Protein 1C01 (pdb70)

Organism: Macadamia integrifolia (NCBI:txid60698)

Foldseek 3Di:
DWKKAALDQFPPHHIDIGQDAAKAWDDSQHYMKAADDPKWKWFAQDGRPPGDTDDTGPHIGRTTHGHDHTIMHMHD

Solvent-accessible surface area: 4160 Å² total; per-residue (Å²): 16,27,2,5,0,42,53,26,112,7,38,107,62,147,71,58,142,36,58,182,71,25,40,32,46,0,127,18,127,0,0,10,26,1,50,76,85,51,56,24,0,0,0,35,84,50,45,36,36,93,41,122,38,101,46,133,46,44,79,74,27,205,40,49,91,111,45,46,58,60,0,2,60,4,72,132

Structure (mmCIF, N/CA/C/O backbone):
data_1C01
#
_entry.id   1C01
#
_cell.length_a   1.000
_cell.length_b   1.000
_cell.length_c   1.000
_cell.angle_alpha   90.00
_cell.angle_beta   90.00
_cell.angle_gamma   90.00
#
_symmetry.space_group_name_H-M   'P 1'
#
loop_
_atom_site.group_PDB
_atom_site.id
_atom_site.type_symbol
_atom_site.label_atom_id
_atom_site.label_alt_id
_atom_site.label_comp_id
_atom_site.label_asym_id
_atom_site.label_entity_id
_atom_site.label_seq_id
_atom_site.pdbx_PDB_ins_code
_atom_site.Cartn_x
_atom_site.Cartn_y
_atom_site.Cartn_z
_atom_site.occupancy
_atom_site.B_iso_or_equiv
_atom_site.auth_seq_id
_atom_site.auth_comp_id
_atom_site.auth_asym_id
_atom_site.auth_atom_id
_atom_site.pdbx_PDB_model_num
ATOM 1 N N . SER A 1 1 ? -10.294 -4.911 2.715 1.00 0.00 1 SER A N 1
ATOM 2 C CA . SER A 1 1 ? -9.407 -4.689 1.538 1.00 0.00 1 SER A CA 1
ATOM 3 C C . SER A 1 1 ? -7.954 -5.001 1.880 1.00 0.00 1 SER A C 1
ATOM 4 O O . SER A 1 1 ? -7.566 -4.981 3.033 1.00 0.00 1 SER A O 1
ATOM 11 N N . ALA A 1 2 ? -7.199 -5.277 0.844 1.00 0.00 2 ALA A N 1
ATOM 12 C CA . ALA A 1 2 ? -5.754 -5.608 1.016 1.00 0.00 2 ALA A CA 1
ATOM 13 C C . ALA A 1 2 ? -4.841 -4.853 0.050 1.00 0.00 2 ALA A C 1
ATOM 14 O O . ALA A 1 2 ? -5.220 -4.514 -1.055 1.00 0.00 2 ALA A O 1
ATOM 21 N N . PHE A 1 3 ? -3.649 -4.629 0.540 1.00 0.00 3 PHE A N 1
ATOM 22 C CA . PHE A 1 3 ? -2.581 -3.914 -0.221 1.00 0.00 3 PHE A CA 1
ATOM 23 C C . PHE A 1 3 ? -1.534 -4.993 -0.529 1.00 0.00 3 PHE A C 1
ATOM 24 O O . PHE A 1 3 ? -1.403 -5.952 0.206 1.00 0.00 3 PHE A O 1
ATOM 41 N N . THR A 1 4 ? -0.820 -4.812 -1.606 1.00 0.00 4 THR A N 1
ATOM 42 C CA . THR A 1 4 ? 0.232 -5.796 -2.012 1.00 0.00 4 THR A CA 1
ATOM 43 C C . THR A 1 4 ? 1.427 -5.011 -2.532 1.00 0.00 4 THR A C 1
ATOM 44 O O . THR A 1 4 ? 1.255 -3.946 -3.089 1.00 0.00 4 THR A O 1
ATOM 55 N N . VAL A 1 5 ? 2.597 -5.561 -2.337 1.00 0.00 5 VAL A N 1
ATOM 56 C CA . VAL A 1 5 ? 3.844 -4.883 -2.804 1.00 0.00 5 VAL A CA 1
ATOM 57 C C . VAL A 1 5 ? 4.989 -5.860 -3.063 1.00 0.00 5 VAL A C 1
ATOM 58 O O . VAL A 1 5 ? 5.050 -6.941 -2.509 1.00 0.00 5 VAL A O 1
ATOM 71 N N . TRP A 1 6 ? 5.859 -5.399 -3.925 1.00 0.00 6 TRP A N 1
ATOM 72 C CA . TRP A 1 6 ? 7.065 -6.159 -4.334 1.00 0.00 6 TRP A CA 1
ATOM 73 C C . TRP A 1 6 ? 8.241 -5.202 -4.070 1.00 0.00 6 TRP A C 1
ATOM 74 O O . TRP A 1 6 ? 8.062 -4.000 -4.075 1.00 0.00 6 TRP A O 1
ATOM 95 N N . SER A 1 7 ? 9.403 -5.762 -3.849 1.00 0.00 7 SER A N 1
ATOM 96 C CA . SER A 1 7 ? 10.633 -4.948 -3.567 1.00 0.00 7 SER A CA 1
ATOM 97 C C . SER A 1 7 ? 11.345 -4.285 -4.767 1.00 0.00 7 SER A C 1
ATOM 98 O O . SER A 1 7 ? 12.183 -3.432 -4.544 1.00 0.00 7 SER A O 1
ATOM 106 N N . GLY A 1 8 ? 11.025 -4.661 -5.984 1.00 0.00 8 GLY A N 1
ATOM 107 C CA . GLY A 1 8 ? 11.698 -4.033 -7.174 1.00 0.00 8 GLY A CA 1
ATOM 108 C C . GLY A 1 8 ? 11.911 -5.007 -8.351 1.00 0.00 8 GLY A C 1
ATOM 109 O O . GLY A 1 8 ? 12.162 -6.173 -8.119 1.00 0.00 8 GLY A O 1
ATOM 113 N N . PRO A 1 9 ? 11.821 -4.530 -9.579 1.00 0.00 9 PRO A N 1
ATOM 114 C CA . PRO A 1 9 ? 11.694 -3.086 -9.964 1.00 0.00 9 PRO A CA 1
ATOM 115 C C . PRO A 1 9 ? 10.265 -2.595 -9.703 1.00 0.00 9 PRO A C 1
ATOM 116 O O . PRO A 1 9 ? 10.053 -1.606 -9.028 1.00 0.00 9 PRO A O 1
ATOM 127 N N . GLY A 1 10 ? 9.337 -3.322 -10.266 1.00 0.00 10 GLY A N 1
ATOM 128 C CA . GLY A 1 10 ? 7.894 -3.003 -10.115 1.00 0.00 10 GLY A CA 1
ATOM 129 C C . GLY A 1 10 ? 7.307 -4.166 -9.325 1.00 0.00 10 GLY A C 1
ATOM 130 O O . GLY A 1 10 ? 7.815 -4.516 -8.277 1.00 0.00 10 GLY A O 1
ATOM 134 N N . CYS A 1 11 ? 6.261 -4.727 -9.865 1.00 0.00 11 CYS A N 1
ATOM 135 C CA . CYS A 1 11 ? 5.563 -5.877 -9.225 1.00 0.00 11 CYS A CA 1
ATOM 136 C C . CYS A 1 11 ? 6.096 -7.162 -9.874 1.00 0.00 11 CYS A C 1
ATOM 137 O O . CYS A 1 11 ? 5.337 -7.942 -10.420 1.00 0.00 11 CYS A O 1
ATOM 144 N N . ASN A 1 12 ? 7.391 -7.351 -9.799 1.00 0.00 12 ASN A N 1
ATOM 145 C CA . ASN A 1 12 ? 8.000 -8.576 -10.416 1.00 0.00 12 ASN A CA 1
ATOM 146 C C . ASN A 1 12 ? 9.092 -9.197 -9.531 1.00 0.00 12 ASN A C 1
ATOM 147 O O . ASN A 1 12 ? 10.198 -9.417 -9.989 1.00 0.00 12 ASN A O 1
ATOM 158 N N . ASN A 1 13 ? 8.761 -9.469 -8.289 1.00 0.00 13 ASN A N 1
ATOM 159 C CA . ASN A 1 13 ? 9.750 -10.071 -7.348 1.00 0.00 13 ASN A CA 1
ATOM 160 C C . ASN A 1 13 ? 9.123 -10.462 -5.983 1.00 0.00 13 ASN A C 1
ATOM 161 O O . ASN A 1 13 ? 8.185 -11.235 -5.954 1.00 0.00 13 ASN A O 1
ATOM 172 N N . ARG A 1 14 ? 9.650 -9.928 -4.903 1.00 0.00 14 ARG A N 1
ATOM 173 C CA . ARG A 1 14 ? 9.155 -10.211 -3.515 1.00 0.00 14 ARG A CA 1
ATOM 174 C C . ARG A 1 14 ? 7.631 -10.076 -3.394 1.00 0.00 14 ARG A C 1
ATOM 175 O O . ARG A 1 14 ? 7.032 -9.248 -4.046 1.00 0.00 14 ARG A O 1
ATOM 196 N N . ALA A 1 15 ? 7.052 -10.900 -2.559 1.00 0.00 15 ALA A N 1
ATOM 197 C CA . ALA A 1 15 ? 5.571 -10.875 -2.345 1.00 0.00 15 ALA A CA 1
ATOM 198 C C . ALA A 1 15 ? 5.299 -10.595 -0.864 1.00 0.00 15 ALA A C 1
ATOM 199 O O . ALA A 1 15 ? 5.637 -11.396 -0.013 1.00 0.00 15 ALA A O 1
ATOM 206 N N . GLU A 1 16 ? 4.698 -9.461 -0.603 1.00 0.00 16 GLU A N 1
ATOM 207 C CA . GLU A 1 16 ? 4.378 -9.074 0.806 1.00 0.00 16 GLU A CA 1
ATOM 208 C C . GLU A 1 16 ? 3.108 -8.214 0.752 1.00 0.00 16 GLU A C 1
ATOM 209 O O . GLU A 1 16 ? 3.021 -7.307 -0.052 1.00 0.00 16 GLU A O 1
ATOM 221 N N . ARG A 1 17 ? 2.164 -8.522 1.609 1.00 0.00 17 ARG A N 1
ATOM 222 C CA . ARG A 1 17 ? 0.878 -7.775 1.670 1.00 0.00 17 ARG A CA 1
ATOM 223 C C . ARG A 1 17 ? 0.615 -7.093 3.021 1.00 0.00 17 ARG A C 1
ATOM 224 O O . ARG A 1 17 ? 1.235 -7.397 4.022 1.00 0.00 17 ARG A O 1
ATOM 245 N N . TYR A 1 18 ? -0.321 -6.177 2.966 1.00 0.00 18 TYR A N 1
ATOM 246 C CA . TYR A 1 18 ? -0.754 -5.384 4.161 1.00 0.00 18 TYR A CA 1
ATOM 247 C C . TYR A 1 18 ? -2.282 -5.218 4.047 1.00 0.00 18 TYR A C 1
ATOM 248 O O . TYR A 1 18 ? -2.759 -4.323 3.375 1.00 0.00 18 TYR A O 1
ATOM 266 N N . SER A 1 19 ? -3.001 -6.091 4.711 1.00 0.00 19 SER A N 1
ATOM 267 C CA . SER A 1 19 ? -4.502 -6.047 4.683 1.00 0.00 19 SER A CA 1
ATOM 268 C C . SER A 1 19 ? -5.117 -5.680 6.042 1.00 0.00 19 SER A C 1
ATOM 269 O O . SER A 1 19 ? -6.240 -5.214 6.090 1.00 0.00 19 SER A O 1
ATOM 277 N N . LYS A 1 20 ? -4.371 -5.897 7.097 1.00 0.00 20 LYS A N 1
ATOM 278 C CA . LYS A 1 20 ? -4.854 -5.585 8.476 1.00 0.00 20 LYS A CA 1
ATOM 279 C C . LYS A 1 20 ? -5.397 -4.154 8.605 1.00 0.00 20 LYS A C 1
ATOM 280 O O . LYS A 1 20 ? -4.920 -3.247 7.949 1.00 0.00 20 LYS A O 1
ATOM 299 N N . CYS A 1 21 ? -6.385 -4.006 9.456 1.00 0.00 21 CYS A N 1
ATOM 300 C CA . CYS A 1 21 ? -7.013 -2.666 9.685 1.00 0.00 21 CYS A CA 1
ATOM 301 C C . CYS A 1 21 ? -5.949 -1.690 10.211 1.00 0.00 21 CYS A C 1
ATOM 302 O O . CYS A 1 21 ? -4.924 -2.111 10.713 1.00 0.00 21 CYS A O 1
ATOM 309 N N . GLY A 1 22 ? -6.220 -0.416 10.084 1.00 0.00 22 GLY A N 1
ATOM 310 C CA . GLY A 1 22 ? -5.236 0.605 10.564 1.00 0.00 22 GLY A CA 1
ATOM 311 C C . GLY A 1 22 ? -4.142 0.682 9.496 1.00 0.00 22 GLY A C 1
ATOM 312 O O . GLY A 1 22 ? -4.445 0.483 8.336 1.00 0.00 22 GLY A O 1
ATOM 316 N N . CYS A 1 23 ? -2.917 0.957 9.881 1.00 0.00 23 CYS A N 1
ATOM 317 C CA . CYS A 1 23 ? -1.829 1.038 8.852 1.00 0.00 23 CYS A CA 1
ATOM 318 C C . CYS A 1 23 ? -0.589 0.196 9.172 1.00 0.00 23 CYS A C 1
ATOM 319 O O . CYS A 1 23 ? -0.458 -0.364 10.243 1.00 0.00 23 CYS A O 1
ATOM 326 N N . SER A 1 24 ? 0.284 0.149 8.192 1.00 0.00 24 SER A N 1
ATOM 327 C CA . SER A 1 24 ? 1.564 -0.621 8.295 1.00 0.00 24 SER A CA 1
ATOM 328 C C . SER A 1 24 ? 2.648 0.018 7.410 1.00 0.00 24 SER A C 1
ATOM 329 O O . SER A 1 24 ? 2.383 0.396 6.284 1.00 0.00 24 SER A O 1
ATOM 337 N N . ALA A 1 25 ? 3.836 0.110 7.952 1.00 0.00 25 ALA A N 1
ATOM 338 C CA . ALA A 1 25 ? 4.988 0.712 7.210 1.00 0.00 25 ALA A CA 1
ATOM 339 C C . ALA A 1 25 ? 5.611 -0.284 6.218 1.00 0.00 25 ALA A C 1
ATOM 340 O O . ALA A 1 25 ? 6.200 -1.276 6.602 1.00 0.00 25 ALA A O 1
ATOM 347 N N . ILE A 1 26 ? 5.446 0.034 4.960 1.00 0.00 26 ILE A N 1
ATOM 348 C CA . ILE A 1 26 ? 5.983 -0.810 3.845 1.00 0.00 26 ILE A CA 1
ATOM 349 C C . ILE A 1 26 ? 7.482 -0.529 3.648 1.00 0.00 26 ILE A C 1
ATOM 350 O O . ILE A 1 26 ? 7.934 0.584 3.841 1.00 0.00 26 ILE A O 1
ATOM 366 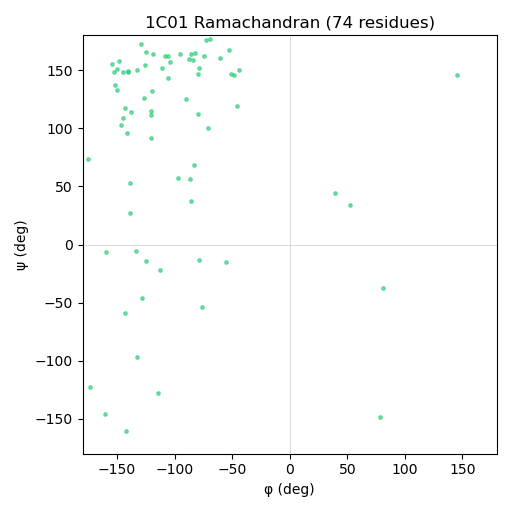N N . HIS A 1 27 ? 8.194 -1.561 3.268 1.00 0.00 27 HIS A N 1
ATOM 367 C CA . HIS A 1 27 ? 9.668 -1.458 3.025 1.00 0.00 27 HIS A CA 1
ATOM 368 C C . HIS A 1 27 ? 9.964 -1.964 1.600 1.00 0.00 27 HIS A C 1
ATOM 369 O O . HIS A 1 27 ? 11.036 -1.739 1.075 1.00 0.00 27 HIS A O 1
ATOM 383 N N . GLN A 1 28 ? 8.997 -2.633 1.022 1.00 0.00 28 GLN A N 1
ATOM 384 C CA . GLN A 1 28 ? 9.147 -3.181 -0.359 1.00 0.00 28 GLN A CA 1
ATOM 385 C C . GLN A 1 28 ? 9.143 -2.013 -1.359 1.00 0.00 28 GLN A C 1
ATOM 386 O O . GLN A 1 28 ? 8.104 -1.483 -1.705 1.00 0.00 28 GLN A O 1
ATOM 400 N N . LYS A 1 29 ? 10.330 -1.659 -1.784 1.00 0.00 29 LYS A N 1
ATOM 401 C CA . LYS A 1 29 ? 10.528 -0.544 -2.751 1.00 0.00 29 LYS A CA 1
ATOM 402 C C . LYS A 1 29 ? 10.419 -1.008 -4.221 1.00 0.00 29 LYS A C 1
ATOM 403 O O . LYS A 1 29 ? 11.336 -0.816 -4.998 1.00 0.00 29 LYS A O 1
ATOM 422 N N . GLY A 1 30 ? 9.305 -1.604 -4.566 1.00 0.00 30 GLY A N 1
ATOM 423 C CA . GLY A 1 30 ? 9.115 -2.089 -5.974 1.00 0.00 30 GLY A CA 1
ATOM 424 C C . GLY A 1 30 ? 7.771 -1.716 -6.588 1.00 0.00 30 GLY A C 1
ATOM 425 O O . GLY A 1 30 ? 7.614 -0.620 -7.086 1.00 0.00 30 GLY A O 1
ATOM 429 N N . GLY A 1 31 ? 6.848 -2.645 -6.534 1.00 0.00 31 GLY A N 1
ATOM 430 C CA . GLY A 1 31 ? 5.480 -2.418 -7.101 1.00 0.00 31 GLY A CA 1
ATOM 431 C C . GLY A 1 31 ? 4.467 -2.214 -5.982 1.00 0.00 31 GLY A C 1
ATOM 432 O O . GLY A 1 31 ? 4.739 -2.556 -4.847 1.00 0.00 31 GLY A O 1
ATOM 436 N N . TYR A 1 32 ? 3.330 -1.659 -6.331 1.00 0.00 32 TYR A N 1
ATOM 437 C CA . TYR A 1 32 ? 2.268 -1.416 -5.303 1.00 0.00 32 TYR A CA 1
ATOM 438 C C . TYR A 1 32 ? 0.865 -1.612 -5.879 1.00 0.00 32 TYR A C 1
ATOM 439 O O . TYR A 1 32 ? 0.370 -0.830 -6.667 1.00 0.00 32 TYR A O 1
ATOM 457 N N . ASP A 1 33 ? 0.279 -2.685 -5.436 1.00 0.00 33 ASP A N 1
ATOM 458 C CA . ASP A 1 33 ? -1.094 -3.087 -5.852 1.00 0.00 33 ASP A CA 1
ATOM 459 C C . ASP A 1 33 ? -2.076 -2.889 -4.694 1.00 0.00 33 ASP A C 1
ATOM 460 O O . ASP A 1 33 ? -1.679 -2.768 -3.552 1.00 0.00 33 ASP A O 1
ATOM 469 N N . PHE A 1 34 ? -3.334 -2.861 -5.048 1.00 0.00 34 PHE A N 1
ATOM 470 C CA . PHE A 1 34 ? -4.413 -2.686 -4.034 1.00 0.00 34 PHE A CA 1
ATOM 471 C C . PHE A 1 34 ? -5.659 -3.435 -4.517 1.00 0.00 34 PHE A C 1
ATOM 472 O O . PHE A 1 34 ? -5.805 -3.689 -5.698 1.00 0.00 34 PHE A O 1
ATOM 489 N N . SER A 1 35 ? -6.509 -3.760 -3.574 1.00 0.00 35 SER A N 1
ATOM 490 C CA . SER A 1 35 ? -7.775 -4.492 -3.873 1.00 0.00 35 SER A CA 1
ATOM 491 C C . SER A 1 35 ? -8.861 -4.027 -2.897 1.00 0.00 35 SER A C 1
ATOM 492 O O . SER A 1 35 ? -8.891 -4.417 -1.745 1.00 0.00 35 SER A O 1
ATOM 500 N N . TYR A 1 36 ? -9.721 -3.196 -3.423 1.00 0.00 36 TYR A N 1
ATOM 501 C CA . TYR A 1 36 ? -10.854 -2.628 -2.633 1.00 0.00 36 TYR A CA 1
ATOM 502 C C . TYR A 1 36 ? -11.993 -3.657 -2.518 1.00 0.00 36 TYR A C 1
ATOM 503 O O . TYR A 1 36 ? -12.161 -4.496 -3.381 1.00 0.00 36 TYR A O 1
ATOM 521 N N . THR A 1 37 ? -12.734 -3.545 -1.445 1.00 0.00 37 THR A N 1
ATOM 522 C CA . THR A 1 37 ? -13.891 -4.453 -1.165 1.00 0.00 37 THR A CA 1
ATOM 523 C C . THR A 1 37 ? -14.551 -3.899 0.102 1.00 0.00 37 THR A C 1
ATOM 524 O O . THR A 1 37 ? -14.455 -4.441 1.187 1.00 0.00 37 THR A O 1
ATOM 535 N N . GLY A 1 38 ? -15.218 -2.794 -0.110 1.00 0.00 38 GLY A N 1
ATOM 536 C CA . GLY A 1 38 ? -15.931 -2.080 0.969 1.00 0.00 38 GLY A CA 1
ATOM 537 C C . GLY A 1 38 ? -14.971 -1.213 1.797 1.00 0.00 38 GLY A C 1
ATOM 538 O O . GLY A 1 38 ? -15.332 -0.127 2.210 1.00 0.00 38 GLY A O 1
ATOM 542 N N . GLN A 1 39 ? -13.777 -1.713 2.011 1.00 0.00 39 GLN A N 1
ATOM 543 C CA . GLN A 1 39 ? -12.761 -0.959 2.805 1.00 0.00 39 GLN A CA 1
ATOM 544 C C . GLN A 1 39 ? -11.902 -0.053 1.929 1.00 0.00 39 GLN A C 1
ATOM 545 O O . GLN A 1 39 ? -11.294 -0.487 0.971 1.00 0.00 39 GLN A O 1
ATOM 559 N N . THR A 1 40 ? -11.892 1.196 2.314 1.00 0.00 40 THR A N 1
ATOM 560 C CA . THR A 1 40 ? -11.105 2.232 1.578 1.00 0.00 40 THR A CA 1
ATOM 561 C C . THR A 1 40 ? -9.670 2.217 2.115 1.00 0.00 40 THR A C 1
ATOM 562 O O . THR A 1 40 ? -9.414 1.664 3.168 1.00 0.00 40 THR A O 1
ATOM 573 N N . ALA A 1 41 ? -8.774 2.822 1.378 1.00 0.00 41 ALA A N 1
ATOM 574 C CA . ALA A 1 41 ? -7.344 2.862 1.815 1.00 0.00 41 ALA A CA 1
ATOM 575 C C . ALA A 1 41 ? -6.629 4.093 1.266 1.00 0.00 41 ALA A C 1
ATOM 576 O O . ALA A 1 41 ? -6.945 4.562 0.191 1.00 0.00 41 ALA A O 1
ATOM 583 N N . ALA A 1 42 ? -5.681 4.570 2.033 1.00 0.00 42 ALA A N 1
ATOM 584 C CA . ALA A 1 42 ? -4.891 5.770 1.628 1.00 0.00 42 ALA A CA 1
ATOM 585 C C . ALA A 1 42 ? -3.446 5.619 2.102 1.00 0.00 42 ALA A C 1
ATOM 586 O O . ALA A 1 42 ? -3.188 5.011 3.122 1.00 0.00 42 ALA A O 1
ATOM 593 N N . LEU A 1 43 ? -2.549 6.187 1.336 1.00 0.00 43 LEU A N 1
ATOM 594 C CA . LEU A 1 43 ? -1.100 6.126 1.661 1.00 0.00 43 LEU A CA 1
ATOM 595 C C . LEU A 1 43 ? -0.724 7.261 2.581 1.00 0.00 43 LEU A C 1
ATOM 596 O O . LEU A 1 43 ? -1.400 8.265 2.680 1.00 0.00 43 LEU A O 1
ATOM 612 N N . TYR A 1 44 ? 0.383 7.016 3.214 1.00 0.00 44 TYR A N 1
ATOM 613 C CA . TYR A 1 44 ? 0.975 7.968 4.186 1.00 0.00 44 TYR A CA 1
ATOM 614 C C . TYR A 1 44 ? 2.485 8.014 3.955 1.00 0.00 44 TYR A C 1
ATOM 615 O O . TYR A 1 44 ? 3.176 7.039 4.174 1.00 0.00 44 TYR A O 1
ATOM 633 N N . ASN A 1 45 ? 2.942 9.160 3.515 1.00 0.00 45 ASN A N 1
ATOM 634 C CA . ASN A 1 45 ? 4.396 9.376 3.231 1.00 0.00 45 ASN A CA 1
ATOM 635 C C . ASN A 1 45 ? 5.298 9.066 4.435 1.00 0.00 45 ASN A C 1
ATOM 636 O O . ASN A 1 45 ? 6.498 8.935 4.288 1.00 0.00 45 ASN A O 1
ATOM 647 N N . GLN A 1 46 ? 4.684 8.958 5.583 1.00 0.00 46 GLN A N 1
ATOM 648 C CA . GLN A 1 46 ? 5.421 8.659 6.841 1.00 0.00 46 GLN A CA 1
ATOM 649 C C . GLN A 1 46 ? 4.914 7.348 7.445 1.00 0.00 46 GLN A C 1
ATOM 650 O O . GLN A 1 46 ? 3.723 7.130 7.562 1.00 0.00 46 GLN A O 1
ATOM 664 N N . ALA A 1 47 ? 5.866 6.520 7.799 1.00 0.00 47 ALA A N 1
ATOM 665 C CA . ALA A 1 47 ? 5.588 5.182 8.412 1.00 0.00 47 ALA A CA 1
ATOM 666 C C . ALA A 1 47 ? 4.496 5.216 9.496 1.00 0.00 47 ALA A C 1
ATOM 667 O O . ALA A 1 47 ? 4.308 6.214 10.168 1.00 0.00 47 ALA A O 1
ATOM 674 N N . GLY A 1 48 ? 3.813 4.105 9.617 1.00 0.00 48 GLY A N 1
ATOM 675 C CA . GLY A 1 48 ? 2.715 3.966 10.624 1.00 0.00 48 GLY A CA 1
ATOM 676 C C . GLY A 1 48 ? 1.690 5.104 10.533 1.00 0.00 48 GLY A C 1
ATOM 677 O O . GLY A 1 48 ? 1.145 5.510 11.542 1.00 0.00 48 GLY A O 1
ATOM 681 N N . CYS A 1 49 ? 1.469 5.567 9.324 1.00 0.00 49 CYS A N 1
ATOM 682 C CA . CYS A 1 49 ? 0.501 6.679 9.043 1.00 0.00 49 CYS A CA 1
ATOM 683 C C . CYS A 1 49 ? 0.540 7.776 10.117 1.00 0.00 49 CYS A C 1
ATOM 684 O O . CYS A 1 49 ? -0.476 8.258 10.580 1.00 0.00 49 CYS A O 1
ATOM 691 N N . SER A 1 50 ? 1.753 8.130 10.470 1.00 0.00 50 SER A N 1
ATOM 692 C CA . SER A 1 50 ? 1.981 9.183 11.509 1.00 0.00 50 SER A CA 1
ATOM 693 C C . SER A 1 50 ? 1.977 10.600 10.915 1.00 0.00 50 SER A C 1
ATOM 694 O O . SER A 1 50 ? 2.735 11.462 11.319 1.00 0.00 50 SER A O 1
ATOM 702 N N . GLY A 1 51 ? 1.102 10.784 9.962 1.00 0.00 51 GLY A N 1
ATOM 703 C CA . GLY A 1 51 ? 0.962 12.104 9.275 1.00 0.00 51 GLY A CA 1
ATOM 704 C C . GLY A 1 51 ? -0.394 12.196 8.572 1.00 0.00 51 GLY A C 1
ATOM 705 O O . GLY A 1 51 ? -1.381 11.671 9.050 1.00 0.00 51 GLY A O 1
ATOM 709 N N . VAL A 1 52 ? -0.382 12.871 7.451 1.00 0.00 52 VAL A N 1
ATOM 710 C CA . VAL A 1 52 ? -1.619 13.064 6.627 1.00 0.00 52 VAL A CA 1
ATOM 711 C C . VAL A 1 52 ? -1.539 12.120 5.417 1.00 0.00 52 VAL A C 1
ATOM 712 O O . VAL A 1 52 ? -0.463 11.706 5.029 1.00 0.00 52 VAL A O 1
ATOM 725 N N . ALA A 1 53 ? -2.684 11.809 4.860 1.00 0.00 53 ALA A N 1
ATOM 726 C CA . ALA A 1 53 ? -2.724 10.899 3.674 1.00 0.00 53 ALA A CA 1
ATOM 727 C C . ALA A 1 53 ? -2.203 11.600 2.411 1.00 0.00 53 ALA A C 1
ATOM 728 O O . ALA A 1 53 ? -1.897 12.777 2.439 1.00 0.00 53 ALA A O 1
ATOM 735 N N . HIS A 1 54 ? -2.121 10.847 1.341 1.00 0.00 54 HIS A N 1
ATOM 736 C CA . HIS A 1 54 ? -1.628 11.407 0.042 1.00 0.00 54 HIS A CA 1
ATOM 737 C C . HIS A 1 54 ? -2.388 10.820 -1.154 1.00 0.00 54 HIS A C 1
ATOM 738 O O . HIS A 1 54 ? -2.997 11.554 -1.910 1.00 0.00 54 HIS A O 1
ATOM 752 N N . THR A 1 55 ? -2.330 9.516 -1.289 1.00 0.00 55 THR A N 1
ATOM 753 C CA . THR A 1 55 ? -3.025 8.819 -2.420 1.00 0.00 55 THR A CA 1
ATOM 754 C C . THR A 1 55 ? -4.058 7.812 -1.903 1.00 0.00 55 THR A C 1
ATOM 755 O O . THR A 1 55 ? -3.706 6.802 -1.327 1.00 0.00 55 THR A O 1
ATOM 766 N N . ARG A 1 56 ? -5.308 8.130 -2.134 1.00 0.00 56 ARG A N 1
ATOM 767 C CA . ARG A 1 56 ? -6.430 7.246 -1.687 1.00 0.00 56 ARG A CA 1
ATOM 768 C C . ARG A 1 56 ? -6.874 6.310 -2.829 1.00 0.00 56 ARG A C 1
ATOM 769 O O . ARG A 1 56 ? -6.552 6.538 -3.979 1.00 0.00 56 ARG A O 1
ATOM 790 N N . PHE A 1 57 ? -7.602 5.284 -2.459 1.00 0.00 57 PHE A N 1
ATOM 791 C CA . PHE A 1 57 ? -8.119 4.273 -3.439 1.00 0.00 57 PHE A CA 1
ATOM 792 C C . PHE A 1 57 ? -9.546 3.854 -3.068 1.00 0.00 57 PHE A C 1
ATOM 793 O O . PHE A 1 57 ? -9.912 3.849 -1.908 1.00 0.00 57 PHE A O 1
ATOM 810 N N . GLY A 1 58 ? -10.295 3.513 -4.086 1.00 0.00 58 GLY A N 1
ATOM 811 C CA . GLY A 1 58 ? -11.716 3.073 -3.921 1.00 0.00 58 GLY A CA 1
ATOM 812 C C . GLY A 1 58 ? -11.976 1.802 -4.745 1.00 0.00 58 GLY A C 1
ATOM 813 O O . GLY A 1 58 ? -13.046 1.230 -4.675 1.00 0.00 58 GLY A O 1
ATOM 817 N N . SER A 1 59 ? -10.981 1.408 -5.501 1.00 0.00 59 SER A N 1
ATOM 818 C CA . SER A 1 59 ? -11.064 0.189 -6.367 1.00 0.00 59 SER A CA 1
ATOM 819 C C . SER A 1 59 ? -9.662 -0.419 -6.502 1.00 0.00 59 SER A C 1
ATOM 820 O O . SER A 1 59 ? -8.686 0.303 -6.430 1.00 0.00 59 SER A O 1
ATOM 828 N N . SER A 1 60 ? -9.600 -1.719 -6.686 1.00 0.00 60 SER A N 1
ATOM 829 C CA . SER A 1 60 ? -8.289 -2.423 -6.836 1.00 0.00 60 SER A CA 1
ATOM 830 C C . SER A 1 60 ? -7.361 -1.669 -7.804 1.00 0.00 60 SER A C 1
ATOM 831 O O . SER A 1 60 ? -7.684 -1.485 -8.962 1.00 0.00 60 SER A O 1
ATOM 839 N N . ALA A 1 61 ? -6.236 -1.258 -7.277 1.00 0.00 61 ALA A N 1
ATOM 840 C CA . ALA A 1 61 ? -5.229 -0.504 -8.090 1.00 0.00 61 ALA A CA 1
ATOM 841 C C . ALA A 1 61 ? -3.898 -1.261 -8.114 1.00 0.00 61 ALA A C 1
ATOM 842 O O . ALA A 1 61 ? -3.064 -1.083 -7.248 1.00 0.00 61 ALA A O 1
ATOM 849 N N . ARG A 1 62 ? -3.759 -2.085 -9.123 1.00 0.00 62 ARG A N 1
ATOM 850 C CA . ARG A 1 62 ? -2.524 -2.909 -9.309 1.00 0.00 62 ARG A CA 1
ATOM 851 C C . ARG A 1 62 ? -1.366 -2.163 -10.003 1.00 0.00 62 ARG A C 1
ATOM 852 O O . ARG A 1 62 ? -0.994 -2.469 -11.120 1.00 0.00 62 ARG A O 1
ATOM 873 N N . ALA A 1 63 ? -0.818 -1.196 -9.309 1.00 0.00 63 ALA A N 1
ATOM 874 C CA . ALA A 1 63 ? 0.316 -0.409 -9.892 1.00 0.00 63 ALA A CA 1
ATOM 875 C C . ALA A 1 63 ? 1.642 -1.152 -9.659 1.00 0.00 63 ALA A C 1
ATOM 876 O O . ALA A 1 63 ? 1.739 -1.991 -8.784 1.00 0.00 63 ALA A O 1
ATOM 883 N N . CYS A 1 64 ? 2.622 -0.814 -10.459 1.00 0.00 64 CYS A N 1
ATOM 884 C CA . CYS A 1 64 ? 3.974 -1.454 -10.352 1.00 0.00 64 CYS A CA 1
ATOM 885 C C . CYS A 1 64 ? 5.062 -0.384 -10.530 1.00 0.00 64 CYS A C 1
ATOM 886 O O . CYS A 1 64 ? 6.166 -0.652 -10.962 1.00 0.00 64 CYS A O 1
ATOM 893 N N . ASN A 1 65 ? 4.683 0.817 -10.177 1.00 0.00 65 ASN A N 1
ATOM 894 C CA . ASN A 1 65 ? 5.578 2.004 -10.267 1.00 0.00 65 ASN A CA 1
ATOM 895 C C . ASN A 1 65 ? 6.476 2.040 -9.015 1.00 0.00 65 ASN A C 1
ATOM 896 O O . ASN A 1 65 ? 6.179 1.350 -8.059 1.00 0.00 65 ASN A O 1
ATOM 907 N N . PRO A 1 66 ? 7.536 2.823 -9.032 1.00 0.00 66 PRO A N 1
ATOM 908 C CA . PRO A 1 66 ? 8.347 3.099 -7.806 1.00 0.00 66 PRO A CA 1
ATOM 909 C C . PRO A 1 66 ? 7.448 3.599 -6.662 1.00 0.00 66 PRO A C 1
ATOM 910 O O . PRO A 1 66 ? 6.301 3.941 -6.882 1.00 0.00 66 PRO A O 1
ATOM 921 N N . PHE A 1 67 ? 7.994 3.631 -5.472 1.00 0.00 67 PHE A N 1
ATOM 922 C CA . PHE A 1 67 ? 7.192 4.100 -4.300 1.00 0.00 67 PHE A CA 1
ATOM 923 C C . PHE A 1 67 ? 6.910 5.609 -4.399 1.00 0.00 67 PHE A C 1
ATOM 924 O O . PHE A 1 67 ? 7.359 6.284 -5.306 1.00 0.00 67 PHE A O 1
ATOM 941 N N . GLY A 1 68 ? 6.162 6.075 -3.437 1.00 0.00 68 GLY A N 1
ATOM 942 C CA . GLY A 1 68 ? 5.774 7.511 -3.349 1.00 0.00 68 GLY A CA 1
ATOM 943 C C . GLY A 1 68 ? 5.348 7.831 -1.910 1.00 0.00 68 GLY A C 1
ATOM 944 O O . GLY A 1 68 ? 5.097 8.978 -1.591 1.00 0.00 68 GLY A O 1
ATOM 948 N N . TRP A 1 69 ? 5.278 6.809 -1.086 1.00 0.00 69 TRP A N 1
ATOM 949 C CA . TRP A 1 69 ? 4.872 6.992 0.343 1.00 0.00 69 TRP A CA 1
ATOM 950 C C . TRP A 1 69 ? 5.703 6.041 1.224 1.00 0.00 69 TRP A C 1
ATOM 951 O O . TRP A 1 69 ? 6.743 5.581 0.791 1.00 0.00 69 TRP A O 1
ATOM 972 N N . LYS A 1 70 ? 5.237 5.768 2.424 1.00 0.00 70 LYS A N 1
ATOM 973 C CA . LYS A 1 70 ? 5.973 4.858 3.347 1.00 0.00 70 LYS A CA 1
ATOM 974 C C . LYS A 1 70 ? 5.054 3.757 3.897 1.00 0.00 70 LYS A C 1
ATOM 975 O O . LYS A 1 70 ? 5.439 2.605 3.916 1.00 0.00 70 LYS A O 1
ATOM 994 N N . SER A 1 71 ? 3.878 4.151 4.323 1.00 0.00 71 SER A N 1
ATOM 995 C CA . SER A 1 71 ? 2.879 3.186 4.889 1.00 0.00 71 SER A CA 1
ATOM 996 C C . SER A 1 71 ? 1.532 3.244 4.174 1.00 0.00 71 SER A C 1
ATOM 997 O O . SER A 1 71 ? 1.251 4.164 3.431 1.00 0.00 71 SER A O 1
ATOM 1005 N N . ILE A 1 72 ? 0.751 2.231 4.447 1.00 0.00 72 ILE A N 1
ATOM 1006 C CA . ILE A 1 72 ? -0.610 2.092 3.855 1.00 0.00 72 ILE A CA 1
ATOM 1007 C C . ILE A 1 72 ? -1.653 1.894 4.954 1.00 0.00 72 ILE A C 1
ATOM 1008 O O . ILE A 1 72 ? -1.525 1.015 5.782 1.00 0.00 72 ILE A O 1
ATOM 1024 N N . PHE A 1 73 ? -2.651 2.734 4.918 1.00 0.00 73 PHE A N 1
ATOM 1025 C CA . PHE A 1 73 ? -3.760 2.674 5.911 1.00 0.00 73 PHE A CA 1
ATOM 1026 C C . PHE A 1 73 ? -4.971 2.093 5.174 1.00 0.00 73 PHE A C 1
ATOM 1027 O O . PHE A 1 73 ? -5.181 2.380 4.012 1.00 0.00 73 PHE A O 1
ATOM 1044 N N . ILE A 1 74 ? -5.722 1.292 5.883 1.00 0.00 74 ILE A N 1
ATOM 1045 C CA . ILE A 1 74 ? -6.939 0.644 5.313 1.00 0.00 74 ILE A CA 1
ATOM 1046 C C . ILE A 1 74 ? -7.972 0.607 6.445 1.00 0.00 74 ILE A C 1
ATOM 1047 O O . ILE A 1 74 ? -7.754 -0.027 7.461 1.00 0.00 74 ILE A O 1
ATOM 1063 N N . GLN A 1 75 ? -9.065 1.294 6.231 1.00 0.00 75 GLN A N 1
ATOM 1064 C CA . GLN A 1 75 ? -10.149 1.330 7.262 1.00 0.00 75 GLN A CA 1
ATOM 1065 C C . GLN A 1 75 ? -10.925 0.009 7.283 1.00 0.00 75 GLN A C 1
ATOM 1066 O O . GLN A 1 75 ? -10.853 -0.759 6.343 1.00 0.00 75 GLN A O 1
ATOM 1080 N N . CYS A 1 76 ? -11.639 -0.216 8.356 1.00 0.00 76 CYS A N 1
ATOM 1081 C CA . CYS A 1 76 ? -12.440 -1.472 8.488 1.00 0.00 76 CYS A CA 1
ATOM 1082 C C . CYS A 1 76 ? -13.728 -1.214 9.289 1.00 0.00 76 CYS A C 1
ATOM 1083 O O . CYS A 1 76 ? -14.711 -1.853 8.948 1.00 0.00 76 CYS A O 1
ATOM 1091 N N . SER A 1 1 ? -10.176 -5.501 2.031 1.00 0.00 1 SER A N 2
ATOM 1092 C CA . SER A 1 1 ? -9.273 -5.036 0.937 1.00 0.00 1 SER A CA 2
ATOM 1093 C C . SER A 1 1 ? -7.800 -5.225 1.347 1.00 0.00 1 SER A C 2
ATOM 1094 O O . SER A 1 1 ? -7.519 -5.485 2.503 1.00 0.00 1 SER A O 2
ATOM 1101 N N . ALA A 1 2 ? -6.897 -5.091 0.400 1.00 0.00 2 ALA A N 2
ATOM 1102 C CA . ALA A 1 2 ? -5.440 -5.264 0.723 1.00 0.00 2 ALA A CA 2
ATOM 1103 C C . ALA A 1 2 ? -4.473 -4.658 -0.305 1.00 0.00 2 ALA A C 2
ATOM 1104 O O . ALA A 1 2 ? -4.749 -4.626 -1.489 1.00 0.00 2 ALA A O 2
ATOM 1111 N N . PHE A 1 3 ? -3.359 -4.198 0.214 1.00 0.00 3 PHE A N 2
ATOM 1112 C CA . PHE A 1 3 ? -2.276 -3.570 -0.606 1.00 0.00 3 PHE A CA 2
ATOM 1113 C C . PHE A 1 3 ? -1.180 -4.614 -0.899 1.00 0.00 3 PHE A C 2
ATOM 1114 O O . PHE A 1 3 ? -0.438 -4.988 -0.012 1.00 0.00 3 PHE A O 2
ATOM 1131 N N . THR A 1 4 ? -1.106 -5.053 -2.133 1.00 0.00 4 THR A N 2
ATOM 1132 C CA . THR A 1 4 ? -0.082 -6.072 -2.537 1.00 0.00 4 THR A CA 2
ATOM 1133 C C . THR A 1 4 ? 1.142 -5.330 -3.070 1.00 0.00 4 THR A C 2
ATOM 1134 O O . THR A 1 4 ? 0.999 -4.447 -3.890 1.00 0.00 4 THR A O 2
ATOM 1145 N N . VAL A 1 5 ? 2.306 -5.701 -2.598 1.00 0.00 5 VAL A N 2
ATOM 1146 C CA . VAL A 1 5 ? 3.562 -5.025 -3.057 1.00 0.00 5 VAL A CA 2
ATOM 1147 C C . VAL A 1 5 ? 4.683 -6.038 -3.340 1.00 0.00 5 VAL A C 2
ATOM 1148 O O . VAL A 1 5 ? 4.755 -7.070 -2.702 1.00 0.00 5 VAL A O 2
ATOM 1161 N N . TRP A 1 6 ? 5.522 -5.706 -4.293 1.00 0.00 6 TRP A N 2
ATOM 1162 C CA . TRP A 1 6 ? 6.662 -6.583 -4.682 1.00 0.00 6 TRP A CA 2
ATOM 1163 C C . TRP A 1 6 ? 7.985 -5.850 -4.368 1.00 0.00 6 TRP A C 2
ATOM 1164 O O . TRP A 1 6 ? 7.990 -4.642 -4.220 1.00 0.00 6 TRP A O 2
ATOM 1185 N N . SER A 1 7 ? 9.071 -6.586 -4.274 1.00 0.00 7 SER A N 2
ATOM 1186 C CA . SER A 1 7 ? 10.404 -5.971 -3.969 1.00 0.00 7 SER A CA 2
ATOM 1187 C C . SER A 1 7 ? 10.979 -5.109 -5.103 1.00 0.00 7 SER A C 2
ATOM 1188 O O . SER A 1 7 ? 11.959 -4.416 -4.903 1.00 0.00 7 SER A O 2
ATOM 1196 N N . GLY A 1 8 ? 10.357 -5.174 -6.252 1.00 0.00 8 GLY A N 2
ATOM 1197 C CA . GLY A 1 8 ? 10.816 -4.382 -7.435 1.00 0.00 8 GLY A CA 2
ATOM 1198 C C . GLY A 1 8 ? 11.471 -5.277 -8.493 1.00 0.00 8 GLY A C 2
ATOM 1199 O O . GLY A 1 8 ? 12.004 -6.316 -8.153 1.00 0.00 8 GLY A O 2
ATOM 1203 N N . PRO A 1 9 ? 11.432 -4.864 -9.742 1.00 0.00 9 PRO A N 2
ATOM 1204 C CA . PRO A 1 9 ? 11.157 -3.464 -10.194 1.00 0.00 9 PRO A CA 2
ATOM 1205 C C . PRO A 1 9 ? 9.653 -3.144 -10.167 1.00 0.00 9 PRO A C 2
ATOM 1206 O O . PRO A 1 9 ? 9.205 -2.290 -9.424 1.00 0.00 9 PRO A O 2
ATOM 1217 N N . GLY A 1 10 ? 8.931 -3.851 -10.995 1.00 0.00 10 GLY A N 2
ATOM 1218 C CA . GLY A 1 10 ? 7.460 -3.671 -11.096 1.00 0.00 10 GLY A CA 2
ATOM 1219 C C . GLY A 1 10 ? 6.761 -4.529 -10.042 1.00 0.00 10 GLY A C 2
ATOM 1220 O O . GLY A 1 10 ? 7.300 -4.805 -8.987 1.00 0.00 10 GLY A O 2
ATOM 1224 N N . CYS A 1 11 ? 5.566 -4.920 -10.392 1.00 0.00 11 CYS A N 2
ATOM 1225 C CA . CYS A 1 11 ? 4.700 -5.767 -9.520 1.00 0.00 11 CYS A CA 2
ATOM 1226 C C . CYS A 1 11 ? 4.905 -7.247 -9.864 1.00 0.00 11 CYS A C 2
ATOM 1227 O O . CYS A 1 11 ? 3.972 -8.026 -9.933 1.00 0.00 11 CYS A O 2
ATOM 1234 N N . ASN A 1 12 ? 6.152 -7.575 -10.066 1.00 0.00 12 ASN A N 2
ATOM 1235 C CA . ASN A 1 12 ? 6.558 -8.968 -10.420 1.00 0.00 12 ASN A CA 2
ATOM 1236 C C . ASN A 1 12 ? 7.583 -9.344 -9.352 1.00 0.00 12 ASN A C 2
ATOM 1237 O O . ASN A 1 12 ? 7.273 -9.191 -8.191 1.00 0.00 12 ASN A O 2
ATOM 1248 N N . ASN A 1 13 ? 8.747 -9.816 -9.730 1.00 0.00 13 ASN A N 2
ATOM 1249 C CA . ASN A 1 13 ? 9.805 -10.199 -8.732 1.00 0.00 13 ASN A CA 2
ATOM 1250 C C . ASN A 1 13 ? 9.238 -10.881 -7.456 1.00 0.00 13 ASN A C 2
ATOM 1251 O O . ASN A 1 13 ? 8.307 -11.659 -7.548 1.00 0.00 13 ASN A O 2
ATOM 1262 N N . ARG A 1 14 ? 9.809 -10.581 -6.311 1.00 0.00 14 ARG A N 2
ATOM 1263 C CA . ARG A 1 14 ? 9.330 -11.179 -5.024 1.00 0.00 14 ARG A CA 2
ATOM 1264 C C . ARG A 1 14 ? 7.963 -10.554 -4.706 1.00 0.00 14 ARG A C 2
ATOM 1265 O O . ARG A 1 14 ? 7.777 -9.374 -4.924 1.00 0.00 14 ARG A O 2
ATOM 1286 N N . ALA A 1 15 ? 7.061 -11.358 -4.204 1.00 0.00 15 ALA A N 2
ATOM 1287 C CA . ALA A 1 15 ? 5.693 -10.861 -3.855 1.00 0.00 15 ALA A CA 2
ATOM 1288 C C . ALA A 1 15 ? 5.513 -10.754 -2.337 1.00 0.00 15 ALA A C 2
ATOM 1289 O O . ALA A 1 15 ? 6.085 -11.518 -1.583 1.00 0.00 15 ALA A O 2
ATOM 1296 N N . GLU A 1 16 ? 4.713 -9.792 -1.950 1.00 0.00 16 GLU A N 2
ATOM 1297 C CA . GLU A 1 16 ? 4.422 -9.547 -0.504 1.00 0.00 16 GLU A CA 2
ATOM 1298 C C . GLU A 1 16 ? 3.045 -8.862 -0.420 1.00 0.00 16 GLU A C 2
ATOM 1299 O O . GLU A 1 16 ? 2.519 -8.415 -1.422 1.00 0.00 16 GLU A O 2
ATOM 1311 N N . ARG A 1 17 ? 2.499 -8.800 0.771 1.00 0.00 17 ARG A N 2
ATOM 1312 C CA . ARG A 1 17 ? 1.157 -8.163 0.968 1.00 0.00 17 ARG A CA 2
ATOM 1313 C C . ARG A 1 17 ? 1.091 -7.327 2.257 1.00 0.00 17 ARG A C 2
ATOM 1314 O O . ARG A 1 17 ? 1.868 -7.512 3.174 1.00 0.00 17 ARG A O 2
ATOM 1335 N N . TYR A 1 18 ? 0.139 -6.427 2.255 1.00 0.00 18 TYR A N 2
ATOM 1336 C CA . TYR A 1 18 ? -0.116 -5.504 3.403 1.00 0.00 18 TYR A CA 2
ATOM 1337 C C . TYR A 1 18 ? -1.630 -5.326 3.535 1.00 0.00 18 TYR A C 2
ATOM 1338 O O . TYR A 1 18 ? -2.211 -4.392 3.019 1.00 0.00 18 TYR A O 2
ATOM 1356 N N . SER A 1 19 ? -2.211 -6.264 4.237 1.00 0.00 19 SER A N 2
ATOM 1357 C CA . SER A 1 19 ? -3.686 -6.272 4.484 1.00 0.00 19 SER A CA 2
ATOM 1358 C C . SER A 1 19 ? -3.964 -6.034 5.979 1.00 0.00 19 SER A C 2
ATOM 1359 O O . SER A 1 19 ? -5.050 -6.304 6.456 1.00 0.00 19 SER A O 2
ATOM 1367 N N . LYS A 1 20 ? -2.969 -5.532 6.671 1.00 0.00 20 LYS A N 2
ATOM 1368 C CA . LYS A 1 20 ? -3.122 -5.261 8.132 1.00 0.00 20 LYS A CA 2
ATOM 1369 C C . LYS A 1 20 ? -4.200 -4.201 8.394 1.00 0.00 20 LYS A C 2
ATOM 1370 O O . LYS A 1 20 ? -4.185 -3.121 7.835 1.00 0.00 20 LYS A O 2
ATOM 1389 N N . CYS A 1 21 ? -5.102 -4.586 9.255 1.00 0.00 21 CYS A N 2
ATOM 1390 C CA . CYS A 1 21 ? -6.237 -3.712 9.656 1.00 0.00 21 CYS A CA 2
ATOM 1391 C C . CYS A 1 21 ? -5.726 -2.597 10.572 1.00 0.00 21 CYS A C 2
ATOM 1392 O O . CYS A 1 21 ? -5.187 -2.868 11.628 1.00 0.00 21 CYS A O 2
ATOM 1399 N N . GLY A 1 22 ? -5.916 -1.380 10.126 1.00 0.00 22 GLY A N 2
ATOM 1400 C CA . GLY A 1 22 ? -5.465 -0.200 10.921 1.00 0.00 22 GLY A CA 2
ATOM 1401 C C . GLY A 1 22 ? -4.353 0.561 10.198 1.00 0.00 22 GLY A C 2
ATOM 1402 O O . GLY A 1 22 ? -4.645 1.348 9.319 1.00 0.00 22 GLY A O 2
ATOM 1406 N N . CYS A 1 23 ? -3.122 0.307 10.582 1.00 0.00 23 CYS A N 2
ATOM 1407 C CA . CYS A 1 23 ? -1.945 0.999 9.951 1.00 0.00 23 CYS A CA 2
ATOM 1408 C C . CYS A 1 23 ? -0.739 0.058 9.787 1.00 0.00 23 CYS A C 2
ATOM 1409 O O . CYS A 1 23 ? -0.535 -0.820 10.603 1.00 0.00 23 CYS A O 2
ATOM 1416 N N . SER A 1 24 ? 0.023 0.273 8.737 1.00 0.00 24 SER A N 2
ATOM 1417 C CA . SER A 1 24 ? 1.230 -0.580 8.473 1.00 0.00 24 SER A CA 2
ATOM 1418 C C . SER A 1 24 ? 2.240 0.086 7.520 1.00 0.00 24 SER A C 2
ATOM 1419 O O . SER A 1 24 ? 1.883 0.507 6.438 1.00 0.00 24 SER A O 2
ATOM 1427 N N . ALA A 1 25 ? 3.475 0.159 7.956 1.00 0.00 25 ALA A N 2
ATOM 1428 C CA . ALA A 1 25 ? 4.554 0.779 7.123 1.00 0.00 25 ALA A CA 2
ATOM 1429 C C . ALA A 1 25 ? 5.016 -0.248 6.077 1.00 0.00 25 ALA A C 2
ATOM 1430 O O . ALA A 1 25 ? 5.363 -1.362 6.420 1.00 0.00 25 ALA A O 2
ATOM 1437 N N . ILE A 1 26 ? 5.004 0.160 4.831 1.00 0.00 26 ILE A N 2
ATOM 1438 C CA . ILE A 1 26 ? 5.430 -0.754 3.726 1.00 0.00 26 ILE A CA 2
ATOM 1439 C C . ILE A 1 26 ? 6.965 -0.804 3.658 1.00 0.00 26 ILE A C 2
ATOM 1440 O O . ILE A 1 26 ? 7.630 0.210 3.754 1.00 0.00 26 ILE A O 2
ATOM 1456 N N . HIS A 1 27 ? 7.460 -2.004 3.490 1.00 0.00 27 HIS A N 2
ATOM 1457 C CA . HIS A 1 27 ? 8.932 -2.262 3.402 1.00 0.00 27 HIS A CA 2
ATOM 1458 C C . HIS A 1 27 ? 9.384 -2.452 1.945 1.00 0.00 27 HIS A C 2
ATOM 1459 O O . HIS A 1 27 ? 10.371 -1.882 1.521 1.00 0.00 27 HIS A O 2
ATOM 1473 N N . GLN A 1 28 ? 8.629 -3.257 1.242 1.00 0.00 28 GLN A N 2
ATOM 1474 C CA . GLN A 1 28 ? 8.900 -3.575 -0.197 1.00 0.00 28 GLN A CA 2
ATOM 1475 C C . GLN A 1 28 ? 9.086 -2.301 -1.043 1.00 0.00 28 GLN A C 2
ATOM 1476 O O . GLN A 1 28 ? 8.129 -1.666 -1.438 1.00 0.00 28 GLN A O 2
ATOM 1490 N N . LYS A 1 29 ? 10.332 -1.977 -1.288 1.00 0.00 29 LYS A N 2
ATOM 1491 C CA . LYS A 1 29 ? 10.694 -0.771 -2.090 1.00 0.00 29 LYS A CA 2
ATOM 1492 C C . LYS A 1 29 ? 10.793 -1.177 -3.567 1.00 0.00 29 LYS A C 2
ATOM 1493 O O . LYS A 1 29 ? 11.854 -1.211 -4.161 1.00 0.00 29 LYS A O 2
ATOM 1512 N N . GLY A 1 30 ? 9.644 -1.486 -4.105 1.00 0.00 30 GLY A N 2
ATOM 1513 C CA . GLY A 1 30 ? 9.569 -1.900 -5.538 1.00 0.00 30 GLY A CA 2
ATOM 1514 C C . GLY A 1 30 ? 8.191 -1.655 -6.144 1.00 0.00 30 GLY A C 2
ATOM 1515 O O . GLY A 1 30 ? 7.823 -0.527 -6.411 1.00 0.00 30 GLY A O 2
ATOM 1519 N N . GLY A 1 31 ? 7.474 -2.733 -6.345 1.00 0.00 31 GLY A N 2
ATOM 1520 C CA . GLY A 1 31 ? 6.105 -2.644 -6.931 1.00 0.00 31 GLY A CA 2
ATOM 1521 C C . GLY A 1 31 ? 5.056 -2.500 -5.836 1.00 0.00 31 GLY A C 2
ATOM 1522 O O . GLY A 1 31 ? 5.306 -2.821 -4.689 1.00 0.00 31 GLY A O 2
ATOM 1526 N N . TYR A 1 32 ? 3.910 -2.013 -6.238 1.00 0.00 32 TYR A N 2
ATOM 1527 C CA . TYR A 1 32 ? 2.784 -1.815 -5.279 1.00 0.00 32 TYR A CA 2
ATOM 1528 C C . TYR A 1 32 ? 1.462 -2.034 -6.016 1.00 0.00 32 TYR A C 2
ATOM 1529 O O . TYR A 1 32 ? 1.402 -1.951 -7.228 1.00 0.00 32 TYR A O 2
ATOM 1547 N N . ASP A 1 33 ? 0.441 -2.315 -5.253 1.00 0.00 33 ASP A N 2
ATOM 1548 C CA . ASP A 1 33 ? -0.914 -2.554 -5.822 1.00 0.00 33 ASP A CA 2
ATOM 1549 C C . ASP A 1 33 ? -1.910 -2.600 -4.674 1.00 0.00 33 ASP A C 2
ATOM 1550 O O . ASP A 1 33 ? -1.528 -2.825 -3.545 1.00 0.00 33 ASP A O 2
ATOM 1559 N N . PHE A 1 34 ? -3.151 -2.383 -5.009 1.00 0.00 34 PHE A N 2
ATOM 1560 C CA . PHE A 1 34 ? -4.233 -2.409 -3.993 1.00 0.00 34 PHE A CA 2
ATOM 1561 C C . PHE A 1 34 ? -5.384 -3.203 -4.596 1.00 0.00 34 PHE A C 2
ATOM 1562 O O . PHE A 1 34 ? -5.466 -3.363 -5.800 1.00 0.00 34 PHE A O 2
ATOM 1579 N N . SER A 1 35 ? -6.236 -3.677 -3.728 1.00 0.00 35 SER A N 2
ATOM 1580 C CA . SER A 1 35 ? -7.409 -4.471 -4.178 1.00 0.00 35 SER A CA 2
ATOM 1581 C C . SER A 1 35 ? -8.563 -4.198 -3.226 1.00 0.00 35 SER A C 2
ATOM 1582 O O . SER A 1 35 ? -8.736 -4.848 -2.213 1.00 0.00 35 SER A O 2
ATOM 1590 N N . TYR A 1 36 ? -9.314 -3.208 -3.622 1.00 0.00 36 TYR A N 2
ATOM 1591 C CA . TYR A 1 36 ? -10.502 -2.770 -2.846 1.00 0.00 36 TYR A CA 2
ATOM 1592 C C . TYR A 1 36 ? -11.581 -3.859 -2.970 1.00 0.00 36 TYR A C 2
ATOM 1593 O O . TYR A 1 36 ? -11.643 -4.551 -3.968 1.00 0.00 36 TYR A O 2
ATOM 1611 N N . THR A 1 37 ? -12.395 -3.974 -1.953 1.00 0.00 37 THR A N 2
ATOM 1612 C CA . THR A 1 37 ? -13.492 -4.999 -1.950 1.00 0.00 37 THR A CA 2
ATOM 1613 C C . THR A 1 37 ? -14.733 -4.358 -1.331 1.00 0.00 37 THR A C 2
ATOM 1614 O O . THR A 1 37 ? -15.859 -4.617 -1.712 1.00 0.00 37 THR A O 2
ATOM 1625 N N . GLY A 1 38 ? -14.435 -3.526 -0.374 1.00 0.00 38 GLY A N 2
ATOM 1626 C CA . GLY A 1 38 ? -15.450 -2.770 0.392 1.00 0.00 38 GLY A CA 2
ATOM 1627 C C . GLY A 1 38 ? -14.721 -1.810 1.336 1.00 0.00 38 GLY A C 2
ATOM 1628 O O . GLY A 1 38 ? -15.333 -0.930 1.909 1.00 0.00 38 GLY A O 2
ATOM 1632 N N . GLN A 1 39 ? -13.428 -2.018 1.462 1.00 0.00 39 GLN A N 2
ATOM 1633 C CA . GLN A 1 39 ? -12.586 -1.169 2.348 1.00 0.00 39 GLN A CA 2
ATOM 1634 C C . GLN A 1 39 ? -11.584 -0.312 1.587 1.00 0.00 39 GLN A C 2
ATOM 1635 O O . GLN A 1 39 ? -10.809 -0.796 0.785 1.00 0.00 39 GLN A O 2
ATOM 1649 N N . THR A 1 40 ? -11.646 0.957 1.883 1.00 0.00 40 THR A N 2
ATOM 1650 C CA . THR A 1 40 ? -10.729 1.944 1.230 1.00 0.00 40 THR A CA 2
ATOM 1651 C C . THR A 1 40 ? -9.391 1.875 1.975 1.00 0.00 40 THR A C 2
ATOM 1652 O O . THR A 1 40 ? -9.303 1.268 3.027 1.00 0.00 40 THR A O 2
ATOM 1663 N N . ALA A 1 41 ? -8.384 2.491 1.411 1.00 0.00 41 ALA A N 2
ATOM 1664 C CA . ALA A 1 41 ? -7.046 2.477 2.070 1.00 0.00 41 ALA A CA 2
ATOM 1665 C C . ALA A 1 41 ? -6.241 3.731 1.729 1.00 0.00 41 ALA A C 2
ATOM 1666 O O . ALA A 1 41 ? -5.855 3.937 0.595 1.00 0.00 41 ALA A O 2
ATOM 1673 N N . ALA A 1 42 ? -6.020 4.523 2.747 1.00 0.00 42 ALA A N 2
ATOM 1674 C CA . ALA A 1 42 ? -5.248 5.795 2.604 1.00 0.00 42 ALA A CA 2
ATOM 1675 C C . ALA A 1 42 ? -3.749 5.473 2.583 1.00 0.00 42 ALA A C 2
ATOM 1676 O O . ALA A 1 42 ? -3.353 4.383 2.941 1.00 0.00 42 ALA A O 2
ATOM 1683 N N . LEU A 1 43 ? -2.959 6.432 2.169 1.00 0.00 43 LEU A N 2
ATOM 1684 C CA . LEU A 1 43 ? -1.477 6.235 2.097 1.00 0.00 43 LEU A CA 2
ATOM 1685 C C . LEU A 1 43 ? -0.770 7.392 2.803 1.00 0.00 43 LEU A C 2
ATOM 1686 O O . LEU A 1 43 ? -0.646 8.479 2.270 1.00 0.00 43 LEU A O 2
ATOM 1702 N N . TYR A 1 44 ? -0.327 7.099 3.996 1.00 0.00 44 TYR A N 2
ATOM 1703 C CA . TYR A 1 44 ? 0.386 8.111 4.826 1.00 0.00 44 TYR A CA 2
ATOM 1704 C C . TYR A 1 44 ? 1.872 8.204 4.494 1.00 0.00 44 TYR A C 2
ATOM 1705 O O . TYR A 1 44 ? 2.558 7.205 4.377 1.00 0.00 44 TYR A O 2
ATOM 1723 N N . ASN A 1 45 ? 2.310 9.430 4.354 1.00 0.00 45 ASN A N 2
ATOM 1724 C CA . ASN A 1 45 ? 3.740 9.713 4.029 1.00 0.00 45 ASN A CA 2
ATOM 1725 C C . ASN A 1 45 ? 4.636 9.480 5.261 1.00 0.00 45 ASN A C 2
ATOM 1726 O O . ASN A 1 45 ? 5.847 9.506 5.151 1.00 0.00 45 ASN A O 2
ATOM 1737 N N . GLN A 1 46 ? 4.008 9.259 6.393 1.00 0.00 46 GLN A N 2
ATOM 1738 C CA . GLN A 1 46 ? 4.754 9.013 7.669 1.00 0.00 46 GLN A CA 2
ATOM 1739 C C . GLN A 1 46 ? 4.351 7.633 8.200 1.00 0.00 46 GLN A C 2
ATOM 1740 O O . GLN A 1 46 ? 3.189 7.276 8.162 1.00 0.00 46 GLN A O 2
ATOM 1754 N N . ALA A 1 47 ? 5.334 6.911 8.679 1.00 0.00 47 ALA A N 2
ATOM 1755 C CA . ALA A 1 47 ? 5.124 5.536 9.236 1.00 0.00 47 ALA A CA 2
ATOM 1756 C C . ALA A 1 47 ? 3.934 5.409 10.200 1.00 0.00 47 ALA A C 2
ATOM 1757 O O . ALA A 1 47 ? 3.627 6.322 10.944 1.00 0.00 47 ALA A O 2
ATOM 1764 N N . GLY A 1 48 ? 3.312 4.258 10.137 1.00 0.00 48 GLY A N 2
ATOM 1765 C CA . GLY A 1 48 ? 2.130 3.934 10.995 1.00 0.00 48 GLY A CA 2
ATOM 1766 C C . GLY A 1 48 ? 1.074 5.045 11.003 1.00 0.00 48 GLY A C 2
ATOM 1767 O O . GLY A 1 48 ? 0.695 5.523 12.054 1.00 0.00 48 GLY A O 2
ATOM 1771 N N . CYS A 1 49 ? 0.648 5.410 9.819 1.00 0.00 49 CYS A N 2
ATOM 1772 C CA . CYS A 1 49 ? -0.385 6.479 9.614 1.00 0.00 49 CYS A CA 2
ATOM 1773 C C . CYS A 1 49 ? -0.206 7.760 10.461 1.00 0.00 49 CYS A C 2
ATOM 1774 O O . CYS A 1 49 ? -1.154 8.491 10.679 1.00 0.00 49 CYS A O 2
ATOM 1781 N N . SER A 1 50 ? 1.000 8.003 10.913 1.00 0.00 50 SER A N 2
ATOM 1782 C CA . SER A 1 50 ? 1.284 9.215 11.747 1.00 0.00 50 SER A CA 2
ATOM 1783 C C . SER A 1 50 ? 1.695 10.395 10.841 1.00 0.00 50 SER A C 2
ATOM 1784 O O . SER A 1 50 ? 2.649 11.101 11.109 1.00 0.00 50 SER A O 2
ATOM 1792 N N . GLY A 1 51 ? 0.941 10.564 9.783 1.00 0.00 51 GLY A N 2
ATOM 1793 C CA . GLY A 1 51 ? 1.205 11.660 8.801 1.00 0.00 51 GLY A CA 2
ATOM 1794 C C . GLY A 1 51 ? -0.105 12.154 8.190 1.00 0.00 51 GLY A C 2
ATOM 1795 O O . GLY A 1 51 ? -1.052 12.436 8.898 1.00 0.00 51 GLY A O 2
ATOM 1799 N N . VAL A 1 52 ? -0.103 12.237 6.882 1.00 0.00 52 VAL A N 2
ATOM 1800 C CA . VAL A 1 52 ? -1.310 12.700 6.128 1.00 0.00 52 VAL A CA 2
ATOM 1801 C C . VAL A 1 52 ? -1.529 11.794 4.908 1.00 0.00 52 VAL A C 2
ATOM 1802 O O . VAL A 1 52 ? -0.583 11.340 4.292 1.00 0.00 52 VAL A O 2
ATOM 1815 N N . ALA A 1 53 ? -2.781 11.563 4.604 1.00 0.00 53 ALA A N 2
ATOM 1816 C CA . ALA A 1 53 ? -3.135 10.698 3.440 1.00 0.00 53 ALA A CA 2
ATOM 1817 C C . ALA A 1 53 ? -2.890 11.470 2.133 1.00 0.00 53 ALA A C 2
ATOM 1818 O O . ALA A 1 53 ? -3.659 12.333 1.754 1.00 0.00 53 ALA A O 2
ATOM 1825 N N . HIS A 1 54 ? -1.807 11.121 1.490 1.00 0.00 54 HIS A N 2
ATOM 1826 C CA . HIS A 1 54 ? -1.414 11.767 0.200 1.00 0.00 54 HIS A CA 2
ATOM 1827 C C . HIS A 1 54 ? -2.235 11.169 -0.952 1.00 0.00 54 HIS A C 2
ATOM 1828 O O . HIS A 1 54 ? -2.665 11.874 -1.844 1.00 0.00 54 HIS A O 2
ATOM 1842 N N . THR A 1 55 ? -2.418 9.877 -0.881 1.00 0.00 55 THR A N 2
ATOM 1843 C CA . THR A 1 55 ? -3.193 9.130 -1.920 1.00 0.00 55 THR A CA 2
ATOM 1844 C C . THR A 1 55 ? -3.975 8.010 -1.220 1.00 0.00 55 THR A C 2
ATOM 1845 O O . THR A 1 55 ? -3.691 7.686 -0.084 1.00 0.00 55 THR A O 2
ATOM 1856 N N . ARG A 1 56 ? -4.939 7.451 -1.909 1.00 0.00 56 ARG A N 2
ATOM 1857 C CA . ARG A 1 56 ? -5.759 6.348 -1.313 1.00 0.00 56 ARG A CA 2
ATOM 1858 C C . ARG A 1 56 ? -6.193 5.348 -2.395 1.00 0.00 56 ARG A C 2
ATOM 1859 O O . ARG A 1 56 ? -5.749 5.438 -3.525 1.00 0.00 56 ARG A O 2
ATOM 1880 N N . PHE A 1 57 ? -7.045 4.426 -2.012 1.00 0.00 57 PHE A N 2
ATOM 1881 C CA . PHE A 1 57 ? -7.543 3.395 -2.974 1.00 0.00 57 PHE A CA 2
ATOM 1882 C C . PHE A 1 57 ? -9.012 3.021 -2.739 1.00 0.00 57 PHE A C 2
ATOM 1883 O O . PHE A 1 57 ? -9.334 2.301 -1.812 1.00 0.00 57 PHE A O 2
ATOM 1900 N N . GLY A 1 58 ? -9.851 3.533 -3.602 1.00 0.00 58 GLY A N 2
ATOM 1901 C CA . GLY A 1 58 ? -11.319 3.260 -3.523 1.00 0.00 58 GLY A CA 2
ATOM 1902 C C . GLY A 1 58 ? -11.643 2.074 -4.450 1.00 0.00 58 GLY A C 2
ATOM 1903 O O . GLY A 1 58 ? -12.723 1.517 -4.398 1.00 0.00 58 GLY A O 2
ATOM 1907 N N . SER A 1 59 ? -10.676 1.736 -5.270 1.00 0.00 59 SER A N 2
ATOM 1908 C CA . SER A 1 59 ? -10.795 0.611 -6.248 1.00 0.00 59 SER A CA 2
ATOM 1909 C C . SER A 1 59 ? -9.382 0.075 -6.543 1.00 0.00 59 SER A C 2
ATOM 1910 O O . SER A 1 59 ? -8.450 0.854 -6.628 1.00 0.00 59 SER A O 2
ATOM 1918 N N . SER A 1 60 ? -9.266 -1.226 -6.686 1.00 0.00 60 SER A N 2
ATOM 1919 C CA . SER A 1 60 ? -7.954 -1.885 -6.981 1.00 0.00 60 SER A CA 2
ATOM 1920 C C . SER A 1 60 ? -7.104 -1.113 -8.011 1.00 0.00 60 SER A C 2
ATOM 1921 O O . SER A 1 60 ? -7.607 -0.707 -9.042 1.00 0.00 60 SER A O 2
ATOM 1929 N N . ALA A 1 61 ? -5.846 -0.937 -7.691 1.00 0.00 61 ALA A N 2
ATOM 1930 C CA . ALA A 1 61 ? -4.914 -0.200 -8.614 1.00 0.00 61 ALA A CA 2
ATOM 1931 C C . ALA A 1 61 ? -3.461 -0.688 -8.475 1.00 0.00 61 ALA A C 2
ATOM 1932 O O . ALA A 1 61 ? -2.899 -0.629 -7.400 1.00 0.00 61 ALA A O 2
ATOM 1939 N N . ARG A 1 62 ? -2.906 -1.148 -9.573 1.00 0.00 62 ARG A N 2
ATOM 1940 C CA . ARG A 1 62 ? -1.502 -1.666 -9.619 1.00 0.00 62 ARG A CA 2
ATOM 1941 C C . ARG A 1 62 ? -0.417 -0.583 -9.783 1.00 0.00 62 ARG A C 2
ATOM 1942 O O . ARG A 1 62 ? -0.071 -0.211 -10.889 1.00 0.00 62 ARG A O 2
ATOM 1963 N N . ALA A 1 63 ? 0.086 -0.109 -8.671 1.00 0.00 63 ALA A N 2
ATOM 1964 C CA . ALA A 1 63 ? 1.153 0.940 -8.687 1.00 0.00 63 ALA A CA 2
ATOM 1965 C C . ALA A 1 63 ? 2.535 0.239 -8.690 1.00 0.00 63 ALA A C 2
ATOM 1966 O O . ALA A 1 63 ? 3.334 0.403 -7.790 1.00 0.00 63 ALA A O 2
ATOM 1973 N N . CYS A 1 64 ? 2.765 -0.536 -9.724 1.00 0.00 64 CYS A N 2
ATOM 1974 C CA . CYS A 1 64 ? 4.051 -1.299 -9.889 1.00 0.00 64 CYS A CA 2
ATOM 1975 C C . CYS A 1 64 ? 5.306 -0.407 -9.877 1.00 0.00 64 CYS A C 2
ATOM 1976 O O . CYS A 1 64 ? 6.405 -0.884 -9.668 1.00 0.00 64 CYS A O 2
ATOM 1983 N N . ASN A 1 65 ? 5.112 0.866 -10.100 1.00 0.00 65 ASN A N 2
ATOM 1984 C CA . ASN A 1 65 ? 6.248 1.835 -10.114 1.00 0.00 65 ASN A CA 2
ATOM 1985 C C . ASN A 1 65 ? 6.672 2.143 -8.658 1.00 0.00 65 ASN A C 2
ATOM 198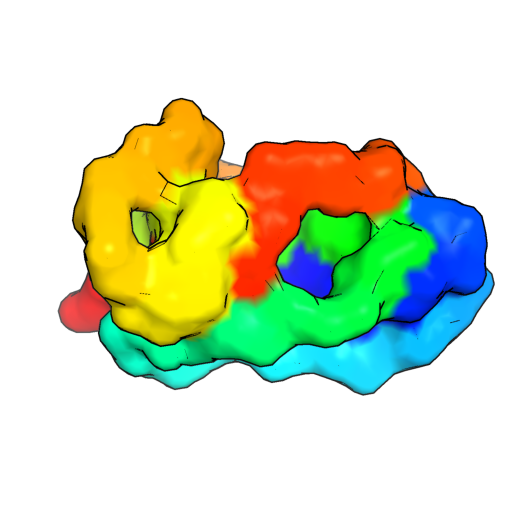6 O O . ASN A 1 65 ? 5.888 1.914 -7.758 1.00 0.00 65 ASN A O 2
ATOM 1997 N N . PRO A 1 66 ? 7.874 2.643 -8.446 1.00 0.00 66 PRO A N 2
ATOM 1998 C CA . PRO A 1 66 ? 8.289 3.178 -7.110 1.00 0.00 66 PRO A CA 2
ATOM 1999 C C . PRO A 1 66 ? 7.265 4.232 -6.647 1.00 0.00 66 PRO A C 2
ATOM 2000 O O . PRO A 1 66 ? 6.804 5.016 -7.455 1.00 0.00 66 PRO A O 2
ATOM 2011 N N . PHE A 1 67 ? 6.943 4.219 -5.375 1.00 0.00 67 PHE A N 2
ATOM 2012 C CA . PHE A 1 67 ? 5.950 5.203 -4.838 1.00 0.00 67 PHE A CA 2
ATOM 2013 C C . PHE A 1 67 ? 6.582 6.250 -3.899 1.00 0.00 67 PHE A C 2
ATOM 2014 O O . PHE A 1 67 ? 7.716 6.632 -4.117 1.00 0.00 67 PHE A O 2
ATOM 2031 N N . GLY A 1 68 ? 5.853 6.687 -2.893 1.00 0.00 68 GLY A N 2
ATOM 2032 C CA . GLY A 1 68 ? 6.413 7.704 -1.948 1.00 0.00 68 GLY A CA 2
ATOM 2033 C C . GLY A 1 68 ? 5.715 7.773 -0.579 1.00 0.00 68 GLY A C 2
ATOM 2034 O O . GLY A 1 68 ? 5.822 8.783 0.088 1.00 0.00 68 GLY A O 2
ATOM 2038 N N . TRP A 1 69 ? 5.029 6.723 -0.191 1.00 0.00 69 TRP A N 2
ATOM 2039 C CA . TRP A 1 69 ? 4.327 6.722 1.140 1.00 0.00 69 TRP A CA 2
ATOM 2040 C C . TRP A 1 69 ? 5.098 5.778 2.069 1.00 0.00 69 TRP A C 2
ATOM 2041 O O . TRP A 1 69 ? 5.638 4.786 1.615 1.00 0.00 69 TRP A O 2
ATOM 2062 N N . LYS A 1 70 ? 5.130 6.103 3.337 1.00 0.00 70 LYS A N 2
ATOM 2063 C CA . LYS A 1 70 ? 5.862 5.247 4.320 1.00 0.00 70 LYS A CA 2
ATOM 2064 C C . LYS A 1 70 ? 4.918 4.117 4.752 1.00 0.00 70 LYS A C 2
ATOM 2065 O O . LYS A 1 70 ? 5.315 2.970 4.781 1.00 0.00 70 LYS A O 2
ATOM 2084 N N . SER A 1 71 ? 3.701 4.490 5.068 1.00 0.00 71 SER A N 2
ATOM 2085 C CA . SER A 1 71 ? 2.673 3.496 5.507 1.00 0.00 71 SER A CA 2
ATOM 2086 C C . SER A 1 71 ? 1.335 3.653 4.782 1.00 0.00 71 SER A C 2
ATOM 2087 O O . SER A 1 71 ? 1.126 4.568 4.008 1.00 0.00 71 SER A O 2
ATOM 2095 N N . ILE A 1 72 ? 0.481 2.714 5.091 1.00 0.00 72 ILE A N 2
ATOM 2096 C CA . ILE A 1 72 ? -0.893 2.636 4.519 1.00 0.00 72 ILE A CA 2
ATOM 2097 C C . ILE A 1 72 ? -1.901 2.302 5.623 1.00 0.00 72 ILE A C 2
ATOM 2098 O O . ILE A 1 72 ? -1.643 1.458 6.462 1.00 0.00 72 ILE A O 2
ATOM 2114 N N . PHE A 1 73 ? -3.015 2.986 5.578 1.00 0.00 73 PHE A N 2
ATOM 2115 C CA . PHE A 1 73 ? -4.094 2.763 6.582 1.00 0.00 73 PHE A CA 2
ATOM 2116 C C . PHE A 1 73 ? -5.208 2.043 5.827 1.00 0.00 73 PHE A C 2
ATOM 2117 O O . PHE A 1 73 ? -5.594 2.496 4.768 1.00 0.00 73 PHE A O 2
ATOM 2134 N N . ILE A 1 74 ? -5.688 0.955 6.376 1.00 0.00 74 ILE A N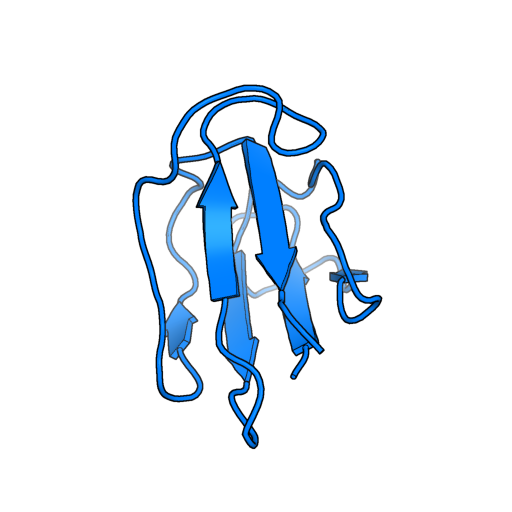 2
ATOM 2135 C CA . ILE A 1 74 ? -6.787 0.193 5.702 1.00 0.00 74 ILE A CA 2
ATOM 2136 C C . ILE A 1 74 ? -7.969 0.198 6.674 1.00 0.00 74 ILE A C 2
ATOM 2137 O O . ILE A 1 74 ? -7.817 -0.127 7.839 1.00 0.00 74 ILE A O 2
ATOM 2153 N N . GLN A 1 75 ? -9.097 0.577 6.125 1.00 0.00 75 GLN A N 2
ATOM 2154 C CA . GLN A 1 75 ? -10.383 0.665 6.882 1.00 0.00 75 GLN A CA 2
ATOM 2155 C C . GLN A 1 75 ? -10.863 -0.674 7.461 1.00 0.00 75 GLN A C 2
ATOM 2156 O O . GLN A 1 75 ? -11.718 -1.350 6.920 1.00 0.00 75 GLN A O 2
ATOM 2170 N N . CYS A 1 76 ? -10.256 -0.990 8.572 1.00 0.00 76 CYS A N 2
ATOM 2171 C CA . CYS A 1 76 ? -10.534 -2.234 9.343 1.00 0.00 76 CYS A CA 2
ATOM 2172 C C . CYS A 1 76 ? -9.781 -2.180 10.687 1.00 0.00 76 CYS A C 2
ATOM 2173 O O . CYS A 1 76 ? -8.724 -1.566 10.707 1.00 0.00 76 CYS A O 2
ATOM 2181 N N . SER A 1 1 ? -9.829 -4.065 1.160 1.00 0.00 1 SER A N 3
ATOM 2182 C CA . SER A 1 1 ? -8.604 -3.227 1.113 1.00 0.00 1 SER A CA 3
ATOM 2183 C C . SER A 1 1 ? -7.390 -4.154 1.252 1.00 0.00 1 SER A C 3
ATOM 2184 O O . SER A 1 1 ? -7.207 -4.784 2.276 1.00 0.00 1 SER A O 3
ATOM 2191 N N . ALA A 1 2 ? -6.600 -4.209 0.208 1.00 0.00 2 ALA A N 3
ATOM 2192 C CA . ALA A 1 2 ? -5.380 -5.076 0.211 1.00 0.00 2 ALA A CA 3
ATOM 2193 C C . ALA A 1 2 ? -4.326 -4.516 -0.750 1.00 0.00 2 ALA A C 3
ATOM 2194 O O . ALA A 1 2 ? -4.439 -4.633 -1.955 1.00 0.00 2 ALA A O 3
ATOM 2201 N N . PHE A 1 3 ? -3.329 -3.919 -0.150 1.00 0.00 3 PHE A N 3
ATOM 2202 C CA . PHE A 1 3 ? -2.196 -3.305 -0.900 1.00 0.00 3 PHE A CA 3
ATOM 2203 C C . PHE A 1 3 ? -0.997 -4.264 -0.975 1.00 0.00 3 PHE A C 3
ATOM 2204 O O . PHE A 1 3 ? -0.131 -4.251 -0.121 1.00 0.00 3 PHE A O 3
ATOM 2221 N N . THR A 1 4 ? -0.988 -5.076 -2.003 1.00 0.00 4 THR A N 3
ATOM 2222 C CA . THR A 1 4 ? 0.127 -6.058 -2.197 1.00 0.00 4 THR A CA 3
ATOM 2223 C C . THR A 1 4 ? 1.333 -5.261 -2.700 1.00 0.00 4 THR A C 3
ATOM 2224 O O . THR A 1 4 ? 1.147 -4.233 -3.319 1.00 0.00 4 THR A O 3
ATOM 2235 N N . VAL A 1 5 ? 2.525 -5.732 -2.431 1.00 0.00 5 VAL A N 3
ATOM 2236 C CA . VAL A 1 5 ? 3.747 -4.993 -2.893 1.00 0.00 5 VAL A CA 3
ATOM 2237 C C . VAL A 1 5 ? 4.912 -5.952 -3.193 1.00 0.00 5 VAL A C 3
ATOM 2238 O O . VAL A 1 5 ? 4.935 -7.060 -2.698 1.00 0.00 5 VAL A O 3
ATOM 2251 N N . TRP A 1 6 ? 5.834 -5.483 -4.000 1.00 0.00 6 TRP A N 3
ATOM 2252 C CA . TRP A 1 6 ? 7.041 -6.265 -4.397 1.00 0.00 6 TRP A CA 3
ATOM 2253 C C . TRP A 1 6 ? 8.208 -5.262 -4.251 1.00 0.00 6 TRP A C 3
ATOM 2254 O O . TRP A 1 6 ? 8.027 -4.087 -4.505 1.00 0.00 6 TRP A O 3
ATOM 2275 N N . SER A 1 7 ? 9.364 -5.741 -3.852 1.00 0.00 7 SER A N 3
ATOM 2276 C CA . SER A 1 7 ? 10.565 -4.850 -3.665 1.00 0.00 7 SER A CA 3
ATOM 2277 C C . SER A 1 7 ? 11.094 -4.103 -4.900 1.00 0.00 7 SER A C 3
ATOM 2278 O O . SER A 1 7 ? 11.495 -2.961 -4.778 1.00 0.00 7 SER A O 3
ATOM 2286 N N . GLY A 1 8 ? 11.094 -4.744 -6.041 1.00 0.00 8 GLY A N 3
ATOM 2287 C CA . GLY A 1 8 ? 11.596 -4.071 -7.282 1.00 0.00 8 GLY A CA 3
ATOM 2288 C C . GLY A 1 8 ? 11.804 -5.074 -8.429 1.00 0.00 8 GLY A C 3
ATOM 2289 O O . GLY A 1 8 ? 12.115 -6.219 -8.167 1.00 0.00 8 GLY A O 3
ATOM 2293 N N . PRO A 1 9 ? 11.643 -4.644 -9.664 1.00 0.00 9 PRO A N 3
ATOM 2294 C CA . PRO A 1 9 ? 11.478 -3.216 -10.088 1.00 0.00 9 PRO A CA 3
ATOM 2295 C C . PRO A 1 9 ? 10.035 -2.768 -9.815 1.00 0.00 9 PRO A C 3
ATOM 2296 O O . PRO A 1 9 ? 9.792 -1.796 -9.127 1.00 0.00 9 PRO A O 3
ATOM 2307 N N . GLY A 1 10 ? 9.133 -3.519 -10.388 1.00 0.00 10 GLY A N 3
ATOM 2308 C CA . GLY A 1 10 ? 7.680 -3.255 -10.239 1.00 0.00 10 GLY A CA 3
ATOM 2309 C C . GLY A 1 10 ? 7.126 -4.392 -9.392 1.00 0.00 10 GLY A C 3
ATOM 2310 O O . GLY A 1 10 ? 7.685 -4.738 -8.370 1.00 0.00 10 GLY A O 3
ATOM 2314 N N . CYS A 1 11 ? 6.037 -4.934 -9.865 1.00 0.00 11 CYS A N 3
ATOM 2315 C CA . CYS A 1 11 ? 5.347 -6.063 -9.180 1.00 0.00 11 CYS A CA 3
ATOM 2316 C C . CYS A 1 11 ? 5.960 -7.362 -9.737 1.00 0.00 11 CYS A C 3
ATOM 2317 O O . CYS A 1 11 ? 5.246 -8.273 -10.112 1.00 0.00 11 CYS A O 3
ATOM 2324 N N . ASN A 1 12 ? 7.273 -7.413 -9.773 1.00 0.00 12 ASN A N 3
ATOM 2325 C CA . ASN A 1 12 ? 7.972 -8.626 -10.312 1.00 0.00 12 ASN A CA 3
ATOM 2326 C C . ASN A 1 12 ? 9.219 -8.997 -9.488 1.00 0.00 12 ASN A C 3
ATOM 2327 O O . ASN A 1 12 ? 10.328 -8.684 -9.878 1.00 0.00 12 ASN A O 3
ATOM 2338 N N . ASN A 1 13 ? 8.990 -9.658 -8.378 1.00 0.00 13 ASN A N 3
ATOM 2339 C CA . ASN A 1 13 ? 10.079 -10.105 -7.445 1.00 0.00 13 ASN A CA 3
ATOM 2340 C C . ASN A 1 13 ? 9.416 -10.657 -6.163 1.00 0.00 13 ASN A C 3
ATOM 2341 O O . ASN A 1 13 ? 8.349 -11.235 -6.246 1.00 0.00 13 ASN A O 3
ATOM 2352 N N . ARG A 1 14 ? 10.045 -10.480 -5.022 1.00 0.00 14 ARG A N 3
ATOM 2353 C CA . ARG A 1 14 ? 9.454 -10.984 -3.738 1.00 0.00 14 ARG A CA 3
ATOM 2354 C C . ARG A 1 14 ? 8.150 -10.220 -3.459 1.00 0.00 14 ARG A C 3
ATOM 2355 O O . ARG A 1 14 ? 7.862 -9.261 -4.148 1.00 0.00 14 ARG A O 3
ATOM 2376 N N . ALA A 1 15 ? 7.402 -10.645 -2.471 1.00 0.00 15 ALA A N 3
ATOM 2377 C CA . ALA A 1 15 ? 6.124 -9.929 -2.167 1.00 0.00 15 ALA A CA 3
ATOM 2378 C C . ALA A 1 15 ? 5.737 -9.923 -0.686 1.00 0.00 15 ALA A C 3
ATOM 2379 O O . ALA A 1 15 ? 6.298 -10.632 0.127 1.00 0.00 15 ALA A O 3
ATOM 2386 N N . GLU A 1 16 ? 4.764 -9.090 -0.413 1.00 0.00 16 GLU A N 3
ATOM 2387 C CA . GLU A 1 16 ? 4.213 -8.913 0.963 1.00 0.00 16 GLU A CA 3
ATOM 2388 C C . GLU A 1 16 ? 2.837 -8.256 0.769 1.00 0.00 16 GLU A C 3
ATOM 2389 O O . GLU A 1 16 ? 2.717 -7.317 0.005 1.00 0.00 16 GLU A O 3
ATOM 2401 N N . ARG A 1 17 ? 1.843 -8.758 1.456 1.00 0.00 17 ARG A N 3
ATOM 2402 C CA . ARG A 1 17 ? 0.462 -8.190 1.330 1.00 0.00 17 ARG A CA 3
ATOM 2403 C C . ARG A 1 17 ? 0.020 -7.405 2.571 1.00 0.00 17 ARG A C 3
ATOM 2404 O O . ARG A 1 17 ? 0.153 -7.873 3.685 1.00 0.00 17 ARG A O 3
ATOM 2425 N N . TYR A 1 18 ? -0.494 -6.227 2.315 1.00 0.00 18 TYR A N 3
ATOM 2426 C CA . TYR A 1 18 ? -0.982 -5.330 3.407 1.00 0.00 18 TYR A CA 3
ATOM 2427 C C . TYR A 1 18 ? -2.511 -5.263 3.320 1.00 0.00 18 TYR A C 3
ATOM 2428 O O . TYR A 1 18 ? -3.080 -4.316 2.814 1.00 0.00 18 TYR A O 3
ATOM 2446 N N . SER A 1 19 ? -3.123 -6.304 3.825 1.00 0.00 19 SER A N 3
ATOM 2447 C CA . SER A 1 19 ? -4.616 -6.415 3.831 1.00 0.00 19 SER A CA 3
ATOM 2448 C C . SER A 1 19 ? -5.140 -6.437 5.274 1.00 0.00 19 SER A C 3
ATOM 2449 O O . SER A 1 19 ? -6.334 -6.370 5.498 1.00 0.00 19 SER A O 3
ATOM 2457 N N . LYS A 1 20 ? -4.223 -6.527 6.205 1.00 0.00 20 LYS A N 3
ATOM 2458 C CA . LYS A 1 20 ? -4.589 -6.556 7.653 1.00 0.00 20 LYS A CA 3
ATOM 2459 C C . LYS A 1 20 ? -5.229 -5.224 8.072 1.00 0.00 20 LYS A C 3
ATOM 2460 O O . LYS A 1 20 ? -4.799 -4.162 7.662 1.00 0.00 20 LYS A O 3
ATOM 2479 N N . CYS A 1 21 ? -6.245 -5.349 8.885 1.00 0.00 21 CYS A N 3
ATOM 2480 C CA . CYS A 1 21 ? -6.998 -4.174 9.406 1.00 0.00 21 CYS A CA 3
ATOM 2481 C C . CYS A 1 21 ? -6.096 -3.222 10.211 1.00 0.00 21 CYS A C 3
ATOM 2482 O O . CYS A 1 21 ? -5.741 -3.519 11.335 1.00 0.00 21 CYS A O 3
ATOM 2489 N N . GLY A 1 22 ? -5.756 -2.111 9.601 1.00 0.00 22 GLY A N 3
ATOM 2490 C CA . GLY A 1 22 ? -4.885 -1.099 10.277 1.00 0.00 22 GLY A CA 3
ATOM 2491 C C . GLY A 1 22 ? -3.774 -0.561 9.371 1.00 0.00 22 GLY A C 3
ATOM 2492 O O . GLY A 1 22 ? -3.677 -0.903 8.208 1.00 0.00 22 GLY A O 3
ATOM 2496 N N . CYS A 1 23 ? -2.968 0.281 9.968 1.00 0.00 23 CYS A N 3
ATOM 2497 C CA . CYS A 1 23 ? -1.818 0.923 9.261 1.00 0.00 23 CYS A CA 3
ATOM 2498 C C . CYS A 1 23 ? -0.661 -0.077 9.129 1.00 0.00 23 CYS A C 3
ATOM 2499 O O . CYS A 1 23 ? -0.427 -0.865 10.026 1.00 0.00 23 CYS A O 3
ATOM 2506 N N . SER A 1 24 ? 0.025 -0.010 8.015 1.00 0.00 24 SER A N 3
ATOM 2507 C CA . SER A 1 24 ? 1.177 -0.932 7.766 1.00 0.00 24 SER A CA 3
ATOM 2508 C C . SER A 1 24 ? 2.245 -0.241 6.910 1.00 0.00 24 SER A C 3
ATOM 2509 O O . SER A 1 24 ? 1.952 0.268 5.847 1.00 0.00 24 SER A O 3
ATOM 2517 N N . ALA A 1 25 ? 3.457 -0.256 7.408 1.00 0.00 25 ALA A N 3
ATOM 2518 C CA . ALA A 1 25 ? 4.597 0.382 6.683 1.00 0.00 25 ALA A CA 3
ATOM 2519 C C . ALA A 1 25 ? 5.116 -0.519 5.555 1.00 0.00 25 ALA A C 3
ATOM 2520 O O . ALA A 1 25 ? 5.559 -1.628 5.783 1.00 0.00 25 ALA A O 3
ATOM 2527 N N . ILE A 1 26 ? 5.032 0.014 4.363 1.00 0.00 26 ILE A N 3
ATOM 2528 C CA . ILE A 1 26 ? 5.488 -0.707 3.139 1.00 0.00 26 ILE A CA 3
ATOM 2529 C C . ILE A 1 26 ? 7.014 -0.602 3.023 1.00 0.00 26 ILE A C 3
ATOM 2530 O O . ILE A 1 26 ? 7.553 0.476 2.852 1.00 0.00 26 ILE A O 3
ATOM 2546 N N . HIS A 1 27 ? 7.655 -1.739 3.122 1.00 0.00 27 HIS A N 3
ATOM 2547 C CA . HIS A 1 27 ? 9.147 -1.805 3.031 1.00 0.00 27 HIS A CA 3
ATOM 2548 C C . HIS A 1 27 ? 9.590 -2.135 1.595 1.00 0.00 27 HIS A C 3
ATOM 2549 O O . HIS A 1 27 ? 10.659 -1.737 1.171 1.00 0.00 27 HIS A O 3
ATOM 2563 N N . GLN A 1 28 ? 8.750 -2.855 0.895 1.00 0.00 28 GLN A N 3
ATOM 2564 C CA . GLN A 1 28 ? 9.051 -3.251 -0.516 1.00 0.00 28 GLN A CA 3
ATOM 2565 C C . GLN A 1 28 ? 8.795 -2.062 -1.449 1.00 0.00 28 GLN A C 3
ATOM 2566 O O . GLN A 1 28 ? 7.685 -1.825 -1.880 1.00 0.00 28 GLN A O 3
ATOM 2580 N N . LYS A 1 29 ? 9.863 -1.362 -1.723 1.00 0.00 29 LYS A N 3
ATOM 2581 C CA . LYS A 1 29 ? 9.832 -0.158 -2.606 1.00 0.00 29 LYS A CA 3
ATOM 2582 C C . LYS A 1 29 ? 9.834 -0.432 -4.131 1.00 0.00 29 LYS A C 3
ATOM 2583 O O . LYS A 1 29 ? 10.488 0.272 -4.878 1.00 0.00 29 LYS A O 3
ATOM 2602 N N . GLY A 1 30 ? 9.107 -1.434 -4.559 1.00 0.00 30 GLY A N 3
ATOM 2603 C CA . GLY A 1 30 ? 9.048 -1.771 -6.021 1.00 0.00 30 GLY A CA 3
ATOM 2604 C C . GLY A 1 30 ? 7.671 -1.450 -6.593 1.00 0.00 30 GLY A C 3
ATOM 2605 O O . GLY A 1 30 ? 7.359 -0.302 -6.838 1.00 0.00 30 GLY A O 3
ATOM 2609 N N . GLY A 1 31 ? 6.898 -2.487 -6.785 1.00 0.00 31 GLY A N 3
ATOM 2610 C CA . GLY A 1 31 ? 5.517 -2.334 -7.340 1.00 0.00 31 GLY A CA 3
ATOM 2611 C C . GLY A 1 31 ? 4.506 -2.416 -6.199 1.00 0.00 31 GLY A C 3
ATOM 2612 O O . GLY A 1 31 ? 4.843 -2.843 -5.111 1.00 0.00 31 GLY A O 3
ATOM 2616 N N . TYR A 1 32 ? 3.296 -2.001 -6.479 1.00 0.00 32 TYR A N 3
ATOM 2617 C CA . TYR A 1 32 ? 2.227 -2.039 -5.433 1.00 0.00 32 TYR A CA 3
ATOM 2618 C C . TYR A 1 32 ? 0.858 -2.222 -6.110 1.00 0.00 32 TYR A C 3
ATOM 2619 O O . TYR A 1 32 ? 0.466 -1.404 -6.916 1.00 0.00 32 TYR A O 3
ATOM 2637 N N . ASP A 1 33 ? 0.169 -3.282 -5.772 1.00 0.00 33 ASP A N 3
ATOM 2638 C CA . ASP A 1 33 ? -1.174 -3.557 -6.370 1.00 0.00 33 ASP A CA 3
ATOM 2639 C C . ASP A 1 33 ? -2.269 -3.491 -5.302 1.00 0.00 33 ASP A C 3
ATOM 2640 O O . ASP A 1 33 ? -2.377 -4.383 -4.480 1.00 0.00 33 ASP A O 3
ATOM 2649 N N . PHE A 1 34 ? -3.050 -2.441 -5.337 1.00 0.00 34 PHE A N 3
ATOM 2650 C CA . PHE A 1 34 ? -4.148 -2.304 -4.334 1.00 0.00 34 PHE A CA 3
ATOM 2651 C C . PHE A 1 34 ? -5.330 -3.155 -4.806 1.00 0.00 34 PHE A C 3
ATOM 2652 O O . PHE A 1 34 ? -5.438 -3.456 -5.980 1.00 0.00 34 PHE A O 3
ATOM 2669 N N . SER A 1 35 ? -6.172 -3.516 -3.870 1.00 0.00 35 SER A N 3
ATOM 2670 C CA . SER A 1 35 ? -7.368 -4.340 -4.204 1.00 0.00 35 SER A CA 3
ATOM 2671 C C . SER A 1 35 ? -8.500 -3.964 -3.248 1.00 0.00 35 SER A C 3
ATOM 2672 O O . SER A 1 35 ? -8.478 -4.261 -2.069 1.00 0.00 35 SER A O 3
ATOM 2680 N N . TYR A 1 36 ? -9.456 -3.301 -3.842 1.00 0.00 36 TYR A N 3
ATOM 2681 C CA . TYR A 1 36 ? -10.667 -2.822 -3.121 1.00 0.00 36 TYR A CA 3
ATOM 2682 C C . TYR A 1 36 ? -11.720 -3.939 -3.034 1.00 0.00 36 TYR A C 3
ATOM 2683 O O . TYR A 1 36 ? -11.777 -4.812 -3.877 1.00 0.00 36 TYR A O 3
ATOM 2701 N N . THR A 1 37 ? -12.517 -3.855 -2.001 1.00 0.00 37 THR A N 3
ATOM 2702 C CA . THR A 1 37 ? -13.606 -4.849 -1.748 1.00 0.00 37 THR A CA 3
ATOM 2703 C C . THR A 1 37 ? -14.504 -4.248 -0.655 1.00 0.00 37 THR A C 3
ATOM 2704 O O . THR A 1 37 ? -14.796 -4.852 0.360 1.00 0.00 37 THR A O 3
ATOM 2715 N N . GLY A 1 38 ? -14.918 -3.035 -0.924 1.00 0.00 38 GLY A N 3
ATOM 2716 C CA . GLY A 1 38 ? -15.787 -2.276 -0.001 1.00 0.00 38 GLY A CA 3
ATOM 2717 C C . GLY A 1 38 ? -14.921 -1.435 0.946 1.00 0.00 38 GLY A C 3
ATOM 2718 O O . GLY A 1 38 ? -15.315 -0.363 1.362 1.00 0.00 38 GLY A O 3
ATOM 2722 N N . GLN A 1 39 ? -13.761 -1.962 1.250 1.00 0.00 39 GLN A N 3
ATOM 2723 C CA . GLN A 1 39 ? -12.797 -1.272 2.159 1.00 0.00 39 GLN A CA 3
ATOM 2724 C C . GLN A 1 39 ? -11.791 -0.448 1.357 1.00 0.00 39 GLN A C 3
ATOM 2725 O O . GLN A 1 39 ? -11.118 -0.949 0.477 1.00 0.00 39 GLN A O 3
ATOM 2739 N N . THR A 1 40 ? -11.742 0.806 1.720 1.00 0.00 40 THR A N 3
ATOM 2740 C CA . THR A 1 40 ? -10.832 1.807 1.073 1.00 0.00 40 THR A CA 3
ATOM 2741 C C . THR A 1 40 ? -9.459 1.751 1.777 1.00 0.00 40 THR A C 3
ATOM 2742 O O . THR A 1 40 ? -9.204 0.865 2.569 1.00 0.00 40 THR A O 3
ATOM 2753 N N . ALA A 1 41 ? -8.607 2.692 1.465 1.00 0.00 41 ALA A N 3
ATOM 2754 C CA . ALA A 1 41 ? -7.249 2.754 2.082 1.00 0.00 41 ALA A CA 3
ATOM 2755 C C . ALA A 1 41 ? -6.691 4.169 1.922 1.00 0.00 41 ALA A C 3
ATOM 2756 O O . ALA A 1 41 ? -7.034 4.854 0.979 1.00 0.00 41 ALA A O 3
ATOM 2763 N N . ALA A 1 42 ? -5.853 4.557 2.851 1.00 0.00 42 ALA A N 3
ATOM 2764 C CA . ALA A 1 42 ? -5.224 5.917 2.822 1.00 0.00 42 ALA A CA 3
ATOM 2765 C C . ALA A 1 42 ? -3.707 5.727 2.848 1.00 0.00 42 ALA A C 3
ATOM 2766 O O . ALA A 1 42 ? -3.231 4.739 3.365 1.00 0.00 42 ALA A O 3
ATOM 2773 N N . LEU A 1 43 ? -2.985 6.668 2.297 1.00 0.00 43 LEU A N 3
ATOM 2774 C CA . LEU A 1 43 ? -1.492 6.588 2.254 1.00 0.00 43 LEU A CA 3
ATOM 2775 C C . LEU A 1 43 ? -0.853 7.727 3.036 1.00 0.00 43 LEU A C 3
ATOM 2776 O O . LEU A 1 43 ? -1.104 8.885 2.768 1.00 0.00 43 LEU A O 3
ATOM 2792 N N . TYR A 1 44 ? -0.038 7.335 3.976 1.00 0.00 44 TYR A N 3
ATOM 2793 C CA . TYR A 1 44 ? 0.686 8.301 4.849 1.00 0.00 44 TYR A CA 3
ATOM 2794 C C . TYR A 1 44 ? 2.184 8.165 4.584 1.00 0.00 44 TYR A C 3
ATOM 2795 O O . TYR A 1 44 ? 2.721 7.075 4.619 1.00 0.00 44 TYR A O 3
ATOM 2813 N N . ASN A 1 45 ? 2.817 9.283 4.328 1.00 0.00 45 ASN A N 3
ATOM 2814 C CA . ASN A 1 45 ? 4.284 9.299 4.052 1.00 0.00 45 ASN A CA 3
ATOM 2815 C C . ASN A 1 45 ? 5.115 9.071 5.330 1.00 0.00 45 ASN A C 3
ATOM 2816 O O . ASN A 1 45 ? 6.311 9.287 5.339 1.00 0.00 45 ASN A O 3
ATOM 2827 N N . GLN A 1 46 ? 4.441 8.637 6.367 1.00 0.00 46 GLN A N 3
ATOM 2828 C CA . GLN A 1 46 ? 5.094 8.362 7.680 1.00 0.00 46 GLN A CA 3
ATOM 2829 C C . GLN A 1 46 ? 4.571 6.998 8.149 1.00 0.00 46 GLN A C 3
ATOM 2830 O O . GLN A 1 46 ? 3.375 6.783 8.203 1.00 0.00 46 GLN A O 3
ATOM 2844 N N . ALA A 1 47 ? 5.495 6.128 8.468 1.00 0.00 47 ALA A N 3
ATOM 2845 C CA . ALA A 1 47 ? 5.159 4.747 8.945 1.00 0.00 47 ALA A CA 3
ATOM 2846 C C . ALA A 1 47 ? 4.008 4.696 9.969 1.00 0.00 47 ALA A C 3
ATOM 2847 O O . ALA A 1 47 ? 3.922 5.527 10.853 1.00 0.00 47 ALA A O 3
ATOM 2854 N N . GLY A 1 48 ? 3.162 3.710 9.801 1.00 0.00 48 GLY A N 3
ATOM 2855 C CA . GLY A 1 48 ? 1.988 3.510 10.708 1.00 0.00 48 GLY A CA 3
ATOM 2856 C C . GLY A 1 48 ? 1.085 4.746 10.834 1.00 0.00 48 GLY A C 3
ATOM 2857 O O . GLY A 1 48 ? 0.773 5.160 11.934 1.00 0.00 48 GLY A O 3
ATOM 2861 N N . CYS A 1 49 ? 0.697 5.291 9.705 1.00 0.00 49 CYS A N 3
ATOM 2862 C CA . CYS A 1 49 ? -0.189 6.505 9.669 1.00 0.00 49 CYS A CA 3
ATOM 2863 C C . CYS A 1 49 ? 0.303 7.666 10.566 1.00 0.00 49 CYS A C 3
ATOM 2864 O O . CYS A 1 49 ? -0.482 8.505 10.967 1.00 0.00 49 CYS A O 3
ATOM 2871 N N . SER A 1 50 ? 1.580 7.691 10.857 1.00 0.00 50 SER A N 3
ATOM 2872 C CA . SER A 1 50 ? 2.145 8.778 11.724 1.00 0.00 50 SER A CA 3
ATOM 2873 C C . SER A 1 50 ? 2.475 10.051 10.928 1.00 0.00 50 SER A C 3
ATOM 2874 O O . SER A 1 50 ? 3.488 10.691 11.146 1.00 0.00 50 SER A O 3
ATOM 2882 N N . GLY A 1 51 ? 1.590 10.377 10.020 1.00 0.00 51 GLY A N 3
ATOM 2883 C CA . GLY A 1 51 ? 1.765 11.584 9.157 1.00 0.00 51 GLY A CA 3
ATOM 2884 C C . GLY A 1 51 ? 0.422 12.085 8.627 1.00 0.00 51 GLY A C 3
ATOM 2885 O O . GLY A 1 51 ? -0.600 11.930 9.267 1.00 0.00 51 GLY A O 3
ATOM 2889 N N . VAL A 1 52 ? 0.491 12.674 7.459 1.00 0.00 52 VAL A N 3
ATOM 2890 C CA . VAL A 1 52 ? -0.728 13.226 6.784 1.00 0.00 52 VAL A CA 3
ATOM 2891 C C . VAL A 1 52 ? -0.966 12.421 5.498 1.00 0.00 52 VAL A C 3
ATOM 2892 O O . VAL A 1 52 ? -0.027 11.992 4.854 1.00 0.00 52 VAL A O 3
ATOM 2905 N N . ALA A 1 53 ? -2.221 12.243 5.168 1.00 0.00 53 ALA A N 3
ATOM 2906 C CA . ALA A 1 53 ? -2.587 11.473 3.939 1.00 0.00 53 ALA A CA 3
ATOM 2907 C C . ALA A 1 53 ? -2.026 12.125 2.665 1.00 0.00 53 ALA A C 3
ATOM 2908 O O . ALA A 1 53 ? -1.609 13.268 2.681 1.00 0.00 53 ALA A O 3
ATOM 2915 N N . HIS A 1 54 ? -2.036 11.363 1.600 1.00 0.00 54 HIS A N 3
ATOM 2916 C CA . HIS A 1 54 ? -1.519 11.858 0.286 1.00 0.00 54 HIS A CA 3
ATOM 2917 C C . HIS A 1 54 ? -2.334 11.230 -0.853 1.00 0.00 54 HIS A C 3
ATOM 2918 O O . HIS A 1 54 ? -2.787 11.918 -1.746 1.00 0.00 54 HIS A O 3
ATOM 2932 N N . THR A 1 55 ? -2.485 9.933 -0.770 1.00 0.00 55 THR A N 3
ATOM 2933 C CA . THR A 1 55 ? -3.252 9.155 -1.793 1.00 0.00 55 THR A CA 3
ATOM 2934 C C . THR A 1 55 ? -4.202 8.210 -1.058 1.00 0.00 55 THR A C 3
ATOM 2935 O O . THR A 1 55 ? -3.926 7.813 0.054 1.00 0.00 55 THR A O 3
ATOM 2946 N N . ARG A 1 56 ? -5.296 7.880 -1.693 1.00 0.00 56 ARG A N 3
ATOM 2947 C CA . ARG A 1 56 ? -6.288 6.958 -1.060 1.00 0.00 56 ARG A CA 3
ATOM 2948 C C . ARG A 1 56 ? -6.841 6.017 -2.131 1.00 0.00 56 ARG A C 3
ATOM 2949 O O . ARG A 1 56 ? -7.439 6.465 -3.092 1.00 0.00 56 ARG A O 3
ATOM 2970 N N . PHE A 1 57 ? -6.624 4.741 -1.931 1.00 0.00 57 PHE A N 3
ATOM 2971 C CA . PHE A 1 57 ? -7.117 3.726 -2.911 1.00 0.00 57 PHE A CA 3
ATOM 2972 C C . PHE A 1 57 ? -8.454 3.123 -2.465 1.00 0.00 57 PHE A C 3
ATOM 2973 O O . PHE A 1 57 ? -8.565 2.562 -1.392 1.00 0.00 57 PHE A O 3
ATOM 2990 N N . GLY A 1 58 ? -9.423 3.276 -3.332 1.00 0.00 58 GLY A N 3
ATOM 2991 C CA . GLY A 1 58 ? -10.805 2.758 -3.091 1.00 0.00 58 GLY A CA 3
ATOM 2992 C C . GLY A 1 58 ? -11.235 1.931 -4.308 1.00 0.00 58 GLY A C 3
ATOM 2993 O O . GLY A 1 58 ? -12.412 1.773 -4.572 1.00 0.00 58 GLY A O 3
ATOM 2997 N N . SER A 1 59 ? -10.245 1.433 -5.006 1.00 0.00 59 SER A N 3
ATOM 2998 C CA . SER A 1 59 ? -10.468 0.602 -6.227 1.00 0.00 59 SER A CA 3
ATOM 2999 C C . SER A 1 59 ? -9.160 -0.115 -6.590 1.00 0.00 59 SER A C 3
ATOM 3000 O O . SER A 1 59 ? -8.130 0.526 -6.678 1.00 0.00 59 SER A O 3
ATOM 3008 N N . SER A 1 60 ? -9.239 -1.413 -6.780 1.00 0.00 60 SER A N 3
ATOM 3009 C CA . SER A 1 60 ? -8.047 -2.241 -7.143 1.00 0.00 60 SER A CA 3
ATOM 3010 C C . SER A 1 60 ? -7.149 -1.536 -8.178 1.00 0.00 60 SER A C 3
ATOM 3011 O O . SER A 1 60 ? -7.531 -1.376 -9.322 1.00 0.00 60 SER A O 3
ATOM 3019 N N . ALA A 1 61 ? -5.985 -1.140 -7.727 1.00 0.00 61 ALA A N 3
ATOM 3020 C CA . ALA A 1 61 ? -4.998 -0.434 -8.609 1.00 0.00 61 ALA A CA 3
ATOM 3021 C C . ALA A 1 61 ? -3.670 -1.203 -8.683 1.00 0.00 61 ALA A C 3
ATOM 3022 O O . ALA A 1 61 ? -2.785 -1.001 -7.874 1.00 0.00 61 ALA A O 3
ATOM 3029 N N . ARG A 1 62 ? -3.576 -2.066 -9.665 1.00 0.00 62 ARG A N 3
ATOM 3030 C CA . ARG A 1 62 ? -2.348 -2.889 -9.865 1.00 0.00 62 ARG A CA 3
ATOM 3031 C C . ARG A 1 62 ? -1.161 -2.097 -10.444 1.00 0.00 62 ARG A C 3
ATOM 3032 O O . ARG A 1 62 ? -0.890 -2.158 -11.629 1.00 0.00 62 ARG A O 3
ATOM 3053 N N . ALA A 1 63 ? -0.483 -1.370 -9.588 1.00 0.00 63 ALA A N 3
ATOM 3054 C CA . ALA A 1 63 ? 0.693 -0.561 -10.044 1.00 0.00 63 ALA A CA 3
ATOM 3055 C C . ALA A 1 63 ? 1.981 -1.392 -9.935 1.00 0.00 63 ALA A C 3
ATOM 3056 O O . ALA A 1 63 ? 2.121 -2.190 -9.031 1.00 0.00 63 ALA A O 3
ATOM 3063 N N . CYS A 1 64 ? 2.886 -1.187 -10.859 1.00 0.00 64 CYS A N 3
ATOM 3064 C CA . CYS A 1 64 ? 4.182 -1.944 -10.855 1.00 0.00 64 CYS A CA 3
ATOM 3065 C C . CYS A 1 64 ? 5.339 -0.968 -11.114 1.00 0.00 64 CYS A C 3
ATOM 3066 O O . CYS A 1 64 ? 6.217 -1.197 -11.924 1.00 0.00 64 CYS A O 3
ATOM 3073 N N . ASN A 1 65 ? 5.270 0.116 -10.386 1.00 0.00 65 ASN A N 3
ATOM 3074 C CA . ASN A 1 65 ? 6.260 1.216 -10.440 1.00 0.00 65 ASN A CA 3
ATOM 3075 C C . ASN A 1 65 ? 6.485 1.717 -8.994 1.00 0.00 65 ASN A C 3
ATOM 3076 O O . ASN A 1 65 ? 5.596 1.552 -8.183 1.00 0.00 65 ASN A O 3
ATOM 3087 N N . PRO A 1 66 ? 7.628 2.307 -8.700 1.00 0.00 66 PRO A N 3
ATOM 3088 C CA . PRO A 1 66 ? 7.908 2.924 -7.362 1.00 0.00 66 PRO A CA 3
ATOM 3089 C C . PRO A 1 66 ? 6.846 3.977 -6.989 1.00 0.00 66 PRO A C 3
ATOM 3090 O O . PRO A 1 66 ? 6.204 4.531 -7.862 1.00 0.00 66 PRO A O 3
ATOM 3101 N N . PHE A 1 67 ? 6.697 4.218 -5.705 1.00 0.00 67 PHE A N 3
ATOM 3102 C CA . PHE A 1 67 ? 5.692 5.220 -5.217 1.00 0.00 67 PHE A CA 3
ATOM 3103 C C . PHE A 1 67 ? 6.340 6.320 -4.348 1.00 0.00 67 PHE A C 3
ATOM 3104 O O . PHE A 1 67 ? 7.384 6.825 -4.717 1.00 0.00 67 PHE A O 3
ATOM 3121 N N . GLY A 1 68 ? 5.730 6.668 -3.234 1.00 0.00 68 GLY A N 3
ATOM 3122 C CA . GLY A 1 68 ? 6.313 7.729 -2.353 1.00 0.00 68 GLY A CA 3
ATOM 3123 C C . GLY A 1 68 ? 5.809 7.725 -0.899 1.00 0.00 68 GLY A C 3
ATOM 3124 O O . GLY A 1 68 ? 6.289 8.521 -0.114 1.00 0.00 68 GLY A O 3
ATOM 3128 N N . TRP A 1 69 ? 4.879 6.862 -0.554 1.00 0.00 69 TRP A N 3
ATOM 3129 C CA . TRP A 1 69 ? 4.365 6.837 0.861 1.00 0.00 69 TRP A CA 3
ATOM 3130 C C . TRP A 1 69 ? 5.190 5.861 1.713 1.00 0.00 69 TRP A C 3
ATOM 3131 O O . TRP A 1 69 ? 5.941 5.066 1.178 1.00 0.00 69 TRP A O 3
ATOM 3152 N N . LYS A 1 70 ? 5.024 5.949 3.012 1.00 0.00 70 LYS A N 3
ATOM 3153 C CA . LYS A 1 70 ? 5.770 5.058 3.950 1.00 0.00 70 LYS A CA 3
ATOM 3154 C C . LYS A 1 70 ? 4.864 3.906 4.406 1.00 0.00 70 LYS A C 3
ATOM 3155 O O . LYS A 1 70 ? 5.310 2.779 4.490 1.00 0.00 70 LYS A O 3
ATOM 3174 N N . SER A 1 71 ? 3.624 4.234 4.686 1.00 0.00 71 SER A N 3
ATOM 3175 C CA . SER A 1 71 ? 2.620 3.220 5.146 1.00 0.00 71 SER A CA 3
ATOM 3176 C C . SER A 1 71 ? 1.252 3.416 4.491 1.00 0.00 71 SER A C 3
ATOM 3177 O O . SER A 1 71 ? 1.047 4.347 3.735 1.00 0.00 71 SER A O 3
ATOM 3185 N N . ILE A 1 72 ? 0.360 2.512 4.821 1.00 0.00 72 ILE A N 3
ATOM 3186 C CA . ILE A 1 72 ? -1.025 2.550 4.274 1.00 0.00 72 ILE A CA 3
ATOM 3187 C C . ILE A 1 72 ? -2.060 2.079 5.312 1.00 0.00 72 ILE A C 3
ATOM 3188 O O . ILE A 1 72 ? -1.938 1.016 5.891 1.00 0.00 72 ILE A O 3
ATOM 3204 N N . PHE A 1 73 ? -3.050 2.913 5.504 1.00 0.00 73 PHE A N 3
ATOM 3205 C CA . PHE A 1 73 ? -4.151 2.623 6.469 1.00 0.00 73 PHE A CA 3
ATOM 3206 C C . PHE A 1 73 ? -5.206 1.763 5.757 1.00 0.00 73 PHE A C 3
ATOM 3207 O O . PHE A 1 73 ? -6.087 2.269 5.091 1.00 0.00 73 PHE A O 3
ATOM 3224 N N . ILE A 1 74 ? -5.064 0.476 5.931 1.00 0.00 74 ILE A N 3
ATOM 3225 C CA . ILE A 1 74 ? -5.997 -0.514 5.310 1.00 0.00 74 ILE A CA 3
ATOM 3226 C C . ILE A 1 74 ? -7.321 -0.561 6.087 1.00 0.00 74 ILE A C 3
ATOM 3227 O O . ILE A 1 74 ? -7.338 -0.932 7.246 1.00 0.00 74 ILE A O 3
ATOM 3243 N N . GLN A 1 75 ? -8.387 -0.181 5.425 1.00 0.00 75 GLN A N 3
ATOM 3244 C CA . GLN A 1 75 ? -9.728 -0.190 6.085 1.00 0.00 75 GLN A CA 3
ATOM 3245 C C . GLN A 1 75 ? -10.183 -1.629 6.351 1.00 0.00 75 GLN A C 3
ATOM 3246 O O . GLN A 1 75 ? -10.033 -2.498 5.513 1.00 0.00 75 GLN A O 3
ATOM 3260 N N . CYS A 1 76 ? -10.725 -1.823 7.523 1.00 0.00 76 CYS A N 3
ATOM 3261 C CA . CYS A 1 76 ? -11.216 -3.171 7.932 1.00 0.00 76 CYS A CA 3
ATOM 3262 C C . CYS A 1 76 ? -12.636 -3.444 7.402 1.00 0.00 76 CYS A C 3
ATOM 3263 O O . CYS A 1 76 ? -12.882 -4.595 7.079 1.00 0.00 76 CYS A O 3
ATOM 3271 N N . SER A 1 1 ? -10.121 -4.644 0.603 1.00 0.00 1 SER A N 4
ATOM 3272 C CA . SER A 1 1 ? -9.244 -3.505 0.995 1.00 0.00 1 SER A CA 4
ATOM 3273 C C . SER A 1 1 ? -7.792 -4.005 1.162 1.00 0.00 1 SER A C 4
ATOM 3274 O O . SER A 1 1 ? -7.013 -3.420 1.888 1.00 0.00 1 SER A O 4
ATOM 3281 N N . ALA A 1 2 ? -7.460 -5.074 0.482 1.00 0.00 2 ALA A N 4
ATOM 3282 C CA . ALA A 1 2 ? -6.080 -5.644 0.578 1.00 0.00 2 ALA A CA 4
ATOM 3283 C C . ALA A 1 2 ? -5.054 -4.975 -0.350 1.00 0.00 2 ALA A C 4
ATOM 3284 O O . ALA A 1 2 ? -5.235 -4.964 -1.553 1.00 0.00 2 ALA A O 4
ATOM 3291 N N . PHE A 1 3 ? -4.010 -4.433 0.236 1.00 0.00 3 PHE A N 4
ATOM 3292 C CA . PHE A 1 3 ? -2.949 -3.763 -0.573 1.00 0.00 3 PHE A CA 4
ATOM 3293 C C . PHE A 1 3 ? -1.876 -4.815 -0.864 1.00 0.00 3 PHE A C 4
ATOM 3294 O O . PHE A 1 3 ? -1.942 -5.917 -0.358 1.00 0.00 3 PHE A O 4
ATOM 3311 N N . THR A 1 4 ? -0.920 -4.441 -1.673 1.00 0.00 4 THR A N 4
ATOM 3312 C CA . THR A 1 4 ? 0.193 -5.363 -2.047 1.00 0.00 4 THR A CA 4
ATOM 3313 C C . THR A 1 4 ? 1.362 -4.509 -2.530 1.00 0.00 4 THR A C 4
ATOM 3314 O O . THR A 1 4 ? 1.166 -3.414 -3.021 1.00 0.00 4 THR A O 4
ATOM 3325 N N . VAL A 1 5 ? 2.540 -5.051 -2.368 1.00 0.00 5 VAL A N 4
ATOM 3326 C CA . VAL A 1 5 ? 3.796 -4.354 -2.784 1.00 0.00 5 VAL A CA 4
ATOM 3327 C C . VAL A 1 5 ? 4.854 -5.414 -3.158 1.00 0.00 5 VAL A C 4
ATOM 3328 O O . VAL A 1 5 ? 4.763 -6.552 -2.731 1.00 0.00 5 VAL A O 4
ATOM 3341 N N . TRP A 1 6 ? 5.822 -5.011 -3.942 1.00 0.00 6 TRP A N 4
ATOM 3342 C CA . TRP A 1 6 ? 6.919 -5.913 -4.382 1.00 0.00 6 TRP A CA 4
ATOM 3343 C C . TRP A 1 6 ? 8.212 -5.109 -4.145 1.00 0.00 6 TRP A C 4
ATOM 3344 O O . TRP A 1 6 ? 8.207 -3.901 -4.297 1.00 0.00 6 TRP A O 4
ATOM 3365 N N . SER A 1 7 ? 9.277 -5.785 -3.782 1.00 0.00 7 SER A N 4
ATOM 3366 C CA . SER A 1 7 ? 10.587 -5.095 -3.513 1.00 0.00 7 SER A CA 4
ATOM 3367 C C . SER A 1 7 ? 11.076 -4.171 -4.644 1.00 0.00 7 SER A C 4
ATOM 3368 O O . SER A 1 7 ? 11.551 -3.081 -4.386 1.00 0.00 7 SER A O 4
ATOM 3376 N N . GLY A 1 8 ? 10.943 -4.642 -5.855 1.00 0.00 8 GLY A N 4
ATOM 3377 C CA . GLY A 1 8 ? 11.369 -3.866 -7.063 1.00 0.00 8 GLY A CA 4
ATOM 3378 C C . GLY A 1 8 ? 11.916 -4.814 -8.133 1.00 0.00 8 GLY A C 4
ATOM 3379 O O . GLY A 1 8 ? 12.423 -5.866 -7.797 1.00 0.00 8 GLY A O 4
ATOM 3383 N N . PRO A 1 9 ? 11.816 -4.432 -9.388 1.00 0.00 9 PRO A N 4
ATOM 3384 C CA . PRO A 1 9 ? 11.567 -3.037 -9.863 1.00 0.00 9 PRO A CA 4
ATOM 3385 C C . PRO A 1 9 ? 10.074 -2.684 -9.816 1.00 0.00 9 PRO A C 4
ATOM 3386 O O . PRO A 1 9 ? 9.667 -1.768 -9.129 1.00 0.00 9 PRO A O 4
ATOM 3397 N N . GLY A 1 10 ? 9.311 -3.439 -10.563 1.00 0.00 10 GLY A N 4
ATOM 3398 C CA . GLY A 1 10 ? 7.842 -3.235 -10.633 1.00 0.00 10 GLY A CA 4
ATOM 3399 C C . GLY A 1 10 ? 7.131 -4.132 -9.622 1.00 0.00 10 GLY A C 4
ATOM 3400 O O . GLY A 1 10 ? 7.596 -4.338 -8.517 1.00 0.00 10 GLY A O 4
ATOM 3404 N N . CYS A 1 11 ? 6.010 -4.635 -10.065 1.00 0.00 11 CYS A N 4
ATOM 3405 C CA . CYS A 1 11 ? 5.150 -5.539 -9.249 1.00 0.00 11 CYS A CA 4
ATOM 3406 C C . CYS A 1 11 ? 5.485 -7.009 -9.550 1.00 0.00 11 CYS A C 4
ATOM 3407 O O . CYS A 1 11 ? 4.613 -7.840 -9.721 1.00 0.00 11 CYS A O 4
ATOM 3414 N N . ASN A 1 12 ? 6.763 -7.273 -9.598 1.00 0.00 12 ASN A N 4
ATOM 3415 C CA . ASN A 1 12 ? 7.275 -8.651 -9.883 1.00 0.00 12 ASN A CA 4
ATOM 3416 C C . ASN A 1 12 ? 8.158 -8.974 -8.678 1.00 0.00 12 ASN A C 4
ATOM 3417 O O . ASN A 1 12 ? 7.691 -8.813 -7.570 1.00 0.00 12 ASN A O 4
ATOM 3428 N N . ASN A 1 13 ? 9.375 -9.411 -8.892 1.00 0.00 13 ASN A N 4
ATOM 3429 C CA . ASN A 1 13 ? 10.310 -9.740 -7.761 1.00 0.00 13 ASN A CA 4
ATOM 3430 C C . ASN A 1 13 ? 9.636 -10.420 -6.535 1.00 0.00 13 ASN A C 4
ATOM 3431 O O . ASN A 1 13 ? 8.722 -11.205 -6.696 1.00 0.00 13 ASN A O 4
ATOM 3442 N N . ARG A 1 14 ? 10.109 -10.097 -5.354 1.00 0.00 14 ARG A N 4
ATOM 3443 C CA . ARG A 1 14 ? 9.546 -10.674 -4.094 1.00 0.00 14 ARG A CA 4
ATOM 3444 C C . ARG A 1 14 ? 8.215 -9.979 -3.764 1.00 0.00 14 ARG A C 4
ATOM 3445 O O . ARG A 1 14 ? 8.153 -8.766 -3.722 1.00 0.00 14 ARG A O 4
ATOM 3466 N N . ALA A 1 15 ? 7.200 -10.776 -3.540 1.00 0.00 15 ALA A N 4
ATOM 3467 C CA . ALA A 1 15 ? 5.841 -10.240 -3.208 1.00 0.00 15 ALA A CA 4
ATOM 3468 C C . ALA A 1 15 ? 5.601 -10.162 -1.697 1.00 0.00 15 ALA A C 4
ATOM 3469 O O . ALA A 1 15 ? 6.192 -10.897 -0.929 1.00 0.00 15 ALA A O 4
ATOM 3476 N N . GLU A 1 16 ? 4.725 -9.255 -1.332 1.00 0.00 16 GLU A N 4
ATOM 3477 C CA . GLU A 1 16 ? 4.371 -9.048 0.106 1.00 0.00 16 GLU A CA 4
ATOM 3478 C C . GLU A 1 16 ? 3.033 -8.285 0.147 1.00 0.00 16 GLU A C 4
ATOM 3479 O O . GLU A 1 16 ? 2.939 -7.175 -0.339 1.00 0.00 16 GLU A O 4
ATOM 3491 N N . ARG A 1 17 ? 2.039 -8.911 0.729 1.00 0.00 17 ARG A N 4
ATOM 3492 C CA . ARG A 1 17 ? 0.676 -8.291 0.839 1.00 0.00 17 ARG A CA 4
ATOM 3493 C C . ARG A 1 17 ? 0.561 -7.401 2.091 1.00 0.00 17 ARG A C 4
ATOM 3494 O O . ARG A 1 17 ? 1.296 -7.568 3.045 1.00 0.00 17 ARG A O 4
ATOM 3515 N N . TYR A 1 18 ? -0.371 -6.482 2.028 1.00 0.00 18 TYR A N 4
ATOM 3516 C CA . TYR A 1 18 ? -0.641 -5.519 3.137 1.00 0.00 18 TYR A CA 4
ATOM 3517 C C . TYR A 1 18 ? -2.166 -5.413 3.316 1.00 0.00 18 TYR A C 4
ATOM 3518 O O . TYR A 1 18 ? -2.762 -4.364 3.159 1.00 0.00 18 TYR A O 4
ATOM 3536 N N . SER A 1 19 ? -2.741 -6.541 3.646 1.00 0.00 19 SER A N 4
ATOM 3537 C CA . SER A 1 19 ? -4.220 -6.639 3.864 1.00 0.00 19 SER A CA 4
ATOM 3538 C C . SER A 1 19 ? -4.597 -6.474 5.349 1.00 0.00 19 SER A C 4
ATOM 3539 O O . SER A 1 19 ? -5.742 -6.641 5.722 1.00 0.00 19 SER A O 4
ATOM 3547 N N . LYS A 1 20 ? -3.612 -6.148 6.145 1.00 0.00 20 LYS A N 4
ATOM 3548 C CA . LYS A 1 20 ? -3.810 -5.956 7.609 1.00 0.00 20 LYS A CA 4
ATOM 3549 C C . LYS A 1 20 ? -4.749 -4.789 7.958 1.00 0.00 20 LYS A C 4
ATOM 3550 O O . LYS A 1 20 ? -4.462 -3.653 7.636 1.00 0.00 20 LYS A O 4
ATOM 3569 N N . CYS A 1 21 ? -5.840 -5.124 8.607 1.00 0.00 21 CYS A N 4
ATOM 3570 C CA . CYS A 1 21 ? -6.861 -4.109 9.031 1.00 0.00 21 CYS A CA 4
ATOM 3571 C C . CYS A 1 21 ? -6.176 -3.102 9.969 1.00 0.00 21 CYS A C 4
ATOM 3572 O O . CYS A 1 21 ? -5.919 -3.395 11.121 1.00 0.00 21 CYS A O 4
ATOM 3579 N N . GLY A 1 22 ? -5.899 -1.944 9.427 1.00 0.00 22 GLY A N 4
ATOM 3580 C CA . GLY A 1 22 ? -5.230 -0.855 10.205 1.00 0.00 22 GLY A CA 4
ATOM 3581 C C . GLY A 1 22 ? -3.959 -0.401 9.478 1.00 0.00 22 GLY A C 4
ATOM 3582 O O . GLY A 1 22 ? -3.769 -0.698 8.314 1.00 0.00 22 GLY A O 4
ATOM 3586 N N . CYS A 1 23 ? -3.124 0.307 10.199 1.00 0.00 23 CYS A N 4
ATOM 3587 C CA . CYS A 1 23 ? -1.849 0.812 9.604 1.00 0.00 23 CYS A CA 4
ATOM 3588 C C . CYS A 1 23 ? -0.757 -0.266 9.550 1.00 0.00 23 CYS A C 4
ATOM 3589 O O . CYS A 1 23 ? -0.716 -1.160 10.374 1.00 0.00 23 CYS A O 4
ATOM 3596 N N . SER A 1 24 ? 0.092 -0.129 8.562 1.00 0.00 24 SER A N 4
ATOM 3597 C CA . SER A 1 24 ? 1.226 -1.083 8.345 1.00 0.00 24 SER A CA 4
ATOM 3598 C C . SER A 1 24 ? 2.289 -0.404 7.462 1.00 0.00 24 SER A C 4
ATOM 3599 O O . SER A 1 24 ? 1.963 0.167 6.442 1.00 0.00 24 SER A O 4
ATOM 3607 N N . ALA A 1 25 ? 3.531 -0.489 7.875 1.00 0.00 25 ALA A N 4
ATOM 3608 C CA . ALA A 1 25 ? 4.651 0.141 7.103 1.00 0.00 25 ALA A CA 4
ATOM 3609 C C . ALA A 1 25 ? 5.129 -0.654 5.873 1.00 0.00 25 ALA A C 4
ATOM 3610 O O . ALA A 1 25 ? 5.640 -1.751 5.983 1.00 0.00 25 ALA A O 4
ATOM 3617 N N . ILE A 1 26 ? 4.932 -0.035 4.735 1.00 0.00 26 ILE A N 4
ATOM 3618 C CA . ILE A 1 26 ? 5.320 -0.619 3.413 1.00 0.00 26 ILE A CA 4
ATOM 3619 C C . ILE A 1 26 ? 6.790 -0.285 3.115 1.00 0.00 26 ILE A C 4
ATOM 3620 O O . ILE A 1 26 ? 7.132 0.833 2.782 1.00 0.00 26 ILE A O 4
ATOM 3636 N N . HIS A 1 27 ? 7.607 -1.302 3.255 1.00 0.00 27 HIS A N 4
ATOM 3637 C CA . HIS A 1 27 ? 9.083 -1.178 3.018 1.00 0.00 27 HIS A CA 4
ATOM 3638 C C . HIS A 1 27 ? 9.520 -1.610 1.610 1.00 0.00 27 HIS A C 4
ATOM 3639 O O . HIS A 1 27 ? 10.613 -1.285 1.187 1.00 0.00 27 HIS A O 4
ATOM 3653 N N . GLN A 1 28 ? 8.665 -2.328 0.928 1.00 0.00 28 GLN A N 4
ATOM 3654 C CA . GLN A 1 28 ? 8.992 -2.804 -0.453 1.00 0.00 28 GLN A CA 4
ATOM 3655 C C . GLN A 1 28 ? 8.863 -1.653 -1.457 1.00 0.00 28 GLN A C 4
ATOM 3656 O O . GLN A 1 28 ? 7.795 -1.370 -1.961 1.00 0.00 28 GLN A O 4
ATOM 3670 N N . LYS A 1 29 ? 9.987 -1.036 -1.705 1.00 0.00 29 LYS A N 4
ATOM 3671 C CA . LYS A 1 29 ? 10.101 0.119 -2.644 1.00 0.00 29 LYS A CA 4
ATOM 3672 C C . LYS A 1 29 ? 10.252 -0.335 -4.106 1.00 0.00 29 LYS A C 4
ATOM 3673 O O . LYS A 1 29 ? 11.234 -0.038 -4.761 1.00 0.00 29 LYS A O 4
ATOM 3692 N N . GLY A 1 30 ? 9.258 -1.047 -4.567 1.00 0.00 30 GLY A N 4
ATOM 3693 C CA . GLY A 1 30 ? 9.260 -1.559 -5.973 1.00 0.00 30 GLY A CA 4
ATOM 3694 C C . GLY A 1 30 ? 7.974 -1.179 -6.700 1.00 0.00 30 GLY A C 4
ATOM 3695 O O . GLY A 1 30 ? 7.893 -0.138 -7.322 1.00 0.00 30 GLY A O 4
ATOM 3699 N N . GLY A 1 31 ? 7.008 -2.053 -6.594 1.00 0.00 31 GLY A N 4
ATOM 3700 C CA . GLY A 1 31 ? 5.678 -1.839 -7.242 1.00 0.00 31 GLY A CA 4
ATOM 3701 C C . GLY A 1 31 ? 4.593 -2.094 -6.202 1.00 0.00 31 GLY A C 4
ATOM 3702 O O . GLY A 1 31 ? 4.902 -2.594 -5.138 1.00 0.00 31 GLY A O 4
ATOM 3706 N N . TYR A 1 32 ? 3.362 -1.750 -6.504 1.00 0.00 32 TYR A N 4
ATOM 3707 C CA . TYR A 1 32 ? 2.270 -1.991 -5.504 1.00 0.00 32 TYR A CA 4
ATOM 3708 C C . TYR A 1 32 ? 0.837 -1.981 -6.057 1.00 0.00 32 TYR A C 4
ATOM 3709 O O . TYR A 1 32 ? 0.470 -1.122 -6.832 1.00 0.00 32 TYR A O 4
ATOM 3727 N N . ASP A 1 33 ? 0.066 -2.947 -5.630 1.00 0.00 33 ASP A N 4
ATOM 3728 C CA . ASP A 1 33 ? -1.357 -3.074 -6.074 1.00 0.00 33 ASP A CA 4
ATOM 3729 C C . ASP A 1 33 ? -2.303 -2.934 -4.872 1.00 0.00 33 ASP A C 4
ATOM 3730 O O . ASP A 1 33 ? -1.903 -3.131 -3.744 1.00 0.00 33 ASP A O 4
ATOM 3739 N N . PHE A 1 34 ? -3.533 -2.596 -5.164 1.00 0.00 34 PHE A N 4
ATOM 3740 C CA . PHE A 1 34 ? -4.577 -2.433 -4.113 1.00 0.00 34 PHE A CA 4
ATOM 3741 C C . PHE A 1 34 ? -5.777 -3.250 -4.586 1.00 0.00 34 PHE A C 4
ATOM 3742 O O . PHE A 1 34 ? -5.911 -3.512 -5.767 1.00 0.00 34 PHE A O 4
ATOM 3759 N N . SER A 1 35 ? -6.611 -3.629 -3.652 1.00 0.00 35 SER A N 4
ATOM 3760 C CA . SER A 1 35 ? -7.815 -4.429 -4.009 1.00 0.00 35 SER A CA 4
ATOM 3761 C C . SER A 1 35 ? -8.970 -4.082 -3.078 1.00 0.00 35 SER A C 4
ATOM 3762 O O . SER A 1 35 ? -9.044 -4.546 -1.956 1.00 0.00 35 SER A O 4
ATOM 3770 N N . TYR A 1 36 ? -9.835 -3.256 -3.602 1.00 0.00 36 TYR A N 4
ATOM 3771 C CA . TYR A 1 36 ? -11.033 -2.807 -2.839 1.00 0.00 36 TYR A CA 4
ATOM 3772 C C . TYR A 1 36 ? -12.097 -3.908 -2.944 1.00 0.00 36 TYR A C 4
ATOM 3773 O O . TYR A 1 36 ? -12.165 -4.608 -3.936 1.00 0.00 36 TYR A O 4
ATOM 3791 N N . THR A 1 37 ? -12.895 -4.017 -1.914 1.00 0.00 37 THR A N 4
ATOM 3792 C CA . THR A 1 37 ? -13.981 -5.049 -1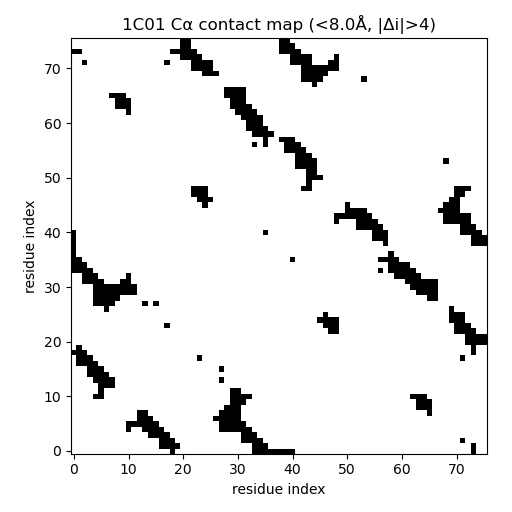.889 1.00 0.00 37 THR A CA 4
ATOM 3793 C C . THR A 1 37 ? -14.926 -4.764 -0.714 1.00 0.00 37 THR A C 4
ATOM 3794 O O . THR A 1 37 ? -16.051 -5.223 -0.700 1.00 0.00 37 THR A O 4
ATOM 3805 N N . GLY A 1 38 ? -14.424 -4.010 0.231 1.00 0.00 38 GLY A N 4
ATOM 3806 C CA . GLY A 1 38 ? -15.222 -3.647 1.435 1.00 0.00 38 GLY A CA 4
ATOM 3807 C C . GLY A 1 38 ? -14.799 -2.270 1.943 1.00 0.00 38 GLY A C 4
ATOM 3808 O O . GLY A 1 38 ? -15.642 -1.465 2.290 1.00 0.00 38 GLY A O 4
ATOM 3812 N N . GLN A 1 39 ? -13.506 -2.043 1.969 1.00 0.00 39 GLN A N 4
ATOM 3813 C CA . GLN A 1 39 ? -12.971 -0.730 2.453 1.00 0.00 39 GLN A CA 4
ATOM 3814 C C . GLN A 1 39 ? -11.827 -0.135 1.618 1.00 0.00 39 GLN A C 4
ATOM 3815 O O . GLN A 1 39 ? -11.235 -0.792 0.785 1.00 0.00 39 GLN A O 4
ATOM 3829 N N . THR A 1 40 ? -11.575 1.119 1.903 1.00 0.00 40 THR A N 4
ATOM 3830 C CA . THR A 1 40 ? -10.511 1.917 1.228 1.00 0.00 40 THR A CA 4
ATOM 3831 C C . THR A 1 40 ? -9.156 1.750 1.941 1.00 0.00 40 THR A C 4
ATOM 3832 O O . THR A 1 40 ? -9.031 0.965 2.862 1.00 0.00 40 THR A O 4
ATOM 3843 N N . ALA A 1 41 ? -8.182 2.501 1.486 1.00 0.00 41 ALA A N 4
ATOM 3844 C CA . ALA A 1 41 ? -6.814 2.440 2.086 1.00 0.00 41 ALA A CA 4
ATOM 3845 C C . ALA A 1 41 ? -6.015 3.716 1.800 1.00 0.00 41 ALA A C 4
ATOM 3846 O O . ALA A 1 41 ? -5.678 4.003 0.668 1.00 0.00 41 ALA A O 4
ATOM 3853 N N . ALA A 1 42 ? -5.738 4.442 2.853 1.00 0.00 42 ALA A N 4
ATOM 3854 C CA . ALA A 1 42 ? -4.962 5.717 2.745 1.00 0.00 42 ALA A CA 4
ATOM 3855 C C . ALA A 1 42 ? -3.470 5.368 2.632 1.00 0.00 42 ALA A C 4
ATOM 3856 O O . ALA A 1 42 ? -3.079 4.296 3.052 1.00 0.00 42 ALA A O 4
ATOM 3863 N N . LEU A 1 43 ? -2.673 6.256 2.080 1.00 0.00 43 LEU A N 4
ATOM 3864 C CA . LEU A 1 43 ? -1.217 5.962 1.939 1.00 0.00 43 LEU A CA 4
ATOM 3865 C C . LEU A 1 43 ? -0.392 7.095 2.565 1.00 0.00 43 LEU A C 4
ATOM 3866 O O . LEU A 1 43 ? -0.104 8.099 1.942 1.00 0.00 43 LEU A O 4
ATOM 3882 N N . TYR A 1 44 ? -0.042 6.865 3.805 1.00 0.00 44 TYR A N 4
ATOM 3883 C CA . TYR A 1 44 ? 0.760 7.847 4.594 1.00 0.00 44 TYR A CA 4
ATOM 3884 C C . TYR A 1 44 ? 2.259 7.814 4.293 1.00 0.00 44 TYR A C 4
ATOM 3885 O O . TYR A 1 44 ? 2.855 6.772 4.091 1.00 0.00 44 TYR A O 4
ATOM 3903 N N . ASN A 1 45 ? 2.810 9.001 4.279 1.00 0.00 45 ASN A N 4
ATOM 3904 C CA . ASN A 1 45 ? 4.265 9.173 4.008 1.00 0.00 45 ASN A CA 4
ATOM 3905 C C . ASN A 1 45 ? 4.954 9.450 5.363 1.00 0.00 45 ASN A C 4
ATOM 3906 O O . ASN A 1 45 ? 6.021 10.028 5.423 1.00 0.00 45 ASN A O 4
ATOM 3917 N N . GLN A 1 46 ? 4.297 9.019 6.416 1.00 0.00 46 GLN A N 4
ATOM 3918 C CA . GLN A 1 46 ? 4.811 9.197 7.807 1.00 0.00 46 GLN A CA 4
ATOM 3919 C C . GLN A 1 46 ? 4.715 7.860 8.551 1.00 0.00 46 GLN A C 4
ATOM 3920 O O . GLN A 1 46 ? 3.761 7.122 8.385 1.00 0.00 46 GLN A O 4
ATOM 3934 N N . ALA A 1 47 ? 5.719 7.604 9.351 1.00 0.00 47 ALA A N 4
ATOM 3935 C CA . ALA A 1 47 ? 5.793 6.342 10.155 1.00 0.00 47 ALA A CA 4
ATOM 3936 C C . ALA A 1 47 ? 4.535 6.089 10.995 1.00 0.00 47 ALA A C 4
ATOM 3937 O O . ALA A 1 47 ? 4.048 6.976 11.669 1.00 0.00 47 ALA A O 4
ATOM 3944 N N . GLY A 1 48 ? 4.051 4.875 10.923 1.00 0.00 48 GLY A N 4
ATOM 3945 C CA . GLY A 1 48 ? 2.829 4.482 11.689 1.00 0.00 48 GLY A CA 4
ATOM 3946 C C . GLY A 1 48 ? 1.604 5.318 11.294 1.00 0.00 48 GLY A C 4
ATOM 3947 O O . GLY A 1 48 ? 0.721 5.532 12.102 1.00 0.00 48 GLY A O 4
ATOM 3951 N N . CYS A 1 49 ? 1.601 5.761 10.060 1.00 0.00 49 CYS A N 4
ATOM 3952 C CA . CYS A 1 49 ? 0.481 6.592 9.507 1.00 0.00 49 CYS A CA 4
ATOM 3953 C C . CYS A 1 49 ? 0.194 7.841 10.367 1.00 0.00 49 CYS A C 4
ATOM 3954 O O . CYS A 1 49 ? -0.921 8.325 10.413 1.00 0.00 49 CYS A O 4
ATOM 3961 N N . SER A 1 50 ? 1.225 8.324 11.018 1.00 0.00 50 SER A N 4
ATOM 3962 C CA . SER A 1 50 ? 1.097 9.532 11.895 1.00 0.00 50 SER A CA 4
ATOM 3963 C C . SER A 1 50 ? 1.255 10.858 11.121 1.00 0.00 50 SER A C 4
ATOM 3964 O O . SER A 1 50 ? 2.042 11.712 11.488 1.00 0.00 50 SER A O 4
ATOM 3972 N N . GLY A 1 51 ? 0.496 10.993 10.064 1.00 0.00 51 GLY A N 4
ATOM 3973 C CA . GLY A 1 51 ? 0.565 12.238 9.242 1.00 0.00 51 GLY A CA 4
ATOM 3974 C C . GLY A 1 51 ? -0.688 12.393 8.384 1.00 0.00 51 GLY A C 4
ATOM 3975 O O . GLY A 1 51 ? -1.789 12.441 8.899 1.00 0.00 51 GLY A O 4
ATOM 3979 N N . VAL A 1 52 ? -0.465 12.469 7.096 1.00 0.00 52 VAL A N 4
ATOM 3980 C CA . VAL A 1 52 ? -1.579 12.623 6.109 1.00 0.00 52 VAL A CA 4
ATOM 3981 C C . VAL A 1 52 ? -1.307 11.691 4.917 1.00 0.00 52 VAL A C 4
ATOM 3982 O O . VAL A 1 52 ? -0.169 11.411 4.592 1.00 0.00 52 VAL A O 4
ATOM 3995 N N . ALA A 1 53 ? -2.375 11.242 4.306 1.00 0.00 53 ALA A N 4
ATOM 3996 C CA . ALA A 1 53 ? -2.268 10.324 3.128 1.00 0.00 53 ALA A CA 4
ATOM 3997 C C . ALA A 1 53 ? -1.639 11.015 1.912 1.00 0.00 53 ALA A C 4
ATOM 3998 O O . ALA A 1 53 ? -1.307 12.185 1.950 1.00 0.00 53 ALA A O 4
ATOM 4005 N N . HIS A 1 54 ? -1.508 10.238 0.868 1.00 0.00 54 HIS A N 4
ATOM 4006 C CA . HIS A 1 54 ? -0.919 10.731 -0.408 1.00 0.00 54 HIS A CA 4
ATOM 4007 C C . HIS A 1 54 ? -1.727 10.154 -1.586 1.00 0.00 54 HIS A C 4
ATOM 4008 O O . HIS A 1 54 ? -2.426 10.883 -2.263 1.00 0.00 54 HIS A O 4
ATOM 4022 N N . THR A 1 55 ? -1.600 8.862 -1.785 1.00 0.00 55 THR A N 4
ATOM 4023 C CA . THR A 1 55 ? -2.326 8.166 -2.894 1.00 0.00 55 THR A CA 4
ATOM 4024 C C . THR A 1 55 ? -3.269 7.127 -2.290 1.00 0.00 55 THR A C 4
ATOM 4025 O O . THR A 1 55 ? -2.955 5.955 -2.196 1.00 0.00 55 THR A O 4
ATOM 4036 N N . ARG A 1 56 ? -4.416 7.613 -1.893 1.00 0.00 56 ARG A N 4
ATOM 4037 C CA . ARG A 1 56 ? -5.445 6.721 -1.285 1.00 0.00 56 ARG A CA 4
ATOM 4038 C C . ARG A 1 56 ? -6.012 5.821 -2.374 1.00 0.00 56 ARG A C 4
ATOM 4039 O O . ARG A 1 56 ? -5.876 6.090 -3.553 1.00 0.00 56 ARG A O 4
ATOM 4060 N N . PHE A 1 57 ? -6.634 4.772 -1.916 1.00 0.00 57 PHE A N 4
ATOM 4061 C CA . PHE A 1 57 ? -7.250 3.776 -2.844 1.00 0.00 57 PHE A CA 4
ATOM 4062 C C . PHE A 1 57 ? -8.690 3.468 -2.419 1.00 0.00 57 PHE A C 4
ATOM 4063 O O . PHE A 1 57 ? -8.964 3.275 -1.251 1.00 0.00 57 PHE A O 4
ATOM 4080 N N . GLY A 1 58 ? -9.556 3.433 -3.398 1.00 0.00 58 GLY A N 4
ATOM 4081 C CA . GLY A 1 58 ? -11.006 3.143 -3.167 1.00 0.00 58 GLY A CA 4
ATOM 4082 C C . GLY A 1 58 ? -11.499 2.076 -4.155 1.00 0.00 58 GLY A C 4
ATOM 4083 O O . GLY A 1 58 ? -12.642 1.664 -4.101 1.00 0.00 58 GLY A O 4
ATOM 4087 N N . SER A 1 59 ? -10.609 1.666 -5.026 1.00 0.00 59 SER A N 4
ATOM 4088 C CA . SER A 1 59 ? -10.917 0.631 -6.061 1.00 0.00 59 SER A CA 4
ATOM 4089 C C . SER A 1 59 ? -9.614 -0.096 -6.420 1.00 0.00 59 SER A C 4
ATOM 4090 O O . SER A 1 59 ? -8.598 0.555 -6.572 1.00 0.00 59 SER A O 4
ATOM 4098 N N . SER A 1 60 ? -9.677 -1.406 -6.537 1.00 0.00 60 SER A N 4
ATOM 4099 C CA . SER A 1 60 ? -8.483 -2.242 -6.889 1.00 0.00 60 SER A CA 4
ATOM 4100 C C . SER A 1 60 ? -7.594 -1.532 -7.931 1.00 0.00 60 SER A C 4
ATOM 4101 O O . SER A 1 60 ? -7.996 -1.356 -9.065 1.00 0.00 60 SER A O 4
ATOM 4109 N N . ALA A 1 61 ? -6.417 -1.150 -7.497 1.00 0.00 61 ALA A N 4
ATOM 4110 C CA . ALA A 1 61 ? -5.447 -0.439 -8.399 1.00 0.00 61 ALA A CA 4
ATOM 4111 C C . ALA A 1 61 ? -4.093 -1.157 -8.518 1.00 0.00 61 ALA A C 4
ATOM 4112 O O . ALA A 1 61 ? -3.305 -1.133 -7.595 1.00 0.00 61 ALA A O 4
ATOM 4119 N N . ARG A 1 62 ? -3.869 -1.766 -9.657 1.00 0.00 62 ARG A N 4
ATOM 4120 C CA . ARG A 1 62 ? -2.602 -2.511 -9.938 1.00 0.00 62 ARG A CA 4
ATOM 4121 C C . ARG A 1 62 ? -1.423 -1.609 -10.358 1.00 0.00 62 ARG A C 4
ATOM 4122 O O . ARG A 1 62 ? -1.073 -1.564 -11.523 1.00 0.00 62 ARG A O 4
ATOM 4143 N N . ALA A 1 63 ? -0.838 -0.911 -9.410 1.00 0.00 63 ALA A N 4
ATOM 4144 C CA . ALA A 1 63 ? 0.318 -0.020 -9.758 1.00 0.00 63 ALA A CA 4
ATOM 4145 C C . ALA A 1 63 ? 1.636 -0.809 -9.619 1.00 0.00 63 ALA A C 4
ATOM 4146 O O . ALA A 1 63 ? 1.652 -1.874 -9.030 1.00 0.00 63 ALA A O 4
ATOM 4153 N N . CYS A 1 64 ? 2.705 -0.280 -10.164 1.00 0.00 64 CYS A N 4
ATOM 4154 C CA . CYS A 1 64 ? 4.028 -0.986 -10.073 1.00 0.00 64 CYS A CA 4
ATOM 4155 C C . CYS A 1 64 ? 5.191 0.018 -10.066 1.00 0.00 64 CYS A C 4
ATOM 4156 O O . CYS A 1 64 ? 6.344 -0.366 -10.082 1.00 0.00 64 CYS A O 4
ATOM 4163 N N . ASN A 1 65 ? 4.862 1.284 -10.037 1.00 0.00 65 ASN A N 4
ATOM 4164 C CA . ASN A 1 65 ? 5.902 2.352 -10.028 1.00 0.00 65 ASN A CA 4
ATOM 4165 C C . ASN A 1 65 ? 6.667 2.353 -8.684 1.00 0.00 65 ASN A C 4
ATOM 4166 O O . ASN A 1 65 ? 6.112 1.949 -7.680 1.00 0.00 65 ASN A O 4
ATOM 4177 N N . PRO A 1 66 ? 7.908 2.797 -8.687 1.00 0.00 66 PRO A N 4
ATOM 4178 C CA . PRO A 1 66 ? 8.701 2.991 -7.435 1.00 0.00 66 PRO A CA 4
ATOM 4179 C C . PRO A 1 66 ? 8.036 4.052 -6.545 1.00 0.00 66 PRO A C 4
ATOM 4180 O O . PRO A 1 66 ? 7.390 4.953 -7.044 1.00 0.00 66 PRO A O 4
ATOM 4191 N N . PHE A 1 67 ? 8.216 3.907 -5.255 1.00 0.00 67 PHE A N 4
ATOM 4192 C CA . PHE A 1 67 ? 7.615 4.883 -4.292 1.00 0.00 67 PHE A CA 4
ATOM 4193 C C . PHE A 1 67 ? 8.419 4.926 -2.982 1.00 0.00 67 PHE A C 4
ATOM 4194 O O . PHE A 1 67 ? 9.472 4.326 -2.881 1.00 0.00 67 PHE A O 4
ATOM 4211 N N . GLY A 1 68 ? 7.887 5.639 -2.018 1.00 0.00 68 GLY A N 4
ATOM 4212 C CA . GLY A 1 68 ? 8.570 5.759 -0.696 1.00 0.00 68 GLY A CA 4
ATOM 4213 C C . GLY A 1 68 ? 7.610 6.172 0.427 1.00 0.00 68 GLY A C 4
ATOM 4214 O O . GLY A 1 68 ? 7.855 7.150 1.109 1.00 0.00 68 GLY A O 4
ATOM 4218 N N . TRP A 1 69 ? 6.546 5.421 0.590 1.00 0.00 69 TRP A N 4
ATOM 4219 C CA . TRP A 1 69 ? 5.552 5.740 1.664 1.00 0.00 69 TRP A CA 4
ATOM 4220 C C . TRP A 1 69 ? 6.023 5.021 2.924 1.00 0.00 69 TRP A C 4
ATOM 4221 O O . TRP A 1 69 ? 6.649 3.979 2.855 1.00 0.00 69 TRP A O 4
ATOM 4242 N N . LYS A 1 70 ? 5.699 5.607 4.042 1.00 0.00 70 LYS A N 4
ATOM 4243 C CA . LYS A 1 70 ? 6.097 5.033 5.354 1.00 0.00 70 LYS A CA 4
ATOM 4244 C C . LYS A 1 70 ? 5.088 4.000 5.841 1.00 0.00 70 LYS A C 4
ATOM 4245 O O . LYS A 1 70 ? 5.436 3.154 6.640 1.00 0.00 70 LYS A O 4
ATOM 4264 N N . SER A 1 71 ? 3.879 4.103 5.344 1.00 0.00 71 SER A N 4
ATOM 4265 C CA . SER A 1 71 ? 2.798 3.151 5.740 1.00 0.00 71 SER A CA 4
ATOM 4266 C C . SER A 1 71 ? 1.491 3.372 4.973 1.00 0.00 71 SER A C 4
ATOM 4267 O O . SER A 1 71 ? 1.295 4.363 4.294 1.00 0.00 71 SER A O 4
ATOM 4275 N N . ILE A 1 72 ? 0.645 2.389 5.137 1.00 0.00 72 ILE A N 4
ATOM 4276 C CA . ILE A 1 72 ? -0.703 2.348 4.503 1.00 0.00 72 ILE A CA 4
ATOM 4277 C C . ILE A 1 72 ? -1.722 2.011 5.591 1.00 0.00 72 ILE A C 4
ATOM 4278 O O . ILE A 1 72 ? -1.543 1.069 6.339 1.00 0.00 72 ILE A O 4
ATOM 4294 N N . PHE A 1 73 ? -2.760 2.804 5.635 1.00 0.00 73 PHE A N 4
ATOM 4295 C CA . PHE A 1 73 ? -3.837 2.598 6.645 1.00 0.00 73 PHE A CA 4
ATOM 4296 C C . PHE A 1 73 ? -5.059 1.941 5.996 1.00 0.00 73 PHE A C 4
ATOM 4297 O O . PHE A 1 73 ? -5.923 2.600 5.450 1.00 0.00 73 PHE A O 4
ATOM 4314 N N . ILE A 1 74 ? -5.066 0.637 6.088 1.00 0.00 74 ILE A N 4
ATOM 4315 C CA . ILE A 1 74 ? -6.177 -0.174 5.516 1.00 0.00 74 ILE A CA 4
ATOM 4316 C C . ILE A 1 74 ? -7.412 0.025 6.405 1.00 0.00 74 ILE A C 4
ATOM 4317 O O . ILE A 1 74 ? -7.414 -0.388 7.549 1.00 0.00 74 ILE A O 4
ATOM 4333 N N . GLN A 1 75 ? -8.421 0.653 5.857 1.00 0.00 75 GLN A N 4
ATOM 4334 C CA . GLN A 1 75 ? -9.666 0.887 6.642 1.00 0.00 75 GLN A CA 4
ATOM 4335 C C . GLN A 1 75 ? -10.295 -0.469 6.969 1.00 0.00 75 GLN A C 4
ATOM 4336 O O . GLN A 1 75 ? -10.810 -1.138 6.099 1.00 0.00 75 GLN A O 4
ATOM 4350 N N . CYS A 1 76 ? -10.223 -0.842 8.222 1.00 0.00 76 CYS A N 4
ATOM 4351 C CA . CYS A 1 76 ? -10.800 -2.143 8.667 1.00 0.00 76 CYS A CA 4
ATOM 4352 C C . CYS A 1 76 ? -12.279 -2.265 8.229 1.00 0.00 76 CYS A C 4
ATOM 4353 O O . CYS A 1 76 ? -13.000 -1.307 8.462 1.00 0.00 76 CYS A O 4
ATOM 4361 N N . SER A 1 1 ? -9.836 -5.797 1.768 1.00 0.00 1 SER A N 5
ATOM 4362 C CA . SER A 1 1 ? -8.975 -5.160 0.731 1.00 0.00 1 SER A CA 5
ATOM 4363 C C . SER A 1 1 ? -7.497 -5.421 1.047 1.00 0.00 1 SER A C 5
ATOM 4364 O O . SER A 1 1 ? -7.167 -5.692 2.186 1.00 0.00 1 SER A O 5
ATOM 4371 N N . ALA A 1 2 ? -6.651 -5.333 0.044 1.00 0.00 2 ALA A N 5
ATOM 4372 C CA . ALA A 1 2 ? -5.191 -5.580 0.275 1.00 0.00 2 ALA A CA 5
ATOM 4373 C C . ALA A 1 2 ? -4.238 -4.851 -0.688 1.00 0.00 2 ALA A C 5
ATOM 4374 O O . ALA A 1 2 ? -4.406 -4.902 -1.892 1.00 0.00 2 ALA A O 5
ATOM 4381 N N . PHE A 1 3 ? -3.268 -4.192 -0.099 1.00 0.00 3 PHE A N 5
ATOM 4382 C CA . PHE A 1 3 ? -2.235 -3.430 -0.861 1.00 0.00 3 PHE A CA 5
ATOM 4383 C C . PHE A 1 3 ? -0.998 -4.316 -1.099 1.00 0.00 3 PHE A C 5
ATOM 4384 O O . PHE A 1 3 ? -0.097 -4.358 -0.281 1.00 0.00 3 PHE A O 5
ATOM 4401 N N . THR A 1 4 ? -0.991 -5.008 -2.212 1.00 0.00 4 THR A N 5
ATOM 4402 C CA . THR A 1 4 ? 0.163 -5.902 -2.553 1.00 0.00 4 THR A CA 5
ATOM 4403 C C . THR A 1 4 ? 1.337 -5.004 -2.959 1.00 0.00 4 THR A C 5
ATOM 4404 O O . THR A 1 4 ? 1.107 -3.937 -3.491 1.00 0.00 4 THR A O 5
ATOM 4415 N N . VAL A 1 5 ? 2.545 -5.444 -2.698 1.00 0.00 5 VAL A N 5
ATOM 4416 C CA . VAL A 1 5 ? 3.749 -4.623 -3.065 1.00 0.00 5 VAL A CA 5
ATOM 4417 C C . VAL A 1 5 ? 4.934 -5.554 -3.385 1.00 0.00 5 VAL A C 5
ATOM 4418 O O . VAL A 1 5 ? 5.137 -6.514 -2.671 1.00 0.00 5 VAL A O 5
ATOM 4431 N N . TRP A 1 6 ? 5.675 -5.268 -4.428 1.00 0.00 6 TRP A N 5
ATOM 4432 C CA . TRP A 1 6 ? 6.844 -6.114 -4.793 1.00 0.00 6 TRP A CA 5
ATOM 4433 C C . TRP A 1 6 ? 8.097 -5.246 -4.567 1.00 0.00 6 TRP A C 5
ATOM 4434 O O . TRP A 1 6 ? 8.015 -4.032 -4.609 1.00 0.00 6 TRP A O 5
ATOM 4455 N N . SER A 1 7 ? 9.217 -5.887 -4.336 1.00 0.00 7 SER A N 5
ATOM 4456 C CA . SER A 1 7 ? 10.499 -5.143 -4.093 1.00 0.00 7 SER A CA 5
ATOM 4457 C C . SER A 1 7 ? 11.012 -4.368 -5.321 1.00 0.00 7 SER A C 5
ATOM 4458 O O . SER A 1 7 ? 11.455 -3.244 -5.176 1.00 0.00 7 SER A O 5
ATOM 4466 N N . GLY A 1 8 ? 10.947 -4.974 -6.481 1.00 0.00 8 GLY A N 5
ATOM 4467 C CA . GLY A 1 8 ? 11.426 -4.284 -7.724 1.00 0.00 8 GLY A CA 5
ATOM 4468 C C . GLY A 1 8 ? 11.590 -5.261 -8.904 1.00 0.00 8 GLY A C 5
ATOM 4469 O O . GLY A 1 8 ? 11.777 -6.441 -8.683 1.00 0.00 8 GLY A O 5
ATOM 4473 N N . PRO A 1 9 ? 11.528 -4.767 -10.125 1.00 0.00 9 PRO A N 5
ATOM 4474 C CA . PRO A 1 9 ? 11.494 -3.314 -10.487 1.00 0.00 9 PRO A CA 5
ATOM 4475 C C . PRO A 1 9 ? 10.099 -2.724 -10.241 1.00 0.00 9 PRO A C 5
ATOM 4476 O O . PRO A 1 9 ? 9.958 -1.707 -9.589 1.00 0.00 9 PRO A O 5
ATOM 4487 N N . GLY A 1 10 ? 9.119 -3.397 -10.784 1.00 0.00 10 GLY A N 5
ATOM 4488 C CA . GLY A 1 10 ? 7.698 -2.973 -10.644 1.00 0.00 10 GLY A CA 5
ATOM 4489 C C . GLY A 1 10 ? 7.018 -4.042 -9.798 1.00 0.00 10 GLY A C 5
ATOM 4490 O O . GLY A 1 10 ? 7.297 -4.172 -8.622 1.00 0.00 10 GLY A O 5
ATOM 4494 N N . CYS A 1 11 ? 6.148 -4.770 -10.442 1.00 0.00 11 CYS A N 5
ATOM 4495 C CA . CYS A 1 11 ? 5.378 -5.872 -9.789 1.00 0.00 11 CYS A CA 5
ATOM 4496 C C . CYS A 1 11 ? 5.897 -7.174 -10.419 1.00 0.00 11 CYS A C 5
ATOM 4497 O O . CYS A 1 11 ? 5.127 -7.975 -10.917 1.00 0.00 11 CYS A O 5
ATOM 4504 N N . ASN A 1 12 ? 7.197 -7.348 -10.378 1.00 0.00 12 ASN A N 5
ATOM 4505 C CA . ASN A 1 12 ? 7.810 -8.579 -10.976 1.00 0.00 12 ASN A CA 5
ATOM 4506 C C . ASN A 1 12 ? 8.931 -9.183 -10.109 1.00 0.00 12 ASN A C 5
ATOM 4507 O O . ASN A 1 12 ? 10.089 -9.139 -10.479 1.00 0.00 12 ASN A O 5
ATOM 4518 N N . ASN A 1 13 ? 8.549 -9.732 -8.981 1.00 0.00 13 ASN A N 5
ATOM 4519 C CA . ASN A 1 13 ? 9.514 -10.362 -8.025 1.00 0.00 13 ASN A CA 5
ATOM 4520 C C . ASN A 1 13 ? 8.753 -10.874 -6.783 1.00 0.00 13 ASN A C 5
ATOM 4521 O O . ASN A 1 13 ? 7.634 -11.334 -6.920 1.00 0.00 13 ASN A O 5
ATOM 4532 N N . ARG A 1 14 ? 9.353 -10.797 -5.618 1.00 0.00 14 ARG A N 5
ATOM 4533 C CA . ARG A 1 14 ? 8.670 -11.272 -4.367 1.00 0.00 14 ARG A CA 5
ATOM 4534 C C . ARG A 1 14 ? 7.682 -10.196 -3.885 1.00 0.00 14 ARG A C 5
ATOM 4535 O O . ARG A 1 14 ? 7.615 -9.149 -4.499 1.00 0.00 14 ARG A O 5
ATOM 4556 N N . ALA A 1 15 ? 6.946 -10.447 -2.822 1.00 0.00 15 ALA A N 5
ATOM 4557 C CA . ALA A 1 15 ? 5.968 -9.405 -2.346 1.00 0.00 15 ALA A CA 5
ATOM 4558 C C . ALA A 1 15 ? 5.440 -9.531 -0.903 1.00 0.00 15 ALA A C 5
ATOM 4559 O O . ALA A 1 15 ? 5.776 -10.443 -0.173 1.00 0.00 15 ALA A O 5
ATOM 4566 N N . GLU A 1 16 ? 4.613 -8.562 -0.574 1.00 0.00 16 GLU A N 5
ATOM 4567 C CA . GLU A 1 16 ? 3.949 -8.441 0.764 1.00 0.00 16 GLU A CA 5
ATOM 4568 C C . GLU A 1 16 ? 2.532 -7.898 0.535 1.00 0.00 16 GLU A C 5
ATOM 4569 O O . GLU A 1 16 ? 2.358 -6.832 -0.027 1.00 0.00 16 GLU A O 5
ATOM 4581 N N . ARG A 1 17 ? 1.562 -8.658 0.978 1.00 0.00 17 ARG A N 5
ATOM 4582 C CA . ARG A 1 17 ? 0.134 -8.274 0.830 1.00 0.00 17 ARG A CA 5
ATOM 4583 C C . ARG A 1 17 ? -0.420 -7.691 2.135 1.00 0.00 17 ARG A C 5
ATOM 4584 O O . ARG A 1 17 ? -0.768 -8.417 3.047 1.00 0.00 17 ARG A O 5
ATOM 4605 N N . TYR A 1 18 ? -0.481 -6.384 2.175 1.00 0.00 18 TYR A N 5
ATOM 4606 C CA . TYR A 1 18 ? -1.003 -5.684 3.389 1.00 0.00 18 TYR A CA 5
ATOM 4607 C C . TYR A 1 18 ? -2.534 -5.692 3.312 1.00 0.00 18 TYR A C 5
ATOM 4608 O O . TYR A 1 18 ? -3.119 -4.808 2.723 1.00 0.00 18 TYR A O 5
ATOM 4626 N N . SER A 1 19 ? -3.141 -6.688 3.906 1.00 0.00 19 SER A N 5
ATOM 4627 C CA . SER A 1 19 ? -4.635 -6.792 3.888 1.00 0.00 19 SER A CA 5
ATOM 4628 C C . SER A 1 19 ? -5.272 -6.372 5.219 1.00 0.00 19 SER A C 5
ATOM 4629 O O . SER A 1 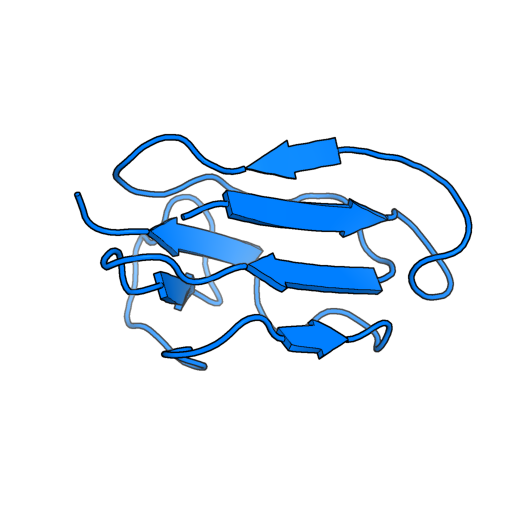19 ? -6.378 -5.865 5.230 1.00 0.00 19 SER A O 5
ATOM 4637 N N . LYS A 1 20 ? -4.562 -6.597 6.297 1.00 0.00 20 LYS A N 5
ATOM 4638 C CA . LYS A 1 20 ? -5.079 -6.230 7.656 1.00 0.00 20 LYS A CA 5
ATOM 4639 C C . LYS A 1 20 ? -5.335 -4.713 7.709 1.00 0.00 20 LYS A C 5
ATOM 4640 O O . LYS A 1 20 ? -4.457 -3.939 7.376 1.00 0.00 20 LYS A O 5
ATOM 4659 N N . CYS A 1 21 ? -6.522 -4.330 8.119 1.00 0.00 21 CYS A N 5
ATOM 4660 C CA . CYS A 1 21 ? -6.848 -2.881 8.195 1.00 0.00 21 CYS A CA 5
ATOM 4661 C C . CYS A 1 21 ? -6.075 -2.190 9.324 1.00 0.00 21 CYS A C 5
ATOM 4662 O O . CYS A 1 21 ? -6.157 -2.583 10.473 1.00 0.00 21 CYS A O 5
ATOM 4669 N N . GLY A 1 22 ? -5.345 -1.175 8.939 1.00 0.00 22 GLY A N 5
ATOM 4670 C CA . GLY A 1 22 ? -4.525 -0.388 9.910 1.00 0.00 22 GLY A CA 5
ATOM 4671 C C . GLY A 1 22 ? -3.364 0.296 9.182 1.00 0.00 22 GLY A C 5
ATOM 4672 O O . GLY A 1 22 ? -3.183 0.105 7.994 1.00 0.00 22 GLY A O 5
ATOM 4676 N N . CYS A 1 23 ? -2.617 1.073 9.926 1.00 0.00 23 CYS A N 5
ATOM 4677 C CA . CYS A 1 23 ? -1.443 1.813 9.364 1.00 0.00 23 CYS A CA 5
ATOM 4678 C C . CYS A 1 23 ? -0.219 0.876 9.308 1.00 0.00 23 CYS A C 5
ATOM 4679 O O . CYS A 1 23 ? 0.699 0.992 10.098 1.00 0.00 23 CYS A O 5
ATOM 4686 N N . SER A 1 24 ? -0.247 -0.031 8.363 1.00 0.00 24 SER A N 5
ATOM 4687 C CA . SER A 1 24 ? 0.876 -1.009 8.200 1.00 0.00 24 SER A CA 5
ATOM 4688 C C . SER A 1 24 ? 1.992 -0.399 7.343 1.00 0.00 24 SER A C 5
ATOM 4689 O O . SER A 1 24 ? 1.731 0.153 6.295 1.00 0.00 24 SER A O 5
ATOM 4697 N N . ALA A 1 25 ? 3.206 -0.521 7.815 1.00 0.00 25 ALA A N 5
ATOM 4698 C CA . ALA A 1 25 ? 4.372 0.041 7.068 1.00 0.00 25 ALA A CA 5
ATOM 4699 C C . ALA A 1 25 ? 4.858 -0.815 5.890 1.00 0.00 25 ALA A C 5
ATOM 4700 O O . ALA A 1 25 ? 4.864 -2.028 5.963 1.00 0.00 25 ALA A O 5
ATOM 4707 N N . ILE A 1 26 ? 5.252 -0.128 4.841 1.00 0.00 26 ILE A N 5
ATOM 4708 C CA . ILE A 1 26 ? 5.759 -0.797 3.598 1.00 0.00 26 ILE A CA 5
ATOM 4709 C C . ILE A 1 26 ? 7.252 -0.465 3.465 1.00 0.00 26 ILE A C 5
ATOM 4710 O O . ILE A 1 26 ? 7.684 0.591 3.884 1.00 0.00 26 ILE A O 5
ATOM 4726 N N . HIS A 1 27 ? 7.992 -1.380 2.886 1.00 0.00 27 HIS A N 5
ATOM 4727 C CA . HIS A 1 27 ? 9.466 -1.177 2.695 1.00 0.00 27 HIS A CA 5
ATOM 4728 C C . HIS A 1 27 ? 9.929 -1.752 1.346 1.00 0.00 27 HIS A C 5
ATOM 4729 O O . HIS A 1 27 ? 11.110 -1.926 1.116 1.00 0.00 27 HIS A O 5
ATOM 4743 N N . GLN A 1 28 ? 8.972 -2.023 0.494 1.00 0.00 28 GLN A N 5
ATOM 4744 C CA . GLN A 1 28 ? 9.256 -2.590 -0.861 1.00 0.00 28 GLN A CA 5
ATOM 4745 C C . GLN A 1 28 ? 9.122 -1.481 -1.909 1.00 0.00 28 GLN A C 5
ATOM 4746 O O . GLN A 1 28 ? 8.030 -1.083 -2.257 1.00 0.00 28 GLN A O 5
ATOM 4760 N N . LYS A 1 29 ? 10.254 -1.021 -2.376 1.00 0.00 29 LYS A N 5
ATOM 4761 C CA . LYS A 1 29 ? 10.308 0.063 -3.398 1.00 0.00 29 LYS A CA 5
ATOM 4762 C C . LYS A 1 29 ? 10.300 -0.501 -4.834 1.00 0.00 29 LYS A C 5
ATOM 4763 O O . LYS A 1 29 ? 11.216 -0.265 -5.600 1.00 0.00 29 LYS A O 5
ATOM 4782 N N . GLY A 1 30 ? 9.266 -1.234 -5.162 1.00 0.00 30 GLY A N 5
ATOM 4783 C CA . GLY A 1 30 ? 9.157 -1.832 -6.534 1.00 0.00 30 GLY A CA 5
ATOM 4784 C C . GLY A 1 30 ? 7.870 -1.407 -7.229 1.00 0.00 30 GLY A C 5
ATOM 4785 O O . GLY A 1 30 ? 7.872 -0.541 -8.082 1.00 0.00 30 GLY A O 5
ATOM 4789 N N . GLY A 1 31 ? 6.808 -2.052 -6.830 1.00 0.00 31 GLY A N 5
ATOM 4790 C CA . GLY A 1 31 ? 5.458 -1.770 -7.400 1.00 0.00 31 GLY A CA 5
ATOM 4791 C C . GLY A 1 31 ? 4.407 -2.165 -6.371 1.00 0.00 31 GLY A C 5
ATOM 4792 O O . GLY A 1 31 ? 4.752 -2.691 -5.332 1.00 0.00 31 GLY A O 5
ATOM 4796 N N . TYR A 1 32 ? 3.161 -1.898 -6.669 1.00 0.00 32 TYR A N 5
ATOM 4797 C CA . TYR A 1 32 ? 2.073 -2.261 -5.710 1.00 0.00 32 TYR A CA 5
ATOM 4798 C C . TYR A 1 32 ? 0.684 -2.323 -6.348 1.00 0.00 32 TYR A C 5
ATOM 4799 O O . TYR A 1 32 ? 0.281 -1.427 -7.060 1.00 0.00 32 TYR A O 5
ATOM 4817 N N . ASP A 1 33 ? -0.006 -3.399 -6.062 1.00 0.00 33 ASP A N 5
ATOM 4818 C CA . ASP A 1 33 ? -1.379 -3.608 -6.608 1.00 0.00 33 ASP A CA 5
ATOM 4819 C C . ASP A 1 33 ? -2.428 -3.629 -5.497 1.00 0.00 33 ASP A C 5
ATOM 4820 O O . ASP A 1 33 ? -2.554 -4.609 -4.787 1.00 0.00 33 ASP A O 5
ATOM 4829 N N . PHE A 1 34 ? -3.153 -2.545 -5.374 1.00 0.00 34 PHE A N 5
ATOM 4830 C CA . PHE A 1 34 ? -4.207 -2.479 -4.322 1.00 0.00 34 PHE A CA 5
ATOM 4831 C C . PHE A 1 34 ? -5.412 -3.262 -4.847 1.00 0.00 34 PHE A C 5
ATOM 4832 O O . PHE A 1 34 ? -5.580 -3.401 -6.043 1.00 0.00 34 PHE A O 5
ATOM 4849 N N . SER A 1 35 ? -6.203 -3.751 -3.930 1.00 0.00 35 SER A N 5
ATOM 4850 C CA . SER A 1 35 ? -7.419 -4.533 -4.299 1.00 0.00 35 SER A CA 5
ATOM 4851 C C . SER A 1 35 ? -8.529 -4.178 -3.319 1.00 0.00 35 SER A C 5
ATOM 4852 O O . SER A 1 35 ? -8.537 -4.627 -2.191 1.00 0.00 35 SER A O 5
ATOM 4860 N N . TYR A 1 36 ? -9.438 -3.368 -3.792 1.00 0.00 36 TYR A N 5
ATOM 4861 C CA . TYR A 1 36 ? -10.586 -2.930 -2.951 1.00 0.00 36 TYR A CA 5
ATOM 4862 C C . TYR A 1 36 ? -11.621 -4.064 -2.879 1.00 0.00 36 TYR A C 5
ATOM 4863 O O . TYR A 1 36 ? -12.229 -4.408 -3.875 1.00 0.00 36 TYR A O 5
ATOM 4881 N N . THR A 1 37 ? -11.784 -4.608 -1.700 1.00 0.00 37 THR A N 5
ATOM 4882 C CA . THR A 1 37 ? -12.763 -5.722 -1.488 1.00 0.00 37 THR A CA 5
ATOM 4883 C C . THR A 1 37 ? -13.355 -5.588 -0.080 1.00 0.00 37 THR A C 5
ATOM 4884 O O . THR A 1 37 ? -14.534 -5.804 0.123 1.00 0.00 37 THR A O 5
ATOM 4895 N N . GLY A 1 38 ? -12.498 -5.232 0.845 1.00 0.00 38 GLY A N 5
ATOM 4896 C CA . GLY A 1 38 ? -12.914 -5.057 2.267 1.00 0.00 38 GLY A CA 5
ATOM 4897 C C . GLY A 1 38 ? -13.305 -3.602 2.503 1.00 0.00 38 GLY A C 5
ATOM 4898 O O . GLY A 1 38 ? -14.440 -3.319 2.838 1.00 0.00 38 GLY A O 5
ATOM 4902 N N . GLN A 1 39 ? -12.352 -2.718 2.323 1.00 0.00 39 GLN A N 5
ATOM 4903 C CA . GLN A 1 39 ? -12.638 -1.265 2.533 1.00 0.00 39 GLN A CA 5
ATOM 4904 C C . GLN A 1 39 ? -11.588 -0.387 1.822 1.00 0.00 39 GLN A C 5
ATOM 4905 O O . GLN A 1 39 ? -10.651 -0.883 1.225 1.00 0.00 39 GLN A O 5
ATOM 4919 N N . THR A 1 40 ? -11.790 0.906 1.917 1.00 0.00 40 THR A N 5
ATOM 4920 C CA . THR A 1 40 ? -10.880 1.918 1.296 1.00 0.00 40 THR A CA 5
ATOM 4921 C C . THR A 1 40 ? -9.488 1.909 1.954 1.00 0.00 40 THR A C 5
ATOM 4922 O O . THR A 1 40 ? -9.277 1.207 2.924 1.00 0.00 40 THR A O 5
ATOM 4933 N N . ALA A 1 41 ? -8.580 2.685 1.410 1.00 0.00 41 ALA A N 5
ATOM 4934 C CA . ALA A 1 41 ? -7.197 2.744 1.983 1.00 0.00 41 ALA A CA 5
ATOM 4935 C C . ALA A 1 41 ? -6.422 4.003 1.564 1.00 0.00 41 ALA A C 5
ATOM 4936 O O . ALA A 1 41 ? -6.266 4.279 0.390 1.00 0.00 41 ALA A O 5
ATOM 4943 N N . ALA A 1 42 ? -5.958 4.725 2.556 1.00 0.00 42 ALA A N 5
ATOM 4944 C CA . ALA A 1 42 ? -5.176 5.982 2.326 1.00 0.00 42 ALA A CA 5
ATOM 4945 C C . ALA A 1 42 ? -3.687 5.596 2.362 1.00 0.00 42 ALA A C 5
ATOM 4946 O O . ALA A 1 42 ? -3.376 4.495 2.775 1.00 0.00 42 ALA A O 5
ATOM 4953 N N . LEU A 1 43 ? -2.806 6.477 1.945 1.00 0.00 43 LEU A N 5
ATOM 4954 C CA . LEU A 1 43 ? -1.350 6.124 1.963 1.00 0.00 43 LEU A CA 5
ATOM 4955 C C . LEU A 1 43 ? -0.493 7.212 2.637 1.00 0.00 43 LEU A C 5
ATOM 4956 O O . LEU A 1 43 ? -0.244 8.253 2.062 1.00 0.00 43 LEU A O 5
ATOM 4972 N N . TYR A 1 44 ? -0.059 6.935 3.839 1.00 0.00 44 TYR A N 5
ATOM 4973 C CA . TYR A 1 44 ? 0.783 7.902 4.618 1.00 0.00 44 TYR A CA 5
ATOM 4974 C C . TYR A 1 44 ? 2.298 7.847 4.361 1.00 0.00 44 TYR A C 5
ATOM 4975 O O . TYR A 1 44 ? 2.872 6.811 4.077 1.00 0.00 44 TYR A O 5
ATOM 4993 N N . ASN A 1 45 ? 2.877 9.018 4.485 1.00 0.00 45 ASN A N 5
ATOM 4994 C CA . ASN A 1 45 ? 4.349 9.222 4.285 1.00 0.00 45 ASN A CA 5
ATOM 4995 C C . ASN A 1 45 ? 5.076 9.192 5.643 1.00 0.00 45 ASN A C 5
ATOM 4996 O O . ASN A 1 45 ? 6.221 9.593 5.735 1.00 0.00 45 ASN A O 5
ATOM 5007 N N . GLN A 1 46 ? 4.391 8.722 6.657 1.00 0.00 46 GLN A N 5
ATOM 5008 C CA . GLN A 1 46 ? 4.992 8.643 8.027 1.00 0.00 46 GLN A CA 5
ATOM 5009 C C . GLN A 1 46 ? 4.595 7.312 8.667 1.00 0.00 46 GLN A C 5
ATOM 5010 O O . GLN A 1 46 ? 3.479 6.855 8.503 1.00 0.00 46 GLN A O 5
ATOM 5024 N N . ALA A 1 47 ? 5.536 6.739 9.377 1.00 0.00 47 ALA A N 5
ATOM 5025 C CA . ALA A 1 47 ? 5.310 5.433 10.067 1.00 0.00 47 ALA A CA 5
ATOM 5026 C C . ALA A 1 47 ? 4.030 5.439 10.910 1.00 0.00 47 ALA A C 5
ATOM 5027 O O . ALA A 1 47 ? 3.814 6.323 11.716 1.00 0.00 47 ALA A O 5
ATOM 5034 N N . GLY A 1 48 ? 3.224 4.437 10.672 1.00 0.00 48 GLY A N 5
ATOM 5035 C CA . GLY A 1 48 ? 1.930 4.283 11.406 1.00 0.00 48 GLY A CA 5
ATOM 5036 C C . GLY A 1 48 ? 1.063 5.550 11.349 1.00 0.00 48 GLY A C 5
ATOM 5037 O O . GLY A 1 48 ? 0.641 6.053 12.373 1.00 0.00 48 GLY A O 5
ATOM 5041 N N . CYS A 1 49 ? 0.831 6.019 10.147 1.00 0.00 49 CYS A N 5
ATOM 5042 C CA . CYS A 1 49 ? 0.002 7.248 9.914 1.00 0.00 49 CYS A CA 5
ATOM 5043 C C . CYS A 1 49 ? 0.437 8.476 10.745 1.00 0.00 49 CYS A C 5
ATOM 5044 O O . CYS A 1 49 ? -0.386 9.313 11.069 1.00 0.00 49 CYS A O 5
ATOM 5051 N N . SER A 1 50 ? 1.705 8.566 11.073 1.00 0.00 50 SER A N 5
ATOM 5052 C CA . SER A 1 50 ? 2.186 9.740 11.881 1.00 0.00 50 SER A CA 5
ATOM 5053 C C . SER A 1 50 ? 2.437 10.988 11.013 1.00 0.00 50 SER A C 5
ATOM 5054 O O . SER A 1 50 ? 3.334 11.770 11.260 1.00 0.00 50 SER A O 5
ATOM 5062 N N . GLY A 1 51 ? 1.606 11.115 10.012 1.00 0.00 51 GLY A N 5
ATOM 5063 C CA . GLY A 1 51 ? 1.675 12.253 9.047 1.00 0.00 51 GLY A CA 5
ATOM 5064 C C . GLY A 1 51 ? 0.345 12.393 8.310 1.00 0.00 51 GLY A C 5
ATOM 5065 O O . GLY A 1 51 ? -0.710 12.154 8.863 1.00 0.00 51 GLY A O 5
ATOM 5069 N N . VAL A 1 52 ? 0.468 12.784 7.067 1.00 0.00 52 VAL A N 5
ATOM 5070 C CA . VAL A 1 52 ? -0.693 12.982 6.163 1.00 0.00 52 VAL A CA 5
ATOM 5071 C C . VAL A 1 52 ? -0.672 11.880 5.093 1.00 0.00 52 VAL A C 5
ATOM 5072 O O . VAL A 1 52 ? 0.378 11.358 4.767 1.00 0.00 52 VAL A O 5
ATOM 5085 N N . ALA A 1 53 ? -1.832 11.558 4.577 1.00 0.00 53 ALA A N 5
ATOM 5086 C CA . ALA A 1 53 ? -1.928 10.496 3.525 1.00 0.00 53 ALA A CA 5
ATOM 5087 C C . ALA A 1 53 ? -1.361 10.987 2.181 1.00 0.00 53 ALA A C 5
ATOM 5088 O O . ALA A 1 53 ? -0.732 12.026 2.120 1.00 0.00 53 ALA A O 5
ATOM 5095 N N . HIS A 1 54 ? -1.599 10.219 1.146 1.00 0.00 54 HIS A N 5
ATOM 5096 C CA . HIS A 1 54 ? -1.098 10.590 -0.211 1.00 0.00 54 HIS A CA 5
ATOM 5097 C C . HIS A 1 54 ? -1.987 9.966 -1.294 1.00 0.00 54 HIS A C 5
ATOM 5098 O O . HIS A 1 54 ? -2.559 10.674 -2.098 1.00 0.00 54 HIS A O 5
ATOM 5112 N N . THR A 1 55 ? -2.067 8.657 -1.275 1.00 0.00 55 THR A N 5
ATOM 5113 C CA . THR A 1 55 ? -2.897 7.921 -2.279 1.00 0.00 55 THR A CA 5
ATOM 5114 C C . THR A 1 55 ? -4.100 7.237 -1.625 1.00 0.00 55 THR A C 5
ATOM 5115 O O . THR A 1 55 ? -3.955 6.394 -0.762 1.00 0.00 55 THR A O 5
ATOM 5126 N N . ARG A 1 56 ? -5.258 7.639 -2.079 1.00 0.00 56 ARG A N 5
ATOM 5127 C CA . ARG A 1 56 ? -6.539 7.073 -1.557 1.00 0.00 56 ARG A CA 5
ATOM 5128 C C . ARG A 1 56 ? -6.949 5.922 -2.482 1.00 0.00 56 ARG A C 5
ATOM 5129 O O . ARG A 1 56 ? -6.656 5.949 -3.664 1.00 0.00 56 ARG A O 5
ATOM 5150 N N . PHE A 1 57 ? -7.613 4.945 -1.917 1.00 0.00 57 PHE A N 5
ATOM 5151 C CA . PHE A 1 57 ? -8.072 3.763 -2.709 1.00 0.00 57 PHE A CA 5
ATOM 5152 C C . PHE A 1 57 ? -9.546 3.457 -2.436 1.00 0.00 57 PHE A C 5
ATOM 5153 O O . PHE A 1 57 ? -10.050 3.679 -1.352 1.00 0.00 57 PHE A O 5
ATOM 5170 N N . GLY A 1 58 ? -10.176 2.949 -3.463 1.00 0.00 58 GLY A N 5
ATOM 5171 C CA . GLY A 1 58 ? -11.622 2.575 -3.413 1.00 0.00 58 GLY A CA 5
ATOM 5172 C C . GLY A 1 58 ? -11.936 1.532 -4.500 1.00 0.00 58 GLY A C 5
ATOM 5173 O O . GLY A 1 58 ? -13.047 1.046 -4.589 1.00 0.00 58 GLY A O 5
ATOM 5177 N N . SER A 1 59 ? -10.933 1.233 -5.291 1.00 0.00 59 SER A N 5
ATOM 5178 C CA . SER A 1 59 ? -11.035 0.242 -6.409 1.00 0.00 59 SER A CA 5
ATOM 5179 C C . SER A 1 59 ? -9.613 -0.273 -6.683 1.00 0.00 59 SER A C 5
ATOM 5180 O O . SER A 1 59 ? -8.694 0.523 -6.732 1.00 0.00 59 SER A O 5
ATOM 5188 N N . SER A 1 60 ? -9.468 -1.568 -6.847 1.00 0.00 60 SER A N 5
ATOM 5189 C CA . SER A 1 60 ? -8.134 -2.191 -7.122 1.00 0.00 60 SER A CA 5
ATOM 5190 C C . SER A 1 60 ? -7.224 -1.354 -8.050 1.00 0.00 60 SER A C 5
ATOM 5191 O O . SER A 1 60 ? -7.552 -1.115 -9.195 1.00 0.00 60 SER A O 5
ATOM 5199 N N . ALA A 1 61 ? -6.109 -0.938 -7.503 1.00 0.00 61 ALA A N 5
ATOM 5200 C CA . ALA A 1 61 ? -5.115 -0.113 -8.264 1.00 0.00 61 ALA A CA 5
ATOM 5201 C C . ALA A 1 61 ? -3.847 -0.947 -8.494 1.00 0.00 61 ALA A C 5
ATOM 5202 O O . ALA A 1 61 ? -2.899 -0.864 -7.739 1.00 0.00 61 ALA A O 5
ATOM 5209 N N . ARG A 1 62 ? -3.883 -1.725 -9.547 1.00 0.00 62 ARG A N 5
ATOM 5210 C CA . ARG A 1 62 ? -2.736 -2.608 -9.919 1.00 0.00 62 ARG A CA 5
ATOM 5211 C C . ARG A 1 62 ? -1.529 -1.849 -10.508 1.00 0.00 62 ARG A C 5
ATOM 5212 O O . ARG A 1 62 ? -1.249 -1.936 -11.690 1.00 0.00 62 ARG A O 5
ATOM 5233 N N . ALA A 1 63 ? -0.843 -1.125 -9.655 1.00 0.00 63 ALA A N 5
ATOM 5234 C CA . ALA A 1 63 ? 0.354 -0.334 -10.090 1.00 0.00 63 ALA A CA 5
ATOM 5235 C C . ALA A 1 63 ? 1.669 -1.123 -9.968 1.00 0.00 63 ALA A C 5
ATOM 5236 O O . ALA A 1 63 ? 1.792 -2.007 -9.147 1.00 0.00 63 ALA A O 5
ATOM 5243 N N . CYS A 1 64 ? 2.623 -0.777 -10.795 1.00 0.00 64 CYS A N 5
ATOM 5244 C CA . CYS A 1 64 ? 3.951 -1.474 -10.770 1.00 0.00 64 CYS A CA 5
ATOM 5245 C C . CYS A 1 64 ? 5.060 -0.413 -10.826 1.00 0.00 64 CYS A C 5
ATOM 5246 O O . CYS A 1 64 ? 6.066 -0.568 -11.492 1.00 0.00 64 CYS A O 5
ATOM 5253 N N . ASN A 1 65 ? 4.809 0.649 -10.101 1.00 0.00 65 ASN A N 5
ATOM 5254 C CA . ASN A 1 65 ? 5.739 1.804 -10.004 1.00 0.00 65 ASN A CA 5
ATOM 5255 C C . ASN A 1 65 ? 6.301 1.891 -8.567 1.00 0.00 65 ASN A C 5
ATOM 5256 O O . ASN A 1 65 ? 5.578 1.613 -7.632 1.00 0.00 65 ASN A O 5
ATOM 5267 N N . PRO A 1 66 ? 7.553 2.265 -8.408 1.00 0.00 66 PRO A N 5
ATOM 5268 C CA . PRO A 1 66 ? 8.144 2.530 -7.061 1.00 0.00 66 PRO A CA 5
ATOM 5269 C C . PRO A 1 66 ? 7.441 3.710 -6.363 1.00 0.00 66 PRO A C 5
ATOM 5270 O O . PRO A 1 66 ? 6.643 4.405 -6.963 1.00 0.00 66 PRO A O 5
ATOM 5281 N N . PHE A 1 67 ? 7.770 3.890 -5.108 1.00 0.00 67 PHE A N 5
ATOM 5282 C CA . PHE A 1 67 ? 7.169 4.997 -4.295 1.00 0.00 67 PHE A CA 5
ATOM 5283 C C . PHE A 1 67 ? 8.039 5.273 -3.052 1.00 0.00 67 PHE A C 5
ATOM 5284 O O . PHE A 1 67 ? 9.137 4.762 -2.942 1.00 0.00 67 PHE A O 5
ATOM 5301 N N . GLY A 1 68 ? 7.513 6.074 -2.157 1.00 0.00 68 GLY A N 5
ATOM 5302 C CA . GLY A 1 68 ? 8.251 6.424 -0.905 1.00 0.00 68 GLY A CA 5
ATOM 5303 C C . GLY A 1 68 ? 7.284 6.675 0.256 1.00 0.00 68 GLY A C 5
ATOM 5304 O O . GLY A 1 68 ? 7.286 7.741 0.842 1.00 0.00 68 GLY A O 5
ATOM 5308 N N . TRP A 1 69 ? 6.486 5.677 0.553 1.00 0.00 69 TRP A N 5
ATOM 5309 C CA . TRP A 1 69 ? 5.494 5.781 1.666 1.00 0.00 69 TRP A CA 5
ATOM 5310 C C . TRP A 1 69 ? 5.978 4.968 2.861 1.00 0.00 69 TRP A C 5
ATOM 5311 O O . TRP A 1 69 ? 6.607 3.938 2.705 1.00 0.00 69 TRP A O 5
ATOM 5332 N N . LYS A 1 70 ? 5.658 5.470 4.024 1.00 0.00 70 LYS A N 5
ATOM 5333 C CA . LYS A 1 70 ? 6.061 4.787 5.286 1.00 0.00 70 LYS A CA 5
ATOM 5334 C C . LYS A 1 70 ? 5.019 3.730 5.636 1.00 0.00 70 LYS A C 5
ATOM 5335 O O . LYS A 1 70 ? 5.390 2.623 5.965 1.00 0.00 70 LYS A O 5
ATOM 5354 N N . SER A 1 71 ? 3.766 4.109 5.553 1.00 0.00 71 SER A N 5
ATOM 5355 C CA . SER A 1 71 ? 2.643 3.170 5.867 1.00 0.00 71 SER A CA 5
ATOM 5356 C C . SER A 1 71 ? 1.347 3.527 5.149 1.00 0.00 71 SER A C 5
ATOM 5357 O O . SER A 1 71 ? 1.118 4.655 4.765 1.00 0.00 71 SER A O 5
ATOM 5365 N N . ILE A 1 72 ? 0.555 2.498 5.017 1.00 0.00 72 ILE A N 5
ATOM 5366 C CA . ILE A 1 72 ? -0.784 2.558 4.349 1.00 0.00 72 ILE A CA 5
ATOM 5367 C C . ILE A 1 72 ? -1.868 2.323 5.402 1.00 0.00 72 ILE A C 5
ATOM 5368 O O . ILE A 1 72 ? -1.776 1.385 6.168 1.00 0.00 72 ILE A O 5
ATOM 5384 N N . PHE A 1 73 ? -2.856 3.183 5.398 1.00 0.00 73 PHE A N 5
ATOM 5385 C CA . PHE A 1 73 ? -3.980 3.074 6.374 1.00 0.00 73 PHE A CA 5
ATOM 5386 C C . PHE A 1 73 ? -5.212 2.431 5.728 1.00 0.00 73 PHE A C 5
ATOM 5387 O O . PHE A 1 73 ? -6.067 3.117 5.201 1.00 0.00 73 PHE A O 5
ATOM 5404 N N . ILE A 1 74 ? -5.265 1.123 5.787 1.00 0.00 74 ILE A N 5
ATOM 5405 C CA . ILE A 1 74 ? -6.428 0.397 5.189 1.00 0.00 74 ILE A CA 5
ATOM 5406 C C . ILE A 1 74 ? -7.553 0.346 6.230 1.00 0.00 74 ILE A C 5
ATOM 5407 O O . ILE A 1 74 ? -7.312 0.114 7.398 1.00 0.00 74 ILE A O 5
ATOM 5423 N N . GLN A 1 75 ? -8.747 0.577 5.755 1.00 0.00 75 GLN A N 5
ATOM 5424 C CA . GLN A 1 75 ? -9.968 0.567 6.612 1.00 0.00 75 GLN A CA 5
ATOM 5425 C C . GLN A 1 75 ? -10.568 -0.848 6.664 1.00 0.00 75 GLN A C 5
ATOM 5426 O O . GLN A 1 75 ? -10.147 -1.717 5.923 1.00 0.00 75 GLN A O 5
ATOM 5440 N N . CYS A 1 76 ? -11.529 -1.042 7.531 1.00 0.00 76 CYS A N 5
ATOM 5441 C CA . CYS A 1 76 ? -12.191 -2.382 7.664 1.00 0.00 76 CYS A CA 5
ATOM 5442 C C . CYS A 1 76 ? -13.688 -2.304 7.319 1.00 0.00 76 CYS A C 5
ATOM 5443 O O . CYS A 1 76 ? -14.160 -3.274 6.748 1.00 0.00 76 CYS A O 5
ATOM 5451 N N . SER A 1 1 ? -10.396 -6.487 1.002 1.00 0.00 1 SER A N 6
ATOM 5452 C CA . SER A 1 1 ? -9.487 -5.385 0.579 1.00 0.00 1 SER A CA 6
ATOM 5453 C C . SER A 1 1 ? -8.089 -5.666 1.140 1.00 0.00 1 SER A C 6
ATOM 5454 O O . SER A 1 1 ? -7.956 -6.092 2.273 1.00 0.00 1 SER A O 6
ATOM 5461 N N . ALA A 1 2 ? -7.090 -5.419 0.330 1.00 0.00 2 ALA A N 6
ATOM 5462 C CA . ALA A 1 2 ? -5.682 -5.661 0.772 1.00 0.00 2 ALA A CA 6
ATOM 5463 C C . ALA A 1 2 ? -4.664 -4.979 -0.148 1.00 0.00 2 ALA A C 6
ATOM 5464 O O . ALA A 1 2 ? -4.842 -4.941 -1.351 1.00 0.00 2 ALA A O 6
ATOM 5471 N N . PHE A 1 3 ? -3.626 -4.458 0.461 1.00 0.00 3 PHE A N 6
ATOM 5472 C CA . PHE A 1 3 ? -2.548 -3.769 -0.301 1.00 0.00 3 PHE A CA 6
ATOM 5473 C C . PHE A 1 3 ? -1.487 -4.829 -0.600 1.00 0.00 3 PHE A C 6
ATOM 5474 O O . PHE A 1 3 ? -1.216 -5.657 0.242 1.00 0.00 3 PHE A O 6
ATOM 5491 N N . THR A 1 4 ? -0.921 -4.782 -1.774 1.00 0.00 4 THR A N 6
ATOM 5492 C CA . THR A 1 4 ? 0.129 -5.772 -2.172 1.00 0.00 4 THR A CA 6
ATOM 5493 C C . THR A 1 4 ? 1.338 -4.993 -2.691 1.00 0.00 4 THR A C 6
ATOM 5494 O O . THR A 1 4 ? 1.190 -3.905 -3.213 1.00 0.00 4 THR A O 6
ATOM 5505 N N . VAL A 1 5 ? 2.497 -5.578 -2.528 1.00 0.00 5 VAL A N 6
ATOM 5506 C CA . VAL A 1 5 ? 3.765 -4.928 -2.987 1.00 0.00 5 VAL A CA 6
ATOM 5507 C C . VAL A 1 5 ? 4.783 -5.983 -3.445 1.00 0.00 5 VAL A C 6
ATOM 5508 O O . VAL A 1 5 ? 4.622 -7.162 -3.193 1.00 0.00 5 VAL A O 6
ATOM 5521 N N . TRP A 1 6 ? 5.802 -5.502 -4.109 1.00 0.00 6 TRP A N 6
ATOM 5522 C CA . TRP A 1 6 ? 6.896 -6.348 -4.628 1.00 0.00 6 TRP A CA 6
ATOM 5523 C C . TRP A 1 6 ? 8.135 -5.463 -4.382 1.00 0.00 6 TRP A C 6
ATOM 5524 O O . TRP A 1 6 ? 8.110 -4.287 -4.697 1.00 0.00 6 TRP A O 6
ATOM 5545 N N . SER A 1 7 ? 9.175 -6.049 -3.832 1.00 0.00 7 SER A N 6
ATOM 5546 C CA . SER A 1 7 ? 10.445 -5.300 -3.524 1.00 0.00 7 SER A CA 6
ATOM 5547 C C . SER A 1 7 ? 10.936 -4.342 -4.621 1.00 0.00 7 SER A C 6
ATOM 5548 O O . SER A 1 7 ? 11.504 -3.308 -4.322 1.00 0.00 7 SER A O 6
ATOM 5556 N N . GLY A 1 8 ? 10.697 -4.718 -5.849 1.00 0.00 8 GLY A N 6
ATOM 5557 C CA . GLY A 1 8 ? 11.114 -3.889 -7.019 1.00 0.00 8 GLY A CA 6
ATOM 5558 C C . GLY A 1 8 ? 11.763 -4.758 -8.099 1.00 0.00 8 GLY A C 6
ATOM 5559 O O . GLY A 1 8 ? 12.310 -5.799 -7.790 1.00 0.00 8 GLY A O 6
ATOM 5563 N N . PRO A 1 9 ? 11.701 -4.314 -9.335 1.00 0.00 9 PRO A N 6
ATOM 5564 C CA . PRO A 1 9 ? 11.307 -2.934 -9.747 1.00 0.00 9 PRO A CA 6
ATOM 5565 C C . PRO A 1 9 ? 9.779 -2.787 -9.802 1.00 0.00 9 PRO A C 6
ATOM 5566 O O . PRO A 1 9 ? 9.205 -1.949 -9.133 1.00 0.00 9 PRO A O 6
ATOM 5577 N N . GLY A 1 10 ? 9.180 -3.623 -10.609 1.00 0.00 10 GLY A N 6
ATOM 5578 C CA . GLY A 1 10 ? 7.700 -3.612 -10.780 1.00 0.00 10 GLY A CA 6
ATOM 5579 C C . GLY A 1 10 ? 7.003 -4.570 -9.811 1.00 0.00 10 GLY A C 6
ATOM 5580 O O . GLY A 1 10 ? 7.430 -4.757 -8.688 1.00 0.00 10 GLY A O 6
ATOM 5584 N N . CYS A 1 11 ? 5.939 -5.141 -10.314 1.00 0.00 11 CYS A N 6
ATOM 5585 C CA . CYS A 1 11 ? 5.100 -6.111 -9.545 1.00 0.00 11 CYS A CA 6
ATOM 5586 C C . CYS A 1 11 ? 5.533 -7.570 -9.795 1.00 0.00 11 CYS A C 6
ATOM 5587 O O . CYS A 1 11 ? 4.732 -8.433 -10.102 1.00 0.00 11 CYS A O 6
ATOM 5594 N N . ASN A 1 12 ? 6.806 -7.793 -9.650 1.00 0.00 12 ASN A N 6
ATOM 5595 C CA . ASN A 1 12 ? 7.404 -9.149 -9.855 1.00 0.00 12 ASN A CA 6
ATOM 5596 C C . ASN A 1 12 ? 8.339 -9.337 -8.669 1.00 0.00 12 ASN A C 6
ATOM 5597 O O . ASN A 1 12 ? 7.874 -9.174 -7.562 1.00 0.00 12 ASN A O 6
ATOM 5608 N N . ASN A 1 13 ? 9.592 -9.665 -8.878 1.00 0.00 13 ASN A N 6
ATOM 5609 C CA . ASN A 1 13 ? 10.550 -9.851 -7.732 1.00 0.00 13 ASN A CA 6
ATOM 5610 C C . ASN A 1 13 ? 9.912 -10.527 -6.487 1.00 0.00 13 ASN A C 6
ATOM 5611 O O . ASN A 1 13 ? 9.105 -11.424 -6.636 1.00 0.00 13 ASN A O 6
ATOM 5622 N N . ARG A 1 14 ? 10.286 -10.090 -5.306 1.00 0.00 14 ARG A N 6
ATOM 5623 C CA . ARG A 1 14 ? 9.715 -10.677 -4.050 1.00 0.00 14 ARG A CA 6
ATOM 5624 C C . ARG A 1 14 ? 8.243 -10.230 -3.977 1.00 0.00 14 ARG A C 6
ATOM 5625 O O . ARG A 1 14 ? 7.909 -9.208 -4.538 1.00 0.00 14 ARG A O 6
ATOM 5646 N N . ALA A 1 15 ? 7.414 -10.986 -3.300 1.00 0.00 15 ALA A N 6
ATOM 5647 C CA . ALA A 1 15 ? 5.965 -10.617 -3.186 1.00 0.00 15 ALA A CA 6
ATOM 5648 C C . ALA A 1 15 ? 5.488 -10.590 -1.727 1.00 0.00 15 ALA A C 6
ATOM 5649 O O . ALA A 1 15 ? 5.404 -11.618 -1.082 1.00 0.00 15 ALA A O 6
ATOM 5656 N N . GLU A 1 16 ? 5.191 -9.401 -1.262 1.00 0.00 16 GLU A N 6
ATOM 5657 C CA . GLU A 1 16 ? 4.705 -9.193 0.142 1.00 0.00 16 GLU A CA 6
ATOM 5658 C C . GLU A 1 16 ? 3.280 -8.609 0.073 1.00 0.00 16 GLU A C 6
ATOM 5659 O O . GLU A 1 16 ? 2.848 -8.177 -0.979 1.00 0.00 16 GLU A O 6
ATOM 5671 N N . ARG A 1 17 ? 2.591 -8.610 1.190 1.00 0.00 17 ARG A N 6
ATOM 5672 C CA . ARG A 1 17 ? 1.192 -8.063 1.226 1.00 0.00 17 ARG A CA 6
ATOM 5673 C C . ARG A 1 17 ? 0.857 -7.520 2.631 1.00 0.00 17 ARG A C 6
ATOM 5674 O O . ARG A 1 17 ? 1.460 -7.913 3.612 1.00 0.00 17 ARG A O 6
ATOM 5695 N N . TYR A 1 18 ? -0.101 -6.627 2.667 1.00 0.00 18 TYR A N 6
ATOM 5696 C CA . TYR A 1 18 ? -0.566 -5.985 3.935 1.00 0.00 18 TYR A CA 6
ATOM 5697 C C . TYR A 1 18 ? -2.091 -5.832 3.806 1.00 0.00 18 TYR A C 6
ATOM 5698 O O . TYR A 1 18 ? -2.572 -4.854 3.264 1.00 0.00 18 TYR A O 6
ATOM 5716 N N . SER A 1 19 ? -2.806 -6.806 4.309 1.00 0.00 19 SER A N 6
ATOM 5717 C CA . SER A 1 19 ? -4.302 -6.773 4.241 1.00 0.00 19 SER A CA 6
ATOM 5718 C C . SER A 1 19 ? -4.950 -6.314 5.557 1.00 0.00 19 SER A C 6
ATOM 5719 O O . SER A 1 19 ? -6.136 -6.041 5.589 1.00 0.00 19 SER A O 6
ATOM 5727 N N . LYS A 1 20 ? -4.156 -6.244 6.598 1.00 0.00 20 LYS A N 6
ATOM 5728 C CA . LYS A 1 20 ? -4.659 -5.814 7.935 1.00 0.00 20 LYS A CA 6
ATOM 5729 C C . LYS A 1 20 ? -5.336 -4.437 7.866 1.00 0.00 20 LYS A C 6
ATOM 5730 O O . LYS A 1 20 ? -4.766 -3.489 7.357 1.00 0.00 20 LYS A O 6
ATOM 5749 N N . CYS A 1 21 ? -6.538 -4.381 8.385 1.00 0.00 21 CYS A N 6
ATOM 5750 C CA . CYS A 1 21 ? -7.320 -3.107 8.388 1.00 0.00 21 CYS A CA 6
ATOM 5751 C C . CYS A 1 21 ? -6.687 -2.094 9.358 1.00 0.00 21 CYS A C 6
ATOM 5752 O O . CYS A 1 21 ? -5.836 -2.447 10.154 1.00 0.00 21 CYS A O 6
ATOM 5759 N N . GLY A 1 22 ? -7.122 -0.864 9.258 1.00 0.00 22 GLY A N 6
ATOM 5760 C CA . GLY A 1 22 ? -6.588 0.217 10.143 1.00 0.00 22 GLY A CA 6
ATOM 5761 C C . GLY A 1 22 ? -5.401 0.852 9.423 1.00 0.00 22 GLY A C 6
ATOM 5762 O O . GLY A 1 22 ? -5.561 1.861 8.764 1.00 0.00 22 GLY A O 6
ATOM 5766 N N . CYS A 1 23 ? -4.251 0.238 9.575 1.00 0.00 23 CYS A N 6
ATOM 5767 C CA . CYS A 1 23 ? -3.005 0.750 8.920 1.00 0.00 23 CYS A CA 6
ATOM 5768 C C . CYS A 1 23 ? -1.833 -0.215 9.135 1.00 0.00 23 CYS A C 6
ATOM 5769 O O . CYS A 1 23 ? -1.837 -1.000 10.064 1.00 0.00 23 CYS A O 6
ATOM 5776 N N . SER A 1 24 ? -0.862 -0.124 8.258 1.00 0.00 24 SER A N 6
ATOM 5777 C CA . SER A 1 24 ? 0.345 -1.006 8.345 1.00 0.00 24 SER A CA 6
ATOM 5778 C C . SER A 1 24 ? 1.525 -0.415 7.556 1.00 0.00 24 SER A C 6
ATOM 5779 O O . SER A 1 24 ? 1.330 0.216 6.538 1.00 0.00 24 SER A O 6
ATOM 5787 N N . ALA A 1 25 ? 2.715 -0.650 8.052 1.00 0.00 25 ALA A N 6
ATOM 5788 C CA . ALA A 1 25 ? 3.949 -0.134 7.380 1.00 0.00 25 ALA A CA 6
ATOM 5789 C C . ALA A 1 25 ? 4.297 -1.029 6.185 1.00 0.00 25 ALA A C 6
ATOM 5790 O O . ALA A 1 25 ? 3.814 -2.138 6.063 1.00 0.00 25 ALA A O 6
ATOM 5797 N N . ILE A 1 26 ? 5.138 -0.491 5.342 1.00 0.00 26 ILE A N 6
ATOM 5798 C CA . ILE A 1 26 ? 5.602 -1.195 4.106 1.00 0.00 26 ILE A CA 6
ATOM 5799 C C . ILE A 1 26 ? 7.124 -1.028 3.987 1.00 0.00 26 ILE A C 6
ATOM 5800 O O . ILE A 1 26 ? 7.674 -0.049 4.458 1.00 0.00 26 ILE A O 6
ATOM 5816 N N . HIS A 1 27 ? 7.749 -1.993 3.359 1.00 0.00 27 HIS A N 6
ATOM 5817 C CA . HIS A 1 27 ? 9.235 -1.965 3.167 1.00 0.00 27 HIS A CA 6
ATOM 5818 C C . HIS A 1 27 ? 9.601 -2.104 1.683 1.00 0.00 27 HIS A C 6
ATOM 5819 O O . HIS A 1 27 ? 10.672 -1.699 1.277 1.00 0.00 27 HIS A O 6
ATOM 5833 N N . GLN A 1 28 ? 8.700 -2.674 0.924 1.00 0.00 28 GLN A N 6
ATOM 5834 C CA . GLN A 1 28 ? 8.936 -2.868 -0.539 1.00 0.00 28 GLN A CA 6
ATOM 5835 C C . GLN A 1 28 ? 8.602 -1.592 -1.318 1.00 0.00 28 GLN A C 6
ATOM 5836 O O . GLN A 1 28 ? 7.459 -1.325 -1.639 1.00 0.00 28 GLN A O 6
ATOM 5850 N N . LYS A 1 29 ? 9.637 -0.842 -1.591 1.00 0.00 29 LYS A N 6
ATOM 5851 C CA . LYS A 1 29 ? 9.498 0.434 -2.342 1.00 0.00 29 LYS A CA 6
ATOM 5852 C C . LYS A 1 29 ? 9.454 0.215 -3.869 1.00 0.00 29 LYS A C 6
ATOM 5853 O O . LYS A 1 29 ? 9.573 1.159 -4.628 1.00 0.00 29 LYS A O 6
ATOM 5872 N N . GLY A 1 30 ? 9.277 -1.020 -4.275 1.00 0.00 30 GLY A N 6
ATOM 5873 C CA . GLY A 1 30 ? 9.222 -1.352 -5.725 1.00 0.00 30 GLY A CA 6
ATOM 5874 C C . GLY A 1 30 ? 7.845 -1.090 -6.326 1.00 0.00 30 GLY A C 6
ATOM 5875 O O . GLY A 1 30 ? 7.417 0.042 -6.421 1.00 0.00 30 GLY A O 6
ATOM 5879 N N . GLY A 1 31 ? 7.208 -2.167 -6.707 1.00 0.00 31 GLY A N 6
ATOM 5880 C CA . GLY A 1 31 ? 5.844 -2.097 -7.323 1.00 0.00 31 GLY A CA 6
ATOM 5881 C C . GLY A 1 31 ? 4.765 -2.416 -6.291 1.00 0.00 31 GLY A C 6
ATOM 5882 O O . GLY A 1 31 ? 5.063 -3.026 -5.283 1.00 0.00 31 GLY A O 6
ATOM 5886 N N . TYR A 1 32 ? 3.544 -2.000 -6.553 1.00 0.00 32 TYR A N 6
ATOM 5887 C CA . TYR A 1 32 ? 2.439 -2.283 -5.576 1.00 0.00 32 TYR A CA 6
ATOM 5888 C C . TYR A 1 32 ? 0.986 -2.190 -6.080 1.00 0.00 32 TYR A C 6
ATOM 5889 O O . TYR A 1 32 ? 0.573 -1.242 -6.719 1.00 0.00 32 TYR A O 6
ATOM 5907 N N . ASP A 1 33 ? 0.245 -3.217 -5.755 1.00 0.00 33 ASP A N 6
ATOM 5908 C CA . ASP A 1 33 ? -1.191 -3.307 -6.147 1.00 0.00 33 ASP A CA 6
ATOM 5909 C C . ASP A 1 33 ? -2.046 -3.013 -4.904 1.00 0.00 33 ASP A C 6
ATOM 5910 O O . ASP A 1 33 ? -1.534 -2.842 -3.817 1.00 0.00 33 ASP A O 6
ATOM 5919 N N . PHE A 1 34 ? -3.332 -2.953 -5.119 1.00 0.00 34 PHE A N 6
ATOM 5920 C CA . PHE A 1 34 ? -4.314 -2.693 -4.037 1.00 0.00 34 PHE A CA 6
ATOM 5921 C C . PHE A 1 34 ? -5.598 -3.436 -4.421 1.00 0.00 34 PHE A C 6
ATOM 5922 O O . PHE A 1 34 ? -5.819 -3.742 -5.577 1.00 0.00 34 PHE A O 6
ATOM 5939 N N . SER A 1 35 ? -6.398 -3.704 -3.421 1.00 0.00 35 SER A N 6
ATOM 5940 C CA . SER A 1 35 ? -7.693 -4.419 -3.617 1.00 0.00 35 SER A CA 6
ATOM 5941 C C . SER A 1 35 ? -8.716 -3.734 -2.720 1.00 0.00 35 SER A C 6
ATOM 5942 O O . SER A 1 35 ? -8.423 -3.382 -1.593 1.00 0.00 35 SER A O 6
ATOM 5950 N N . TYR A 1 36 ? -9.890 -3.578 -3.270 1.00 0.00 36 TYR A N 6
ATOM 5951 C CA . TYR A 1 36 ? -11.018 -2.918 -2.552 1.00 0.00 36 TYR A CA 6
ATOM 5952 C C . TYR A 1 36 ? -12.262 -3.812 -2.427 1.00 0.00 36 TYR A C 6
ATOM 5953 O O . TYR A 1 36 ? -12.632 -4.500 -3.357 1.00 0.00 36 TYR A O 6
ATOM 5971 N N . THR A 1 37 ? -12.859 -3.752 -1.263 1.00 0.00 37 THR A N 6
ATOM 5972 C CA . THR A 1 37 ? -14.090 -4.546 -0.947 1.00 0.00 37 THR A CA 6
ATOM 5973 C C . THR A 1 37 ? -14.852 -3.741 0.120 1.00 0.00 37 THR A C 6
ATOM 5974 O O . THR A 1 37 ? -14.989 -4.155 1.257 1.00 0.00 37 THR A O 6
ATOM 5985 N N . GLY A 1 38 ? -15.334 -2.594 -0.288 1.00 0.00 38 GLY A N 6
ATOM 5986 C CA . GLY A 1 38 ? -16.088 -1.710 0.638 1.00 0.00 38 GLY A CA 6
ATOM 5987 C C . GLY A 1 38 ? -15.166 -1.239 1.769 1.00 0.00 38 GLY A C 6
ATOM 5988 O O . GLY A 1 38 ? -15.587 -1.105 2.901 1.00 0.00 38 GLY A O 6
ATOM 5992 N N . GLN A 1 39 ? -13.926 -1.006 1.407 1.00 0.00 39 GLN A N 6
ATOM 5993 C CA . GLN A 1 39 ? -12.914 -0.543 2.403 1.00 0.00 39 GLN A CA 6
ATOM 5994 C C . GLN A 1 39 ? -11.831 0.252 1.652 1.00 0.00 39 GLN A C 6
ATOM 5995 O O . GLN A 1 39 ? -10.937 -0.316 1.054 1.00 0.00 39 GLN A O 6
ATOM 6009 N N . THR A 1 40 ? -11.952 1.556 1.709 1.00 0.00 40 THR A N 6
ATOM 6010 C CA . THR A 1 40 ? -10.982 2.460 1.027 1.00 0.00 40 THR A CA 6
ATOM 6011 C C . THR A 1 40 ? -9.629 2.468 1.746 1.00 0.00 40 THR A C 6
ATOM 6012 O O . THR A 1 40 ? -9.550 2.148 2.917 1.00 0.00 40 THR A O 6
ATOM 6023 N N . ALA A 1 41 ? -8.617 2.836 1.005 1.00 0.00 41 ALA A N 6
ATOM 6024 C CA . ALA A 1 41 ? -7.232 2.898 1.559 1.00 0.00 41 ALA A CA 6
ATOM 6025 C C . ALA A 1 41 ? -6.643 4.294 1.360 1.00 0.00 41 ALA A C 6
ATOM 6026 O O . ALA A 1 41 ? -7.165 5.099 0.615 1.00 0.00 41 ALA A O 6
ATOM 6033 N N . ALA A 1 42 ? -5.561 4.508 2.057 1.00 0.00 42 ALA A N 6
ATOM 6034 C CA . ALA A 1 42 ? -4.821 5.802 2.017 1.00 0.00 42 ALA A CA 6
ATOM 6035 C C . ALA A 1 42 ? -3.333 5.501 2.142 1.00 0.00 42 ALA A C 6
ATOM 6036 O O . ALA A 1 42 ? -2.965 4.509 2.733 1.00 0.00 42 ALA A O 6
ATOM 6043 N N . LEU A 1 43 ? -2.522 6.363 1.588 1.00 0.00 43 LEU A N 6
ATOM 6044 C CA . LEU A 1 43 ? -1.047 6.158 1.654 1.00 0.00 43 LEU A CA 6
ATOM 6045 C C . LEU A 1 43 ? -0.406 7.243 2.511 1.00 0.00 43 LEU A C 6
ATOM 6046 O O . LEU A 1 43 ? -0.158 8.353 2.079 1.00 0.00 43 LEU A O 6
ATOM 6062 N N . TYR A 1 44 ? -0.172 6.839 3.732 1.00 0.00 44 TYR A N 6
ATOM 6063 C CA . TYR A 1 44 ? 0.453 7.727 4.747 1.00 0.00 44 TYR A CA 6
ATOM 6064 C C . TYR A 1 44 ? 1.946 7.841 4.443 1.00 0.00 44 TYR A C 6
ATOM 6065 O O . TYR A 1 44 ? 2.677 6.867 4.516 1.00 0.00 44 TYR A O 6
ATOM 6083 N N . ASN A 1 45 ? 2.332 9.047 4.107 1.00 0.00 45 ASN A N 6
ATOM 6084 C CA . ASN A 1 45 ? 3.755 9.351 3.773 1.00 0.00 45 ASN A CA 6
ATOM 6085 C C . ASN A 1 45 ? 4.678 8.772 4.845 1.00 0.00 45 ASN A C 6
ATOM 6086 O O . ASN A 1 45 ? 5.449 7.879 4.560 1.00 0.00 45 ASN A O 6
ATOM 6097 N N . GLN A 1 46 ? 4.563 9.295 6.035 1.00 0.00 46 GLN A N 6
ATOM 6098 C CA . GLN A 1 46 ? 5.394 8.828 7.184 1.00 0.00 46 GLN A CA 6
ATOM 6099 C C . GLN A 1 46 ? 5.059 7.390 7.592 1.00 0.00 46 GLN A C 6
ATOM 6100 O O . GLN A 1 46 ? 3.974 6.898 7.347 1.00 0.00 46 GLN A O 6
ATOM 6114 N N . ALA A 1 47 ? 6.035 6.776 8.210 1.00 0.00 47 ALA A N 6
ATOM 6115 C CA . ALA A 1 47 ? 5.893 5.371 8.688 1.00 0.00 47 ALA A CA 6
ATOM 6116 C C . ALA A 1 47 ? 5.128 5.384 10.016 1.00 0.00 47 ALA A C 6
ATOM 6117 O O . ALA A 1 47 ? 4.755 6.430 10.513 1.00 0.00 47 ALA A O 6
ATOM 6124 N N . GLY A 1 48 ? 4.920 4.208 10.548 1.00 0.00 48 GLY A N 6
ATOM 6125 C CA . GLY A 1 48 ? 4.187 4.067 11.844 1.00 0.00 48 GLY A CA 6
ATOM 6126 C C . GLY A 1 48 ? 2.791 4.707 11.816 1.00 0.00 48 GLY A C 6
ATOM 6127 O O . GLY A 1 48 ? 2.300 5.140 12.841 1.00 0.00 48 GLY A O 6
ATOM 6131 N N . CYS A 1 49 ? 2.204 4.750 10.642 1.00 0.00 49 CYS A N 6
ATOM 6132 C CA . CYS A 1 49 ? 0.837 5.341 10.457 1.00 0.00 49 CYS A CA 6
ATOM 6133 C C . CYS A 1 49 ? 0.767 6.830 10.884 1.00 0.00 49 CYS A C 6
ATOM 6134 O O . CYS A 1 49 ? -0.281 7.272 11.319 1.00 0.00 49 CYS A O 6
ATOM 6141 N N . SER A 1 50 ? 1.848 7.570 10.755 1.00 0.00 50 SER A N 6
ATOM 6142 C CA . SER A 1 50 ? 1.821 9.016 11.161 1.00 0.00 50 SER A CA 6
ATOM 6143 C C . SER A 1 50 ? 2.042 9.935 9.957 1.00 0.00 50 SER A C 6
ATOM 6144 O O . SER A 1 50 ? 2.663 10.977 10.053 1.00 0.00 50 SER A O 6
ATOM 6152 N N . GLY A 1 51 ? 1.501 9.490 8.853 1.00 0.00 51 GLY A N 6
ATOM 6153 C CA . GLY A 1 51 ? 1.609 10.245 7.569 1.00 0.00 51 GLY A CA 6
ATOM 6154 C C . GLY A 1 51 ? 0.231 10.661 7.065 1.00 0.00 51 GLY A C 6
ATOM 6155 O O . GLY A 1 51 ? -0.770 10.073 7.425 1.00 0.00 51 GLY A O 6
ATOM 6159 N N . VAL A 1 52 ? 0.225 11.678 6.242 1.00 0.00 52 VAL A N 6
ATOM 6160 C CA . VAL A 1 52 ? -1.047 12.191 5.669 1.00 0.00 52 VAL A CA 6
ATOM 6161 C C . VAL A 1 52 ? -1.398 11.374 4.421 1.00 0.00 52 VAL A C 6
ATOM 6162 O O . VAL A 1 52 ? -0.520 10.885 3.736 1.00 0.00 52 VAL A O 6
ATOM 6175 N N . ALA A 1 53 ? -2.675 11.250 4.166 1.00 0.00 53 ALA A N 6
ATOM 6176 C CA . ALA A 1 53 ? -3.128 10.475 2.975 1.00 0.00 53 ALA A CA 6
ATOM 6177 C C . ALA A 1 53 ? -2.837 11.282 1.705 1.00 0.00 53 ALA A C 6
ATOM 6178 O O . ALA A 1 53 ? -3.628 12.100 1.271 1.00 0.00 53 ALA A O 6
ATOM 6185 N N . HIS A 1 54 ? -1.686 11.009 1.153 1.00 0.00 54 HIS A N 6
ATOM 6186 C CA . HIS A 1 54 ? -1.238 11.698 -0.092 1.00 0.00 54 HIS A CA 6
ATOM 6187 C C . HIS A 1 54 ? -1.912 11.068 -1.321 1.00 0.00 54 HIS A C 6
ATOM 6188 O O . HIS A 1 54 ? -2.034 11.706 -2.349 1.00 0.00 54 HIS A O 6
ATOM 6202 N N . THR A 1 55 ? -2.329 9.835 -1.171 1.00 0.00 55 THR A N 6
ATOM 6203 C CA . THR A 1 55 ? -3.004 9.098 -2.285 1.00 0.00 55 THR A CA 6
ATOM 6204 C C . THR A 1 55 ? -4.056 8.138 -1.708 1.00 0.00 55 THR A C 6
ATOM 6205 O O . THR A 1 55 ? -3.805 7.456 -0.734 1.00 0.00 55 THR A O 6
ATOM 6216 N N . ARG A 1 56 ? -5.202 8.126 -2.343 1.00 0.00 56 ARG A N 6
ATOM 6217 C CA . ARG A 1 56 ? -6.348 7.252 -1.922 1.00 0.00 56 ARG A CA 6
ATOM 6218 C C . ARG A 1 56 ? -6.671 6.188 -2.979 1.00 0.00 56 ARG A C 6
ATOM 6219 O O . ARG A 1 56 ? -6.516 6.426 -4.162 1.00 0.00 56 ARG A O 6
ATOM 6240 N N . PHE A 1 57 ? -7.115 5.048 -2.503 1.00 0.00 57 PHE A N 6
ATOM 6241 C CA . PHE A 1 57 ? -7.485 3.907 -3.399 1.00 0.00 57 PHE A CA 6
ATOM 6242 C C . PHE A 1 57 ? -8.860 3.371 -2.955 1.00 0.00 57 PHE A C 6
ATOM 6243 O O . PHE A 1 57 ? -8.959 2.606 -2.015 1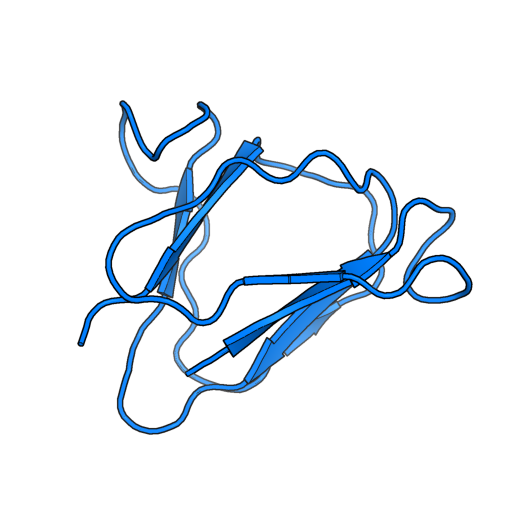.00 0.00 57 PHE A O 6
ATOM 6260 N N . GLY A 1 58 ? -9.882 3.799 -3.653 1.00 0.00 58 GLY A N 6
ATOM 6261 C CA . GLY A 1 58 ? -11.278 3.357 -3.335 1.00 0.00 58 GLY A CA 6
ATOM 6262 C C . GLY A 1 58 ? -11.684 2.184 -4.240 1.00 0.00 58 GLY A C 6
ATOM 6263 O O . GLY A 1 58 ? -12.842 1.818 -4.301 1.00 0.00 58 GLY A O 6
ATOM 6267 N N . SER A 1 59 ? -10.705 1.633 -4.916 1.00 0.00 59 SER A N 6
ATOM 6268 C CA . SER A 1 59 ? -10.926 0.482 -5.844 1.00 0.00 59 SER A CA 6
ATOM 6269 C C . SER A 1 59 ? -9.567 -0.163 -6.163 1.00 0.00 59 SER A C 6
ATOM 6270 O O . SER A 1 59 ? -8.590 0.549 -6.302 1.00 0.00 59 SER A O 6
ATOM 6278 N N . SER A 1 60 ? -9.545 -1.475 -6.263 1.00 0.00 60 SER A N 6
ATOM 6279 C CA . SER A 1 60 ? -8.289 -2.227 -6.578 1.00 0.00 60 SER A CA 6
ATOM 6280 C C . SER A 1 60 ? -7.445 -1.513 -7.652 1.00 0.00 60 SER A C 6
ATOM 6281 O O . SER A 1 60 ? -7.951 -1.174 -8.705 1.00 0.00 60 SER A O 6
ATOM 6289 N N . ALA A 1 61 ? -6.190 -1.307 -7.342 1.00 0.00 61 ALA A N 6
ATOM 6290 C CA . ALA A 1 61 ? -5.263 -0.616 -8.302 1.00 0.00 61 ALA A CA 6
ATOM 6291 C C . ALA A 1 61 ? -3.924 -1.352 -8.470 1.00 0.00 61 ALA A C 6
ATOM 6292 O O . ALA A 1 61 ? -3.148 -1.421 -7.541 1.00 0.00 61 ALA A O 6
ATOM 6299 N N . ARG A 1 62 ? -3.709 -1.871 -9.655 1.00 0.00 62 ARG A N 6
ATOM 6300 C CA . ARG A 1 62 ? -2.463 -2.623 -10.014 1.00 0.00 62 ARG A CA 6
ATOM 6301 C C . ARG A 1 62 ? -1.286 -1.693 -10.373 1.00 0.00 62 ARG A C 6
ATOM 6302 O O . ARG A 1 62 ? -0.911 -1.607 -11.528 1.00 0.00 62 ARG A O 6
ATOM 6323 N N . ALA A 1 63 ? -0.726 -1.017 -9.396 1.00 0.00 63 ALA A N 6
ATOM 6324 C CA . ALA A 1 63 ? 0.422 -0.105 -9.702 1.00 0.00 63 ALA A CA 6
ATOM 6325 C C . ALA A 1 63 ? 1.740 -0.877 -9.551 1.00 0.00 63 ALA A C 6
ATOM 6326 O O . ALA A 1 63 ? 1.781 -1.886 -8.875 1.00 0.00 63 ALA A O 6
ATOM 6333 N N . CYS A 1 64 ? 2.783 -0.402 -10.186 1.00 0.00 64 CYS A N 6
ATOM 6334 C CA . CYS A 1 64 ? 4.109 -1.094 -10.085 1.00 0.00 64 CYS A CA 6
ATOM 6335 C C . CYS A 1 64 ? 5.240 -0.054 -10.161 1.00 0.00 64 CYS A C 6
ATOM 6336 O O . CYS A 1 64 ? 6.404 -0.387 -10.277 1.00 0.00 64 CYS A O 6
ATOM 6343 N N . ASN A 1 65 ? 4.836 1.189 -10.085 1.00 0.00 65 ASN A N 6
ATOM 6344 C CA . ASN A 1 65 ? 5.767 2.356 -10.134 1.00 0.00 65 ASN A CA 6
ATOM 6345 C C . ASN A 1 65 ? 6.492 2.437 -8.772 1.00 0.00 65 ASN A C 6
ATOM 6346 O O . ASN A 1 65 ? 6.072 1.761 -7.856 1.00 0.00 65 ASN A O 6
ATOM 6357 N N . PRO A 1 66 ? 7.536 3.229 -8.647 1.00 0.00 66 PRO A N 6
ATOM 6358 C CA . PRO A 1 66 ? 8.213 3.455 -7.331 1.00 0.00 66 PRO A CA 6
ATOM 6359 C C . PRO A 1 66 ? 7.232 3.973 -6.260 1.00 0.00 66 PRO A C 6
ATOM 6360 O O . PRO A 1 66 ? 6.329 4.731 -6.559 1.00 0.00 66 PRO A O 6
ATOM 6371 N N . PHE A 1 67 ? 7.450 3.541 -5.041 1.00 0.00 67 PHE A N 6
ATOM 6372 C CA . PHE A 1 67 ? 6.582 3.954 -3.888 1.00 0.00 67 PHE A CA 6
ATOM 6373 C C . PHE A 1 67 ? 6.913 5.415 -3.517 1.00 0.00 67 PHE A C 6
ATOM 6374 O O . PHE A 1 67 ? 7.905 5.953 -3.972 1.00 0.00 67 PHE A O 6
ATOM 6391 N N . GLY A 1 68 ? 6.075 6.008 -2.706 1.00 0.00 68 GLY A N 6
ATOM 6392 C CA . GLY A 1 68 ? 6.293 7.430 -2.277 1.00 0.00 68 GLY A CA 6
ATOM 6393 C C . GLY A 1 68 ? 5.745 7.681 -0.870 1.00 0.00 68 GLY A C 6
ATOM 6394 O O . GLY A 1 68 ? 5.545 8.815 -0.478 1.00 0.00 68 GLY A O 6
ATOM 6398 N N . TRP A 1 69 ? 5.517 6.608 -0.157 1.00 0.00 69 TRP A N 6
ATOM 6399 C CA . TRP A 1 69 ? 4.979 6.687 1.238 1.00 0.00 69 TRP A CA 6
ATOM 6400 C C . TRP A 1 69 ? 5.744 5.653 2.081 1.00 0.00 69 TRP A C 6
ATOM 6401 O O . TRP A 1 69 ? 6.760 5.152 1.639 1.00 0.00 69 TRP A O 6
ATOM 6422 N N . LYS A 1 70 ? 5.258 5.361 3.263 1.00 0.00 70 LYS A N 6
ATOM 6423 C CA . LYS A 1 70 ? 5.937 4.357 4.144 1.00 0.00 70 LYS A CA 6
ATOM 6424 C C . LYS A 1 70 ? 4.886 3.361 4.621 1.00 0.00 70 LYS A C 6
ATOM 6425 O O . LYS A 1 70 ? 5.173 2.189 4.747 1.00 0.00 70 LYS A O 6
ATOM 6444 N N . SER A 1 71 ? 3.703 3.862 4.872 1.00 0.00 71 SER A N 6
ATOM 6445 C CA . SER A 1 71 ? 2.582 2.994 5.345 1.00 0.00 71 SER A CA 6
ATOM 6446 C C . SER A 1 71 ? 1.287 3.284 4.590 1.00 0.00 71 SER A C 6
ATOM 6447 O O . SER A 1 71 ? 1.170 4.254 3.864 1.00 0.00 71 SER A O 6
ATOM 6455 N N . ILE A 1 72 ? 0.359 2.393 4.815 1.00 0.00 72 ILE A N 6
ATOM 6456 C CA . ILE A 1 72 ? -0.989 2.466 4.184 1.00 0.00 72 ILE A CA 6
ATOM 6457 C C . ILE A 1 72 ? -2.083 2.294 5.236 1.00 0.00 72 ILE A C 6
ATOM 6458 O O . ILE A 1 72 ? -2.142 1.297 5.926 1.00 0.00 72 ILE A O 6
ATOM 6474 N N . PHE A 1 73 ? -2.913 3.300 5.308 1.00 0.00 73 PHE A N 6
ATOM 6475 C CA . PHE A 1 73 ? -4.049 3.312 6.276 1.00 0.00 73 PHE A CA 6
ATOM 6476 C C . PHE A 1 73 ? -5.310 2.871 5.527 1.00 0.00 73 PHE A C 6
ATOM 6477 O O . PHE A 1 73 ? -5.715 3.519 4.582 1.00 0.00 73 PHE A O 6
ATOM 6494 N N . ILE A 1 74 ? -5.889 1.784 5.971 1.00 0.00 74 ILE A N 6
ATOM 6495 C CA . ILE A 1 74 ? -7.129 1.248 5.326 1.00 0.00 74 ILE A CA 6
ATOM 6496 C C . ILE A 1 74 ? -8.256 1.271 6.363 1.00 0.00 74 ILE A C 6
ATOM 6497 O O . ILE A 1 74 ? -8.005 1.150 7.545 1.00 0.00 74 ILE A O 6
ATOM 6513 N N . GLN A 1 75 ? -9.470 1.428 5.895 1.00 0.00 75 GLN A N 6
ATOM 6514 C CA . GLN A 1 75 ? -10.639 1.456 6.831 1.00 0.00 75 GLN A CA 6
ATOM 6515 C C . GLN A 1 75 ? -10.876 0.006 7.296 1.00 0.00 75 GLN A C 6
ATOM 6516 O O . GLN A 1 75 ? -10.155 -0.887 6.892 1.00 0.00 75 GLN A O 6
ATOM 6530 N N . CYS A 1 76 ? -11.868 -0.199 8.127 1.00 0.00 76 CYS A N 6
ATOM 6531 C CA . CYS A 1 76 ? -12.155 -1.585 8.614 1.00 0.00 76 CYS A CA 6
ATOM 6532 C C . CYS A 1 76 ? -13.666 -1.865 8.529 1.00 0.00 76 CYS A C 6
ATOM 6533 O O . CYS A 1 76 ? -14.415 -0.935 8.782 1.00 0.00 76 CYS A O 6
ATOM 6541 N N . SER A 1 1 ? -9.568 -5.503 -0.593 1.00 0.00 1 SER A N 7
ATOM 6542 C CA . SER A 1 1 ? -9.082 -4.642 0.522 1.00 0.00 1 SER A CA 7
ATOM 6543 C C . SER A 1 1 ? -7.704 -5.142 0.989 1.00 0.00 1 SER A C 7
ATOM 6544 O O . SER A 1 1 ? -7.549 -5.633 2.093 1.00 0.00 1 SER A O 7
ATOM 6551 N N . ALA A 1 2 ? -6.732 -5.001 0.118 1.00 0.00 2 ALA A N 7
ATOM 6552 C CA . ALA A 1 2 ? -5.341 -5.449 0.450 1.00 0.00 2 ALA A CA 7
ATOM 6553 C C . ALA A 1 2 ? -4.290 -4.795 -0.456 1.00 0.00 2 ALA A C 7
ATOM 6554 O O . ALA A 1 2 ? -4.350 -4.941 -1.662 1.00 0.00 2 ALA A O 7
ATOM 6561 N N . PHE A 1 3 ? -3.364 -4.094 0.157 1.00 0.00 3 PHE A N 7
ATOM 6562 C CA . PHE A 1 3 ? -2.280 -3.409 -0.608 1.00 0.00 3 PHE A CA 7
ATOM 6563 C C . PHE A 1 3 ? -1.026 -4.300 -0.705 1.00 0.00 3 PHE A C 7
ATOM 6564 O O . PHE A 1 3 ? -0.272 -4.418 0.242 1.00 0.00 3 PHE A O 7
ATOM 6581 N N . THR A 1 4 ? -0.848 -4.902 -1.855 1.00 0.00 4 THR A N 7
ATOM 6582 C CA . THR A 1 4 ? 0.331 -5.793 -2.091 1.00 0.00 4 THR A CA 7
ATOM 6583 C C . THR A 1 4 ? 1.473 -4.933 -2.658 1.00 0.00 4 THR A C 7
ATOM 6584 O O . THR A 1 4 ? 1.227 -3.888 -3.227 1.00 0.00 4 THR A O 7
ATOM 6595 N N . VAL A 1 5 ? 2.685 -5.400 -2.484 1.00 0.00 5 VAL A N 7
ATOM 6596 C CA . VAL A 1 5 ? 3.896 -4.664 -2.983 1.00 0.00 5 VAL A CA 7
ATOM 6597 C C . VAL A 1 5 ? 5.034 -5.663 -3.293 1.00 0.00 5 VAL A C 7
ATOM 6598 O O . VAL A 1 5 ? 5.232 -6.591 -2.535 1.00 0.00 5 VAL A O 7
ATOM 6611 N N . TRP A 1 6 ? 5.746 -5.471 -4.379 1.00 0.00 6 TRP A N 7
ATOM 6612 C CA . TRP A 1 6 ? 6.867 -6.372 -4.753 1.00 0.00 6 TRP A CA 7
ATOM 6613 C C . TRP A 1 6 ? 8.161 -5.557 -4.537 1.00 0.00 6 TRP A C 7
ATOM 6614 O O . TRP A 1 6 ? 8.143 -4.348 -4.669 1.00 0.00 6 TRP A O 7
ATOM 6635 N N . SER A 1 7 ? 9.243 -6.227 -4.218 1.00 0.00 7 SER A N 7
ATOM 6636 C CA . SER A 1 7 ? 10.549 -5.518 -3.980 1.00 0.00 7 SER A CA 7
ATOM 6637 C C . SER A 1 7 ? 11.086 -4.744 -5.196 1.00 0.00 7 SER A C 7
ATOM 6638 O O . SER A 1 7 ? 11.624 -3.665 -5.033 1.00 0.00 7 SER A O 7
ATOM 6646 N N . GLY A 1 8 ? 10.929 -5.310 -6.366 1.00 0.00 8 GLY A N 7
ATOM 6647 C CA . GLY A 1 8 ? 11.414 -4.643 -7.616 1.00 0.00 8 GLY A CA 7
ATOM 6648 C C . GLY A 1 8 ? 11.673 -5.669 -8.730 1.00 0.00 8 GLY A C 7
ATOM 6649 O O . GLY A 1 8 ? 11.957 -6.814 -8.433 1.00 0.00 8 GLY A O 7
ATOM 6653 N N . PRO A 1 9 ? 11.582 -5.256 -9.977 1.00 0.00 9 PRO A N 7
ATOM 6654 C CA . PRO A 1 9 ? 11.406 -3.838 -10.427 1.00 0.00 9 PRO A CA 7
ATOM 6655 C C . PRO A 1 9 ? 9.944 -3.408 -10.246 1.00 0.00 9 PRO A C 7
ATOM 6656 O O . PRO A 1 9 ? 9.651 -2.438 -9.573 1.00 0.00 9 PRO A O 7
ATOM 6667 N N . GLY A 1 10 ? 9.083 -4.167 -10.871 1.00 0.00 10 GLY A N 7
ATOM 6668 C CA . GLY A 1 10 ? 7.616 -3.909 -10.811 1.00 0.00 10 GLY A CA 7
ATOM 6669 C C . GLY A 1 10 ? 7.023 -5.042 -9.981 1.00 0.00 10 GLY A C 7
ATOM 6670 O O . GLY A 1 10 ? 7.530 -5.354 -8.921 1.00 0.00 10 GLY A O 7
ATOM 6674 N N . CYS A 1 11 ? 5.967 -5.619 -10.490 1.00 0.00 11 CYS A N 7
ATOM 6675 C CA . CYS A 1 11 ? 5.286 -6.745 -9.786 1.00 0.00 11 CYS A CA 7
ATOM 6676 C C . CYS A 1 11 ? 5.854 -8.033 -10.406 1.00 0.00 11 CYS A C 7
ATOM 6677 O O . CYS A 1 11 ? 5.121 -8.878 -10.884 1.00 0.00 11 CYS A O 7
ATOM 6684 N N . ASN A 1 12 ? 7.161 -8.143 -10.378 1.00 0.00 12 ASN A N 7
ATOM 6685 C CA . ASN A 1 12 ? 7.831 -9.349 -10.962 1.00 0.00 12 ASN A CA 7
ATOM 6686 C C . ASN A 1 12 ? 8.987 -9.794 -10.061 1.00 0.00 12 ASN A C 7
ATOM 6687 O O . ASN A 1 12 ? 10.136 -9.762 -10.459 1.00 0.00 12 ASN A O 7
ATOM 6698 N N . ASN A 1 13 ? 8.638 -10.202 -8.865 1.00 0.00 13 ASN A N 7
ATOM 6699 C CA . ASN A 1 13 ? 9.647 -10.661 -7.867 1.00 0.00 13 ASN A CA 7
ATOM 6700 C C . ASN A 1 13 ? 8.933 -11.114 -6.572 1.00 0.00 13 ASN A C 7
ATOM 6701 O O . ASN A 1 13 ? 7.811 -11.579 -6.627 1.00 0.00 13 ASN A O 7
ATOM 6712 N N . ARG A 1 14 ? 9.600 -10.972 -5.451 1.00 0.00 14 ARG A N 7
ATOM 6713 C CA . ARG A 1 14 ? 9.012 -11.369 -4.129 1.00 0.00 14 ARG A CA 7
ATOM 6714 C C . ARG A 1 14 ? 7.919 -10.350 -3.758 1.00 0.00 14 ARG A C 7
ATOM 6715 O O . ARG A 1 14 ? 7.814 -9.331 -4.412 1.00 0.00 14 ARG A O 7
ATOM 6736 N N . ALA A 1 15 ? 7.138 -10.628 -2.741 1.00 0.00 15 ALA A N 7
ATOM 6737 C CA . ALA A 1 15 ? 6.059 -9.661 -2.352 1.00 0.00 15 ALA A CA 7
ATO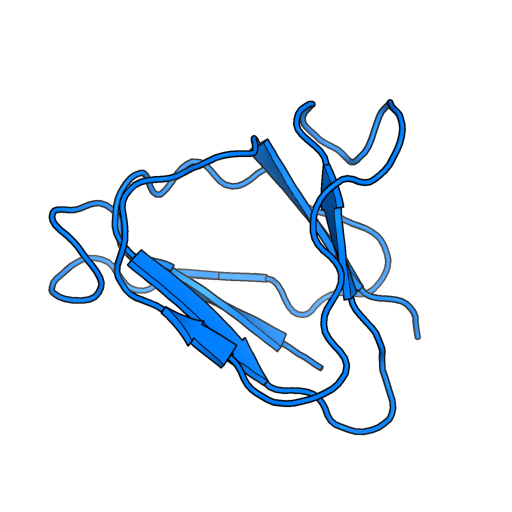M 6738 C C . ALA A 1 15 ? 5.757 -9.604 -0.849 1.00 0.00 15 ALA A C 7
ATOM 6739 O O . ALA A 1 15 ? 6.272 -10.371 -0.058 1.00 0.00 15 ALA A O 7
ATOM 6746 N N . GLU A 1 16 ? 4.907 -8.659 -0.532 1.00 0.00 16 GLU A N 7
ATOM 6747 C CA . GLU A 1 16 ? 4.453 -8.401 0.867 1.00 0.00 16 GLU A CA 7
ATOM 6748 C C . GLU A 1 16 ? 3.037 -7.813 0.782 1.00 0.00 16 GLU A C 7
ATOM 6749 O O . GLU A 1 16 ? 2.759 -7.014 -0.090 1.00 0.00 16 GLU A O 7
ATOM 6761 N N . ARG A 1 17 ? 2.187 -8.226 1.687 1.00 0.00 17 ARG A N 7
ATOM 6762 C CA . ARG A 1 17 ? 0.775 -7.728 1.706 1.00 0.00 17 ARG A CA 7
ATOM 6763 C C . ARG A 1 17 ? 0.519 -6.830 2.922 1.00 0.00 17 ARG A C 7
ATOM 6764 O O . ARG A 1 17 ? 1.161 -6.953 3.947 1.00 0.00 17 ARG A O 7
ATOM 6785 N N . TYR A 1 18 ? -0.431 -5.949 2.736 1.00 0.00 18 TYR A N 7
ATOM 6786 C CA . TYR A 1 18 ? -0.848 -4.980 3.791 1.00 0.00 18 TYR A CA 7
ATOM 6787 C C . TYR A 1 18 ? -2.378 -4.902 3.718 1.00 0.00 18 TYR A C 7
ATOM 6788 O O . TYR A 1 18 ? -2.953 -3.952 3.223 1.00 0.00 18 TYR A O 7
ATOM 6806 N N . SER A 1 19 ? -2.976 -5.950 4.230 1.00 0.00 19 SER A N 7
ATOM 6807 C CA . SER A 1 19 ? -4.467 -6.084 4.261 1.00 0.00 19 SER A CA 7
ATOM 6808 C C . SER A 1 19 ? -5.039 -5.864 5.667 1.00 0.00 19 SER A C 7
ATOM 6809 O O . SER A 1 19 ? -6.209 -5.563 5.806 1.00 0.00 19 SER A O 7
ATOM 6817 N N . LYS A 1 20 ? -4.205 -6.021 6.668 1.00 0.00 20 LYS A N 7
ATOM 6818 C CA . LYS A 1 20 ? -4.657 -5.830 8.075 1.00 0.00 20 LYS A CA 7
ATOM 6819 C C . LYS A 1 20 ? -5.115 -4.383 8.296 1.00 0.00 20 LYS A C 7
ATOM 6820 O O . LYS A 1 20 ? -4.457 -3.452 7.874 1.00 0.00 20 LYS A O 7
ATOM 6839 N N . CYS A 1 21 ? -6.239 -4.257 8.957 1.00 0.00 21 CYS A N 7
ATOM 6840 C CA . CYS A 1 21 ? -6.824 -2.913 9.254 1.00 0.00 21 CYS A CA 7
ATOM 6841 C C . CYS A 1 21 ? -5.852 -2.084 10.108 1.00 0.00 21 CYS A C 7
ATOM 6842 O O . CYS A 1 21 ? -5.650 -2.386 11.270 1.00 0.00 21 CYS A O 7
ATOM 6849 N N . GLY A 1 22 ? -5.276 -1.071 9.510 1.00 0.00 22 GLY A N 7
ATOM 6850 C CA . GLY A 1 22 ? -4.313 -0.207 10.265 1.00 0.00 22 GLY A CA 7
ATOM 6851 C C . GLY A 1 22 ? -3.227 0.394 9.369 1.00 0.00 22 GLY A C 7
ATOM 6852 O O . GLY A 1 22 ? -3.046 -0.013 8.238 1.00 0.00 22 GLY A O 7
ATOM 6856 N N . CYS A 1 23 ? -2.545 1.355 9.943 1.00 0.00 23 CYS A N 7
ATOM 6857 C CA . CYS A 1 23 ? -1.435 2.091 9.258 1.00 0.00 23 CYS A CA 7
ATOM 6858 C C . CYS A 1 23 ? -0.150 1.236 9.274 1.00 0.00 23 CYS A C 7
ATOM 6859 O O . CYS A 1 23 ? 0.777 1.495 10.020 1.00 0.00 23 CYS A O 7
ATOM 6866 N N . SER A 1 24 ? -0.144 0.232 8.434 1.00 0.00 24 SER A N 7
ATOM 6867 C CA . SER A 1 24 ? 1.029 -0.696 8.329 1.00 0.00 24 SER A CA 7
ATOM 6868 C C . SER A 1 24 ? 2.142 -0.084 7.466 1.00 0.00 24 SER A C 7
ATOM 6869 O O . SER A 1 24 ? 1.869 0.462 6.417 1.00 0.00 24 SER A O 7
ATOM 6877 N N . ALA A 1 25 ? 3.364 -0.202 7.923 1.00 0.00 25 ALA A N 7
ATOM 6878 C CA . ALA A 1 25 ? 4.524 0.367 7.166 1.00 0.00 25 ALA A CA 7
ATOM 6879 C C . ALA A 1 25 ? 4.962 -0.500 5.974 1.00 0.00 25 ALA A C 7
ATOM 6880 O O . ALA A 1 25 ? 5.214 -1.680 6.123 1.00 0.00 25 ALA A O 7
ATOM 6887 N N . ILE A 1 26 ? 5.033 0.132 4.824 1.00 0.00 26 ILE A N 7
ATOM 6888 C CA . ILE A 1 26 ? 5.449 -0.572 3.568 1.00 0.00 26 ILE A CA 7
ATOM 6889 C C . ILE A 1 26 ? 6.979 -0.458 3.478 1.00 0.00 26 ILE A C 7
ATOM 6890 O O . ILE A 1 26 ? 7.551 0.477 4.005 1.00 0.00 26 ILE A O 7
ATOM 6906 N N . HIS A 1 27 ? 7.595 -1.409 2.816 1.00 0.00 27 HIS A N 7
ATOM 6907 C CA . HIS A 1 27 ? 9.089 -1.397 2.670 1.00 0.00 27 HIS A CA 7
ATOM 6908 C C . HIS A 1 27 ? 9.530 -1.729 1.240 1.00 0.00 27 HIS A C 7
ATOM 6909 O O . HIS A 1 27 ? 10.562 -1.263 0.796 1.00 0.00 27 HIS A O 7
ATOM 6923 N N . GLN A 1 28 ? 8.739 -2.521 0.563 1.00 0.00 28 GLN A N 7
ATOM 6924 C CA . GLN A 1 28 ? 9.069 -2.915 -0.843 1.00 0.00 28 GLN A CA 7
ATOM 6925 C C . GLN A 1 28 ? 8.700 -1.769 -1.789 1.00 0.00 28 GLN A C 7
ATOM 6926 O O . GLN A 1 28 ? 7.538 -1.553 -2.077 1.00 0.00 28 GLN A O 7
ATOM 6940 N N . LYS A 1 29 ? 9.713 -1.075 -2.239 1.00 0.00 29 LYS A N 7
ATOM 6941 C CA . LYS A 1 29 ? 9.535 0.077 -3.167 1.00 0.00 29 LYS A CA 7
ATOM 6942 C C . LYS A 1 29 ? 9.575 -0.317 -4.659 1.00 0.00 29 LYS A C 7
ATOM 6943 O O . LYS A 1 29 ? 9.773 0.531 -5.510 1.00 0.00 29 LYS A O 7
ATOM 6962 N N . GLY A 1 30 ? 9.385 -1.582 -4.941 1.00 0.00 30 GLY A N 7
ATOM 6963 C CA . GLY A 1 30 ? 9.406 -2.059 -6.360 1.00 0.00 30 GLY A CA 7
ATOM 6964 C C . GLY A 1 30 ? 8.124 -1.667 -7.097 1.00 0.00 30 GLY A C 7
ATOM 6965 O O . GLY A 1 30 ? 8.065 -0.631 -7.729 1.00 0.00 30 GLY A O 7
ATOM 6969 N N . GLY A 1 31 ? 7.146 -2.528 -6.981 1.00 0.00 31 GLY A N 7
ATOM 6970 C CA . GLY A 1 31 ? 5.812 -2.321 -7.626 1.00 0.00 31 GLY A CA 7
ATOM 6971 C C . GLY A 1 31 ? 4.729 -2.518 -6.559 1.00 0.00 31 GLY A C 7
ATOM 6972 O O . GLY A 1 31 ? 5.052 -2.963 -5.476 1.00 0.00 31 GLY A O 7
ATOM 6976 N N . TYR A 1 32 ? 3.490 -2.188 -6.848 1.00 0.00 32 TYR A N 7
ATOM 6977 C CA . TYR A 1 32 ? 2.433 -2.388 -5.804 1.00 0.00 32 TYR A CA 7
ATOM 6978 C C . TYR A 1 32 ? 0.979 -2.414 -6.283 1.00 0.00 32 TYR A C 7
ATOM 6979 O O . TYR A 1 32 ? 0.522 -1.573 -7.033 1.00 0.00 32 TYR A O 7
ATOM 6997 N N . ASP A 1 33 ? 0.297 -3.417 -5.800 1.00 0.00 33 ASP A N 7
ATOM 6998 C CA . ASP A 1 33 ? -1.132 -3.635 -6.131 1.00 0.00 33 ASP A CA 7
ATOM 6999 C C . ASP A 1 33 ? -1.989 -3.284 -4.921 1.00 0.00 33 ASP A C 7
ATOM 7000 O O . ASP A 1 33 ? -1.505 -3.127 -3.817 1.00 0.00 33 ASP A O 7
ATOM 7009 N N . PHE A 1 34 ? -3.254 -3.169 -5.207 1.00 0.00 34 PHE A N 7
ATOM 7010 C CA . PHE A 1 34 ? -4.263 -2.846 -4.172 1.00 0.00 34 PHE A CA 7
ATOM 7011 C C . PHE A 1 34 ? -5.522 -3.601 -4.577 1.00 0.00 34 PHE A C 7
ATOM 7012 O O . PHE A 1 34 ? -5.741 -3.865 -5.744 1.00 0.00 34 PHE A O 7
ATOM 7029 N N . SER A 1 35 ? -6.298 -3.926 -3.580 1.00 0.00 35 SER A N 7
ATOM 7030 C CA . SER A 1 35 ? -7.576 -4.663 -3.796 1.00 0.00 35 SER A CA 7
ATOM 7031 C C . SER A 1 35 ? -8.626 -3.926 -2.985 1.00 0.00 35 SER A C 7
ATOM 7032 O O . SER A 1 35 ? -8.305 -3.322 -1.984 1.00 0.00 35 SER A O 7
ATOM 7040 N N . TYR A 1 36 ? -9.848 -3.999 -3.438 1.00 0.00 36 TYR A N 7
ATOM 7041 C CA . TYR A 1 36 ? -10.967 -3.310 -2.731 1.00 0.00 36 TYR A CA 7
ATOM 7042 C C . TYR A 1 36 ? -12.184 -4.232 -2.629 1.00 0.00 36 TYR A C 7
ATOM 7043 O O . TYR A 1 36 ? -12.569 -4.861 -3.596 1.00 0.00 36 TYR A O 7
ATOM 7061 N N . THR A 1 37 ? -12.749 -4.273 -1.451 1.00 0.00 37 THR A N 7
ATOM 7062 C CA . THR A 1 37 ? -13.950 -5.118 -1.184 1.00 0.00 37 THR A CA 7
ATOM 7063 C C . THR A 1 37 ? -14.719 -4.368 -0.095 1.00 0.00 37 THR A C 7
ATOM 7064 O O . THR A 1 37 ? -14.800 -4.783 1.046 1.00 0.00 37 THR A O 7
ATOM 7075 N N . GLY A 1 38 ? -15.268 -3.254 -0.515 1.00 0.00 38 GLY A N 7
ATOM 7076 C CA . GLY A 1 38 ? -16.052 -2.380 0.393 1.00 0.00 38 GLY A CA 7
ATOM 7077 C C . GLY A 1 38 ? -15.152 -1.855 1.514 1.00 0.00 38 GLY A C 7
ATOM 7078 O O . GLY A 1 38 ? -15.572 -1.771 2.652 1.00 0.00 38 GLY A O 7
ATOM 7082 N N . GLN A 1 39 ? -13.935 -1.520 1.151 1.00 0.00 39 GLN A N 7
ATOM 7083 C CA . GLN A 1 39 ? -12.975 -0.998 2.169 1.00 0.00 39 GLN A CA 7
ATOM 7084 C C . GLN A 1 39 ? -11.863 -0.192 1.483 1.00 0.00 39 GLN A C 7
ATOM 7085 O O . GLN A 1 39 ? -11.077 -0.731 0.726 1.00 0.00 39 GLN A O 7
ATOM 7099 N N . THR A 1 40 ? -11.839 1.083 1.787 1.00 0.00 40 THR A N 7
ATOM 7100 C CA . THR A 1 40 ? -10.820 2.010 1.197 1.00 0.00 40 THR A CA 7
ATOM 7101 C C . THR A 1 40 ? -9.501 1.949 1.976 1.00 0.00 40 THR A C 7
ATOM 7102 O O . THR A 1 40 ? -9.433 1.427 3.072 1.00 0.00 40 THR A O 7
ATOM 7113 N N . ALA A 1 41 ? -8.496 2.501 1.349 1.00 0.00 41 ALA A N 7
ATOM 7114 C CA . ALA A 1 41 ? -7.120 2.558 1.925 1.00 0.00 41 ALA A CA 7
ATOM 7115 C C . ALA A 1 41 ? -6.570 3.973 1.718 1.00 0.00 41 ALA A C 7
ATOM 7116 O O . ALA A 1 41 ? -7.069 4.724 0.901 1.00 0.00 41 ALA A O 7
ATOM 7123 N N . ALA A 1 42 ? -5.549 4.290 2.472 1.00 0.00 42 ALA A N 7
ATOM 7124 C CA . ALA A 1 42 ? -4.914 5.637 2.377 1.00 0.00 42 ALA A CA 7
ATOM 7125 C C . ALA A 1 42 ? -3.428 5.531 2.687 1.00 0.00 42 ALA A C 7
ATOM 7126 O O . ALA A 1 42 ? -3.046 4.844 3.610 1.00 0.00 42 ALA A O 7
ATOM 7133 N N . LEU A 1 43 ? -2.629 6.215 1.910 1.00 0.00 43 LEU A N 7
ATOM 7134 C CA . LEU A 1 43 ? -1.159 6.188 2.117 1.00 0.00 43 LEU A CA 7
ATOM 7135 C C . LEU A 1 43 ? -0.784 7.332 3.035 1.00 0.00 43 LEU A C 7
ATOM 7136 O O . LEU A 1 43 ? -1.514 8.294 3.164 1.00 0.00 43 LEU A O 7
ATOM 7152 N N . TYR A 1 44 ? 0.361 7.170 3.636 1.00 0.00 44 TYR A N 7
ATOM 7153 C CA . TYR A 1 44 ? 0.897 8.185 4.579 1.00 0.00 44 TYR A CA 7
ATOM 7154 C C . TYR A 1 44 ? 2.422 8.203 4.510 1.00 0.00 44 TYR A C 7
ATOM 7155 O O . TYR A 1 44 ? 3.072 7.203 4.749 1.00 0.00 44 TYR A O 7
ATOM 7173 N N . ASN A 1 45 ? 2.937 9.360 4.179 1.00 0.00 45 ASN A N 7
ATOM 7174 C CA . ASN A 1 45 ? 4.415 9.554 4.068 1.00 0.00 45 ASN A CA 7
ATOM 7175 C C . ASN A 1 45 ? 5.104 9.416 5.434 1.00 0.00 45 ASN A C 7
ATOM 7176 O O . ASN A 1 45 ? 6.318 9.402 5.507 1.00 0.00 45 ASN A O 7
ATOM 7187 N N . GLN A 1 46 ? 4.304 9.322 6.470 1.00 0.00 46 GLN A N 7
ATOM 7188 C CA . GLN A 1 46 ? 4.833 9.188 7.859 1.00 0.00 46 GLN A CA 7
ATOM 7189 C C . GLN A 1 46 ? 4.289 7.916 8.528 1.00 0.00 46 GLN A C 7
ATOM 7190 O O . GLN A 1 46 ? 3.110 7.621 8.461 1.00 0.00 46 GLN A O 7
ATOM 7204 N N . ALA A 1 47 ? 5.203 7.213 9.152 1.00 0.00 47 ALA A N 7
ATOM 7205 C CA . ALA A 1 47 ? 4.906 5.933 9.871 1.00 0.00 47 ALA A CA 7
ATOM 7206 C C . ALA A 1 47 ? 3.665 5.968 10.771 1.00 0.00 47 ALA A C 7
ATOM 7207 O O . ALA A 1 47 ? 3.471 6.893 11.535 1.00 0.00 47 ALA A O 7
ATOM 7214 N N . GLY A 1 48 ? 2.864 4.942 10.642 1.00 0.00 48 GLY A N 7
ATOM 7215 C CA . GLY A 1 48 ? 1.614 4.824 11.450 1.00 0.00 48 GLY A CA 7
ATOM 7216 C C . GLY A 1 48 ? 0.698 6.047 11.306 1.00 0.00 48 GLY A C 7
ATOM 7217 O O . GLY A 1 48 ? 0.182 6.539 12.290 1.00 0.00 48 GLY A O 7
ATOM 7221 N N . CYS A 1 49 ? 0.531 6.495 10.084 1.00 0.00 49 CYS A N 7
ATOM 7222 C CA . CYS A 1 49 ? -0.338 7.684 9.791 1.00 0.00 49 CYS A CA 7
ATOM 7223 C C . CYS A 1 49 ? 0.026 8.913 10.657 1.00 0.00 49 CYS A C 7
ATOM 7224 O O . CYS A 1 49 ? -0.836 9.705 10.992 1.00 0.00 49 CYS A O 7
ATOM 7231 N N . SER A 1 50 ? 1.287 9.047 10.998 1.00 0.00 50 SER A N 7
ATOM 7232 C CA . SER A 1 50 ? 1.723 10.213 11.841 1.00 0.00 50 SER A CA 7
ATOM 7233 C C . SER A 1 50 ? 1.961 11.487 11.017 1.00 0.00 50 SER A C 7
ATOM 7234 O O . SER A 1 50 ? 2.767 12.335 11.352 1.00 0.00 50 SER A O 7
ATOM 7242 N N . GLY A 1 51 ? 1.219 11.554 9.950 1.00 0.00 51 GLY A N 7
ATOM 7243 C CA . GLY A 1 51 ? 1.278 12.701 9.001 1.00 0.00 51 GLY A CA 7
ATOM 7244 C C . GLY A 1 51 ? 0.005 12.709 8.156 1.00 0.00 51 GLY A C 7
ATOM 7245 O O . GLY A 1 51 ? -0.894 11.920 8.375 1.00 0.00 51 GLY A O 7
ATOM 7249 N N . VAL A 1 52 ? -0.032 13.610 7.209 1.00 0.00 52 VAL A N 7
ATOM 7250 C CA . VAL A 1 52 ? -1.207 13.729 6.305 1.00 0.00 52 VAL A CA 7
ATOM 7251 C C . VAL A 1 52 ? -1.062 12.672 5.199 1.00 0.00 52 VAL A C 7
ATOM 7252 O O . VAL A 1 52 ? 0.037 12.232 4.914 1.00 0.00 52 VAL A O 7
ATOM 7265 N N . ALA A 1 53 ? -2.167 12.293 4.606 1.00 0.00 53 ALA A N 7
ATOM 7266 C CA . ALA A 1 53 ? -2.106 11.267 3.520 1.00 0.00 53 ALA A CA 7
ATOM 7267 C C . ALA A 1 53 ? -1.440 11.822 2.257 1.00 0.00 53 ALA A C 7
ATOM 7268 O O . ALA A 1 53 ? -1.332 13.022 2.089 1.00 0.00 53 ALA A O 7
ATOM 7275 N N . HIS A 1 54 ? -1.016 10.917 1.412 1.00 0.00 54 HIS A N 7
ATOM 7276 C CA . HIS A 1 54 ? -0.344 11.301 0.131 1.00 0.00 54 HIS A CA 7
ATOM 7277 C C . HIS A 1 54 ? -1.085 10.692 -1.067 1.00 0.00 54 HIS A C 7
ATOM 7278 O O . HIS A 1 54 ? -1.119 11.279 -2.131 1.00 0.00 54 HIS A O 7
ATOM 7292 N N . THR A 1 55 ? -1.651 9.531 -0.853 1.00 0.00 55 THR A N 7
ATOM 7293 C CA . THR A 1 55 ? -2.408 8.824 -1.937 1.00 0.00 55 THR A CA 7
ATOM 7294 C C . THR A 1 55 ? -3.654 8.160 -1.329 1.00 0.00 55 THR A C 7
ATOM 7295 O O . THR A 1 55 ? -3.777 8.062 -0.123 1.00 0.00 55 THR A O 7
ATOM 7306 N N . ARG A 1 56 ? -4.542 7.726 -2.189 1.00 0.00 56 ARG A N 7
ATOM 7307 C CA . ARG A 1 56 ? -5.803 7.062 -1.731 1.00 0.00 56 ARG A CA 7
ATOM 7308 C C . ARG A 1 56 ? -6.151 5.930 -2.713 1.00 0.00 56 ARG A C 7
ATOM 7309 O O . ARG A 1 56 ? -5.941 6.071 -3.903 1.00 0.00 56 ARG A O 7
ATOM 7330 N N . PHE A 1 57 ? -6.672 4.852 -2.183 1.00 0.00 57 PHE A N 7
ATOM 7331 C CA . PHE A 1 57 ? -7.063 3.673 -3.026 1.00 0.00 57 PHE A CA 7
ATOM 7332 C C . PHE A 1 57 ? -8.400 3.088 -2.534 1.00 0.00 57 PHE A C 7
ATOM 7333 O O . PHE A 1 57 ? -8.450 2.429 -1.512 1.00 0.00 57 PHE A O 7
ATOM 7350 N N . GLY A 1 58 ? -9.441 3.352 -3.285 1.00 0.00 58 GLY A N 7
ATOM 7351 C CA . GLY A 1 58 ? -10.811 2.849 -2.939 1.00 0.00 58 GLY A CA 7
ATOM 7352 C C . GLY A 1 58 ? -11.336 1.940 -4.056 1.00 0.00 58 GLY A C 7
ATOM 7353 O O . GLY A 1 58 ? -12.526 1.874 -4.295 1.00 0.00 58 GLY A O 7
ATOM 7357 N N . SER A 1 59 ? -10.414 1.263 -4.696 1.00 0.00 59 SER A N 7
ATOM 7358 C CA . SER A 1 59 ? -10.742 0.328 -5.818 1.00 0.00 59 SER A CA 7
ATOM 7359 C C . SER A 1 59 ? -9.443 -0.368 -6.249 1.00 0.00 59 SER A C 7
ATOM 7360 O O . SER A 1 59 ? -8.474 0.317 -6.518 1.00 0.00 59 SER A O 7
ATOM 7368 N N . SER A 1 60 ? -9.462 -1.684 -6.294 1.00 0.00 60 SER A N 7
ATOM 7369 C CA . SER A 1 60 ? -8.275 -2.501 -6.701 1.00 0.00 60 SER A CA 7
ATOM 7370 C C . SER A 1 60 ? -7.368 -1.783 -7.718 1.00 0.00 60 SER A C 7
ATOM 7371 O O . SER A 1 60 ? -7.752 -1.577 -8.853 1.00 0.00 60 SER A O 7
ATOM 7379 N N . ALA A 1 61 ? -6.194 -1.427 -7.260 1.00 0.00 61 ALA A N 7
ATOM 7380 C CA . ALA A 1 61 ? -5.200 -0.716 -8.125 1.00 0.00 61 ALA A CA 7
ATOM 7381 C C . ALA A 1 61 ? -3.914 -1.544 -8.228 1.00 0.00 61 ALA A C 7
ATOM 7382 O O . ALA A 1 61 ? -3.033 -1.443 -7.396 1.00 0.00 61 ALA A O 7
ATOM 7389 N N . ARG A 1 62 ? -3.868 -2.338 -9.268 1.00 0.00 62 ARG A N 7
ATOM 7390 C CA . ARG A 1 62 ? -2.696 -3.230 -9.546 1.00 0.00 62 ARG A CA 7
ATOM 7391 C C . ARG A 1 62 ? -1.533 -2.502 -10.249 1.00 0.00 62 ARG A C 7
ATOM 7392 O O . ARG A 1 62 ? -1.218 -2.760 -11.396 1.00 0.00 62 ARG A O 7
ATOM 7413 N N . ALA A 1 63 ? -0.915 -1.602 -9.524 1.00 0.00 63 ALA A N 7
ATOM 7414 C CA . ALA A 1 63 ? 0.230 -0.827 -10.095 1.00 0.00 63 ALA A CA 7
ATOM 7415 C C . ALA A 1 63 ? 1.541 -1.595 -9.871 1.00 0.00 63 ALA A C 7
ATOM 7416 O O . ALA A 1 63 ? 1.577 -2.567 -9.143 1.00 0.00 63 ALA A O 7
ATOM 7423 N N . CYS A 1 64 ? 2.587 -1.139 -10.511 1.00 0.00 64 CYS A N 7
ATOM 7424 C CA . CYS A 1 64 ? 3.916 -1.807 -10.363 1.00 0.00 64 CYS A CA 7
ATOM 7425 C C . CYS A 1 64 ? 5.012 -0.747 -10.523 1.00 0.00 64 CYS A C 7
ATOM 7426 O O . CYS A 1 64 ? 6.045 -0.964 -11.125 1.00 0.00 64 CYS A O 7
ATOM 7433 N N . ASN A 1 65 ? 4.708 0.387 -9.943 1.00 0.00 65 ASN A N 7
ATOM 7434 C CA . ASN A 1 65 ? 5.600 1.576 -9.952 1.00 0.00 65 ASN A CA 7
ATOM 7435 C C . ASN A 1 65 ? 6.352 1.678 -8.610 1.00 0.00 65 ASN A C 7
ATOM 7436 O O . ASN A 1 65 ? 5.980 1.021 -7.659 1.00 0.00 65 ASN A O 7
ATOM 7447 N N . PRO A 1 66 ? 7.386 2.490 -8.553 1.00 0.00 66 PRO A N 7
ATOM 7448 C CA . PRO A 1 66 ? 7.985 2.936 -7.263 1.00 0.00 66 PRO A CA 7
ATOM 7449 C C . PRO A 1 66 ? 7.074 3.973 -6.580 1.00 0.00 66 PRO A C 7
ATOM 7450 O O . PRO A 1 66 ? 6.184 4.525 -7.198 1.00 0.00 66 PRO A O 7
ATOM 7461 N N . PHE A 1 67 ? 7.340 4.195 -5.318 1.00 0.00 67 PHE A N 7
ATOM 7462 C CA . PHE A 1 67 ? 6.550 5.176 -4.506 1.00 0.00 67 PHE A CA 7
ATOM 7463 C C . PHE A 1 67 ? 7.362 5.534 -3.245 1.00 0.00 67 PHE A C 7
ATOM 7464 O O . PHE A 1 67 ? 8.551 5.278 -3.201 1.00 0.00 67 PHE A O 7
ATOM 7481 N N . GLY A 1 68 ? 6.717 6.113 -2.258 1.00 0.00 68 GLY A N 7
ATOM 7482 C CA . GLY A 1 68 ? 7.453 6.483 -1.009 1.00 0.00 68 GLY A CA 7
ATOM 7483 C C . GLY A 1 68 ? 6.558 6.704 0.216 1.00 0.00 68 GLY A C 7
ATOM 7484 O O . GLY A 1 68 ? 6.774 7.655 0.944 1.00 0.00 68 GLY A O 7
ATOM 7488 N N . TRP A 1 69 ? 5.584 5.849 0.431 1.00 0.00 69 TRP A N 7
ATOM 7489 C CA . TRP A 1 69 ? 4.685 6.013 1.608 1.00 0.00 69 TRP A CA 7
ATOM 7490 C C . TRP A 1 69 ? 5.315 5.193 2.738 1.00 0.00 69 TRP A C 7
ATOM 7491 O O . TRP A 1 69 ? 5.702 4.060 2.519 1.00 0.00 69 TRP A O 7
ATOM 7512 N N . LYS A 1 70 ? 5.403 5.776 3.907 1.00 0.00 70 LYS A N 7
ATOM 7513 C CA . LYS A 1 70 ? 6.008 5.047 5.058 1.00 0.00 70 LYS A CA 7
ATOM 7514 C C . LYS A 1 70 ? 5.011 3.957 5.448 1.00 0.00 70 LYS A C 7
ATOM 7515 O O . LYS A 1 70 ? 5.396 2.817 5.598 1.00 0.00 70 LYS A O 7
ATOM 7534 N N . SER A 1 71 ? 3.768 4.357 5.590 1.00 0.00 71 SER A N 7
ATOM 7535 C CA . SER A 1 71 ? 2.674 3.410 5.966 1.00 0.00 71 SER A CA 7
ATOM 7536 C C . SER A 1 71 ? 1.409 3.607 5.131 1.00 0.00 71 SER A C 7
ATOM 7537 O O . SER A 1 71 ? 1.274 4.563 4.392 1.00 0.00 71 SER A O 7
ATOM 7545 N N . ILE A 1 72 ? 0.523 2.657 5.298 1.00 0.00 72 ILE A N 7
ATOM 7546 C CA . ILE A 1 72 ? -0.782 2.645 4.581 1.00 0.00 72 ILE A CA 7
ATOM 7547 C C . ILE A 1 72 ? -1.891 2.171 5.523 1.00 0.00 72 ILE A C 7
ATOM 7548 O O . ILE A 1 72 ? -1.869 1.070 6.038 1.00 0.00 72 ILE A O 7
ATOM 7564 N N . PHE A 1 73 ? -2.830 3.054 5.709 1.00 0.00 73 PHE A N 7
ATOM 7565 C CA . PHE A 1 73 ? -3.997 2.781 6.587 1.00 0.00 73 PHE A CA 7
ATOM 7566 C C . PHE A 1 73 ? -5.075 2.025 5.810 1.00 0.00 73 PHE A C 7
ATOM 7567 O O . PHE A 1 73 ? -5.566 2.505 4.808 1.00 0.00 73 PHE A O 7
ATOM 7584 N N . ILE A 1 74 ? -5.400 0.860 6.310 1.00 0.00 74 ILE A N 7
ATOM 7585 C CA . ILE A 1 74 ? -6.440 0.004 5.666 1.00 0.00 74 ILE A CA 7
ATOM 7586 C C . ILE A 1 74 ? -7.656 0.044 6.599 1.00 0.00 74 ILE A C 7
ATOM 7587 O O . ILE A 1 74 ? -7.519 -0.127 7.796 1.00 0.00 74 ILE A O 7
ATOM 7603 N N . GLN A 1 75 ? -8.807 0.272 6.022 1.00 0.00 75 GLN A N 7
ATOM 7604 C CA . GLN A 1 75 ? -10.069 0.334 6.823 1.00 0.00 75 GLN A CA 7
ATOM 7605 C C . GLN A 1 75 ? -10.645 -1.082 7.010 1.00 0.00 75 GLN A C 7
ATOM 7606 O O . GLN A 1 75 ? -10.079 -2.048 6.540 1.00 0.00 75 GLN A O 7
ATOM 7620 N N . CYS A 1 76 ? -11.758 -1.148 7.699 1.00 0.00 76 CYS A N 7
ATOM 7621 C CA . CYS A 1 76 ? -12.459 -2.444 7.973 1.00 0.00 76 CYS A CA 7
ATOM 7622 C C . CYS A 1 76 ? -13.856 -2.178 8.586 1.00 0.00 76 CYS A C 7
ATOM 7623 O O . CYS A 1 76 ? -14.407 -1.154 8.215 1.00 0.00 76 CYS A O 7
ATOM 7631 N N . SER A 1 1 ? -9.765 -5.273 2.342 1.00 0.00 1 SER A N 8
ATOM 7632 C CA . SER A 1 1 ? -8.931 -4.773 1.209 1.00 0.00 1 SER A CA 8
ATOM 7633 C C . SER A 1 1 ? -7.452 -5.051 1.509 1.00 0.00 1 SER A C 8
ATOM 7634 O O . SER A 1 1 ? -7.094 -5.311 2.641 1.00 0.00 1 SER A O 8
ATOM 7641 N N . ALA A 1 2 ? -6.633 -4.988 0.482 1.00 0.00 2 ALA A N 8
ATOM 7642 C CA . ALA A 1 2 ? -5.174 -5.248 0.687 1.00 0.00 2 ALA A CA 8
ATOM 7643 C C . ALA A 1 2 ? -4.266 -4.586 -0.358 1.00 0.00 2 ALA A C 8
ATOM 7644 O O . ALA A 1 2 ? -4.505 -4.672 -1.548 1.00 0.00 2 ALA A O 8
ATOM 7651 N N . PHE A 1 3 ? -3.247 -3.941 0.154 1.00 0.00 3 PHE A N 8
ATOM 7652 C CA . PHE A 1 3 ? -2.237 -3.231 -0.682 1.00 0.00 3 PHE A CA 8
ATOM 7653 C C . PHE A 1 3 ? -1.033 -4.160 -0.904 1.00 0.00 3 PHE A C 8
ATOM 7654 O O . PHE A 1 3 ? -0.126 -4.210 -0.093 1.00 0.00 3 PHE A O 8
ATOM 7671 N N . THR A 1 4 ? -1.064 -4.876 -2.002 1.00 0.00 4 THR A N 8
ATOM 7672 C CA . THR A 1 4 ? 0.057 -5.815 -2.329 1.00 0.00 4 THR A CA 8
ATOM 7673 C C . THR A 1 4 ? 1.250 -4.953 -2.740 1.00 0.00 4 THR A C 8
ATOM 7674 O O . THR A 1 4 ? 1.059 -3.860 -3.232 1.00 0.00 4 THR A O 8
ATOM 7685 N N . VAL A 1 5 ? 2.432 -5.468 -2.528 1.00 0.00 5 VAL A N 8
ATOM 7686 C CA . VAL A 1 5 ? 3.687 -4.728 -2.878 1.00 0.00 5 VAL A CA 8
ATOM 7687 C C . VAL A 1 5 ? 4.825 -5.714 -3.248 1.00 0.00 5 VAL A C 8
ATOM 7688 O O . VAL A 1 5 ? 4.808 -6.856 -2.824 1.00 0.00 5 VAL A O 8
ATOM 7701 N N . TRP A 1 6 ? 5.773 -5.249 -4.032 1.00 0.00 6 TRP A N 8
ATOM 7702 C CA . TRP A 1 6 ? 6.926 -6.081 -4.460 1.00 0.00 6 TRP A CA 8
ATOM 7703 C C . TRP A 1 6 ? 8.217 -5.266 -4.291 1.00 0.00 6 TRP A C 8
ATOM 7704 O O . TRP A 1 6 ? 8.183 -4.048 -4.278 1.00 0.00 6 TRP A O 8
ATOM 7725 N N . SER A 1 7 ? 9.310 -5.979 -4.176 1.00 0.00 7 SER A N 8
ATOM 7726 C CA . SER A 1 7 ? 10.653 -5.333 -4.000 1.00 0.00 7 SER A CA 8
ATOM 7727 C C . SER A 1 7 ? 11.039 -4.419 -5.168 1.00 0.00 7 SER A C 8
ATOM 7728 O O . SER A 1 7 ? 11.589 -3.353 -4.965 1.00 0.00 7 SER A O 8
ATOM 7736 N N . GLY A 1 8 ? 10.731 -4.880 -6.354 1.00 0.00 8 GLY A N 8
ATOM 7737 C CA . GLY A 1 8 ? 11.038 -4.118 -7.602 1.00 0.00 8 GLY A CA 8
ATOM 7738 C C . GLY A 1 8 ? 11.656 -5.080 -8.616 1.00 0.00 8 GLY A C 8
ATOM 7739 O O . GLY A 1 8 ? 12.203 -6.093 -8.223 1.00 0.00 8 GLY A O 8
ATOM 7743 N N . PRO A 1 9 ? 11.574 -4.754 -9.887 1.00 0.00 9 PRO A N 8
ATOM 7744 C CA . PRO A 1 9 ? 11.325 -3.388 -10.436 1.00 0.00 9 PRO A CA 8
ATOM 7745 C C . PRO A 1 9 ? 9.828 -3.038 -10.411 1.00 0.00 9 PRO A C 8
ATOM 7746 O O . PRO A 1 9 ? 9.456 -1.951 -10.016 1.00 0.00 9 PRO A O 8
ATOM 7757 N N . GLY A 1 10 ? 9.028 -3.982 -10.837 1.00 0.00 10 GLY A N 8
ATOM 7758 C CA . GLY A 1 10 ? 7.551 -3.810 -10.877 1.00 0.00 10 GLY A CA 8
ATOM 7759 C C . GLY A 1 10 ? 6.895 -4.621 -9.758 1.00 0.00 10 GLY A C 8
ATOM 7760 O O . GLY A 1 10 ? 7.366 -4.657 -8.637 1.00 0.00 10 GLY A O 8
ATOM 7764 N N . CYS A 1 11 ? 5.815 -5.245 -10.141 1.00 0.00 11 CYS A N 8
ATOM 7765 C CA . CYS A 1 11 ? 4.988 -6.103 -9.240 1.00 0.00 11 CYS A CA 8
ATOM 7766 C C . CYS A 1 11 ? 5.267 -7.565 -9.617 1.00 0.00 11 CYS A C 8
ATOM 7767 O O . CYS A 1 11 ? 4.359 -8.375 -9.638 1.00 0.00 11 CYS A O 8
ATOM 7774 N N . ASN A 1 12 ? 6.513 -7.868 -9.898 1.00 0.00 12 ASN A N 8
ATOM 7775 C CA . ASN A 1 12 ? 6.855 -9.272 -10.290 1.00 0.00 12 ASN A CA 8
ATOM 7776 C C . ASN A 1 12 ? 8.178 -9.780 -9.710 1.00 0.00 12 ASN A C 8
ATOM 7777 O O . ASN A 1 12 ? 9.128 -9.999 -10.440 1.00 0.00 12 ASN A O 8
ATOM 7788 N N . ASN A 1 13 ? 8.224 -9.966 -8.415 1.00 0.00 13 ASN A N 8
ATOM 7789 C CA . ASN A 1 13 ? 9.479 -10.457 -7.786 1.00 0.00 13 ASN A CA 8
ATOM 7790 C C . ASN A 1 13 ? 9.285 -10.853 -6.317 1.00 0.00 13 ASN A C 8
ATOM 7791 O O . ASN A 1 13 ? 9.000 -12.006 -6.055 1.00 0.00 13 ASN A O 8
ATOM 7802 N N . ARG A 1 14 ? 9.428 -9.932 -5.395 1.00 0.00 14 ARG A N 8
ATOM 7803 C CA . ARG A 1 14 ? 9.250 -10.285 -3.952 1.00 0.00 14 ARG A CA 8
ATOM 7804 C C . ARG A 1 14 ? 7.784 -10.085 -3.532 1.00 0.00 14 ARG A C 8
ATOM 7805 O O . ARG A 1 14 ? 7.385 -9.014 -3.121 1.00 0.00 14 ARG A O 8
ATOM 7826 N N . ALA A 1 15 ? 7.021 -11.139 -3.649 1.00 0.00 15 ALA A N 8
ATOM 7827 C CA . ALA A 1 15 ? 5.571 -11.083 -3.279 1.00 0.00 15 ALA A CA 8
ATOM 7828 C C . ALA A 1 15 ? 5.374 -10.837 -1.772 1.00 0.00 15 ALA A C 8
ATOM 7829 O O . ALA A 1 15 ? 5.738 -11.658 -0.953 1.00 0.00 15 ALA A O 8
ATOM 7836 N N . GLU A 1 16 ? 4.801 -9.699 -1.466 1.00 0.00 16 GLU A N 8
ATOM 7837 C CA . GLU A 1 16 ? 4.533 -9.309 -0.043 1.00 0.00 16 GLU A CA 8
ATOM 7838 C C . GLU A 1 16 ? 3.215 -8.506 -0.075 1.00 0.00 16 GLU A C 8
ATOM 7839 O O . GLU A 1 16 ? 2.893 -7.935 -1.097 1.00 0.00 16 GLU A O 8
ATOM 7851 N N . ARG A 1 17 ? 2.483 -8.472 1.013 1.00 0.00 17 ARG A N 8
ATOM 7852 C CA . ARG A 1 17 ? 1.194 -7.705 1.022 1.00 0.00 17 ARG A CA 8
ATOM 7853 C C . ARG A 1 17 ? 0.823 -7.162 2.413 1.00 0.00 17 ARG A C 8
ATOM 7854 O O . ARG A 1 17 ? 1.183 -7.726 3.426 1.00 0.00 17 ARG A O 8
ATOM 7875 N N . TYR A 1 18 ? 0.103 -6.066 2.384 1.00 0.00 18 TYR A N 8
ATOM 7876 C CA . TYR A 1 18 ? -0.370 -5.373 3.626 1.00 0.00 18 TYR A CA 8
ATOM 7877 C C . TYR A 1 18 ? -1.907 -5.324 3.571 1.00 0.00 18 TYR A C 8
ATOM 7878 O O . TYR A 1 18 ? -2.482 -4.420 2.993 1.00 0.00 18 TYR A O 8
ATOM 7896 N N . SER A 1 19 ? -2.522 -6.309 4.180 1.00 0.00 19 SER A N 8
ATOM 7897 C CA . SER A 1 19 ? -4.018 -6.405 4.211 1.00 0.00 19 SER A CA 8
ATOM 7898 C C . SER A 1 19 ? -4.637 -6.043 5.570 1.00 0.00 19 SER A C 8
ATOM 7899 O O . SER A 1 19 ? -5.772 -5.612 5.626 1.00 0.00 19 SER A O 8
ATOM 7907 N N . LYS A 1 20 ? -3.874 -6.232 6.617 1.00 0.00 20 LYS A N 8
ATOM 7908 C CA . LYS A 1 20 ? -4.344 -5.926 8.002 1.00 0.00 20 LYS A CA 8
ATOM 7909 C C . LYS A 1 20 ? -4.908 -4.502 8.142 1.00 0.00 20 LYS A C 8
ATOM 7910 O O . LYS A 1 20 ? -4.427 -3.582 7.509 1.00 0.00 20 LYS A O 8
ATOM 7929 N N . CYS A 1 21 ? -5.915 -4.377 8.976 1.00 0.00 21 CYS A N 8
ATOM 7930 C CA . CYS A 1 21 ? -6.558 -3.044 9.210 1.00 0.00 21 CYS A CA 8
ATOM 7931 C C . CYS A 1 21 ? -5.550 -2.105 9.890 1.00 0.00 21 CYS A C 8
ATOM 7932 O O . CYS A 1 21 ? -4.509 -2.543 10.343 1.00 0.00 21 CYS A O 8
ATOM 7939 N N . GLY A 1 22 ? -5.884 -0.841 9.945 1.00 0.00 22 GLY A N 8
ATOM 7940 C CA . GLY A 1 22 ? -4.967 0.154 10.581 1.00 0.00 22 GLY A CA 8
ATOM 7941 C C . GLY A 1 22 ? -3.795 0.370 9.618 1.00 0.00 22 GLY A C 8
ATOM 7942 O O . GLY A 1 22 ? -3.786 -0.207 8.545 1.00 0.00 22 GLY A O 8
ATOM 7946 N N . CYS A 1 23 ? -2.837 1.177 10.000 1.00 0.00 23 CYS A N 8
ATOM 7947 C CA . CYS A 1 23 ? -1.688 1.400 9.074 1.00 0.00 23 CYS A CA 8
ATOM 7948 C C . CYS A 1 23 ? -0.476 0.525 9.361 1.00 0.00 23 CYS A C 8
ATOM 7949 O O . CYS A 1 23 ? -0.141 0.251 10.497 1.00 0.00 23 CYS A O 8
ATOM 7956 N N . SER A 1 24 ? 0.134 0.123 8.274 1.00 0.00 24 SER A N 8
ATOM 7957 C CA . SER A 1 24 ? 1.348 -0.746 8.315 1.00 0.00 24 SER A CA 8
ATOM 7958 C C . SER A 1 24 ? 2.452 -0.088 7.480 1.00 0.00 24 SER A C 8
ATOM 7959 O O . SER A 1 24 ? 2.180 0.452 6.425 1.00 0.00 24 SER A O 8
ATOM 7967 N N . ALA A 1 25 ? 3.663 -0.161 7.971 1.00 0.00 25 ALA A N 8
ATOM 7968 C CA . ALA A 1 25 ? 4.818 0.449 7.242 1.00 0.00 25 ALA A CA 8
ATOM 7969 C C . ALA A 1 25 ? 5.244 -0.464 6.091 1.00 0.00 25 ALA A C 8
ATOM 7970 O O . ALA A 1 25 ? 5.578 -1.616 6.289 1.00 0.00 25 ALA A O 8
ATOM 7977 N N . ILE A 1 26 ? 5.208 0.104 4.913 1.00 0.00 26 ILE A N 8
ATOM 7978 C CA . ILE A 1 26 ? 5.592 -0.643 3.679 1.00 0.00 26 ILE A CA 8
ATOM 7979 C C . ILE A 1 26 ? 7.118 -0.558 3.534 1.00 0.00 26 ILE A C 8
ATOM 7980 O O . ILE A 1 26 ? 7.727 0.407 3.955 1.00 0.00 26 ILE A O 8
ATOM 7996 N N . HIS A 1 27 ? 7.683 -1.577 2.940 1.00 0.00 27 HIS A N 8
ATOM 7997 C CA . HIS A 1 27 ? 9.168 -1.636 2.728 1.00 0.00 27 HIS A CA 8
ATOM 7998 C C . HIS A 1 27 ? 9.483 -2.086 1.291 1.00 0.00 27 HIS A C 8
ATOM 7999 O O . HIS A 1 27 ? 10.602 -1.967 0.827 1.00 0.00 27 HIS A O 8
ATOM 8013 N N . GLN A 1 28 ? 8.466 -2.588 0.639 1.00 0.00 28 GLN A N 8
ATOM 8014 C CA . GLN A 1 28 ? 8.575 -3.081 -0.768 1.00 0.00 28 GLN A CA 8
ATOM 8015 C C . GLN A 1 28 ? 8.370 -1.920 -1.741 1.00 0.00 28 GLN A C 8
ATOM 8016 O O . GLN A 1 28 ? 7.295 -1.662 -2.250 1.00 0.00 28 GLN A O 8
ATOM 8030 N N . LYS A 1 29 ? 9.478 -1.267 -1.944 1.00 0.00 29 LYS A N 8
ATOM 8031 C CA . LYS A 1 29 ? 9.585 -0.087 -2.841 1.00 0.00 29 LYS A CA 8
ATOM 8032 C C . LYS A 1 29 ? 9.933 -0.544 -4.267 1.00 0.00 29 LYS A C 8
ATOM 8033 O O . LYS A 1 29 ? 10.989 -0.247 -4.793 1.00 0.00 29 LYS A O 8
ATOM 8052 N N . GLY A 1 30 ? 9.007 -1.269 -4.838 1.00 0.00 30 GLY A N 8
ATOM 8053 C CA . GLY A 1 30 ? 9.179 -1.798 -6.226 1.00 0.00 30 GLY A CA 8
ATOM 8054 C C . GLY A 1 30 ? 7.911 -1.629 -7.049 1.00 0.00 30 GLY A C 8
ATOM 8055 O O . GLY A 1 30 ? 7.920 -1.002 -8.088 1.00 0.00 30 GLY A O 8
ATOM 8059 N N . GLY A 1 31 ? 6.855 -2.210 -6.549 1.00 0.00 31 GLY A N 8
ATOM 8060 C CA . GLY A 1 31 ? 5.532 -2.133 -7.241 1.00 0.00 31 GLY A CA 8
ATOM 8061 C C . GLY A 1 31 ? 4.438 -2.446 -6.231 1.00 0.00 31 GLY A C 8
ATOM 8062 O O . GLY A 1 31 ? 4.748 -2.885 -5.143 1.00 0.00 31 GLY A O 8
ATOM 8066 N N . TYR A 1 32 ? 3.198 -2.210 -6.586 1.00 0.00 32 TYR A N 8
ATOM 8067 C CA . TYR A 1 32 ? 2.094 -2.511 -5.622 1.00 0.00 32 TYR A CA 8
ATOM 8068 C C . TYR A 1 32 ? 0.721 -2.633 -6.279 1.00 0.00 32 TYR A C 8
ATOM 8069 O O . TYR A 1 32 ? 0.323 -1.796 -7.061 1.00 0.00 32 TYR A O 8
ATOM 8087 N N . ASP A 1 33 ? 0.036 -3.687 -5.922 1.00 0.00 33 ASP A N 8
ATOM 8088 C CA . ASP A 1 33 ? -1.321 -3.960 -6.474 1.00 0.00 33 ASP A CA 8
ATOM 8089 C C . ASP A 1 33 ? -2.364 -3.863 -5.357 1.00 0.00 33 ASP A C 8
ATOM 8090 O O . ASP A 1 33 ? -2.484 -4.754 -4.538 1.00 0.00 33 ASP A O 8
ATOM 8099 N N . PHE A 1 34 ? -3.089 -2.778 -5.368 1.00 0.00 34 PHE A N 8
ATOM 8100 C CA . PHE A 1 34 ? -4.144 -2.568 -4.333 1.00 0.00 34 PHE A CA 8
ATOM 8101 C C . PHE A 1 34 ? -5.399 -3.319 -4.782 1.00 0.00 34 PHE A C 8
ATOM 8102 O O . PHE A 1 34 ? -5.596 -3.525 -5.966 1.00 0.00 34 PHE A O 8
ATOM 8119 N N . SER A 1 35 ? -6.203 -3.705 -3.822 1.00 0.00 35 SER A N 8
ATOM 8120 C CA . SER A 1 35 ? -7.459 -4.446 -4.141 1.00 0.00 35 SER A CA 8
ATOM 8121 C C . SER A 1 35 ? -8.553 -4.069 -3.144 1.00 0.00 35 SER A C 8
ATOM 8122 O O . SER A 1 35 ? -8.592 -4.554 -2.030 1.00 0.00 35 SER A O 8
ATOM 8130 N N . TYR A 1 36 ? -9.410 -3.199 -3.612 1.00 0.00 36 TYR A N 8
ATOM 8131 C CA . TYR A 1 36 ? -10.554 -2.703 -2.795 1.00 0.00 36 TYR A CA 8
ATOM 8132 C C . TYR A 1 36 ? -11.610 -3.805 -2.638 1.00 0.00 36 TYR A C 8
ATOM 8133 O O . TYR A 1 36 ? -11.960 -4.464 -3.599 1.00 0.00 36 TYR A O 8
ATOM 8151 N N . THR A 1 37 ? -12.077 -3.962 -1.426 1.00 0.00 37 THR A N 8
ATOM 8152 C CA . THR A 1 37 ? -13.115 -4.996 -1.117 1.00 0.00 37 THR A CA 8
ATOM 8153 C C . THR A 1 37 ? -13.990 -4.403 -0.003 1.00 0.00 37 THR A C 8
ATOM 8154 O O . THR A 1 37 ? -14.176 -4.982 1.050 1.00 0.00 37 THR A O 8
ATOM 8165 N N . GLY A 1 38 ? -14.504 -3.236 -0.298 1.00 0.00 38 GLY A N 8
ATOM 8166 C CA . GLY A 1 38 ? -15.370 -2.499 0.647 1.00 0.00 38 GLY A CA 8
ATOM 8167 C C . GLY A 1 38 ? -14.524 -1.619 1.580 1.00 0.00 38 GLY A C 8
ATOM 8168 O O . GLY A 1 38 ? -15.016 -0.644 2.113 1.00 0.00 38 GLY A O 8
ATOM 8172 N N . GLN A 1 39 ? -13.276 -1.990 1.744 1.00 0.00 39 GLN A N 8
ATOM 8173 C CA . GLN A 1 39 ? -12.347 -1.218 2.625 1.00 0.00 39 GLN A CA 8
ATOM 8174 C C . GLN A 1 39 ? -11.455 -0.283 1.814 1.00 0.00 39 GLN A C 8
ATOM 8175 O O . GLN A 1 39 ? -10.777 -0.700 0.895 1.00 0.00 39 GLN A O 8
ATOM 8189 N N . THR A 1 40 ? -11.493 0.966 2.195 1.00 0.00 40 THR A N 8
ATOM 8190 C CA . THR A 1 40 ? -10.677 2.011 1.500 1.00 0.00 40 THR A CA 8
ATOM 8191 C C . THR A 1 40 ? -9.274 2.041 2.122 1.00 0.00 40 THR A C 8
ATOM 8192 O O . THR A 1 40 ? -9.055 1.502 3.191 1.00 0.00 40 THR A O 8
ATOM 8203 N N . ALA A 1 41 ? -8.372 2.677 1.420 1.00 0.00 41 ALA A N 8
ATOM 8204 C CA . ALA A 1 41 ? -6.960 2.795 1.894 1.00 0.00 41 ALA A CA 8
ATOM 8205 C C . ALA A 1 41 ? -6.496 4.251 1.837 1.00 0.00 41 ALA A C 8
ATOM 8206 O O . ALA A 1 41 ? -7.175 5.105 1.300 1.00 0.00 41 ALA A O 8
ATOM 8213 N N . ALA A 1 42 ? -5.339 4.473 2.405 1.00 0.00 42 ALA A N 8
ATOM 8214 C CA . ALA A 1 42 ? -4.730 5.836 2.443 1.00 0.00 42 ALA A CA 8
ATOM 8215 C C . ALA A 1 42 ? -3.225 5.685 2.683 1.00 0.00 42 ALA A C 8
ATOM 8216 O O . ALA A 1 42 ? -2.821 4.966 3.574 1.00 0.00 42 ALA A O 8
ATOM 8223 N N . LEU A 1 43 ? -2.440 6.364 1.885 1.00 0.00 43 LEU A N 8
ATOM 8224 C CA . LEU A 1 43 ? -0.954 6.300 2.014 1.00 0.00 43 LEU A CA 8
ATOM 8225 C C . LEU A 1 43 ? -0.427 7.464 2.832 1.00 0.00 43 LEU A C 8
ATOM 8226 O O . LEU A 1 43 ? -0.548 8.612 2.457 1.00 0.00 43 LEU A O 8
ATOM 8242 N N . TYR A 1 44 ? 0.151 7.098 3.938 1.00 0.00 44 TYR A N 8
ATOM 8243 C CA . TYR A 1 44 ? 0.735 8.094 4.875 1.00 0.00 44 TYR A CA 8
ATOM 8244 C C . TYR A 1 44 ? 2.248 8.191 4.681 1.00 0.00 44 TYR A C 8
ATOM 8245 O O . TYR A 1 44 ? 2.958 7.210 4.797 1.00 0.00 44 TYR A O 8
ATOM 8263 N N . ASN A 1 45 ? 2.685 9.390 4.391 1.00 0.00 45 ASN A N 8
ATOM 8264 C CA . ASN A 1 45 ? 4.140 9.657 4.173 1.00 0.00 45 ASN A CA 8
ATOM 8265 C C . ASN A 1 45 ? 4.887 9.652 5.526 1.00 0.00 45 ASN A C 8
ATOM 8266 O O . ASN A 1 45 ? 6.088 9.828 5.578 1.00 0.00 45 ASN A O 8
ATOM 8277 N N . GLN A 1 46 ? 4.135 9.452 6.579 1.00 0.00 46 GLN A N 8
ATOM 8278 C CA . GLN A 1 46 ? 4.688 9.410 7.963 1.00 0.00 46 GLN A CA 8
ATOM 8279 C C . GLN A 1 46 ? 4.550 7.968 8.454 1.00 0.00 46 GLN A C 8
ATOM 8280 O O . GLN A 1 46 ? 3.545 7.327 8.208 1.00 0.00 46 GLN A O 8
ATOM 8294 N N . ALA A 1 47 ? 5.567 7.503 9.135 1.00 0.00 47 ALA A N 8
ATOM 8295 C CA . ALA A 1 47 ? 5.553 6.106 9.667 1.00 0.00 47 ALA A CA 8
ATOM 8296 C C . ALA A 1 47 ? 4.352 5.890 10.598 1.00 0.00 47 ALA A C 8
ATOM 8297 O O . ALA A 1 47 ? 4.014 6.749 11.391 1.00 0.00 47 ALA A O 8
ATOM 8304 N N . GLY A 1 48 ? 3.747 4.738 10.452 1.00 0.00 48 GLY A N 8
ATOM 8305 C CA . GLY A 1 48 ? 2.559 4.374 11.284 1.00 0.00 48 GLY A CA 8
ATOM 8306 C C . GLY A 1 48 ? 1.469 5.450 11.225 1.00 0.00 48 GLY A C 8
ATOM 8307 O O . GLY A 1 48 ? 0.901 5.803 12.240 1.00 0.00 48 GLY A O 8
ATOM 8311 N N . CYS A 1 49 ? 1.221 5.929 10.028 1.00 0.00 49 CYS A N 8
ATOM 8312 C CA . CYS A 1 49 ? 0.191 6.988 9.773 1.00 0.00 49 CYS A CA 8
ATOM 8313 C C . CYS A 1 49 ? 0.143 8.080 10.851 1.00 0.00 49 CYS A C 8
ATOM 8314 O O . CYS A 1 49 ? -0.910 8.546 11.244 1.00 0.00 49 CYS A O 8
ATOM 8321 N N . SER A 1 50 ? 1.320 8.453 11.290 1.00 0.00 50 SER A N 8
ATOM 8322 C CA . SER A 1 50 ? 1.454 9.509 12.341 1.00 0.00 50 SER A CA 8
ATOM 8323 C C . SER A 1 50 ? 1.544 10.897 11.683 1.00 0.00 50 SER A C 8
ATOM 8324 O O . SER A 1 50 ? 2.328 11.739 12.078 1.00 0.00 50 SER A O 8
ATOM 8332 N N . GLY A 1 51 ? 0.716 11.079 10.685 1.00 0.00 51 GLY A N 8
ATOM 8333 C CA . GLY A 1 51 ? 0.671 12.369 9.934 1.00 0.00 51 GLY A CA 8
ATOM 8334 C C . GLY A 1 51 ? -0.651 12.498 9.175 1.00 0.00 51 GLY A C 8
ATOM 8335 O O . GLY A 1 51 ? -1.712 12.451 9.767 1.00 0.00 51 GLY A O 8
ATOM 8339 N N . VAL A 1 52 ? -0.534 12.658 7.879 1.00 0.00 52 VAL A N 8
ATOM 8340 C CA . VAL A 1 52 ? -1.729 12.799 6.986 1.00 0.00 52 VAL A CA 8
ATOM 8341 C C . VAL A 1 52 ? -1.529 11.904 5.754 1.00 0.00 52 VAL A C 8
ATOM 8342 O O . VAL A 1 52 ? -0.411 11.626 5.366 1.00 0.00 52 VAL A O 8
ATOM 8355 N N . ALA A 1 53 ? -2.622 11.477 5.173 1.00 0.00 53 ALA A N 8
ATOM 8356 C CA . ALA A 1 53 ? -2.552 10.598 3.964 1.00 0.00 53 ALA A CA 8
ATOM 8357 C C . ALA A 1 53 ? -1.962 11.351 2.757 1.00 0.00 53 ALA A C 8
ATOM 8358 O O . ALA A 1 53 ? -1.533 12.484 2.875 1.00 0.00 53 ALA A O 8
ATOM 8365 N N . HIS A 1 54 ? -1.960 10.689 1.627 1.00 0.00 54 HIS A N 8
ATOM 8366 C CA . HIS A 1 54 ? -1.417 11.291 0.372 1.00 0.00 54 HIS A CA 8
ATOM 8367 C C . HIS A 1 54 ? -2.180 10.744 -0.839 1.00 0.00 54 HIS A C 8
ATOM 8368 O O . HIS A 1 54 ? -2.561 11.497 -1.714 1.00 0.00 54 HIS A O 8
ATOM 8382 N N . THR A 1 55 ? -2.376 9.449 -0.849 1.00 0.00 55 THR A N 8
ATOM 8383 C CA . THR A 1 55 ? -3.107 8.790 -1.975 1.00 0.00 55 THR A CA 8
ATOM 8384 C C . THR A 1 55 ? -4.046 7.720 -1.415 1.00 0.00 55 THR A C 8
ATOM 8385 O O . THR A 1 55 ? -3.604 6.749 -0.833 1.00 0.00 55 THR A O 8
ATOM 8396 N N . ARG A 1 56 ? -5.320 7.944 -1.615 1.00 0.00 56 ARG A N 8
ATOM 8397 C CA . ARG A 1 56 ? -6.357 6.987 -1.127 1.00 0.00 56 ARG A CA 8
ATOM 8398 C C . ARG A 1 56 ? -6.744 6.049 -2.274 1.00 0.00 56 ARG A C 8
ATOM 8399 O O . ARG A 1 56 ? -6.647 6.417 -3.429 1.00 0.00 56 ARG A O 8
ATOM 8420 N N . PHE A 1 57 ? -7.169 4.863 -1.915 1.00 0.00 57 PHE A N 8
ATOM 8421 C CA . PHE A 1 57 ? -7.580 3.854 -2.940 1.00 0.00 57 PHE A CA 8
ATOM 8422 C C . PHE A 1 57 ? -8.945 3.254 -2.574 1.00 0.00 57 PHE A C 8
ATOM 8423 O O . PHE A 1 57 ? -9.080 2.582 -1.568 1.00 0.00 57 PHE A O 8
ATOM 8440 N N . GLY A 1 58 ? -9.909 3.528 -3.416 1.00 0.00 58 GLY A N 8
ATOM 8441 C CA . GLY A 1 58 ? -11.302 3.020 -3.215 1.00 0.00 58 GLY A CA 8
ATOM 8442 C C . GLY A 1 58 ? -11.640 1.980 -4.294 1.00 0.00 58 GLY A C 8
ATOM 8443 O O . GLY A 1 58 ? -12.783 1.590 -4.440 1.00 0.00 58 GLY A O 8
ATOM 8447 N N . SER A 1 59 ? -10.625 1.562 -5.013 1.00 0.00 59 SER A N 8
ATOM 8448 C CA . SER A 1 59 ? -10.793 0.550 -6.103 1.00 0.00 59 SER A CA 8
ATOM 8449 C C . SER A 1 59 ? -9.441 -0.096 -6.449 1.00 0.00 59 SER A C 8
ATOM 8450 O O . SER A 1 59 ? -8.450 0.601 -6.560 1.00 0.00 59 SER A O 8
ATOM 8458 N N . SER A 1 60 ? -9.449 -1.402 -6.598 1.00 0.00 60 SER A N 8
ATOM 8459 C CA . SER A 1 60 ? -8.222 -2.185 -6.941 1.00 0.00 60 SER A CA 8
ATOM 8460 C C . SER A 1 60 ? -7.336 -1.465 -7.974 1.00 0.00 60 SER A C 8
ATOM 8461 O O . SER A 1 60 ? -7.747 -1.256 -9.100 1.00 0.00 60 SER A O 8
ATOM 8469 N N . ALA A 1 61 ? -6.150 -1.112 -7.546 1.00 0.00 61 ALA A N 8
ATOM 8470 C CA . ALA A 1 61 ? -5.175 -0.400 -8.437 1.00 0.00 61 ALA A CA 8
ATOM 8471 C C . ALA A 1 61 ? -3.912 -1.256 -8.590 1.00 0.00 61 ALA A C 8
ATOM 8472 O O . ALA A 1 61 ? -3.005 -1.185 -7.784 1.00 0.00 61 ALA A O 8
ATOM 8479 N N . ARG A 1 62 ? -3.897 -2.045 -9.636 1.00 0.00 62 ARG A N 8
ATOM 8480 C CA . ARG A 1 62 ? -2.742 -2.943 -9.920 1.00 0.00 62 ARG A CA 8
ATOM 8481 C C . ARG A 1 62 ? -1.517 -2.171 -10.462 1.00 0.00 62 ARG A C 8
ATOM 8482 O O . ARG A 1 62 ? -1.222 -2.219 -11.641 1.00 0.00 62 ARG A O 8
ATOM 8503 N N . ALA A 1 63 ? -0.833 -1.478 -9.580 1.00 0.00 63 ALA A N 8
ATOM 8504 C CA . ALA A 1 63 ? 0.376 -0.693 -9.997 1.00 0.00 63 ALA A CA 8
ATOM 8505 C C . ALA A 1 63 ? 1.654 -1.541 -9.889 1.00 0.00 63 ALA A C 8
ATOM 8506 O O . ALA A 1 63 ? 1.668 -2.555 -9.215 1.00 0.00 63 ALA A O 8
ATOM 8513 N N . CYS A 1 64 ? 2.695 -1.104 -10.559 1.00 0.00 64 CYS A N 8
ATOM 8514 C CA . CYS A 1 64 ? 3.994 -1.850 -10.531 1.00 0.00 64 CYS A CA 8
ATOM 8515 C C . CYS A 1 64 ? 5.175 -0.871 -10.656 1.00 0.00 64 CYS A C 8
ATOM 8516 O O . CYS A 1 64 ? 5.985 -0.949 -11.558 1.00 0.00 64 CYS A O 8
ATOM 8523 N N . ASN A 1 65 ? 5.209 0.037 -9.714 1.00 0.00 65 ASN A N 8
ATOM 8524 C CA . ASN A 1 65 ? 6.270 1.082 -9.641 1.00 0.00 65 ASN A CA 8
ATOM 8525 C C . ASN A 1 65 ? 6.540 1.417 -8.157 1.00 0.00 65 ASN A C 8
ATOM 8526 O O . ASN A 1 65 ? 5.658 1.250 -7.339 1.00 0.00 65 ASN A O 8
ATOM 8537 N N . PRO A 1 66 ? 7.733 1.873 -7.836 1.00 0.00 66 PRO A N 8
ATOM 8538 C CA . PRO A 1 66 ? 8.068 2.334 -6.454 1.00 0.00 66 PRO A CA 8
ATOM 8539 C C . PRO A 1 66 ? 7.258 3.595 -6.101 1.00 0.00 66 PRO A C 8
ATOM 8540 O O . PRO A 1 66 ? 6.502 4.091 -6.916 1.00 0.00 66 PRO A O 8
ATOM 8551 N N . PHE A 1 67 ? 7.441 4.077 -4.897 1.00 0.00 67 PHE A N 8
ATOM 8552 C CA . PHE A 1 67 ? 6.703 5.300 -4.452 1.00 0.00 67 PHE A CA 8
ATOM 8553 C C . PHE A 1 67 ? 7.480 6.087 -3.384 1.00 0.00 67 PHE A C 8
ATOM 8554 O O . PHE A 1 67 ? 8.688 5.964 -3.302 1.00 0.00 67 PHE A O 8
ATOM 8571 N N . GLY A 1 68 ? 6.770 6.869 -2.601 1.00 0.00 68 GLY A N 8
ATOM 8572 C CA . GLY A 1 68 ? 7.420 7.680 -1.526 1.00 0.00 68 GLY A CA 8
ATOM 8573 C C . GLY A 1 68 ? 6.673 7.652 -0.182 1.00 0.00 68 GLY A C 8
ATOM 8574 O O . GLY A 1 68 ? 6.903 8.529 0.628 1.00 0.00 68 GLY A O 8
ATOM 8578 N N . TRP A 1 69 ? 5.812 6.683 0.046 1.00 0.00 69 TRP A N 8
ATOM 8579 C CA . TRP A 1 69 ? 5.074 6.630 1.348 1.00 0.00 69 TRP A CA 8
ATOM 8580 C C . TRP A 1 69 ? 5.830 5.771 2.376 1.00 0.00 69 TRP A C 8
ATOM 8581 O O . TRP A 1 69 ? 6.672 4.973 2.018 1.00 0.00 69 TRP A O 8
ATOM 8602 N N . LYS A 1 70 ? 5.490 5.972 3.626 1.00 0.00 70 LYS A N 8
ATOM 8603 C CA . LYS A 1 70 ? 6.118 5.228 4.761 1.00 0.00 70 LYS A CA 8
ATOM 8604 C C . LYS A 1 70 ? 5.219 4.066 5.192 1.00 0.00 70 LYS A C 8
ATOM 8605 O O . LYS A 1 70 ? 5.703 2.984 5.468 1.00 0.00 70 LYS A O 8
ATOM 8624 N N . SER A 1 71 ? 3.939 4.336 5.232 1.00 0.00 71 SER A N 8
ATOM 8625 C CA . SER A 1 71 ? 2.936 3.308 5.636 1.00 0.00 71 SER A CA 8
ATOM 8626 C C . SER A 1 71 ? 1.623 3.494 4.873 1.00 0.00 71 SER A C 8
ATOM 8627 O O . SER A 1 71 ? 1.495 4.387 4.058 1.00 0.00 71 SER A O 8
ATOM 8635 N N . ILE A 1 72 ? 0.690 2.626 5.176 1.00 0.00 72 ILE A N 8
ATOM 8636 C CA . ILE A 1 72 ? -0.647 2.672 4.519 1.00 0.00 72 ILE A CA 8
ATOM 8637 C C . ILE A 1 72 ? -1.771 2.231 5.456 1.00 0.00 72 ILE A C 8
ATOM 8638 O O . ILE A 1 72 ? -1.820 1.106 5.909 1.00 0.00 72 ILE A O 8
ATOM 8654 N N . PHE A 1 73 ? -2.636 3.177 5.697 1.00 0.00 73 PHE A N 8
ATOM 8655 C CA . PHE A 1 73 ? -3.814 2.963 6.581 1.00 0.00 73 PHE A CA 8
ATOM 8656 C C . PHE A 1 73 ? -4.914 2.246 5.776 1.00 0.00 73 PHE A C 8
ATOM 8657 O O . PHE A 1 73 ? -5.458 2.797 4.838 1.00 0.00 73 PHE A O 8
ATOM 8674 N N . ILE A 1 74 ? -5.192 1.032 6.186 1.00 0.00 74 ILE A N 8
ATOM 8675 C CA . ILE A 1 74 ? -6.234 0.181 5.524 1.00 0.00 74 ILE A CA 8
ATOM 8676 C C . ILE A 1 74 ? -7.437 0.105 6.470 1.00 0.00 74 ILE A C 8
ATOM 8677 O O . ILE A 1 74 ? -7.272 -0.009 7.669 1.00 0.00 74 ILE A O 8
ATOM 8693 N N . GLN A 1 75 ? -8.613 0.169 5.904 1.00 0.00 75 GLN A N 8
ATOM 8694 C CA . GLN A 1 75 ? -9.857 0.102 6.728 1.00 0.00 75 GLN A CA 8
ATOM 8695 C C . GLN A 1 75 ? -10.200 -1.347 7.095 1.00 0.00 75 GLN A C 8
ATOM 8696 O O . GLN A 1 75 ? -9.877 -2.262 6.362 1.00 0.00 75 GLN A O 8
ATOM 8710 N N . CYS A 1 76 ? -10.841 -1.509 8.224 1.00 0.00 76 CYS A N 8
ATOM 8711 C CA . CYS A 1 76 ? -11.237 -2.869 8.697 1.00 0.00 76 CYS A CA 8
ATOM 8712 C C . CYS A 1 76 ? -12.387 -3.424 7.833 1.00 0.00 76 CYS A C 8
ATOM 8713 O O . CYS A 1 76 ? -12.269 -4.573 7.440 1.00 0.00 76 CYS A O 8
ATOM 8721 N N . SER A 1 1 ? -9.768 -4.745 0.757 1.00 0.00 1 SER A N 9
ATOM 8722 C CA . SER A 1 1 ? -8.716 -4.092 1.587 1.00 0.00 1 SER A CA 9
ATOM 8723 C C . SER A 1 1 ? -7.420 -4.918 1.598 1.00 0.00 1 SER A C 9
ATOM 8724 O O . SER A 1 1 ? -7.121 -5.604 2.558 1.00 0.00 1 SER A O 9
ATOM 8731 N N . ALA A 1 2 ? -6.682 -4.828 0.518 1.00 0.00 2 ALA A N 9
ATOM 8732 C CA . ALA A 1 2 ? -5.398 -5.590 0.430 1.00 0.00 2 ALA A CA 9
ATOM 8733 C C . ALA A 1 2 ? -4.385 -4.909 -0.488 1.00 0.00 2 ALA A C 9
ATOM 8734 O O . ALA A 1 2 ? -4.496 -4.960 -1.699 1.00 0.00 2 ALA A O 9
ATOM 8741 N N . PHE A 1 3 ? -3.426 -4.286 0.151 1.00 0.00 3 PHE A N 9
ATOM 8742 C CA . PHE A 1 3 ? -2.343 -3.567 -0.578 1.00 0.00 3 PHE A CA 9
ATOM 8743 C C . PHE A 1 3 ? -1.103 -4.467 -0.702 1.00 0.00 3 PHE A C 9
ATOM 8744 O O . PHE A 1 3 ? -0.240 -4.477 0.156 1.00 0.00 3 PHE A O 9
ATOM 8761 N N . THR A 1 4 ? -1.064 -5.203 -1.783 1.00 0.00 4 THR A N 9
ATOM 8762 C CA . THR A 1 4 ? 0.079 -6.127 -2.051 1.00 0.00 4 THR A CA 9
ATOM 8763 C C . THR A 1 4 ? 1.257 -5.279 -2.551 1.00 0.00 4 THR A C 9
ATOM 8764 O O . THR A 1 4 ? 1.052 -4.210 -3.091 1.00 0.00 4 THR A O 9
ATOM 8775 N N . VAL A 1 5 ? 2.452 -5.776 -2.354 1.00 0.00 5 VAL A N 9
ATOM 8776 C CA . VAL A 1 5 ? 3.680 -5.038 -2.798 1.00 0.00 5 VAL A CA 9
ATOM 8777 C C . VAL A 1 5 ? 4.773 -6.052 -3.190 1.00 0.00 5 VAL A C 9
ATOM 8778 O O . VAL A 1 5 ? 4.672 -7.225 -2.885 1.00 0.00 5 VAL A O 9
ATOM 8791 N N . TRP A 1 6 ? 5.782 -5.555 -3.859 1.00 0.00 6 TRP A N 9
ATOM 8792 C CA . TRP A 1 6 ? 6.932 -6.377 -4.316 1.00 0.00 6 TRP A CA 9
ATOM 8793 C C . TRP A 1 6 ? 8.148 -5.442 -4.115 1.00 0.00 6 TRP A C 9
ATOM 8794 O O . TRP A 1 6 ? 8.056 -4.261 -4.395 1.00 0.00 6 TRP A O 9
ATOM 8815 N N . SER A 1 7 ? 9.248 -5.983 -3.644 1.00 0.00 7 SER A N 9
ATOM 8816 C CA . SER A 1 7 ? 10.486 -5.162 -3.397 1.00 0.00 7 SER A CA 9
ATOM 8817 C C . SER A 1 7 ? 10.971 -4.297 -4.575 1.00 0.00 7 SER A C 9
ATOM 8818 O O . SER A 1 7 ? 11.374 -3.167 -4.374 1.00 0.00 7 SER A O 9
ATOM 8826 N N . GLY A 1 8 ? 10.917 -4.853 -5.756 1.00 0.00 8 GLY A N 9
ATOM 8827 C CA . GLY A 1 8 ? 11.357 -4.125 -6.989 1.00 0.00 8 GLY A CA 9
ATOM 8828 C C . GLY A 1 8 ? 11.868 -5.120 -8.038 1.00 0.00 8 GLY A C 9
ATOM 8829 O O . GLY A 1 8 ? 12.372 -6.160 -7.668 1.00 0.00 8 GLY A O 9
ATOM 8833 N N . PRO A 1 9 ? 11.747 -4.794 -9.309 1.00 0.00 9 PRO A N 9
ATOM 8834 C CA . PRO A 1 9 ? 11.541 -3.414 -9.846 1.00 0.00 9 PRO A CA 9
ATOM 8835 C C . PRO A 1 9 ? 10.079 -2.972 -9.707 1.00 0.00 9 PRO A C 9
ATOM 8836 O O . PRO A 1 9 ? 9.782 -2.010 -9.026 1.00 0.00 9 PRO A O 9
ATOM 8847 N N . GLY A 1 10 ? 9.219 -3.700 -10.369 1.00 0.00 10 GLY A N 9
ATOM 8848 C CA . GLY A 1 10 ? 7.766 -3.402 -10.332 1.00 0.00 10 GLY A CA 9
ATOM 8849 C C . GLY A 1 10 ? 7.080 -4.420 -9.422 1.00 0.00 10 GLY A C 9
ATOM 8850 O O . GLY A 1 10 ? 7.502 -4.642 -8.303 1.00 0.00 10 GLY A O 9
ATOM 8854 N N . CYS A 1 11 ? 6.041 -5.002 -9.955 1.00 0.00 11 CYS A N 9
ATOM 8855 C CA . CYS A 1 11 ? 5.234 -6.025 -9.225 1.00 0.00 11 CYS A CA 9
ATOM 8856 C C . CYS A 1 11 ? 5.688 -7.447 -9.573 1.00 0.00 11 CYS A C 9
ATOM 8857 O O . CYS A 1 11 ? 4.896 -8.309 -9.909 1.00 0.00 11 CYS A O 9
ATOM 8864 N N . ASN A 1 12 ? 6.974 -7.638 -9.476 1.00 0.00 12 ASN A N 9
ATOM 8865 C CA . ASN A 1 12 ? 7.594 -8.965 -9.780 1.00 0.00 12 ASN A CA 9
ATOM 8866 C C . ASN A 1 12 ? 8.369 -9.325 -8.513 1.00 0.00 12 ASN A C 9
ATOM 8867 O O . ASN A 1 12 ? 7.800 -9.217 -7.447 1.00 0.00 12 ASN A O 9
ATOM 8878 N N . ASN A 1 13 ? 9.608 -9.737 -8.634 1.00 0.00 13 ASN A N 9
ATOM 8879 C CA . ASN A 1 13 ? 10.451 -10.104 -7.442 1.00 0.00 13 ASN A CA 9
ATOM 8880 C C . ASN A 1 13 ? 9.701 -10.813 -6.282 1.00 0.00 13 ASN A C 9
ATOM 8881 O O . ASN A 1 13 ? 8.729 -11.509 -6.509 1.00 0.00 13 ASN A O 9
ATOM 8892 N N . ARG A 1 14 ? 10.178 -10.618 -5.075 1.00 0.00 14 ARG A N 9
ATOM 8893 C CA . ARG A 1 14 ? 9.538 -11.243 -3.870 1.00 0.00 14 ARG A CA 9
ATOM 8894 C C . ARG A 1 14 ? 8.289 -10.424 -3.497 1.00 0.00 14 ARG A C 9
ATOM 8895 O O . ARG A 1 14 ? 7.963 -9.486 -4.198 1.00 0.00 14 ARG A O 9
ATOM 8916 N N . ALA A 1 15 ? 7.616 -10.768 -2.424 1.00 0.00 15 ALA A N 9
ATOM 8917 C CA . ALA A 1 15 ? 6.393 -9.981 -2.055 1.00 0.00 15 ALA A CA 9
ATOM 8918 C C . ALA A 1 15 ? 6.027 -9.967 -0.569 1.00 0.00 15 ALA A C 9
ATOM 8919 O O . ALA A 1 15 ? 6.429 -10.810 0.208 1.00 0.00 15 ALA A O 9
ATOM 8926 N N . GLU A 1 16 ? 5.247 -8.960 -0.272 1.00 0.00 16 GLU A N 9
ATOM 8927 C CA . GLU A 1 16 ? 4.709 -8.678 1.094 1.00 0.00 16 GLU A CA 9
ATOM 8928 C C . GLU A 1 16 ? 3.256 -8.230 0.856 1.00 0.00 16 GLU A C 9
ATOM 8929 O O . GLU A 1 16 ? 2.897 -7.895 -0.259 1.00 0.00 16 GLU A O 9
ATOM 8941 N N . ARG A 1 17 ? 2.454 -8.233 1.891 1.00 0.00 17 ARG A N 9
ATOM 8942 C CA . ARG A 1 17 ? 1.027 -7.812 1.725 1.00 0.00 17 ARG A CA 9
ATOM 8943 C C . ARG A 1 17 ? 0.515 -7.115 2.988 1.00 0.00 17 ARG A C 9
ATOM 8944 O O . ARG A 1 17 ? 0.759 -7.557 4.094 1.00 0.00 17 ARG A O 9
ATOM 8965 N N . TYR A 1 18 ? -0.186 -6.036 2.752 1.00 0.00 18 TYR A N 9
ATOM 8966 C CA . TYR A 1 18 ? -0.770 -5.217 3.854 1.00 0.00 18 TYR A CA 9
ATOM 8967 C C . TYR A 1 18 ? -2.298 -5.238 3.725 1.00 0.00 18 TYR A C 9
ATOM 8968 O O . TYR A 1 18 ? -2.922 -4.275 3.321 1.00 0.00 18 TYR A O 9
ATOM 8986 N N . SER A 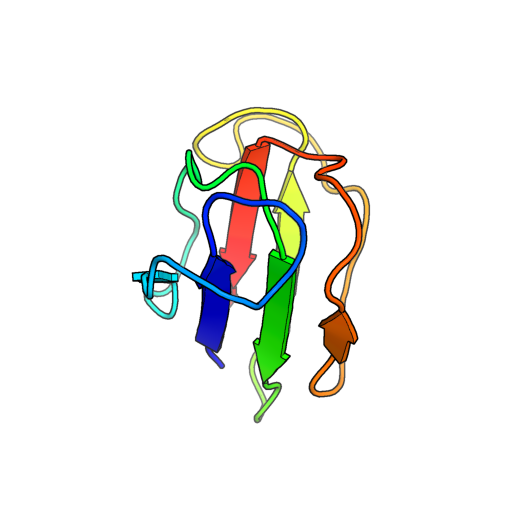1 19 ? -2.841 -6.374 4.082 1.00 0.00 19 SER A N 9
ATOM 8987 C CA . SER A 1 19 ? -4.321 -6.584 4.026 1.00 0.00 19 SER A CA 9
ATOM 8988 C C . SER A 1 19 ? -4.966 -6.322 5.392 1.00 0.00 19 SER A C 9
ATOM 8989 O O . SER A 1 19 ? -6.175 -6.341 5.518 1.00 0.00 19 SER A O 9
ATOM 8997 N N . LYS A 1 20 ? -4.129 -6.083 6.372 1.00 0.00 20 LYS A N 9
ATOM 8998 C CA . LYS A 1 20 ? -4.606 -5.808 7.755 1.00 0.00 20 LYS A CA 9
ATOM 8999 C C . LYS A 1 20 ? -5.357 -4.471 7.764 1.00 0.00 20 LYS A C 9
ATOM 9000 O O . LYS A 1 20 ? -4.770 -3.422 7.579 1.00 0.00 20 LYS A O 9
ATOM 9019 N N . CYS A 1 21 ? -6.645 -4.564 7.978 1.00 0.00 21 CYS A N 9
ATOM 9020 C CA . CYS A 1 21 ? -7.509 -3.350 8.014 1.00 0.00 21 CYS A CA 9
ATOM 9021 C C . CYS A 1 21 ? -7.098 -2.477 9.213 1.00 0.00 21 CYS A C 9
ATOM 9022 O O . CYS A 1 21 ? -7.243 -2.894 10.346 1.00 0.00 21 CYS A O 9
ATOM 9029 N N . GLY A 1 22 ? -6.591 -1.298 8.943 1.00 0.00 22 GLY A N 9
ATOM 9030 C CA . GLY A 1 22 ? -6.174 -0.399 10.064 1.00 0.00 22 GLY A CA 9
ATOM 9031 C C . GLY A 1 22 ? -5.018 0.546 9.721 1.00 0.00 22 GLY A C 9
ATOM 9032 O O . GLY A 1 22 ? -5.236 1.602 9.166 1.00 0.00 22 GLY A O 9
ATOM 9036 N N . CYS A 1 23 ? -3.828 0.121 10.073 1.00 0.00 23 CYS A N 9
ATOM 9037 C CA . CYS A 1 23 ? -2.579 0.919 9.825 1.00 0.00 23 CYS A CA 9
ATOM 9038 C C . CYS A 1 23 ? -1.355 -0.014 9.778 1.00 0.00 23 CYS A C 9
ATOM 9039 O O . CYS A 1 23 ? -1.209 -0.862 10.639 1.00 0.00 23 CYS A O 9
ATOM 9046 N N . SER A 1 24 ? -0.515 0.161 8.784 1.00 0.00 24 SER A N 9
ATOM 9047 C CA . SER A 1 24 ? 0.709 -0.702 8.654 1.00 0.00 24 SER A CA 9
ATOM 9048 C C . SER A 1 24 ? 1.781 -0.053 7.757 1.00 0.00 24 SER A C 9
ATOM 9049 O O . SER A 1 24 ? 1.473 0.441 6.691 1.00 0.00 24 SER A O 9
ATOM 9057 N N . ALA A 1 25 ? 3.010 -0.082 8.214 1.00 0.00 25 ALA A N 9
ATOM 9058 C CA . ALA A 1 25 ? 4.149 0.514 7.447 1.00 0.00 25 ALA A CA 9
ATOM 9059 C C . ALA A 1 25 ? 4.655 -0.375 6.296 1.00 0.00 25 ALA A C 9
ATOM 9060 O O . ALA A 1 25 ? 4.986 -1.529 6.489 1.00 0.00 25 ALA A O 9
ATOM 9067 N N . ILE A 1 26 ? 4.690 0.220 5.128 1.00 0.00 26 ILE A N 9
ATOM 9068 C CA . ILE A 1 26 ? 5.156 -0.476 3.888 1.00 0.00 26 ILE A CA 9
ATOM 9069 C C . ILE A 1 26 ? 6.684 -0.313 3.841 1.00 0.00 26 ILE A C 9
ATOM 9070 O O . ILE A 1 26 ? 7.207 0.667 4.338 1.00 0.00 26 ILE A O 9
ATOM 9086 N N . HIS A 1 27 ? 7.351 -1.272 3.247 1.00 0.00 27 HIS A N 9
ATOM 9087 C CA . HIS A 1 27 ? 8.844 -1.211 3.143 1.00 0.00 27 HIS A CA 9
ATOM 9088 C C . HIS A 1 27 ? 9.319 -1.635 1.737 1.00 0.00 27 HIS A C 9
ATOM 9089 O O . HIS A 1 27 ? 10.504 -1.655 1.463 1.00 0.00 27 HIS A O 9
ATOM 9103 N N . GLN A 1 28 ? 8.373 -1.955 0.889 1.00 0.00 28 GLN A N 9
ATOM 9104 C CA . GLN A 1 28 ? 8.685 -2.384 -0.510 1.00 0.00 28 GLN A CA 9
ATOM 9105 C C . GLN A 1 28 ? 8.445 -1.212 -1.474 1.00 0.00 28 GLN A C 9
ATOM 9106 O O . GLN A 1 28 ? 7.328 -0.904 -1.844 1.00 0.00 28 GLN A O 9
ATOM 9120 N N . LYS A 1 29 ? 9.541 -0.600 -1.839 1.00 0.00 29 LYS A N 9
ATOM 9121 C CA . LYS A 1 29 ? 9.545 0.568 -2.769 1.00 0.00 29 LYS A CA 9
ATOM 9122 C C . LYS A 1 29 ? 9.412 0.179 -4.255 1.00 0.00 29 LYS A C 9
ATOM 9123 O O . LYS A 1 29 ? 9.348 1.047 -5.105 1.00 0.00 29 LYS A O 9
ATOM 9142 N N . GLY A 1 30 ? 9.374 -1.102 -4.524 1.00 0.00 30 GLY A N 9
ATOM 9143 C CA . GLY A 1 30 ? 9.251 -1.592 -5.933 1.00 0.00 30 GLY A CA 9
ATOM 9144 C C . GLY A 1 30 ? 7.888 -1.285 -6.553 1.00 0.00 30 GLY A C 9
ATOM 9145 O O . GLY A 1 30 ? 7.629 -0.173 -6.971 1.00 0.00 30 GLY A O 9
ATOM 9149 N N . GLY A 1 31 ? 7.064 -2.300 -6.594 1.00 0.00 31 GLY A N 9
ATOM 9150 C CA . GLY A 1 31 ? 5.694 -2.163 -7.168 1.00 0.00 31 GLY A CA 9
ATOM 9151 C C . GLY A 1 31 ? 4.658 -2.552 -6.126 1.00 0.00 31 GLY A C 9
ATOM 9152 O O . GLY A 1 31 ? 4.989 -3.132 -5.111 1.00 0.00 31 GLY A O 9
ATOM 9156 N N . TYR A 1 32 ? 3.427 -2.210 -6.407 1.00 0.00 32 TYR A N 9
ATOM 9157 C CA . TYR A 1 32 ? 2.321 -2.538 -5.461 1.00 0.00 32 TYR A CA 9
ATOM 9158 C C . TYR A 1 32 ? 0.942 -2.487 -6.112 1.00 0.00 32 TYR A C 9
ATOM 9159 O O . TYR A 1 32 ? 0.679 -1.681 -6.980 1.00 0.00 32 TYR A O 9
ATOM 9177 N N . ASP A 1 33 ? 0.101 -3.371 -5.654 1.00 0.00 33 ASP A N 9
ATOM 9178 C CA . ASP A 1 33 ? -1.290 -3.465 -6.169 1.00 0.00 33 ASP A CA 9
ATOM 9179 C C . ASP A 1 33 ? -2.215 -3.347 -4.961 1.00 0.00 33 ASP A C 9
ATOM 9180 O O . ASP A 1 33 ? -1.836 -3.693 -3.861 1.00 0.00 33 ASP A O 9
ATOM 9189 N N . PHE A 1 34 ? -3.397 -2.857 -5.211 1.00 0.00 34 PHE A N 9
ATOM 9190 C CA . PHE A 1 34 ? -4.398 -2.703 -4.125 1.00 0.00 34 PHE A CA 9
ATOM 9191 C C . PHE A 1 34 ? -5.598 -3.527 -4.569 1.00 0.00 34 PHE A C 9
ATOM 9192 O O . PHE A 1 34 ? -5.770 -3.792 -5.744 1.00 0.00 34 PHE A O 9
ATOM 9209 N N . SER A 1 35 ? -6.386 -3.919 -3.606 1.00 0.00 35 SER A N 9
ATOM 9210 C CA . SER A 1 35 ? -7.596 -4.722 -3.913 1.00 0.00 35 SER A CA 9
ATOM 9211 C C . SER A 1 35 ? -8.660 -4.305 -2.910 1.00 0.00 35 SER A C 9
ATOM 9212 O O . SER A 1 35 ? -8.667 -4.709 -1.763 1.00 0.00 35 SER A O 9
ATOM 9220 N N . TYR A 1 36 ? -9.524 -3.479 -3.431 1.00 0.00 36 TYR A N 9
ATOM 9221 C CA . TYR A 1 36 ? -10.666 -2.923 -2.659 1.00 0.00 36 TYR A CA 9
ATOM 9222 C C . TYR A 1 36 ? -11.679 -4.041 -2.404 1.00 0.00 36 TYR A C 9
ATOM 9223 O O . TYR A 1 36 ? -11.963 -4.828 -3.286 1.00 0.00 36 TYR A O 9
ATOM 9241 N N . THR A 1 37 ? -12.188 -4.073 -1.200 1.00 0.00 37 THR A N 9
ATOM 9242 C CA . THR A 1 37 ? -13.190 -5.113 -0.816 1.00 0.00 37 THR A CA 9
ATOM 9243 C C . THR A 1 37 ? -14.179 -4.413 0.121 1.00 0.00 37 THR A C 9
ATOM 9244 O O . THR A 1 37 ? -14.329 -4.765 1.275 1.00 0.00 37 THR A O 9
ATOM 9255 N N . GLY A 1 38 ? -14.831 -3.420 -0.432 1.00 0.00 38 GLY A N 9
ATOM 9256 C CA . GLY A 1 38 ? -15.826 -2.625 0.327 1.00 0.00 38 GLY A CA 9
ATOM 9257 C C . GLY A 1 38 ? -15.148 -1.608 1.263 1.00 0.00 38 GLY A C 9
ATOM 9258 O O . GLY A 1 38 ? -15.798 -0.710 1.762 1.00 0.00 38 GLY A O 9
ATOM 9262 N N . GLN A 1 39 ? -13.864 -1.782 1.469 1.00 0.00 39 GLN A N 9
ATOM 9263 C CA . GLN A 1 39 ? -13.073 -0.875 2.354 1.00 0.00 39 GLN A CA 9
ATOM 9264 C C . GLN A 1 39 ? -12.040 -0.072 1.562 1.00 0.00 39 GLN A C 9
ATOM 9265 O O . GLN A 1 39 ? -11.222 -0.630 0.856 1.00 0.00 39 GLN A O 9
ATOM 9279 N N . THR A 1 40 ? -12.125 1.224 1.720 1.00 0.00 40 THR A N 9
ATOM 9280 C CA . THR A 1 40 ? -11.189 2.154 1.016 1.00 0.00 40 THR A CA 9
ATOM 9281 C C . THR A 1 40 ? -9.865 2.186 1.788 1.00 0.00 40 THR A C 9
ATOM 9282 O O . THR A 1 40 ? -9.804 1.801 2.940 1.00 0.00 40 THR A O 9
ATOM 9293 N N . ALA A 1 41 ? -8.852 2.654 1.110 1.00 0.00 41 ALA A N 9
ATOM 9294 C CA . ALA A 1 41 ? -7.486 2.755 1.707 1.00 0.00 41 ALA A CA 9
ATOM 9295 C C . ALA A 1 41 ? -7.018 4.212 1.726 1.00 0.00 41 ALA A C 9
ATOM 9296 O O . ALA A 1 41 ? -7.674 5.091 1.206 1.00 0.00 41 ALA A O 9
ATOM 9303 N N . ALA A 1 42 ? -5.881 4.393 2.341 1.00 0.00 42 ALA A N 9
ATOM 9304 C CA . ALA A 1 42 ? -5.240 5.735 2.475 1.00 0.00 42 ALA A CA 9
ATOM 9305 C C . ALA A 1 42 ? -3.741 5.471 2.625 1.00 0.00 42 ALA A C 9
ATOM 9306 O O . ALA A 1 42 ? -3.354 4.532 3.288 1.00 0.00 42 ALA A O 9
ATOM 9313 N N . LEU A 1 43 ? -2.941 6.301 2.009 1.00 0.00 43 LEU A N 9
ATOM 9314 C CA . LEU A 1 43 ? -1.459 6.145 2.074 1.00 0.00 43 LEU A CA 9
ATOM 9315 C C . LEU A 1 43 ? -0.810 7.284 2.849 1.00 0.00 43 LEU A C 9
ATOM 9316 O O . LEU A 1 43 ? -1.112 8.438 2.624 1.00 0.00 43 LEU A O 9
ATOM 9332 N N . TYR A 1 44 ? 0.070 6.898 3.734 1.00 0.00 44 TYR A N 9
ATOM 9333 C CA . TYR A 1 44 ? 0.807 7.871 4.590 1.00 0.00 44 TYR A CA 9
ATOM 9334 C C . TYR A 1 44 ? 2.317 7.815 4.336 1.00 0.00 44 TYR A C 9
ATOM 9335 O O . TYR A 1 44 ? 2.910 6.754 4.266 1.00 0.00 44 TYR A O 9
ATOM 9353 N N . ASN A 1 45 ? 2.875 8.993 4.210 1.00 0.00 45 ASN A N 9
ATOM 9354 C CA . ASN A 1 45 ? 4.338 9.167 3.955 1.00 0.00 45 ASN A CA 9
ATOM 9355 C C . ASN A 1 45 ? 5.166 8.708 5.161 1.00 0.00 45 ASN A C 9
ATOM 9356 O O . ASN A 1 45 ? 6.235 8.150 5.012 1.00 0.00 45 ASN A O 9
ATOM 9367 N N . GLN A 1 46 ? 4.621 8.973 6.319 1.00 0.00 46 GLN A N 9
ATOM 9368 C CA . GLN A 1 46 ? 5.280 8.609 7.609 1.00 0.00 46 GLN A CA 9
ATOM 9369 C C . GLN A 1 46 ? 4.816 7.232 8.092 1.00 0.00 46 GLN A C 9
ATOM 9370 O O . GLN A 1 46 ? 3.642 7.024 8.326 1.00 0.00 46 GLN A O 9
ATOM 9384 N N . ALA A 1 47 ? 5.784 6.353 8.214 1.00 0.00 47 ALA A N 9
ATOM 9385 C CA . ALA A 1 47 ? 5.561 4.942 8.673 1.00 0.00 47 ALA A CA 9
ATOM 9386 C C . ALA A 1 47 ? 4.527 4.813 9.800 1.00 0.00 47 ALA A C 9
ATOM 9387 O O . ALA A 1 47 ? 4.402 5.687 10.638 1.00 0.00 47 ALA A O 9
ATOM 9394 N N . GLY A 1 48 ? 3.821 3.712 9.775 1.00 0.00 48 GLY A N 9
ATOM 9395 C CA . GLY A 1 48 ? 2.773 3.439 10.803 1.00 0.00 48 GLY A CA 9
ATOM 9396 C C . GLY A 1 48 ? 1.718 4.549 10.795 1.00 0.00 48 GLY A C 9
ATOM 9397 O O . GLY A 1 48 ? 1.254 4.957 11.842 1.00 0.00 48 GLY A O 9
ATOM 9401 N N . CYS A 1 49 ? 1.389 4.991 9.601 1.00 0.00 49 CYS A N 9
ATOM 9402 C CA . CYS A 1 49 ? 0.376 6.075 9.377 1.00 0.00 49 CYS A CA 9
ATOM 9403 C C . CYS A 1 49 ? 0.565 7.243 10.372 1.00 0.00 49 CYS A C 9
ATOM 9404 O O . CYS A 1 49 ? -0.388 7.853 10.817 1.00 0.00 49 CYS A O 9
ATOM 9411 N N . SER A 1 50 ? 1.811 7.512 10.680 1.00 0.00 50 SER A N 9
ATOM 9412 C CA . SER A 1 50 ? 2.161 8.609 11.636 1.00 0.00 50 SER A CA 9
ATOM 9413 C C . SER A 1 50 ? 2.371 9.955 10.924 1.00 0.00 50 SER A C 9
ATOM 9414 O O . SER A 1 50 ? 3.327 10.660 11.185 1.00 0.00 50 SER A O 9
ATOM 9422 N N . GLY A 1 51 ? 1.460 10.270 10.039 1.00 0.00 51 GLY A N 9
ATOM 9423 C CA . GLY A 1 51 ? 1.559 11.555 9.282 1.00 0.00 51 GLY A CA 9
ATOM 9424 C C . GLY A 1 51 ? 0.211 11.953 8.686 1.00 0.00 51 GLY A C 9
ATOM 9425 O O . GLY A 1 51 ? -0.810 11.879 9.341 1.00 0.00 51 GLY A O 9
ATOM 9429 N N . VAL A 1 52 ? 0.277 12.368 7.447 1.00 0.00 52 VAL A N 9
ATOM 9430 C CA . VAL A 1 52 ? -0.933 12.803 6.682 1.00 0.00 52 VAL A CA 9
ATOM 9431 C C . VAL A 1 52 ? -1.109 11.857 5.484 1.00 0.00 52 VAL A C 9
ATOM 9432 O O . VAL A 1 52 ? -0.149 11.268 5.023 1.00 0.00 52 VAL A O 9
ATOM 9445 N N . ALA A 1 53 ? -2.327 11.737 5.015 1.00 0.00 53 ALA A N 9
ATOM 9446 C CA . ALA A 1 53 ? -2.592 10.839 3.849 1.00 0.00 53 ALA A CA 9
ATOM 9447 C C . ALA A 1 53 ? -1.945 11.408 2.575 1.00 0.00 53 ALA A C 9
ATOM 9448 O O . ALA A 1 53 ? -1.348 12.469 2.604 1.00 0.00 53 ALA A O 9
ATOM 9455 N N . HIS A 1 54 ? -2.083 10.685 1.493 1.00 0.00 54 HIS A N 9
ATOM 9456 C CA . HIS A 1 54 ? -1.493 11.140 0.198 1.00 0.00 54 HIS A CA 9
ATOM 9457 C C . HIS A 1 54 ? -2.235 10.498 -0.982 1.00 0.00 54 HIS A C 9
ATOM 9458 O O . HIS A 1 54 ? -2.491 11.154 -1.973 1.00 0.00 54 HIS A O 9
ATOM 9472 N N . THR A 1 55 ? -2.554 9.235 -0.837 1.00 0.00 55 THR A N 9
ATOM 9473 C CA . THR A 1 55 ? -3.278 8.499 -1.923 1.00 0.00 55 THR A CA 9
ATOM 9474 C C . THR A 1 55 ? -4.287 7.520 -1.312 1.00 0.00 55 THR A C 9
ATOM 9475 O O . THR A 1 55 ? -3.943 6.744 -0.446 1.00 0.00 55 THR A O 9
ATOM 9486 N N . ARG A 1 56 ? -5.507 7.589 -1.784 1.00 0.00 56 ARG A N 9
ATOM 9487 C CA . ARG A 1 56 ? -6.596 6.690 -1.281 1.00 0.00 56 ARG A CA 9
ATOM 9488 C C . ARG A 1 56 ? -7.051 5.763 -2.420 1.00 0.00 56 ARG A C 9
ATOM 9489 O O . ARG A 1 56 ? -7.239 6.218 -3.531 1.00 0.00 56 ARG A O 9
ATOM 9510 N N . PHE A 1 57 ? -7.215 4.496 -2.112 1.00 0.00 57 PHE A N 9
ATOM 9511 C CA . PHE A 1 57 ? -7.660 3.504 -3.147 1.00 0.00 57 PHE A CA 9
ATOM 9512 C C . PHE A 1 57 ? -9.040 2.933 -2.792 1.00 0.00 57 PHE A C 9
ATOM 9513 O O . PHE A 1 57 ? -9.192 2.242 -1.803 1.00 0.00 57 PHE A O 9
ATOM 9530 N N . GLY A 1 58 ? -10.002 3.251 -3.622 1.00 0.00 58 GLY A N 9
ATOM 9531 C CA . GLY A 1 58 ? -11.407 2.773 -3.423 1.00 0.00 58 GLY A CA 9
ATOM 9532 C C . GLY A 1 58 ? -11.755 1.700 -4.464 1.00 0.00 58 GLY A C 9
ATOM 9533 O O . GLY A 1 58 ? -12.908 1.350 -4.631 1.00 0.00 58 GLY A O 9
ATOM 9537 N N . SER A 1 59 ? -10.737 1.212 -5.131 1.00 0.00 59 SER A N 9
ATOM 9538 C CA . SER A 1 59 ? -10.909 0.161 -6.182 1.00 0.00 59 SER A CA 9
ATOM 9539 C C . SER A 1 59 ? -9.547 -0.479 -6.497 1.00 0.00 59 SER A C 9
ATOM 9540 O O . SER A 1 59 ? -8.565 0.228 -6.621 1.00 0.00 59 SER A O 9
ATOM 9548 N N . SER A 1 60 ? -9.531 -1.788 -6.607 1.00 0.00 60 SER A N 9
ATOM 9549 C CA . SER A 1 60 ? -8.283 -2.556 -6.916 1.00 0.00 60 SER A CA 9
ATOM 9550 C C . SER A 1 60 ? -7.429 -1.850 -7.991 1.00 0.00 60 SER A C 9
ATOM 9551 O O . SER A 1 60 ? -7.906 -1.616 -9.086 1.00 0.00 60 SER A O 9
ATOM 9559 N N . ALA A 1 61 ? -6.204 -1.534 -7.645 1.00 0.00 61 ALA A N 9
ATOM 9560 C CA . ALA A 1 61 ? -5.282 -0.840 -8.613 1.00 0.00 61 ALA A CA 9
ATOM 9561 C C . ALA A 1 61 ? -3.857 -1.429 -8.648 1.00 0.00 61 ALA A C 9
ATOM 9562 O O . ALA A 1 61 ? -3.124 -1.301 -7.687 1.00 0.00 61 ALA A O 9
ATOM 9569 N N . ARG A 1 62 ? -3.511 -2.052 -9.754 1.00 0.00 62 ARG A N 9
ATOM 9570 C CA . ARG A 1 62 ? -2.160 -2.677 -9.942 1.00 0.00 62 ARG A CA 9
ATOM 9571 C C . ARG A 1 62 ? -1.094 -1.616 -10.271 1.00 0.00 62 ARG A C 9
ATOM 9572 O O . ARG A 1 62 ? -0.672 -1.470 -11.403 1.00 0.00 62 ARG A O 9
ATOM 9593 N N . ALA A 1 63 ? -0.693 -0.904 -9.251 1.00 0.00 63 ALA A N 9
ATOM 9594 C CA . ALA A 1 63 ? 0.337 0.168 -9.406 1.00 0.00 63 ALA A CA 9
ATOM 9595 C C . ALA A 1 63 ? 1.785 -0.335 -9.189 1.00 0.00 63 ALA A C 9
ATOM 9596 O O . ALA A 1 63 ? 2.411 -0.026 -8.193 1.00 0.00 63 ALA A O 9
ATOM 9603 N N . CYS A 1 64 ? 2.274 -1.096 -10.141 1.00 0.00 64 CYS A N 9
ATOM 9604 C CA . CYS A 1 64 ? 3.668 -1.657 -10.056 1.00 0.00 64 CYS A CA 9
ATOM 9605 C C . CYS A 1 64 ? 4.769 -0.579 -10.022 1.00 0.00 64 CYS A C 9
ATOM 9606 O O . CYS A 1 64 ? 5.926 -0.892 -9.829 1.00 0.00 64 CYS A O 9
ATOM 9613 N N . ASN A 1 65 ? 4.393 0.660 -10.209 1.00 0.00 65 ASN A N 9
ATOM 9614 C CA . ASN A 1 65 ? 5.387 1.776 -10.187 1.00 0.00 65 ASN A CA 9
ATOM 9615 C C . ASN A 1 65 ? 5.876 1.979 -8.730 1.00 0.00 65 ASN A C 9
ATOM 9616 O O . ASN A 1 65 ? 5.236 1.478 -7.828 1.00 0.00 65 ASN A O 9
ATOM 9627 N N . PRO A 1 66 ? 6.970 2.681 -8.517 1.00 0.00 66 PRO A N 9
ATOM 9628 C CA . PRO A 1 66 ? 7.417 3.085 -7.143 1.00 0.00 66 PRO A CA 9
ATOM 9629 C C . PRO A 1 66 ? 6.438 4.087 -6.499 1.00 0.00 66 PRO A C 9
ATOM 9630 O O . PRO A 1 66 ? 5.463 4.472 -7.114 1.00 0.00 66 PRO A O 9
ATOM 9641 N N . PHE A 1 67 ? 6.726 4.481 -5.280 1.00 0.00 67 PHE A N 9
ATOM 9642 C CA . PHE A 1 67 ? 5.834 5.455 -4.569 1.00 0.00 67 PHE A CA 9
ATOM 9643 C C . PHE A 1 67 ? 6.598 6.343 -3.576 1.00 0.00 67 PHE A C 9
ATOM 9644 O O . PHE A 1 67 ? 7.758 6.643 -3.780 1.00 0.00 67 PHE A O 9
ATOM 9661 N N . GLY A 1 68 ? 5.910 6.730 -2.527 1.00 0.00 68 GLY A N 9
ATOM 9662 C CA . GLY A 1 68 ? 6.513 7.589 -1.474 1.00 0.00 68 GLY A CA 9
ATOM 9663 C C . GLY A 1 68 ? 5.774 7.418 -0.140 1.00 0.00 68 GLY A C 9
ATOM 9664 O O . GLY A 1 68 ? 5.943 8.243 0.738 1.00 0.00 68 GLY A O 9
ATOM 9668 N N . TRP A 1 69 ? 4.981 6.374 -0.003 1.00 0.00 69 TRP A N 9
ATOM 9669 C CA . TRP A 1 69 ? 4.240 6.168 1.279 1.00 0.00 69 TRP A CA 9
ATOM 9670 C C . TRP A 1 69 ? 4.986 5.108 2.094 1.00 0.00 69 TRP A C 9
ATOM 9671 O O . TRP A 1 69 ? 5.238 4.029 1.592 1.00 0.00 69 TRP A O 9
ATOM 9692 N N . LYS A 1 70 ? 5.319 5.433 3.318 1.00 0.00 70 LYS A N 9
ATOM 9693 C CA . LYS A 1 70 ? 6.047 4.455 4.174 1.00 0.00 70 LYS A CA 9
ATOM 9694 C C . LYS A 1 70 ? 5.024 3.609 4.957 1.00 0.00 70 LYS A C 9
ATOM 9695 O O . LYS A 1 70 ? 5.405 2.781 5.759 1.00 0.00 70 LYS A O 9
ATOM 9714 N N . SER A 1 71 ? 3.760 3.852 4.695 1.00 0.00 71 SER A N 9
ATOM 9715 C CA . SER A 1 71 ? 2.652 3.107 5.370 1.00 0.00 71 SER A CA 9
ATOM 9716 C C . SER A 1 71 ? 1.317 3.260 4.642 1.00 0.00 71 SER A C 9
ATOM 9717 O O . SER A 1 71 ? 1.195 4.016 3.698 1.00 0.00 71 SER A O 9
ATOM 9725 N N . ILE A 1 72 ? 0.358 2.515 5.133 1.00 0.00 72 ILE A N 9
ATOM 9726 C CA . ILE A 1 72 ? -1.014 2.516 4.559 1.00 0.00 72 ILE A CA 9
ATOM 9727 C C . ILE A 1 72 ? -2.087 2.234 5.623 1.00 0.00 72 ILE A C 9
ATOM 9728 O O . ILE A 1 72 ? -2.066 1.229 6.309 1.00 0.00 72 ILE A O 9
ATOM 9744 N N . PHE A 1 73 ? -2.990 3.173 5.703 1.00 0.00 73 PHE A N 9
ATOM 9745 C CA . PHE A 1 73 ? -4.132 3.115 6.658 1.00 0.00 73 PHE A CA 9
ATOM 9746 C C . PHE A 1 73 ? -5.332 2.625 5.830 1.00 0.00 73 PHE A C 9
ATOM 9747 O O . PHE A 1 73 ? -5.619 3.202 4.800 1.00 0.00 73 PHE A O 9
ATOM 9764 N N . ILE A 1 74 ? -5.994 1.590 6.290 1.00 0.00 74 ILE A N 9
ATOM 9765 C CA . ILE A 1 74 ? -7.176 1.052 5.534 1.00 0.00 74 ILE A CA 9
ATOM 9766 C C . ILE A 1 74 ? -8.381 0.830 6.457 1.00 0.00 74 ILE A C 9
ATOM 9767 O O . ILE A 1 74 ? -8.235 0.443 7.601 1.00 0.00 74 ILE A O 9
ATOM 9783 N N . GLN A 1 75 ? -9.541 1.090 5.907 1.00 0.00 75 GLN A N 9
ATOM 9784 C CA . GLN A 1 75 ? -10.826 0.927 6.653 1.00 0.00 75 GLN A CA 9
ATOM 9785 C C . GLN A 1 75 ? -11.145 -0.562 6.831 1.00 0.00 75 GLN A C 9
ATOM 9786 O O . GLN A 1 75 ? -10.554 -1.390 6.163 1.00 0.00 75 GLN A O 9
ATOM 9800 N N . CYS A 1 76 ? -12.064 -0.861 7.718 1.00 0.00 76 CYS A N 9
ATOM 9801 C CA . CYS A 1 76 ? -12.441 -2.292 7.958 1.00 0.00 76 CYS A CA 9
ATOM 9802 C C . CYS A 1 76 ? -13.951 -2.501 7.724 1.00 0.00 76 CYS A C 9
ATOM 9803 O O . CYS A 1 76 ? -14.690 -1.579 8.031 1.00 0.00 76 CYS A O 9
ATOM 9811 N N . SER A 1 1 ? -9.616 -3.293 0.276 1.00 0.00 1 SER A N 10
ATOM 9812 C CA . SER A 1 1 ? -8.701 -3.187 1.449 1.00 0.00 1 SER A CA 10
ATOM 9813 C C . SER A 1 1 ? -7.560 -4.224 1.386 1.00 0.00 1 SER A C 10
ATOM 9814 O O . SER A 1 1 ? -7.289 -4.903 2.358 1.00 0.00 1 SER A O 10
ATOM 9821 N N . ALA A 1 2 ? -6.918 -4.319 0.244 1.00 0.00 2 ALA A N 10
ATOM 9822 C CA . ALA A 1 2 ? -5.784 -5.294 0.077 1.00 0.00 2 ALA A CA 10
ATOM 9823 C C . ALA A 1 2 ? -4.691 -4.728 -0.853 1.00 0.00 2 ALA A C 10
ATOM 9824 O O . ALA A 1 2 ? -4.793 -4.810 -2.061 1.00 0.00 2 ALA A O 10
ATOM 9831 N N . PHE A 1 3 ? -3.674 -4.168 -0.238 1.00 0.00 3 PHE A N 10
ATOM 9832 C CA . PHE A 1 3 ? -2.518 -3.561 -0.981 1.00 0.00 3 PHE A CA 10
ATOM 9833 C C . PHE A 1 3 ? -1.294 -4.494 -1.111 1.00 0.00 3 PHE A C 10
ATOM 9834 O O . PHE A 1 3 ? -0.536 -4.654 -0.173 1.00 0.00 3 PHE A O 10
ATOM 9851 N N . THR A 1 4 ? -1.137 -5.081 -2.273 1.00 0.00 4 THR A N 10
ATOM 9852 C CA . THR A 1 4 ? 0.013 -6.008 -2.535 1.00 0.00 4 THR A CA 10
ATOM 9853 C C . THR A 1 4 ? 1.237 -5.161 -2.947 1.00 0.00 4 THR A C 10
ATOM 9854 O O . THR A 1 4 ? 1.068 -4.060 -3.434 1.00 0.00 4 THR A O 10
ATOM 9865 N N . VAL A 1 5 ? 2.425 -5.686 -2.744 1.00 0.00 5 VAL A N 10
ATOM 9866 C CA . VAL A 1 5 ? 3.688 -4.944 -3.101 1.00 0.00 5 VAL A CA 10
ATOM 9867 C C . VAL A 1 5 ? 4.843 -5.911 -3.472 1.00 0.00 5 VAL A C 10
ATOM 9868 O O . VAL A 1 5 ? 4.797 -7.078 -3.136 1.00 0.00 5 VAL A O 10
ATOM 9881 N N . TRP A 1 6 ? 5.839 -5.394 -4.155 1.00 0.00 6 TRP A N 10
ATOM 9882 C CA . TRP A 1 6 ? 7.026 -6.188 -4.571 1.00 0.00 6 TRP A CA 10
ATOM 9883 C C . TRP A 1 6 ? 8.224 -5.212 -4.518 1.00 0.00 6 TRP A C 10
ATOM 9884 O O . TRP A 1 6 ? 8.091 -4.065 -4.894 1.00 0.00 6 TRP A O 10
ATOM 9905 N N . SER A 1 7 ? 9.356 -5.687 -4.052 1.00 0.00 7 SER A N 10
ATOM 9906 C CA . SER A 1 7 ? 10.597 -4.835 -3.947 1.00 0.00 7 SER A CA 10
ATOM 9907 C C . SER A 1 7 ? 11.027 -4.165 -5.266 1.00 0.00 7 SER A C 10
ATOM 9908 O O . SER A 1 7 ? 11.734 -3.176 -5.240 1.00 0.00 7 SER A O 10
ATOM 9916 N N . GLY A 1 8 ? 10.589 -4.718 -6.369 1.00 0.00 8 GLY A N 10
ATOM 9917 C CA . GLY A 1 8 ? 10.930 -4.178 -7.723 1.00 0.00 8 GLY A CA 10
ATOM 9918 C C . GLY A 1 8 ? 11.577 -5.251 -8.609 1.00 0.00 8 GLY A C 10
ATOM 9919 O O . GLY A 1 8 ? 12.025 -6.266 -8.112 1.00 0.00 8 GLY A O 10
ATOM 9923 N N . PRO A 1 9 ? 11.622 -5.004 -9.900 1.00 0.00 9 PRO A N 10
ATOM 9924 C CA . PRO A 1 9 ? 11.375 -3.673 -10.538 1.00 0.00 9 PRO A CA 10
ATOM 9925 C C . PRO A 1 9 ? 9.877 -3.338 -10.577 1.00 0.00 9 PRO A C 10
ATOM 9926 O O . PRO A 1 9 ? 9.457 -2.299 -10.103 1.00 0.00 9 PRO A O 10
ATOM 9937 N N . GLY A 1 10 ? 9.128 -4.245 -11.147 1.00 0.00 10 GLY A N 10
ATOM 9938 C CA . GLY A 1 10 ? 7.655 -4.077 -11.266 1.00 0.00 10 GLY A CA 10
ATOM 9939 C C . GLY A 1 10 ? 6.948 -4.821 -10.130 1.00 0.00 10 GLY A C 10
ATOM 9940 O O . GLY A 1 10 ? 7.213 -4.584 -8.966 1.00 0.00 10 GLY A O 10
ATOM 9944 N N . CYS A 1 11 ? 6.070 -5.701 -10.534 1.00 0.00 11 CYS A N 10
ATOM 9945 C CA . CYS A 1 11 ? 5.269 -6.534 -9.587 1.00 0.00 11 CYS A CA 10
ATOM 9946 C C . CYS A 1 11 ? 5.541 -8.015 -9.907 1.00 0.00 11 CYS A C 10
ATOM 9947 O O . CYS A 1 11 ? 4.746 -8.652 -10.575 1.00 0.00 11 CYS A O 10
ATOM 9954 N N . ASN A 1 12 ? 6.645 -8.536 -9.436 1.00 0.00 12 ASN A N 10
ATOM 9955 C CA . ASN A 1 12 ? 6.958 -9.975 -9.726 1.00 0.00 12 ASN A CA 10
ATOM 9956 C C . ASN A 1 12 ? 7.731 -10.618 -8.575 1.00 0.00 12 ASN A C 10
ATOM 9957 O O . ASN A 1 12 ? 7.346 -11.635 -8.032 1.00 0.00 12 ASN A O 10
ATOM 9968 N N . ASN A 1 13 ? 8.810 -9.954 -8.275 1.00 0.00 13 ASN A N 10
ATOM 9969 C CA . ASN A 1 13 ? 9.776 -10.326 -7.205 1.00 0.00 13 ASN A CA 10
ATOM 9970 C C . ASN A 1 13 ? 9.219 -10.659 -5.787 1.00 0.00 13 ASN A C 10
ATOM 9971 O O . ASN A 1 13 ? 8.440 -11.580 -5.646 1.00 0.00 13 ASN A O 10
ATOM 9982 N N . ARG A 1 14 ? 9.628 -9.917 -4.783 1.00 0.00 14 ARG A N 10
ATOM 9983 C CA . ARG A 1 14 ? 9.172 -10.142 -3.371 1.00 0.00 14 ARG A CA 10
ATOM 9984 C C . ARG A 1 14 ? 7.666 -9.873 -3.142 1.00 0.00 14 ARG A C 10
ATOM 9985 O O . ARG A 1 14 ? 7.274 -8.829 -2.659 1.00 0.00 14 ARG A O 10
ATOM 10006 N N . ALA A 1 15 ? 6.864 -10.845 -3.494 1.00 0.00 15 ALA A N 10
ATOM 10007 C CA . ALA A 1 15 ? 5.383 -10.723 -3.329 1.00 0.00 15 ALA A CA 10
ATOM 10008 C C . ALA A 1 15 ? 4.960 -10.693 -1.851 1.00 0.00 15 ALA A C 10
ATOM 10009 O O . ALA A 1 15 ? 5.053 -11.681 -1.149 1.00 0.00 15 ALA A O 10
ATOM 10016 N N . GLU A 1 16 ? 4.508 -9.534 -1.442 1.00 0.00 16 GLU A N 10
ATOM 10017 C CA . GLU A 1 16 ? 4.041 -9.299 -0.037 1.00 0.00 16 GLU A CA 10
ATOM 10018 C C . GLU A 1 16 ? 2.680 -8.602 -0.120 1.00 0.00 16 GLU A C 10
ATOM 10019 O O . GLU A 1 16 ? 2.256 -8.231 -1.197 1.00 0.00 16 GLU A O 10
ATOM 10031 N N . ARG A 1 17 ? 2.026 -8.438 1.004 1.00 0.00 17 ARG A N 10
ATOM 10032 C CA . ARG A 1 17 ? 0.688 -7.770 0.993 1.00 0.00 17 ARG A CA 10
ATOM 10033 C C . ARG A 1 17 ? 0.349 -7.081 2.318 1.00 0.00 17 ARG A C 10
ATOM 10034 O O . ARG A 1 17 ? 0.894 -7.393 3.359 1.00 0.00 17 ARG A O 10
ATOM 10055 N N . TYR A 1 18 ? -0.564 -6.151 2.196 1.00 0.00 18 TYR A N 10
ATOM 10056 C CA . TYR A 1 18 ? -1.052 -5.347 3.351 1.00 0.00 18 TYR A CA 10
ATOM 10057 C C . TYR A 1 18 ? -2.578 -5.228 3.262 1.00 0.00 18 TYR A C 10
ATOM 10058 O O . TYR A 1 18 ? -3.107 -4.228 2.814 1.00 0.00 18 TYR A O 10
ATOM 10076 N N . SER A 1 19 ? -3.237 -6.272 3.692 1.00 0.00 19 SER A N 10
ATOM 10077 C CA . SER A 1 19 ? -4.735 -6.305 3.674 1.00 0.00 19 SER A CA 10
ATOM 10078 C C . SER A 1 19 ? -5.248 -6.205 5.122 1.00 0.00 19 SER A C 10
ATOM 10079 O O . SER A 1 19 ? -6.439 -6.231 5.369 1.00 0.00 19 SER A O 10
ATOM 10087 N N . LYS A 1 20 ? -4.310 -6.088 6.030 1.00 0.00 20 LYS A N 10
ATOM 10088 C CA . LYS A 1 20 ? -4.606 -5.979 7.484 1.00 0.00 20 LYS A CA 10
ATOM 10089 C C . LYS A 1 20 ? -5.441 -4.726 7.777 1.00 0.00 20 LYS A C 10
ATOM 10090 O O . LYS A 1 20 ? -4.998 -3.623 7.525 1.00 0.00 20 LYS A O 10
ATOM 10109 N N . CYS A 1 21 ? -6.622 -4.946 8.300 1.00 0.00 21 CYS A N 10
ATOM 10110 C CA . CYS A 1 21 ? -7.546 -3.817 8.640 1.00 0.00 21 CYS A CA 10
ATOM 10111 C C . CYS A 1 21 ? -6.882 -2.933 9.713 1.00 0.00 21 CYS A C 10
ATOM 10112 O O . CYS A 1 21 ? -6.853 -3.275 10.880 1.00 0.00 21 CYS A O 10
ATOM 10119 N N . GLY A 1 22 ? -6.357 -1.817 9.271 1.00 0.00 22 GLY A N 10
ATOM 10120 C CA . GLY A 1 22 ? -5.681 -0.862 10.202 1.00 0.00 22 GLY A CA 10
ATOM 10121 C C . GLY A 1 22 ? -4.542 -0.172 9.457 1.00 0.00 22 GLY A C 10
ATOM 10122 O O . GLY A 1 22 ? -4.792 0.507 8.482 1.00 0.00 22 GLY A O 10
ATOM 10126 N N . CYS A 1 23 ? -3.336 -0.366 9.933 1.00 0.00 23 CYS A N 10
ATOM 10127 C CA . CYS A 1 23 ? -2.139 0.259 9.285 1.00 0.00 23 CYS A CA 10
ATOM 10128 C C . CYS A 1 23 ? -0.940 -0.696 9.265 1.00 0.00 23 CYS A C 10
ATOM 10129 O O . CYS A 1 23 ? -0.837 -1.585 10.089 1.00 0.00 23 CYS A O 10
ATOM 10136 N N . SER A 1 24 ? -0.072 -0.469 8.310 1.00 0.00 24 SER A N 10
ATOM 10137 C CA . SER A 1 24 ? 1.155 -1.313 8.154 1.00 0.00 24 SER A CA 10
ATOM 10138 C C . SER A 1 24 ? 2.212 -0.568 7.322 1.00 0.00 24 SER A C 10
ATOM 10139 O O . SER A 1 24 ? 1.882 0.075 6.348 1.00 0.00 24 SER A O 10
ATOM 10147 N N . ALA A 1 25 ? 3.451 -0.685 7.729 1.00 0.00 25 ALA A N 10
ATOM 10148 C CA . ALA A 1 25 ? 4.566 -0.002 6.999 1.00 0.00 25 ALA A CA 10
ATOM 10149 C C . ALA A 1 25 ? 4.969 -0.767 5.731 1.00 0.00 25 ALA A C 10
ATOM 10150 O O . ALA A 1 25 ? 5.006 -1.982 5.719 1.00 0.00 25 ALA A O 10
ATOM 10157 N N . ILE A 1 26 ? 5.256 -0.005 4.705 1.00 0.00 26 ILE A N 10
ATOM 10158 C CA . ILE A 1 26 ? 5.669 -0.571 3.382 1.00 0.00 26 ILE A CA 10
ATOM 10159 C C . ILE A 1 26 ? 7.099 -0.101 3.066 1.00 0.00 26 ILE A C 10
ATOM 10160 O O . ILE A 1 26 ? 7.376 1.082 3.107 1.00 0.00 26 ILE A O 10
ATOM 10176 N N . HIS A 1 27 ? 7.955 -1.044 2.764 1.00 0.00 27 HIS A N 10
ATOM 10177 C CA . HIS A 1 27 ? 9.372 -0.753 2.432 1.00 0.00 27 HIS A CA 10
ATOM 10178 C C . HIS A 1 27 ? 9.701 -1.384 1.064 1.00 0.00 27 HIS A C 10
ATOM 10179 O O . HIS A 1 27 ? 10.810 -1.816 0.814 1.00 0.00 27 HIS A O 10
ATOM 10193 N N . GLN A 1 28 ? 8.696 -1.405 0.225 1.00 0.00 28 GLN A N 10
ATOM 10194 C CA . GLN A 1 28 ? 8.809 -1.978 -1.152 1.00 0.00 28 GLN A CA 10
ATOM 10195 C C . GLN A 1 28 ? 8.656 -0.844 -2.155 1.00 0.00 28 GLN A C 10
ATOM 10196 O O . GLN A 1 28 ? 7.573 -0.401 -2.486 1.00 0.00 28 GLN A O 10
ATOM 10210 N N . LYS A 1 29 ? 9.807 -0.431 -2.598 1.00 0.00 29 LYS A N 10
ATOM 10211 C CA . LYS A 1 29 ? 9.942 0.677 -3.587 1.00 0.00 29 LYS A CA 10
ATOM 10212 C C . LYS A 1 29 ? 9.927 0.174 -5.039 1.00 0.00 29 LYS A C 10
ATOM 10213 O O . LYS A 1 29 ? 10.345 0.871 -5.944 1.00 0.00 29 LYS A O 10
ATOM 10232 N N . GLY A 1 30 ? 9.440 -1.026 -5.217 1.00 0.00 30 GLY A N 10
ATOM 10233 C CA . GLY A 1 30 ? 9.374 -1.629 -6.580 1.00 0.00 30 GLY A CA 10
ATOM 10234 C C . GLY A 1 30 ? 8.061 -1.383 -7.298 1.00 0.00 30 GLY A C 10
ATOM 10235 O O . GLY A 1 30 ? 7.984 -0.581 -8.208 1.00 0.00 30 GLY A O 10
ATOM 10239 N N . GLY A 1 31 ? 7.070 -2.105 -6.848 1.00 0.00 31 GLY A N 10
ATOM 10240 C CA . GLY A 1 31 ? 5.707 -2.001 -7.431 1.00 0.00 31 GLY A CA 10
ATOM 10241 C C . GLY A 1 31 ? 4.645 -2.370 -6.404 1.00 0.00 31 GLY A C 10
ATOM 10242 O O . GLY A 1 31 ? 4.961 -2.950 -5.383 1.00 0.00 31 GLY A O 10
ATOM 10246 N N . TYR A 1 32 ? 3.415 -2.018 -6.693 1.00 0.00 32 TYR A N 10
ATOM 10247 C CA . TYR A 1 32 ? 2.306 -2.338 -5.742 1.00 0.00 32 TYR A CA 10
ATOM 10248 C C . TYR A 1 32 ? 0.894 -2.304 -6.334 1.00 0.00 32 TYR A C 10
ATOM 10249 O O . TYR A 1 32 ? 0.494 -1.380 -7.017 1.00 0.00 32 TYR A O 10
ATOM 10267 N N . ASP A 1 33 ? 0.180 -3.349 -6.027 1.00 0.00 33 ASP A N 10
ATOM 10268 C CA . ASP A 1 33 ? -1.221 -3.511 -6.495 1.00 0.00 33 ASP A CA 10
ATOM 10269 C C . ASP A 1 33 ? -2.137 -3.229 -5.296 1.00 0.00 33 ASP A C 10
ATOM 10270 O O . ASP A 1 33 ? -1.699 -3.252 -4.163 1.00 0.00 33 ASP A O 10
ATOM 10279 N N . PHE A 1 34 ? -3.378 -2.962 -5.592 1.00 0.00 34 PHE A N 10
ATOM 10280 C CA . PHE A 1 34 ? -4.393 -2.679 -4.540 1.00 0.00 34 PHE A CA 10
ATOM 10281 C C . PHE A 1 34 ? -5.685 -3.327 -5.012 1.00 0.00 34 PHE A C 10
ATOM 10282 O O . PHE A 1 34 ? -5.895 -3.490 -6.200 1.00 0.00 34 PHE A O 10
ATOM 10299 N N . SER A 1 35 ? -6.508 -3.674 -4.057 1.00 0.00 35 SER A N 10
ATOM 10300 C CA . SER A 1 35 ? -7.803 -4.313 -4.394 1.00 0.00 35 SER A CA 10
ATOM 10301 C C . SER A 1 35 ? -8.829 -3.878 -3.363 1.00 0.00 35 SER A C 10
ATOM 10302 O O . SER A 1 35 ? -8.740 -4.200 -2.193 1.00 0.00 35 SER A O 10
ATOM 10310 N N . TYR A 1 36 ? -9.772 -3.138 -3.882 1.00 0.00 36 TYR A N 10
ATOM 10311 C CA . TYR A 1 36 ? -10.886 -2.603 -3.060 1.00 0.00 36 TYR A CA 10
ATOM 10312 C C . TYR A 1 36 ? -11.875 -3.764 -2.915 1.00 0.00 36 TYR A C 10
ATOM 10313 O O . TYR A 1 36 ? -12.485 -4.179 -3.883 1.00 0.00 36 TYR A O 10
ATOM 10331 N N . THR A 1 37 ? -11.995 -4.250 -1.708 1.00 0.00 37 THR A N 10
ATOM 10332 C CA . THR A 1 37 ? -12.924 -5.385 -1.427 1.00 0.00 37 THR A CA 10
ATOM 10333 C C . THR A 1 37 ? -13.736 -5.018 -0.189 1.00 0.00 37 THR A C 10
ATOM 10334 O O . THR A 1 37 ? -14.934 -4.821 -0.269 1.00 0.00 37 THR A O 10
ATOM 10345 N N . GLY A 1 38 ? -13.049 -4.935 0.922 1.00 0.00 38 GLY A N 10
ATOM 10346 C CA . GLY A 1 38 ? -13.723 -4.579 2.201 1.00 0.00 38 GLY A CA 10
ATOM 10347 C C . GLY A 1 38 ? -14.026 -3.083 2.164 1.00 0.00 38 GLY A C 10
ATOM 10348 O O . GLY A 1 38 ? -15.168 -2.679 2.062 1.00 0.00 38 GLY A O 10
ATOM 10352 N N . GLN A 1 39 ? -12.968 -2.316 2.247 1.00 0.00 39 GLN A N 10
ATOM 10353 C CA . GLN A 1 39 ? -13.074 -0.824 2.229 1.00 0.00 39 GLN A CA 10
ATOM 10354 C C . GLN A 1 39 ? -11.927 -0.194 1.421 1.00 0.00 39 GLN A C 10
ATOM 10355 O O . GLN A 1 39 ? -11.200 -0.873 0.720 1.00 0.00 39 GLN A O 10
ATOM 10369 N N . THR A 1 40 ? -11.815 1.104 1.554 1.00 0.00 40 THR A N 10
ATOM 10370 C CA . THR A 1 40 ? -10.766 1.896 0.855 1.00 0.00 40 THR A CA 10
ATOM 10371 C C . THR A 1 40 ? -9.409 1.722 1.565 1.00 0.00 40 THR A C 10
ATOM 10372 O O . THR A 1 40 ? -9.250 0.859 2.406 1.00 0.00 40 THR A O 10
ATOM 10383 N N . ALA A 1 41 ? -8.473 2.557 1.192 1.00 0.00 41 ALA A N 10
ATOM 10384 C CA . ALA A 1 41 ? -7.107 2.509 1.795 1.00 0.00 41 ALA A CA 10
ATOM 10385 C C . ALA A 1 41 ? -6.395 3.846 1.567 1.00 0.00 41 ALA A C 10
ATOM 10386 O O . ALA A 1 41 ? -6.536 4.450 0.521 1.00 0.00 41 ALA A O 10
ATOM 10393 N N . ALA A 1 42 ? -5.653 4.260 2.563 1.00 0.00 42 ALA A N 10
ATOM 10394 C CA . ALA A 1 42 ? -4.891 5.548 2.497 1.00 0.00 42 ALA A CA 10
ATOM 10395 C C . ALA A 1 42 ? -3.391 5.238 2.546 1.00 0.00 42 ALA A C 10
ATOM 10396 O O . ALA A 1 42 ? -2.995 4.269 3.157 1.00 0.00 42 ALA A O 10
ATOM 10403 N N . LEU A 1 43 ? -2.604 6.068 1.910 1.00 0.00 43 LEU A N 10
ATOM 10404 C CA . LEU A 1 43 ? -1.117 5.873 1.873 1.00 0.00 43 LEU A CA 10
ATOM 10405 C C . LEU A 1 43 ? -0.392 6.994 2.614 1.00 0.00 43 LEU A C 10
ATOM 10406 O O . LEU A 1 43 ? -0.222 8.079 2.094 1.00 0.00 43 LEU A O 10
ATOM 10422 N N . TYR A 1 44 ? 0.018 6.684 3.815 1.00 0.00 44 TYR A N 10
ATOM 10423 C CA . TYR A 1 44 ? 0.741 7.679 4.663 1.00 0.00 44 TYR A CA 10
ATOM 10424 C C . TYR A 1 44 ? 2.248 7.668 4.415 1.00 0.00 44 TYR A C 10
ATOM 10425 O O . TYR A 1 44 ? 2.836 6.635 4.163 1.00 0.00 44 TYR A O 10
ATOM 10443 N N . ASN A 1 45 ? 2.808 8.846 4.504 1.00 0.00 45 ASN A N 10
ATOM 10444 C CA . ASN A 1 45 ? 4.275 9.045 4.298 1.00 0.00 45 ASN A CA 10
ATOM 10445 C C . ASN A 1 45 ? 5.026 8.952 5.639 1.00 0.00 45 ASN A C 10
ATOM 10446 O O . ASN A 1 45 ? 6.236 9.082 5.678 1.00 0.00 45 ASN A O 10
ATOM 10457 N N . GLN A 1 46 ? 4.287 8.727 6.698 1.00 0.00 46 GLN A N 10
ATOM 10458 C CA . GLN A 1 46 ? 4.898 8.616 8.060 1.00 0.00 46 GLN A CA 10
ATOM 10459 C C . GLN A 1 46 ? 4.734 7.194 8.596 1.00 0.00 46 GLN A C 10
ATOM 10460 O O . GLN A 1 46 ? 3.766 6.522 8.297 1.00 0.00 46 GLN A O 10
ATOM 10474 N N . ALA A 1 47 ? 5.703 6.793 9.379 1.00 0.00 47 ALA A N 10
ATOM 10475 C CA . ALA A 1 47 ? 5.699 5.429 9.989 1.00 0.00 47 ALA A CA 10
ATOM 10476 C C . ALA A 1 47 ? 4.444 5.186 10.832 1.00 0.00 47 ALA A C 10
ATOM 10477 O O . ALA A 1 47 ? 4.042 6.021 11.620 1.00 0.00 47 ALA A O 10
ATOM 10484 N N . GLY A 1 48 ? 3.869 4.031 10.619 1.00 0.00 48 GLY A N 10
ATOM 10485 C CA . GLY A 1 48 ? 2.633 3.631 11.364 1.00 0.00 48 GLY A CA 10
ATOM 10486 C C . GLY A 1 48 ? 1.467 4.580 11.065 1.00 0.00 48 GLY A C 10
ATOM 10487 O O . GLY A 1 48 ? 0.615 4.803 11.903 1.00 0.00 48 GLY A O 10
ATOM 10491 N N . CYS A 1 49 ? 1.486 5.105 9.866 1.00 0.00 49 CYS A N 10
ATOM 10492 C CA . CYS A 1 49 ? 0.438 6.056 9.379 1.00 0.00 49 CYS A CA 10
ATOM 10493 C C . CYS A 1 49 ? 0.261 7.270 10.310 1.00 0.00 49 CYS A C 10
ATOM 10494 O O . CYS A 1 49 ? -0.811 7.839 10.403 1.00 0.00 49 CYS A O 10
ATOM 10501 N N . SER A 1 50 ? 1.338 7.626 10.968 1.00 0.00 50 SER A N 10
ATOM 10502 C CA . SER A 1 50 ? 1.329 8.788 11.911 1.00 0.00 50 SER A CA 10
ATOM 10503 C C . SER A 1 50 ? 1.662 10.073 11.123 1.00 0.00 50 SER A C 10
ATOM 10504 O O . SER A 1 50 ? 2.631 10.754 11.402 1.00 0.00 50 SER A O 10
ATOM 10512 N N . GLY A 1 51 ? 0.831 10.358 10.152 1.00 0.00 51 GLY A N 10
ATOM 10513 C CA . GLY A 1 51 ? 1.027 11.570 9.299 1.00 0.00 51 GLY A CA 10
ATOM 10514 C C . GLY A 1 51 ? -0.287 11.994 8.648 1.00 0.00 51 GLY A C 10
ATOM 10515 O O . GLY A 1 51 ? -1.282 12.206 9.314 1.00 0.00 51 GLY A O 10
ATOM 10519 N N . VAL A 1 52 ? -0.222 12.099 7.345 1.00 0.00 52 VAL A N 10
ATOM 10520 C CA . VAL A 1 52 ? -1.397 12.498 6.511 1.00 0.00 52 VAL A CA 10
ATOM 10521 C C . VAL A 1 52 ? -1.360 11.618 5.255 1.00 0.00 52 VAL A C 10
ATOM 10522 O O . VAL A 1 52 ? -0.299 11.305 4.750 1.00 0.00 52 VAL A O 10
ATOM 10535 N N . ALA A 1 53 ? -2.525 11.248 4.789 1.00 0.00 53 ALA A N 10
ATOM 10536 C CA . ALA A 1 53 ? -2.612 10.390 3.571 1.00 0.00 53 ALA A CA 10
ATOM 10537 C C . ALA A 1 53 ? -2.274 11.182 2.300 1.00 0.00 53 ALA A C 10
ATOM 10538 O O . ALA A 1 53 ? -2.900 12.175 1.986 1.00 0.00 53 ALA A O 10
ATOM 10545 N N . HIS A 1 54 ? -1.275 10.691 1.618 1.00 0.00 54 HIS A N 10
ATOM 10546 C CA . HIS A 1 54 ? -0.785 11.307 0.348 1.00 0.00 54 HIS A CA 10
ATOM 10547 C C . HIS A 1 54 ? -1.700 10.891 -0.809 1.00 0.00 54 HIS A C 10
ATOM 10548 O O . HIS A 1 54 ? -2.309 11.717 -1.461 1.00 0.00 54 HIS A O 10
ATOM 10562 N N . THR A 1 55 ? -1.749 9.599 -1.004 1.00 0.00 55 THR A N 10
ATOM 10563 C CA . THR A 1 55 ? -2.580 8.988 -2.086 1.00 0.00 55 THR A CA 10
ATOM 10564 C C . THR A 1 55 ? -3.527 7.960 -1.457 1.00 0.00 55 THR A C 10
ATOM 10565 O O . THR A 1 55 ? -3.187 7.348 -0.466 1.00 0.00 55 THR A O 10
ATOM 10576 N N . ARG A 1 56 ? -4.684 7.796 -2.047 1.00 0.00 56 ARG A N 10
ATOM 10577 C CA . ARG A 1 56 ? -5.687 6.816 -1.512 1.00 0.00 56 ARG A CA 10
ATOM 10578 C C . ARG A 1 56 ? -6.223 5.907 -2.627 1.00 0.00 56 ARG A C 10
ATOM 10579 O O . ARG A 1 56 ? -5.807 6.002 -3.766 1.00 0.00 56 ARG A O 10
ATOM 10600 N N . PHE A 1 57 ? -7.139 5.050 -2.244 1.00 0.00 57 PHE A N 10
ATOM 10601 C CA . PHE A 1 57 ? -7.772 4.090 -3.200 1.00 0.00 57 PHE A CA 10
ATOM 10602 C C . PHE A 1 57 ? -9.266 3.930 -2.897 1.00 0.00 57 PHE A C 10
ATOM 10603 O O . PHE A 1 57 ? -9.721 4.195 -1.802 1.00 0.00 57 PHE A O 10
ATOM 10620 N N . GLY A 1 58 ? -9.965 3.495 -3.911 1.00 0.00 58 GLY A N 10
ATOM 10621 C CA . GLY A 1 58 ? -11.441 3.264 -3.834 1.00 0.00 58 GLY A CA 10
ATOM 10622 C C . GLY A 1 58 ? -11.816 2.097 -4.761 1.00 0.00 58 GLY A C 10
ATOM 10623 O O . GLY A 1 58 ? -12.918 1.587 -4.705 1.00 0.00 58 GLY A O 10
ATOM 10627 N N . SER A 1 59 ? -10.868 1.720 -5.584 1.00 0.00 59 SER A N 10
ATOM 10628 C CA . SER A 1 59 ? -11.036 0.602 -6.563 1.00 0.00 59 SER A CA 10
ATOM 10629 C C . SER A 1 59 ? -9.653 -0.018 -6.804 1.00 0.00 59 SER A C 10
ATOM 10630 O O . SER A 1 59 ? -8.660 0.686 -6.763 1.00 0.00 59 SER A O 10
ATOM 10638 N N . SER A 1 60 ? -9.627 -1.308 -7.044 1.00 0.00 60 SER A N 10
ATOM 10639 C CA . SER A 1 60 ? -8.357 -2.048 -7.300 1.00 0.00 60 SER A CA 10
ATOM 10640 C C . SER A 1 60 ? -7.386 -1.270 -8.209 1.00 0.00 60 SER A C 10
ATOM 10641 O O . SER A 1 60 ? -7.699 -0.986 -9.349 1.00 0.00 60 SER A O 10
ATOM 10649 N N . ALA A 1 61 ? -6.240 -0.957 -7.658 1.00 0.00 61 ALA A N 10
ATOM 10650 C CA . ALA A 1 61 ? -5.185 -0.197 -8.411 1.00 0.00 61 ALA A CA 10
ATOM 10651 C C . ALA A 1 61 ? -3.933 -1.073 -8.560 1.00 0.00 61 ALA A C 10
ATOM 10652 O O . ALA A 1 61 ? -3.138 -1.186 -7.649 1.00 0.00 61 ALA A O 10
ATOM 10659 N N . ARG A 1 62 ? -3.805 -1.662 -9.724 1.00 0.00 62 ARG A N 10
ATOM 10660 C CA . ARG A 1 62 ? -2.654 -2.554 -10.041 1.00 0.00 62 ARG A CA 10
ATOM 10661 C C . ARG A 1 62 ? -1.403 -1.790 -10.536 1.00 0.00 62 ARG A C 10
ATOM 10662 O O . ARG A 1 62 ? -1.049 -1.874 -11.698 1.00 0.00 62 ARG A O 10
ATOM 10683 N N . ALA A 1 63 ? -0.763 -1.063 -9.649 1.00 0.00 63 ALA A N 10
ATOM 10684 C CA . ALA A 1 63 ? 0.463 -0.288 -10.042 1.00 0.00 63 ALA A CA 10
ATOM 10685 C C . ALA A 1 63 ? 1.742 -1.115 -9.827 1.00 0.00 63 ALA A C 10
ATOM 10686 O O . ALA A 1 63 ? 1.702 -2.128 -9.158 1.00 0.00 63 ALA A O 10
ATOM 10693 N N . CYS A 1 64 ? 2.841 -0.675 -10.397 1.00 0.00 64 CYS A N 10
ATOM 10694 C CA . CYS A 1 64 ? 4.128 -1.424 -10.224 1.00 0.00 64 CYS A CA 10
ATOM 10695 C C . CYS A 1 64 ? 5.351 -0.492 -10.299 1.00 0.00 64 CYS A C 10
ATOM 10696 O O . CYS A 1 64 ? 6.443 -0.894 -10.650 1.00 0.00 64 CYS A O 10
ATOM 10703 N N . ASN A 1 65 ? 5.107 0.746 -9.950 1.00 0.00 65 ASN A N 10
ATOM 10704 C CA . ASN A 1 65 ? 6.153 1.809 -9.946 1.00 0.00 65 ASN A CA 10
ATOM 10705 C C . ASN A 1 65 ? 6.690 1.949 -8.504 1.00 0.00 65 ASN A C 10
ATOM 10706 O O . ASN A 1 65 ? 6.102 1.394 -7.597 1.00 0.00 65 ASN A O 10
ATOM 10717 N N . PRO A 1 66 ? 7.776 2.663 -8.304 1.00 0.00 66 PRO A N 10
ATOM 10718 C CA . PRO A 1 66 ? 8.175 3.153 -6.945 1.00 0.00 66 PRO A CA 10
ATOM 10719 C C . PRO A 1 66 ? 7.111 4.113 -6.370 1.00 0.00 66 PRO A C 10
ATOM 10720 O O . PRO A 1 66 ? 6.124 4.397 -7.021 1.00 0.00 66 PRO A O 10
ATOM 10731 N N . PHE A 1 67 ? 7.342 4.582 -5.166 1.00 0.00 67 PHE A N 10
ATOM 10732 C CA . PHE A 1 67 ? 6.370 5.521 -4.517 1.00 0.00 67 PHE A CA 10
ATOM 10733 C C . PHE A 1 67 ? 7.032 6.460 -3.492 1.00 0.00 67 PHE A C 10
ATOM 10734 O O . PHE A 1 67 ? 8.196 6.788 -3.625 1.00 0.00 67 PHE A O 10
ATOM 10751 N N . GLY A 1 68 ? 6.268 6.863 -2.502 1.00 0.00 68 GLY A N 10
ATOM 10752 C CA . GLY A 1 68 ? 6.783 7.773 -1.438 1.00 0.00 68 GLY A CA 10
ATOM 10753 C C . GLY A 1 68 ? 5.905 7.671 -0.182 1.00 0.00 68 GLY A C 10
ATOM 10754 O O . GLY A 1 68 ? 5.490 8.681 0.355 1.00 0.00 68 GLY A O 10
ATOM 10758 N N . TRP A 1 69 ? 5.650 6.455 0.244 1.00 0.00 69 TRP A N 10
ATOM 10759 C CA . TRP A 1 69 ? 4.806 6.221 1.464 1.00 0.00 69 TRP A CA 10
ATOM 10760 C C . TRP A 1 69 ? 5.571 5.306 2.431 1.00 0.00 69 TRP A C 10
ATOM 10761 O O . TRP A 1 69 ? 6.246 4.389 2.005 1.00 0.00 69 TRP A O 10
ATOM 10782 N N . LYS A 1 70 ? 5.438 5.583 3.705 1.00 0.00 70 LYS A N 10
ATOM 10783 C CA . LYS A 1 70 ? 6.124 4.776 4.758 1.00 0.00 70 LYS A CA 10
ATOM 10784 C C . LYS A 1 70 ? 5.165 3.686 5.246 1.00 0.00 70 LYS A C 10
ATOM 10785 O O . LYS A 1 70 ? 5.602 2.697 5.803 1.00 0.00 70 LYS A O 10
ATOM 10804 N N . SER A 1 71 ? 3.891 3.904 5.018 1.00 0.00 71 SER A N 10
ATOM 10805 C CA . SER A 1 71 ? 2.844 2.927 5.442 1.00 0.00 71 SER A CA 10
ATOM 10806 C C . SER A 1 71 ? 1.516 3.150 4.706 1.00 0.00 71 SER A C 10
ATOM 10807 O O . SER A 1 71 ? 1.375 4.054 3.904 1.00 0.00 71 SER A O 10
ATOM 10815 N N . ILE A 1 72 ? 0.586 2.288 5.032 1.00 0.00 72 ILE A N 10
ATOM 10816 C CA . ILE A 1 72 ? -0.776 2.323 4.431 1.00 0.00 72 ILE A CA 10
ATOM 10817 C C . ILE A 1 72 ? -1.838 2.015 5.490 1.00 0.00 72 ILE A C 10
ATOM 10818 O O . ILE A 1 72 ? -1.800 0.991 6.143 1.00 0.00 72 ILE A O 10
ATOM 10834 N N . PHE A 1 73 ? -2.751 2.941 5.610 1.00 0.00 73 PHE A N 10
ATOM 10835 C CA . PHE A 1 73 ? -3.873 2.828 6.582 1.00 0.00 73 PHE A CA 10
ATOM 10836 C C . PHE A 1 73 ? -5.059 2.154 5.862 1.00 0.00 73 PHE A C 10
ATOM 10837 O O . PHE A 1 73 ? -5.943 2.816 5.350 1.00 0.00 73 PHE A O 10
ATOM 10854 N N . ILE A 1 74 ? -5.028 0.843 5.846 1.00 0.00 74 ILE A N 10
ATOM 10855 C CA . ILE A 1 74 ? -6.106 0.040 5.185 1.00 0.00 74 ILE A CA 10
ATOM 10856 C C . ILE A 1 74 ? -7.384 0.197 6.020 1.00 0.00 74 ILE A C 10
ATOM 10857 O O . ILE A 1 74 ? -7.374 -0.066 7.208 1.00 0.00 74 ILE A O 10
ATOM 10873 N N . GLN A 1 75 ? -8.444 0.620 5.382 1.00 0.00 75 GLN A N 10
ATOM 10874 C CA . GLN A 1 75 ? -9.729 0.797 6.117 1.00 0.00 75 GLN A CA 10
ATOM 10875 C C . GLN A 1 75 ? -10.362 -0.541 6.481 1.00 0.00 75 GLN A C 10
ATOM 10876 O O . GLN A 1 75 ? -10.410 -1.462 5.688 1.00 0.00 75 GLN A O 10
ATOM 10890 N N . CYS A 1 76 ? -10.824 -0.579 7.701 1.00 0.00 76 CYS A N 10
ATOM 10891 C CA . CYS A 1 76 ? -11.481 -1.798 8.251 1.00 0.00 76 CYS A CA 10
ATOM 10892 C C . CYS A 1 76 ? -12.995 -1.806 7.959 1.00 0.00 76 CYS A C 10
ATOM 10893 O O . CYS A 1 76 ? -13.526 -0.730 7.739 1.00 0.00 76 CYS A O 10
ATOM 10901 N N . SER A 1 1 ? -10.144 -5.699 1.703 1.00 0.00 1 SER A N 11
ATOM 10902 C CA . SER A 1 1 ? -9.172 -4.872 0.935 1.00 0.00 1 SER A CA 11
ATOM 10903 C C . SER A 1 1 ? -7.739 -5.293 1.275 1.00 0.00 1 SER A C 11
ATOM 10904 O O . SER A 1 1 ? -7.479 -5.780 2.358 1.00 0.00 1 SER A O 11
ATOM 10911 N N . ALA A 1 2 ? -6.851 -5.087 0.330 1.00 0.00 2 ALA A N 11
ATOM 10912 C CA . ALA A 1 2 ? -5.424 -5.460 0.555 1.00 0.00 2 ALA A CA 11
ATOM 10913 C C . ALA A 1 2 ? -4.460 -4.792 -0.432 1.00 0.00 2 ALA A C 11
ATOM 10914 O O . ALA A 1 2 ? -4.698 -4.746 -1.624 1.00 0.00 2 ALA A O 11
ATOM 10921 N N . PHE A 1 3 ? -3.391 -4.287 0.129 1.00 0.00 3 PHE A N 11
ATOM 10922 C CA . PHE A 1 3 ? -2.332 -3.602 -0.660 1.00 0.00 3 PHE A CA 11
ATOM 10923 C C . PHE A 1 3 ? -1.146 -4.567 -0.846 1.00 0.00 3 PHE A C 11
ATOM 10924 O O . PHE A 1 3 ? -0.409 -4.829 0.086 1.00 0.00 3 PHE A O 11
ATOM 10941 N N . THR A 1 4 ? -1.003 -5.064 -2.050 1.00 0.00 4 THR A N 11
ATOM 10942 C CA . THR A 1 4 ? 0.105 -6.017 -2.373 1.00 0.00 4 THR A CA 11
ATOM 10943 C C . THR A 1 4 ? 1.307 -5.217 -2.879 1.00 0.00 4 THR A C 11
ATOM 10944 O O . THR A 1 4 ? 1.136 -4.149 -3.427 1.00 0.00 4 THR A O 11
ATOM 10955 N N . VAL A 1 5 ? 2.484 -5.751 -2.681 1.00 0.00 5 VAL A N 11
ATOM 10956 C CA . VAL A 1 5 ? 3.736 -5.063 -3.133 1.00 0.00 5 VAL A CA 11
ATOM 10957 C C . VAL A 1 5 ? 4.859 -6.071 -3.378 1.00 0.00 5 VAL A C 11
ATOM 10958 O O . VAL A 1 5 ? 4.884 -7.130 -2.780 1.00 0.00 5 VAL A O 11
ATOM 10971 N N . TRP A 1 6 ? 5.754 -5.696 -4.258 1.00 0.00 6 TRP A N 11
ATOM 10972 C CA . TRP A 1 6 ? 6.912 -6.558 -4.608 1.00 0.00 6 TRP A CA 11
ATOM 10973 C C . TRP A 1 6 ? 8.187 -5.743 -4.324 1.00 0.00 6 TRP A C 11
ATOM 10974 O O . TRP A 1 6 ? 8.164 -4.528 -4.365 1.00 0.00 6 TRP A O 11
ATOM 10995 N N . SER A 1 7 ? 9.259 -6.438 -4.043 1.00 0.00 7 SER A N 11
ATOM 10996 C CA . SER A 1 7 ? 10.580 -5.794 -3.733 1.00 0.00 7 SER A CA 11
ATOM 10997 C C . SER A 1 7 ? 11.103 -4.837 -4.820 1.00 0.00 7 SER A C 11
ATOM 10998 O O . SER A 1 7 ? 11.468 -3.718 -4.517 1.00 0.00 7 SER A O 11
ATOM 11006 N N . GLY A 1 8 ? 11.126 -5.302 -6.043 1.00 0.00 8 GLY A N 11
ATOM 11007 C CA . GLY A 1 8 ? 11.617 -4.463 -7.183 1.00 0.00 8 GLY A CA 11
ATOM 11008 C C . GLY A 1 8 ? 11.923 -5.348 -8.402 1.00 0.00 8 GLY A C 11
ATOM 11009 O O . GLY A 1 8 ? 12.219 -6.514 -8.224 1.00 0.00 8 GLY A O 11
ATOM 11013 N N . PRO A 1 9 ? 11.860 -4.804 -9.599 1.00 0.00 9 PRO A N 11
ATOM 11014 C CA . PRO A 1 9 ? 11.772 -3.342 -9.903 1.00 0.00 9 PRO A CA 11
ATOM 11015 C C . PRO A 1 9 ? 10.330 -2.854 -9.727 1.00 0.00 9 PRO A C 11
ATOM 11016 O O . PRO A 1 9 ? 10.067 -1.932 -8.979 1.00 0.00 9 PRO A O 11
ATOM 11027 N N . GLY A 1 10 ? 9.446 -3.503 -10.438 1.00 0.00 10 GLY A N 11
ATOM 11028 C CA . GLY A 1 10 ? 8.000 -3.166 -10.386 1.00 0.00 10 GLY A CA 11
ATOM 11029 C C . GLY A 1 10 ? 7.298 -4.271 -9.597 1.00 0.00 10 GLY A C 11
ATOM 11030 O O . GLY A 1 10 ? 7.780 -4.714 -8.572 1.00 0.00 10 GLY A O 11
ATOM 11034 N N . CYS A 1 11 ? 6.176 -4.677 -10.124 1.00 0.00 11 CYS A N 11
ATOM 11035 C CA . CYS A 1 11 ? 5.338 -5.745 -9.508 1.00 0.00 11 CYS A CA 11
ATOM 11036 C C . CYS A 1 11 ? 5.746 -7.153 -9.968 1.00 0.00 11 CYS A C 11
ATOM 11037 O O . CYS A 1 11 ? 4.917 -7.997 -10.250 1.00 0.00 11 CYS A O 11
ATOM 11044 N N . ASN A 1 12 ? 7.033 -7.355 -10.022 1.00 0.00 12 ASN A N 11
ATOM 11045 C CA . ASN A 1 12 ? 7.602 -8.668 -10.452 1.00 0.00 12 ASN A CA 11
ATOM 11046 C C . ASN A 1 12 ? 8.254 -9.262 -9.202 1.00 0.00 12 ASN A C 11
ATOM 11047 O O . ASN A 1 12 ? 7.638 -9.217 -8.158 1.00 0.00 12 ASN A O 11
ATOM 11058 N N . ASN A 1 13 ? 9.449 -9.792 -9.319 1.00 0.00 13 ASN A N 11
ATOM 11059 C CA . ASN A 1 13 ? 10.182 -10.397 -8.153 1.00 0.00 13 ASN A CA 11
ATOM 11060 C C . ASN A 1 13 ? 9.276 -11.117 -7.114 1.00 0.00 13 ASN A C 11
ATOM 11061 O O . ASN A 1 13 ? 8.330 -11.775 -7.503 1.00 0.00 13 ASN A O 11
ATOM 11072 N N . ARG A 1 14 ? 9.577 -10.985 -5.840 1.00 0.00 14 ARG A N 11
ATOM 11073 C CA . ARG A 1 14 ? 8.745 -11.651 -4.783 1.00 0.00 14 ARG A CA 11
ATOM 11074 C C . ARG A 1 14 ? 7.609 -10.707 -4.355 1.00 0.00 14 ARG A C 11
ATOM 11075 O O . ARG A 1 14 ? 7.726 -9.509 -4.515 1.00 0.00 14 ARG A O 11
ATOM 11096 N N . ALA A 1 15 ? 6.554 -11.274 -3.822 1.00 0.00 15 ALA A N 11
ATOM 11097 C CA . ALA A 1 15 ? 5.378 -10.462 -3.364 1.00 0.00 15 ALA A CA 11
ATOM 11098 C C . ALA A 1 15 ? 5.295 -10.383 -1.831 1.00 0.00 15 ALA A C 11
ATOM 11099 O O . ALA A 1 15 ? 6.023 -11.054 -1.126 1.00 0.00 15 ALA A O 11
ATOM 11106 N N . GLU A 1 16 ? 4.391 -9.546 -1.379 1.00 0.00 16 GLU A N 11
ATOM 11107 C CA . GLU A 1 16 ? 4.155 -9.333 0.085 1.00 0.00 16 GLU A CA 11
ATOM 11108 C C . GLU A 1 16 ? 2.903 -8.456 0.225 1.00 0.00 16 GLU A C 11
ATOM 11109 O O . GLU A 1 16 ? 2.837 -7.388 -0.350 1.00 0.00 16 GLU A O 11
ATOM 11121 N N . ARG A 1 17 ? 1.947 -8.932 0.982 1.00 0.00 17 ARG A N 11
ATOM 11122 C CA . ARG A 1 17 ? 0.680 -8.178 1.196 1.00 0.00 17 ARG A CA 11
ATOM 11123 C C . ARG A 1 17 ? 0.648 -7.389 2.508 1.00 0.00 17 ARG A C 11
ATOM 11124 O O . ARG A 1 17 ? 1.331 -7.704 3.464 1.00 0.00 17 ARG A O 11
ATOM 11145 N N . TYR A 1 18 ? -0.173 -6.373 2.473 1.00 0.00 18 TYR A N 11
ATOM 11146 C CA . TYR A 1 18 ? -0.384 -5.455 3.631 1.00 0.00 18 TYR A CA 11
ATOM 11147 C C . TYR A 1 18 ? -1.899 -5.201 3.681 1.00 0.00 18 TYR A C 11
ATOM 11148 O O . TYR A 1 18 ? -2.406 -4.332 2.998 1.00 0.00 18 TYR A O 11
ATOM 11166 N N . SER A 1 19 ? -2.570 -5.982 4.494 1.00 0.00 19 SER A N 11
ATOM 11167 C CA . SER A 1 19 ? -4.059 -5.861 4.652 1.00 0.00 19 SER A CA 11
ATOM 11168 C C . SER A 1 19 ? -4.494 -5.791 6.128 1.00 0.00 19 SER A C 11
ATOM 11169 O O . SER A 1 19 ? -5.661 -5.940 6.433 1.00 0.00 19 SER A O 11
ATOM 11177 N N . LYS A 1 20 ? -3.539 -5.565 6.998 1.00 0.00 20 LYS A N 11
ATOM 11178 C CA . LYS A 1 20 ? -3.817 -5.473 8.467 1.00 0.00 20 LYS A CA 11
ATOM 11179 C C . LYS A 1 20 ? -4.901 -4.421 8.757 1.00 0.00 20 LYS A C 11
ATOM 11180 O O . LYS A 1 20 ? -4.795 -3.297 8.305 1.00 0.00 20 LYS A O 11
ATOM 11199 N N . CYS A 1 21 ? -5.907 -4.821 9.502 1.00 0.00 21 CYS A N 11
ATOM 11200 C CA . CYS A 1 21 ? -7.019 -3.876 9.843 1.00 0.00 21 CYS A CA 11
ATOM 11201 C C . CYS A 1 21 ? -6.485 -2.806 10.809 1.00 0.00 21 CYS A C 11
ATOM 11202 O O . CYS A 1 21 ? -6.445 -2.975 12.013 1.00 0.00 21 CYS A O 11
ATOM 11209 N N . GLY A 1 22 ? -6.089 -1.728 10.196 1.00 0.00 22 GLY A N 11
ATOM 11210 C CA . GLY A 1 22 ? -5.526 -0.546 10.903 1.00 0.00 22 GLY A CA 11
ATOM 11211 C C . GLY A 1 22 ? -4.511 -0.048 9.888 1.00 0.00 22 GLY A C 11
ATOM 11212 O O . GLY A 1 22 ? -4.899 0.517 8.886 1.00 0.00 22 GLY A O 11
ATOM 11216 N N . CYS A 1 23 ? -3.248 -0.269 10.163 1.00 0.00 23 CYS A N 11
ATOM 11217 C CA . CYS A 1 23 ? -2.195 0.186 9.205 1.00 0.00 23 CYS A CA 11
ATOM 11218 C C . CYS A 1 23 ? -0.867 -0.507 9.484 1.00 0.00 23 CYS A C 11
ATOM 11219 O O . CYS A 1 23 ? -0.664 -1.086 10.534 1.00 0.00 23 CYS A O 11
ATOM 11226 N N . SER A 1 24 ? 0.001 -0.414 8.511 1.00 0.00 24 SER A N 11
ATOM 11227 C CA . SER A 1 24 ? 1.351 -1.040 8.624 1.00 0.00 24 SER A CA 11
ATOM 11228 C C . SER A 1 24 ? 2.343 -0.373 7.665 1.00 0.00 24 SER A C 11
ATOM 11229 O O . SER A 1 24 ? 1.972 0.082 6.600 1.00 0.00 24 SER A O 11
ATOM 11237 N N . ALA A 1 25 ? 3.581 -0.345 8.090 1.00 0.00 25 ALA A N 11
ATOM 11238 C CA . ALA A 1 25 ? 4.660 0.271 7.265 1.00 0.00 25 ALA A CA 11
ATOM 11239 C C . ALA A 1 25 ? 5.090 -0.714 6.172 1.00 0.00 25 ALA A C 11
ATOM 11240 O O . ALA A 1 25 ? 5.430 -1.849 6.441 1.00 0.00 25 ALA A O 11
ATOM 11247 N N . ILE A 1 26 ? 5.055 -0.217 4.964 1.00 0.00 26 ILE A N 11
ATOM 11248 C CA . ILE A 1 26 ? 5.435 -1.018 3.761 1.00 0.00 26 ILE A CA 11
ATOM 11249 C C . ILE A 1 26 ? 6.966 -1.070 3.672 1.00 0.00 26 ILE A C 11
ATOM 11250 O O . ILE A 1 26 ? 7.640 -0.145 4.082 1.00 0.00 26 ILE A O 11
ATOM 11266 N N . HIS A 1 27 ? 7.457 -2.161 3.137 1.00 0.00 27 HIS A N 11
ATOM 11267 C CA . HIS A 1 27 ? 8.936 -2.358 2.989 1.00 0.00 27 HIS A CA 11
ATOM 11268 C C . HIS A 1 27 ? 9.323 -2.662 1.536 1.00 0.00 27 HIS A C 11
ATOM 11269 O O . HIS A 1 27 ? 10.393 -2.290 1.092 1.00 0.00 27 HIS A O 11
ATOM 11283 N N . GLN A 1 28 ? 8.438 -3.329 0.841 1.00 0.00 28 GLN A N 11
ATOM 11284 C CA . GLN A 1 28 ? 8.684 -3.694 -0.590 1.00 0.00 28 GLN A CA 11
ATOM 11285 C C . GLN A 1 28 ? 8.606 -2.457 -1.482 1.00 0.00 28 GLN A C 11
ATOM 11286 O O . GLN A 1 28 ? 7.547 -2.015 -1.884 1.00 0.00 28 GLN A O 11
ATOM 11300 N N . LYS A 1 29 ? 9.783 -1.958 -1.743 1.00 0.00 29 LYS A N 11
ATOM 11301 C CA . LYS A 1 29 ? 9.971 -0.743 -2.593 1.00 0.00 29 LYS A CA 11
ATOM 11302 C C . LYS A 1 29 ? 10.141 -1.165 -4.065 1.00 0.00 29 LYS A C 11
ATOM 11303 O O . LYS A 1 29 ? 11.163 -0.915 -4.677 1.00 0.00 29 LYS A O 11
ATOM 11322 N N . GLY A 1 30 ? 9.125 -1.801 -4.591 1.00 0.00 30 GLY A N 11
ATOM 11323 C CA . GLY A 1 30 ? 9.163 -2.267 -6.013 1.00 0.00 30 GLY A CA 11
ATOM 11324 C C . GLY A 1 30 ? 7.841 -1.986 -6.711 1.00 0.00 30 GLY A C 11
ATOM 11325 O O . GLY A 1 30 ? 7.673 -0.935 -7.294 1.00 0.00 30 GLY A O 11
ATOM 11329 N N . GLY A 1 31 ? 6.943 -2.935 -6.634 1.00 0.00 31 GLY A N 11
ATOM 11330 C CA . GLY A 1 31 ? 5.603 -2.777 -7.277 1.00 0.00 31 GLY A CA 11
ATOM 11331 C C . GLY A 1 31 ? 4.577 -2.459 -6.195 1.00 0.00 31 GLY A C 11
ATOM 11332 O O . GLY A 1 31 ? 4.809 -2.769 -5.043 1.00 0.00 31 GLY A O 11
ATOM 11336 N N . TYR A 1 32 ? 3.480 -1.854 -6.585 1.00 0.00 32 TYR A N 11
ATOM 11337 C CA . TYR A 1 32 ? 2.426 -1.506 -5.576 1.00 0.00 32 TYR A CA 11
ATOM 11338 C C . TYR A 1 32 ? 1.046 -1.672 -6.195 1.00 0.00 32 TYR A C 11
ATOM 11339 O O . TYR A 1 32 ? 0.690 -1.001 -7.138 1.00 0.00 32 TYR A O 11
ATOM 11357 N N . ASP A 1 33 ? 0.303 -2.574 -5.626 1.00 0.00 33 ASP A N 11
ATOM 11358 C CA . ASP A 1 33 ? -1.074 -2.876 -6.096 1.00 0.00 33 ASP A CA 11
ATOM 11359 C C . ASP A 1 33 ? -2.020 -2.769 -4.895 1.00 0.00 33 ASP A C 11
ATOM 11360 O O . ASP A 1 33 ? -1.613 -2.959 -3.767 1.00 0.00 33 ASP A O 11
ATOM 11369 N N . PHE A 1 34 ? -3.251 -2.462 -5.193 1.00 0.00 34 PHE A N 11
ATOM 11370 C CA . PHE A 1 34 ? -4.308 -2.324 -4.155 1.00 0.00 34 PHE A CA 11
ATOM 11371 C C . PHE A 1 34 ? -5.530 -3.094 -4.656 1.00 0.00 34 PHE A C 11
ATOM 11372 O O . PHE A 1 34 ? -5.690 -3.285 -5.846 1.00 0.00 34 PHE A O 11
ATOM 11389 N N . SER A 1 35 ? -6.342 -3.517 -3.721 1.00 0.00 35 SER A N 11
ATOM 11390 C CA . SER A 1 35 ? -7.581 -4.274 -4.038 1.00 0.00 35 SER A CA 11
ATOM 11391 C C . SER A 1 35 ? -8.693 -3.720 -3.146 1.00 0.00 35 SER A C 11
ATOM 11392 O O . SER A 1 35 ? -8.522 -3.572 -1.952 1.00 0.00 35 SER A O 11
ATOM 11400 N N . TYR A 1 36 ? -9.799 -3.431 -3.780 1.00 0.00 36 TYR A N 11
ATOM 11401 C CA . TYR A 1 36 ? -10.988 -2.877 -3.073 1.00 0.00 36 TYR A CA 11
ATOM 11402 C C . TYR A 1 36 ? -12.113 -3.921 -3.018 1.00 0.00 36 TYR A C 11
ATOM 11403 O O . TYR A 1 36 ? -12.254 -4.736 -3.908 1.00 0.00 36 TYR A O 11
ATOM 11421 N N . THR A 1 37 ? -12.873 -3.845 -1.957 1.00 0.00 37 THR A N 11
ATOM 11422 C CA . THR A 1 37 ? -14.020 -4.777 -1.730 1.00 0.00 37 THR A CA 11
ATOM 11423 C C . THR A 1 37 ? -14.855 -4.170 -0.590 1.00 0.00 37 THR A C 11
ATOM 11424 O O . THR A 1 37 ? -15.131 -4.788 0.421 1.00 0.00 37 THR A O 11
ATOM 11435 N N . GLY A 1 38 ? -15.236 -2.938 -0.819 1.00 0.00 38 GLY A N 11
ATOM 11436 C CA . GLY A 1 38 ? -16.043 -2.168 0.151 1.00 0.00 38 GLY A CA 11
ATOM 11437 C C . GLY A 1 38 ? -15.110 -1.442 1.128 1.00 0.00 38 GLY A C 11
ATOM 11438 O O . GLY A 1 38 ? -15.406 -0.351 1.578 1.00 0.00 38 GLY A O 11
ATOM 11442 N N . GLN A 1 39 ? -14.007 -2.083 1.419 1.00 0.00 39 GLN A N 11
ATOM 11443 C CA . GLN A 1 39 ? -12.997 -1.508 2.353 1.00 0.00 39 GLN A CA 11
ATOM 11444 C C . GLN A 1 39 ? -12.095 -0.516 1.628 1.00 0.00 39 GLN A C 11
ATOM 11445 O O . GLN A 1 39 ? -11.420 -0.852 0.675 1.00 0.00 39 GLN A O 11
ATOM 11459 N N . THR A 1 40 ? -12.128 0.687 2.132 1.00 0.00 40 THR A N 11
ATOM 11460 C CA . THR A 1 40 ? -11.311 1.799 1.553 1.00 0.00 40 THR A CA 11
ATOM 11461 C C . THR A 1 40 ? -9.967 1.842 2.293 1.00 0.00 40 THR A C 11
ATOM 11462 O O . THR A 1 40 ? -9.803 1.191 3.307 1.00 0.00 40 THR A O 11
ATOM 11473 N N . ALA A 1 41 ? -9.044 2.605 1.764 1.00 0.00 41 ALA A N 11
ATOM 11474 C CA . ALA A 1 41 ? -7.699 2.717 2.405 1.00 0.00 41 ALA A CA 11
ATOM 11475 C C . ALA A 1 41 ? -6.998 4.033 2.057 1.00 0.00 41 ALA A C 11
ATOM 11476 O O . ALA A 1 41 ? -7.164 4.567 0.976 1.00 0.00 41 ALA A O 11
ATOM 11483 N N . ALA A 1 42 ? -6.233 4.500 3.011 1.00 0.00 42 ALA A N 11
ATOM 11484 C CA . ALA A 1 42 ? -5.459 5.770 2.863 1.00 0.00 42 ALA A CA 11
ATOM 11485 C C . ALA A 1 42 ? -3.981 5.369 2.782 1.00 0.00 42 ALA A C 11
ATOM 11486 O O . ALA A 1 42 ? -3.591 4.369 3.349 1.00 0.00 42 ALA A O 11
ATOM 11493 N N . LEU A 1 43 ? -3.203 6.154 2.084 1.00 0.00 43 LEU A N 11
ATOM 11494 C CA . LEU A 1 43 ? -1.755 5.888 1.915 1.00 0.00 43 LEU A CA 11
ATOM 11495 C C . LEU A 1 43 ? -0.979 7.078 2.484 1.00 0.00 43 LEU A C 11
ATOM 11496 O O . LEU A 1 43 ? -0.970 8.156 1.919 1.00 0.00 43 LEU A O 11
ATOM 11512 N N . TYR A 1 44 ? -0.355 6.818 3.601 1.00 0.00 44 TYR A N 11
ATOM 11513 C CA . TYR A 1 44 ? 0.450 7.857 4.306 1.00 0.00 44 TYR A CA 11
ATOM 11514 C C . TYR A 1 44 ? 1.911 7.901 3.846 1.00 0.00 44 TYR A C 11
ATOM 11515 O O . TYR A 1 44 ? 2.628 6.914 3.883 1.00 0.00 44 TYR A O 11
ATOM 11533 N N . ASN A 1 45 ? 2.283 9.086 3.422 1.00 0.00 45 ASN A N 11
ATOM 11534 C CA . ASN A 1 45 ? 3.672 9.333 2.936 1.00 0.00 45 ASN A CA 11
ATOM 11535 C C . ASN A 1 45 ? 4.601 9.102 4.128 1.00 0.00 45 ASN A C 11
ATOM 11536 O O . ASN A 1 45 ? 5.653 8.509 4.005 1.00 0.00 45 ASN A O 11
ATOM 11547 N N . GLN A 1 46 ? 4.141 9.601 5.246 1.00 0.00 46 GLN A N 11
ATOM 11548 C CA . GLN A 1 46 ? 4.881 9.482 6.531 1.00 0.00 46 GLN A CA 11
ATOM 11549 C C . GLN A 1 46 ? 4.648 8.067 7.086 1.00 0.00 46 GLN A C 11
ATOM 11550 O O . GLN A 1 46 ? 3.676 7.417 6.747 1.00 0.00 46 GLN A O 11
ATOM 11564 N N . ALA A 1 47 ? 5.552 7.637 7.927 1.00 0.00 47 ALA A N 11
ATOM 11565 C CA . ALA A 1 47 ? 5.455 6.276 8.541 1.00 0.00 47 ALA A CA 11
ATOM 11566 C C . ALA A 1 47 ? 4.307 6.099 9.546 1.00 0.00 47 ALA A C 11
ATOM 11567 O O . ALA A 1 47 ? 3.617 7.037 9.903 1.00 0.00 47 ALA A O 11
ATOM 11574 N N . GLY A 1 48 ? 4.179 4.852 9.939 1.00 0.00 48 GLY A N 11
ATOM 11575 C CA . GLY A 1 48 ? 3.143 4.380 10.923 1.00 0.00 48 GLY A CA 11
ATOM 11576 C C . GLY A 1 48 ? 1.817 5.140 10.829 1.00 0.00 48 GLY A C 11
ATOM 11577 O O . GLY A 1 48 ? 1.246 5.520 11.834 1.00 0.00 48 GLY A O 11
ATOM 11581 N N . CYS A 1 49 ? 1.391 5.320 9.606 1.00 0.00 49 CYS A N 11
ATOM 11582 C CA . CYS A 1 49 ? 0.126 6.039 9.264 1.00 0.00 49 CYS A CA 11
ATOM 11583 C C . CYS A 1 49 ? -0.188 7.198 10.219 1.00 0.00 49 CYS A C 11
ATOM 11584 O O . CYS A 1 49 ? -1.196 7.213 10.899 1.00 0.00 49 CYS A O 11
ATOM 11591 N N . SER A 1 50 ? 0.711 8.148 10.231 1.00 0.00 50 SER A N 11
ATOM 11592 C CA . SER A 1 50 ? 0.527 9.338 11.115 1.00 0.00 50 SER A CA 11
ATOM 11593 C C . SER A 1 50 ? -0.482 10.287 10.456 1.00 0.00 50 SER A C 11
ATOM 11594 O O . SER A 1 50 ? -1.309 9.860 9.673 1.00 0.00 50 SER A O 11
ATOM 11602 N N . GLY A 1 51 ? -0.391 11.543 10.785 1.00 0.00 51 GLY A N 11
ATOM 11603 C CA . GLY A 1 51 ? -1.337 12.545 10.197 1.00 0.00 51 GLY A CA 11
ATOM 11604 C C . GLY A 1 51 ? -0.978 12.947 8.765 1.00 0.00 51 GLY A C 11
ATOM 11605 O O . GLY A 1 51 ? 0.130 12.737 8.315 1.00 0.00 51 GLY A O 11
ATOM 11609 N N . VAL A 1 52 ? -1.969 13.517 8.119 1.00 0.00 52 VAL A N 11
ATOM 11610 C CA . VAL A 1 52 ? -1.884 14.002 6.705 1.00 0.00 52 VAL A CA 11
ATOM 11611 C C . VAL A 1 52 ? -1.593 12.864 5.712 1.00 0.00 52 VAL A C 11
ATOM 11612 O O . VAL A 1 52 ? -0.497 12.346 5.653 1.00 0.00 52 VAL A O 11
ATOM 11625 N N . ALA A 1 53 ? -2.602 12.512 4.955 1.00 0.00 53 ALA A N 11
ATOM 11626 C CA . ALA A 1 53 ? -2.467 11.418 3.938 1.00 0.00 53 ALA A CA 11
ATOM 11627 C C . ALA A 1 53 ? -1.690 11.938 2.714 1.00 0.00 53 ALA A C 11
ATOM 11628 O O . ALA A 1 53 ? -1.209 13.055 2.720 1.00 0.00 53 ALA A O 11
ATOM 11635 N N . HIS A 1 54 ? -1.587 11.114 1.701 1.00 0.00 54 HIS A N 11
ATOM 11636 C CA . HIS A 1 54 ? -0.852 11.509 0.456 1.00 0.00 54 HIS A CA 11
ATOM 11637 C C . HIS A 1 54 ? -1.670 11.054 -0.759 1.00 0.00 54 HIS A C 11
ATOM 11638 O O . HIS A 1 54 ? -1.922 11.812 -1.674 1.00 0.00 54 HIS A O 11
ATOM 11652 N N . THR A 1 55 ? -2.050 9.804 -0.703 1.00 0.00 55 THR A N 11
ATOM 11653 C CA . THR A 1 55 ? -2.860 9.155 -1.779 1.00 0.00 55 THR A CA 11
ATOM 11654 C C . THR A 1 55 ? -3.915 8.299 -1.073 1.00 0.00 55 THR A C 11
ATOM 11655 O O . THR A 1 55 ? -3.752 7.985 0.087 1.00 0.00 55 THR A O 11
ATOM 11666 N N . ARG A 1 56 ? -4.966 7.944 -1.770 1.00 0.00 56 ARG A N 11
ATOM 11667 C CA . ARG A 1 56 ? -6.042 7.105 -1.148 1.00 0.00 56 ARG A CA 11
ATOM 11668 C C . ARG A 1 56 ? -6.652 6.181 -2.204 1.00 0.00 56 ARG A C 11
ATOM 11669 O O . ARG A 1 56 ? -7.061 6.634 -3.256 1.00 0.00 56 ARG A O 11
ATOM 11690 N N . PHE A 1 57 ? -6.690 4.912 -1.884 1.00 0.00 57 PHE A N 11
ATOM 11691 C CA . PHE A 1 57 ? -7.263 3.898 -2.823 1.00 0.00 57 PHE A CA 11
ATOM 11692 C C . PHE A 1 57 ? -8.682 3.511 -2.381 1.00 0.00 57 PHE A C 11
ATOM 11693 O O . PHE A 1 57 ? -8.982 3.467 -1.203 1.00 0.00 57 PHE A O 11
ATOM 11710 N N . GLY A 1 58 ? -9.500 3.242 -3.365 1.00 0.00 58 GLY A N 11
ATOM 11711 C CA . GLY A 1 58 ? -10.923 2.845 -3.133 1.00 0.00 58 GLY A CA 11
ATOM 11712 C C . GLY A 1 58 ? -11.403 1.964 -4.297 1.00 0.00 58 GLY A C 11
ATOM 11713 O O . GLY A 1 58 ? -12.589 1.775 -4.491 1.00 0.00 58 GLY A O 11
ATOM 11717 N N . SER A 1 59 ? -10.445 1.454 -5.031 1.00 0.00 59 SER A N 11
ATOM 11718 C CA . SER A 1 59 ? -10.713 0.572 -6.208 1.00 0.00 59 SER A CA 11
ATOM 11719 C C . SER A 1 59 ? -9.397 -0.117 -6.600 1.00 0.00 59 SER A C 11
ATOM 11720 O O . SER A 1 59 ? -8.392 0.553 -6.740 1.00 0.00 59 SER A O 11
ATOM 11728 N N . SER A 1 60 ? -9.440 -1.421 -6.755 1.00 0.00 60 SER A N 11
ATOM 11729 C CA . SER A 1 60 ? -8.236 -2.222 -7.139 1.00 0.00 60 SER A CA 11
ATOM 11730 C C . SER A 1 60 ? -7.321 -1.495 -8.146 1.00 0.00 60 SER A C 11
ATOM 11731 O O . SER A 1 60 ? -7.647 -1.382 -9.312 1.00 0.00 60 SER A O 11
ATOM 11739 N N . ALA A 1 61 ? -6.204 -1.026 -7.643 1.00 0.00 61 ALA A N 11
ATOM 11740 C CA . ALA A 1 61 ? -5.207 -0.289 -8.490 1.00 0.00 61 ALA A CA 11
ATOM 11741 C C . ALA A 1 61 ? -3.867 -1.039 -8.589 1.00 0.00 61 ALA A C 11
ATOM 11742 O O . ALA A 1 61 ? -3.070 -0.989 -7.673 1.00 0.00 61 ALA A O 11
ATOM 11749 N N . ARG A 1 62 ? -3.663 -1.706 -9.699 1.00 0.00 62 ARG A N 11
ATOM 11750 C CA . ARG A 1 62 ? -2.410 -2.488 -9.948 1.00 0.00 62 ARG A CA 11
ATOM 11751 C C . ARG A 1 62 ? -1.237 -1.638 -10.471 1.00 0.00 62 ARG A C 11
ATOM 11752 O O . ARG A 1 62 ? -0.928 -1.669 -11.648 1.00 0.00 62 ARG A O 11
ATOM 11773 N N . ALA A 1 63 ? -0.612 -0.899 -9.585 1.00 0.00 63 ALA A N 11
ATOM 11774 C CA . ALA A 1 63 ? 0.545 -0.047 -10.011 1.00 0.00 63 ALA A CA 11
ATOM 11775 C C . ALA A 1 63 ? 1.884 -0.808 -9.884 1.00 0.00 63 ALA A C 11
ATOM 11776 O O . ALA A 1 63 ? 1.947 -1.842 -9.248 1.00 0.00 63 ALA A O 11
ATOM 11783 N N . CYS A 1 64 ? 2.919 -0.278 -10.497 1.00 0.00 64 CYS A N 11
ATOM 11784 C CA . CYS A 1 64 ? 4.270 -0.937 -10.438 1.00 0.00 64 CYS A CA 11
ATOM 11785 C C . CYS A 1 64 ? 5.371 0.132 -10.629 1.00 0.00 64 CYS A C 11
ATOM 11786 O O . CYS A 1 64 ? 6.394 -0.105 -11.243 1.00 0.00 64 CYS A O 11
ATOM 11793 N N . ASN A 1 65 ? 5.100 1.288 -10.073 1.00 0.00 65 ASN A N 11
ATOM 11794 C CA . ASN A 1 65 ? 6.023 2.470 -10.133 1.00 0.00 65 ASN A CA 11
ATOM 11795 C C . ASN A 1 65 ? 7.295 2.245 -9.273 1.00 0.00 65 ASN A C 11
ATOM 11796 O O . ASN A 1 65 ? 7.553 1.128 -8.874 1.00 0.00 65 ASN A O 11
ATOM 11807 N N . PRO A 1 66 ? 8.069 3.278 -9.016 1.00 0.00 66 PRO A N 11
ATOM 11808 C CA . PRO A 1 66 ? 8.792 3.444 -7.716 1.00 0.00 66 PRO A CA 11
ATOM 11809 C C . PRO A 1 66 ? 7.820 3.832 -6.581 1.00 0.00 66 PRO A C 11
ATOM 11810 O O . PRO A 1 66 ? 6.693 4.215 -6.834 1.00 0.00 66 PRO A O 11
ATOM 11821 N N . PHE A 1 67 ? 8.293 3.722 -5.363 1.00 0.00 67 PHE A N 11
ATOM 11822 C CA . PHE A 1 67 ? 7.453 4.061 -4.164 1.00 0.00 67 PHE A CA 11
ATOM 11823 C C . PHE A 1 67 ? 7.428 5.579 -3.921 1.00 0.00 67 PHE A C 11
ATOM 11824 O O . PHE A 1 67 ? 8.156 6.323 -4.548 1.00 0.00 67 PHE A O 11
ATOM 11841 N N . GLY A 1 68 ? 6.576 5.978 -3.010 1.00 0.00 68 GLY A N 11
ATOM 11842 C CA . GLY A 1 68 ? 6.437 7.425 -2.658 1.00 0.00 68 GLY A CA 11
ATOM 11843 C C . GLY A 1 68 ? 5.772 7.587 -1.284 1.00 0.00 68 GLY A C 11
ATOM 11844 O O . GLY A 1 68 ? 5.277 8.652 -0.968 1.00 0.00 68 GLY A O 11
ATOM 11848 N N . TRP A 1 69 ? 5.781 6.525 -0.513 1.00 0.00 69 TRP A N 11
ATOM 11849 C CA . TRP A 1 69 ? 5.162 6.548 0.850 1.00 0.00 69 TRP A CA 11
ATOM 11850 C C . TRP A 1 69 ? 5.984 5.738 1.871 1.00 0.00 69 TRP A C 11
ATOM 11851 O O . TRP A 1 69 ? 7.141 5.452 1.635 1.00 0.00 69 TRP A O 11
ATOM 11872 N N . LYS A 1 70 ? 5.357 5.405 2.977 1.00 0.00 70 LYS A N 11
ATOM 11873 C CA . LYS A 1 70 ? 6.026 4.610 4.059 1.00 0.00 70 LYS A CA 11
ATOM 11874 C C . LYS A 1 70 ? 5.040 3.648 4.723 1.00 0.00 70 LYS A C 11
ATOM 11875 O O . LYS A 1 70 ? 5.447 2.600 5.185 1.00 0.00 70 LYS A O 11
ATOM 11894 N N . SER A 1 71 ? 3.786 4.024 4.758 1.00 0.00 71 SER A N 11
ATOM 11895 C CA . SER A 1 71 ? 2.749 3.144 5.386 1.00 0.00 71 SER A CA 11
ATOM 11896 C C . SER A 1 71 ? 1.384 3.332 4.743 1.00 0.00 71 SER A C 11
ATOM 11897 O O . SER A 1 71 ? 1.132 4.315 4.075 1.00 0.00 71 SER A O 11
ATOM 11905 N N . ILE A 1 72 ? 0.555 2.353 4.997 1.00 0.00 72 ILE A N 11
ATOM 11906 C CA . ILE A 1 72 ? -0.836 2.340 4.455 1.00 0.00 72 ILE A CA 11
ATOM 11907 C C . ILE A 1 72 ? -1.860 1.874 5.496 1.00 0.00 72 ILE A C 11
ATOM 11908 O O . ILE A 1 72 ? -1.658 0.901 6.195 1.00 0.00 72 ILE A O 11
ATOM 11924 N N . PHE A 1 73 ? -2.933 2.620 5.536 1.00 0.00 73 PHE A N 11
ATOM 11925 C CA . PHE A 1 73 ? -4.067 2.363 6.466 1.00 0.00 73 PHE A CA 11
ATOM 11926 C C . PHE A 1 73 ? -5.169 1.552 5.758 1.00 0.00 73 PHE A C 11
ATOM 11927 O O . PHE A 1 73 ? -5.880 2.077 4.923 1.00 0.00 73 PHE A O 11
ATOM 11944 N N . ILE A 1 74 ? -5.266 0.296 6.120 1.00 0.00 74 ILE A N 11
ATOM 11945 C CA . ILE A 1 74 ? -6.291 -0.622 5.521 1.00 0.00 74 ILE A CA 11
ATOM 11946 C C . ILE A 1 74 ? -7.461 -0.765 6.508 1.00 0.00 74 ILE A C 11
ATOM 11947 O O . ILE A 1 74 ? -7.254 -0.870 7.701 1.00 0.00 74 ILE A O 11
ATOM 11963 N N . GLN A 1 75 ? -8.653 -0.764 5.969 1.00 0.00 75 GLN A N 11
ATOM 11964 C CA . GLN A 1 75 ? -9.893 -0.898 6.798 1.00 0.00 75 GLN A CA 11
ATOM 11965 C C . GLN A 1 75 ? -10.497 -2.302 6.650 1.00 0.00 75 GLN A C 11
ATOM 11966 O O . GLN A 1 75 ? -10.174 -3.016 5.720 1.00 0.00 75 GLN A O 11
ATOM 11980 N N . CYS A 1 76 ? -11.357 -2.650 7.578 1.00 0.00 76 CYS A N 11
ATOM 11981 C CA . CYS A 1 76 ? -12.020 -3.994 7.548 1.00 0.00 76 CYS A CA 11
ATOM 11982 C C . CYS A 1 76 ? -13.414 -3.921 8.195 1.00 0.00 76 CYS A C 11
ATOM 11983 O O . CYS A 1 76 ? -13.525 -3.226 9.194 1.00 0.00 76 CYS A O 11
ATOM 11991 N N . SER A 1 1 ? -10.168 -4.499 1.033 1.00 0.00 1 SER A N 12
ATOM 11992 C CA . SER A 1 1 ? -8.884 -3.758 0.912 1.00 0.00 1 SER A CA 12
ATOM 11993 C C . SER A 1 1 ? -7.677 -4.694 1.011 1.00 0.00 1 SER A C 12
ATOM 11994 O O . SER A 1 1 ? -7.587 -5.491 1.927 1.00 0.00 1 SER A O 12
ATOM 12001 N N . ALA A 1 2 ? -6.785 -4.567 0.062 1.00 0.00 2 ALA A N 12
ATOM 12002 C CA . ALA A 1 2 ? -5.562 -5.422 0.062 1.00 0.00 2 ALA A CA 12
ATOM 12003 C C . ALA A 1 2 ? -4.458 -4.795 -0.792 1.00 0.00 2 ALA A C 12
ATOM 12004 O O . ALA A 1 2 ? -4.427 -4.977 -1.994 1.00 0.00 2 ALA A O 12
ATOM 12011 N N . PHE A 1 3 ? -3.588 -4.067 -0.131 1.00 0.00 3 PHE A N 12
ATOM 12012 C CA . PHE A 1 3 ? -2.455 -3.399 -0.830 1.00 0.00 3 PHE A CA 12
ATOM 12013 C C . PHE A 1 3 ? -1.296 -4.379 -1.049 1.00 0.00 3 PHE A C 12
ATOM 12014 O O . PHE A 1 3 ? -0.508 -4.625 -0.158 1.00 0.00 3 PHE A O 12
ATOM 12031 N N . THR A 1 4 ? -1.233 -4.910 -2.241 1.00 0.00 4 THR A N 12
ATOM 12032 C CA . THR A 1 4 ? -0.151 -5.871 -2.582 1.00 0.00 4 THR A CA 12
ATOM 12033 C C . THR A 1 4 ? 1.047 -5.007 -2.986 1.00 0.00 4 THR A C 12
ATOM 12034 O O . THR A 1 4 ? 0.879 -3.902 -3.465 1.00 0.00 4 THR A O 12
ATOM 12045 N N . VAL A 1 5 ? 2.224 -5.533 -2.779 1.00 0.00 5 VAL A N 12
ATOM 12046 C CA . VAL A 1 5 ? 3.468 -4.786 -3.129 1.00 0.00 5 VAL A CA 12
ATOM 12047 C C . VAL A 1 5 ? 4.691 -5.691 -3.200 1.00 0.00 5 VAL A C 12
ATOM 12048 O O . VAL A 1 5 ? 4.828 -6.664 -2.481 1.00 0.00 5 VAL A O 12
ATOM 12061 N N . TRP A 1 6 ? 5.537 -5.292 -4.105 1.00 0.00 6 TRP A N 12
ATOM 12062 C CA . TRP A 1 6 ? 6.812 -5.994 -4.377 1.00 0.00 6 TRP A CA 12
ATOM 12063 C C . TRP A 1 6 ? 7.943 -4.965 -4.220 1.00 0.00 6 TRP A C 12
ATOM 12064 O O . TRP A 1 6 ? 7.738 -3.785 -4.441 1.00 0.00 6 TRP A O 12
ATOM 12085 N N . SER A 1 7 ? 9.107 -5.445 -3.846 1.00 0.00 7 SER A N 12
ATOM 12086 C CA . SER A 1 7 ? 10.295 -4.546 -3.653 1.00 0.00 7 SER A CA 12
ATOM 12087 C C . SER A 1 7 ? 10.836 -3.943 -4.966 1.00 0.00 7 SER A C 12
ATOM 12088 O O . SER A 1 7 ? 11.893 -3.344 -4.979 1.00 0.00 7 SER A O 12
ATOM 12096 N N . GLY A 1 8 ? 10.091 -4.120 -6.029 1.00 0.00 8 GLY A N 12
ATOM 12097 C CA . GLY A 1 8 ? 10.492 -3.587 -7.363 1.00 0.00 8 GLY A CA 12
ATOM 12098 C C . GLY A 1 8 ? 11.408 -4.569 -8.110 1.00 0.00 8 GLY A C 12
ATOM 12099 O O . GLY A 1 8 ? 11.967 -5.461 -7.503 1.00 0.00 8 GLY A O 12
ATOM 12103 N N . PRO A 1 9 ? 11.552 -4.382 -9.403 1.00 0.00 9 PRO A N 12
ATOM 12104 C CA . PRO A 1 9 ? 11.210 -3.127 -10.142 1.00 0.00 9 PRO A CA 12
ATOM 12105 C C . PRO A 1 9 ? 9.695 -3.001 -10.345 1.00 0.00 9 PRO A C 12
ATOM 12106 O O . PRO A 1 9 ? 9.099 -2.002 -9.989 1.00 0.00 9 PRO A O 12
ATOM 12117 N N . GLY A 1 10 ? 9.135 -4.037 -10.914 1.00 0.00 10 GLY A N 12
ATOM 12118 C CA . GLY A 1 10 ? 7.670 -4.080 -11.185 1.00 0.00 10 GLY A CA 12
ATOM 12119 C C . GLY A 1 10 ? 6.970 -4.936 -10.126 1.00 0.00 10 GLY A C 12
ATOM 12120 O O . GLY A 1 10 ? 7.339 -4.924 -8.967 1.00 0.00 10 GLY A O 12
ATOM 12124 N N . CYS A 1 11 ? 5.972 -5.649 -10.580 1.00 0.00 11 CYS A N 12
ATOM 12125 C CA . CYS A 1 11 ? 5.168 -6.549 -9.696 1.00 0.00 11 CYS A CA 12
ATOM 12126 C C . CYS A 1 11 ? 5.563 -7.986 -10.071 1.00 0.00 11 CYS A C 12
ATOM 12127 O O . CYS A 1 11 ? 4.787 -8.713 -10.666 1.00 0.00 11 CYS A O 12
ATOM 12134 N N . ASN A 1 12 ? 6.766 -8.360 -9.715 1.00 0.00 12 ASN A N 12
ATOM 12135 C CA . ASN A 1 12 ? 7.252 -9.741 -10.042 1.00 0.00 12 ASN A CA 12
ATOM 12136 C C . ASN A 1 12 ? 8.101 -10.329 -8.916 1.00 0.00 12 ASN A C 12
ATOM 12137 O O . ASN A 1 12 ? 7.900 -11.449 -8.490 1.00 0.00 12 ASN A O 12
ATOM 12148 N N . ASN A 1 13 ? 9.030 -9.509 -8.504 1.00 0.00 13 ASN A N 12
ATOM 12149 C CA . ASN A 1 13 ? 10.013 -9.802 -7.423 1.00 0.00 13 ASN A CA 12
ATOM 12150 C C . ASN A 1 13 ? 9.413 -10.256 -6.061 1.00 0.00 13 ASN A C 12
ATOM 12151 O O . ASN A 1 13 ? 8.519 -11.080 -6.029 1.00 0.00 13 ASN A O 12
ATOM 12162 N N . ARG A 1 14 ? 9.913 -9.722 -4.970 1.00 0.00 14 ARG A N 12
ATOM 12163 C CA . ARG A 1 14 ? 9.402 -10.101 -3.609 1.00 0.00 14 ARG A CA 12
ATOM 12164 C C . ARG A 1 14 ? 7.887 -9.925 -3.486 1.00 0.00 14 ARG A C 12
ATOM 12165 O O . ARG A 1 14 ? 7.367 -8.882 -3.812 1.00 0.00 14 ARG A O 12
ATOM 12186 N N . ALA A 1 15 ? 7.229 -10.954 -3.020 1.00 0.00 15 ALA A N 12
ATOM 12187 C CA . ALA A 1 15 ? 5.740 -10.906 -2.854 1.00 0.00 15 ALA A CA 12
ATOM 12188 C C . ALA A 1 15 ? 5.369 -10.624 -1.390 1.00 0.00 15 ALA A C 12
ATOM 12189 O O . ALA A 1 15 ? 5.662 -11.421 -0.519 1.00 0.00 15 ALA A O 12
ATOM 12196 N N . GLU A 1 16 ? 4.737 -9.496 -1.164 1.00 0.00 16 GLU A N 12
ATOM 12197 C CA . GLU A 1 16 ? 4.324 -9.117 0.226 1.00 0.00 16 GLU A CA 12
ATOM 12198 C C . GLU A 1 16 ? 3.018 -8.308 0.106 1.00 0.00 16 GLU A C 12
ATOM 12199 O O . GLU A 1 16 ? 2.894 -7.483 -0.776 1.00 0.00 16 GLU A O 12
ATOM 12211 N N . ARG A 1 17 ? 2.088 -8.562 0.995 1.00 0.00 17 ARG A N 12
ATOM 12212 C CA . ARG A 1 17 ? 0.772 -7.839 0.974 1.00 0.00 17 ARG A CA 12
ATOM 12213 C C . ARG A 1 17 ? 0.456 -7.126 2.301 1.00 0.00 17 ARG A C 12
ATOM 12214 O O . ARG A 1 17 ? 0.986 -7.457 3.343 1.00 0.00 17 ARG A O 12
ATOM 12235 N N . TYR A 1 18 ? -0.418 -6.157 2.192 1.00 0.00 18 TYR A N 12
ATOM 12236 C CA . TYR A 1 18 ? -0.869 -5.341 3.356 1.00 0.00 18 TYR A CA 12
ATOM 12237 C C . TYR A 1 18 ? -2.389 -5.196 3.235 1.00 0.00 18 TYR A C 12
ATOM 12238 O O . TYR A 1 18 ? -2.892 -4.204 2.743 1.00 0.00 18 TYR A O 12
ATOM 12256 N N . SER A 1 19 ? -3.069 -6.217 3.690 1.00 0.00 19 SER A N 12
ATOM 12257 C CA . SER A 1 19 ? -4.564 -6.243 3.652 1.00 0.00 19 SER A CA 12
ATOM 12258 C C . SER A 1 19 ? -5.142 -6.019 5.054 1.00 0.00 19 SER A C 12
ATOM 12259 O O . SER A 1 19 ? -6.316 -5.738 5.200 1.00 0.00 19 SER A O 12
ATOM 12267 N N . LYS A 1 20 ? -4.288 -6.151 6.040 1.00 0.00 20 LYS A N 12
ATOM 12268 C CA . LYS A 1 20 ? -4.705 -5.960 7.462 1.00 0.00 20 LYS A CA 12
ATOM 12269 C C . LYS A 1 20 ? -5.180 -4.511 7.669 1.00 0.00 20 LYS A C 12
ATOM 12270 O O . LYS A 1 20 ? -4.616 -3.585 7.117 1.00 0.00 20 LYS A O 12
ATOM 12289 N N . CYS A 1 21 ? -6.210 -4.374 8.464 1.00 0.00 21 CYS A N 12
ATOM 12290 C CA . CYS A 1 21 ? -6.791 -3.028 8.766 1.00 0.00 21 CYS A CA 12
ATOM 12291 C C . CYS A 1 21 ? -5.857 -2.216 9.680 1.00 0.00 21 CYS A C 12
ATOM 12292 O O . CYS A 1 21 ? -4.846 -2.715 10.138 1.00 0.00 21 CYS A O 12
ATOM 12299 N N . GLY A 1 22 ? -6.227 -0.982 9.914 1.00 0.00 22 GLY A N 12
ATOM 12300 C CA . GLY A 1 22 ? -5.413 -0.082 10.782 1.00 0.00 22 GLY A CA 12
ATOM 12301 C C . GLY A 1 22 ? -4.349 0.604 9.925 1.00 0.00 22 GLY A C 12
ATOM 12302 O O . GLY A 1 22 ? -4.683 1.415 9.084 1.00 0.00 22 GLY A O 12
ATOM 12306 N N . CYS A 1 23 ? -3.106 0.257 10.159 1.00 0.00 23 CYS A N 12
ATOM 12307 C CA . CYS A 1 23 ? -1.972 0.860 9.386 1.00 0.00 23 CYS A CA 12
ATOM 12308 C C . CYS A 1 23 ? -0.636 0.172 9.699 1.00 0.00 23 CYS A C 12
ATOM 12309 O O . CYS A 1 23 ? -0.415 -0.276 10.807 1.00 0.00 23 CYS A O 12
ATOM 12316 N N . SER A 1 24 ? 0.212 0.118 8.700 1.00 0.00 24 SER A N 12
ATOM 12317 C CA . SER A 1 24 ? 1.560 -0.523 8.853 1.00 0.00 24 SER A CA 12
ATOM 12318 C C . SER A 1 24 ? 2.536 -0.017 7.777 1.00 0.00 24 SER A C 12
ATOM 12319 O O . SER A 1 24 ? 2.129 0.401 6.711 1.00 0.00 24 SER A O 12
ATOM 12327 N N . ALA A 1 25 ? 3.804 -0.080 8.105 1.00 0.00 25 ALA A N 12
ATOM 12328 C CA . ALA A 1 25 ? 4.877 0.374 7.168 1.00 0.00 25 ALA A CA 12
ATOM 12329 C C . ALA A 1 25 ? 5.218 -0.661 6.084 1.00 0.00 25 ALA A C 12
ATOM 12330 O O . ALA A 1 25 ? 5.268 -1.849 6.336 1.00 0.00 25 ALA A O 12
ATOM 12337 N N . ILE A 1 26 ? 5.439 -0.141 4.903 1.00 0.00 26 ILE A N 12
ATOM 12338 C CA . ILE A 1 26 ? 5.787 -0.970 3.708 1.00 0.00 26 ILE A CA 12
ATOM 12339 C C . ILE A 1 26 ? 7.316 -0.959 3.546 1.00 0.00 26 ILE A C 12
ATOM 12340 O O . ILE A 1 26 ? 7.914 0.071 3.300 1.00 0.00 26 ILE A O 12
ATOM 12356 N N . HIS A 1 27 ? 7.887 -2.127 3.695 1.00 0.00 27 HIS A N 12
ATOM 12357 C CA . HIS A 1 27 ? 9.372 -2.308 3.576 1.00 0.00 27 HIS A CA 12
ATOM 12358 C C . HIS A 1 27 ? 9.802 -2.358 2.103 1.00 0.00 27 HIS A C 12
ATOM 12359 O O . HIS A 1 27 ? 10.763 -1.732 1.702 1.00 0.00 27 HIS A O 12
ATOM 12373 N N . GLN A 1 28 ? 9.047 -3.122 1.359 1.00 0.00 28 GLN A N 12
ATOM 12374 C CA . GLN A 1 28 ? 9.286 -3.313 -0.105 1.00 0.00 28 GLN A CA 12
ATOM 12375 C C . GLN A 1 28 ? 8.673 -2.126 -0.863 1.00 0.00 28 GLN A C 12
ATOM 12376 O O . GLN A 1 28 ? 7.580 -2.177 -1.385 1.00 0.00 28 GLN A O 12
ATOM 12390 N N . LYS A 1 29 ? 9.436 -1.074 -0.888 1.00 0.00 29 LYS A N 12
ATOM 12391 C CA . LYS A 1 29 ? 9.043 0.195 -1.563 1.00 0.00 29 LYS A CA 12
ATOM 12392 C C . LYS A 1 29 ? 9.292 0.171 -3.088 1.00 0.00 29 LYS A C 12
ATOM 12393 O O . LYS A 1 29 ? 9.977 1.023 -3.621 1.00 0.00 29 LYS A O 12
ATOM 12412 N N . GLY A 1 30 ? 8.718 -0.810 -3.738 1.00 0.00 30 GLY A N 12
ATOM 12413 C CA . GLY A 1 30 ? 8.872 -0.955 -5.221 1.00 0.00 30 GLY A CA 12
ATOM 12414 C C . GLY A 1 30 ? 7.528 -0.795 -5.940 1.00 0.00 30 GLY A C 12
ATOM 12415 O O . GLY A 1 30 ? 6.945 0.271 -5.919 1.00 0.00 30 GLY A O 12
ATOM 12419 N N . GLY A 1 31 ? 7.084 -1.868 -6.547 1.00 0.00 31 GLY A N 12
ATOM 12420 C CA . GLY A 1 31 ? 5.782 -1.870 -7.298 1.00 0.00 31 GLY A CA 12
ATOM 12421 C C . GLY A 1 31 ? 4.627 -2.227 -6.359 1.00 0.00 31 GLY A C 12
ATOM 12422 O O . GLY A 1 31 ? 4.880 -2.818 -5.334 1.00 0.00 31 GLY A O 12
ATOM 12426 N N . TYR A 1 32 ? 3.404 -1.873 -6.691 1.00 0.00 32 TYR A N 12
ATOM 12427 C CA . TYR A 1 32 ? 2.261 -2.218 -5.774 1.00 0.00 32 TYR A CA 12
ATOM 12428 C C . TYR A 1 32 ? 0.849 -2.179 -6.385 1.00 0.00 32 TYR A C 12
ATOM 12429 O O . TYR A 1 32 ? 0.478 -1.257 -7.084 1.00 0.00 32 TYR A O 12
ATOM 12447 N N . ASP A 1 33 ? 0.105 -3.207 -6.070 1.00 0.00 33 ASP A N 12
ATOM 12448 C CA . ASP A 1 33 ? -1.298 -3.377 -6.552 1.00 0.00 33 ASP A CA 12
ATOM 12449 C C . ASP A 1 33 ? -2.213 -3.197 -5.334 1.00 0.00 33 ASP A C 12
ATOM 12450 O O . ASP A 1 33 ? -1.745 -3.176 -4.213 1.00 0.00 33 ASP A O 12
ATOM 12459 N N . PHE A 1 34 ? -3.488 -3.062 -5.584 1.00 0.00 34 PHE A N 12
ATOM 12460 C CA . PHE A 1 34 ? -4.462 -2.895 -4.458 1.00 0.00 34 PHE A CA 12
ATOM 12461 C C . PHE A 1 34 ? -5.763 -3.598 -4.848 1.00 0.00 34 PHE A C 12
ATOM 12462 O O . PHE A 1 34 ? -6.032 -3.775 -6.021 1.00 0.00 34 PHE A O 12
ATOM 12479 N N . SER A 1 35 ? -6.525 -3.987 -3.856 1.00 0.00 35 SER A N 12
ATOM 12480 C CA . SER A 1 35 ? -7.821 -4.675 -4.143 1.00 0.00 35 SER A CA 12
ATOM 12481 C C . SER A 1 35 ? -8.841 -4.262 -3.086 1.00 0.00 35 SER A C 12
ATOM 12482 O O . SER A 1 35 ? -8.749 -4.636 -1.934 1.00 0.00 35 SER A O 12
ATOM 12490 N N . TYR A 1 36 ? -9.782 -3.484 -3.558 1.00 0.00 36 TYR A N 12
ATOM 12491 C CA . TYR A 1 36 ? -10.887 -2.956 -2.707 1.00 0.00 36 TYR A CA 12
ATOM 12492 C C . TYR A 1 36 ? -12.002 -4.000 -2.544 1.00 0.00 36 TYR A C 12
ATOM 12493 O O . TYR A 1 36 ? -12.255 -4.788 -3.435 1.00 0.00 36 TYR A O 12
ATOM 12511 N N . THR A 1 37 ? -12.625 -3.956 -1.394 1.00 0.00 37 THR A N 12
ATOM 12512 C CA . THR A 1 37 ? -13.742 -4.886 -1.056 1.00 0.00 37 THR A CA 12
ATOM 12513 C C . THR A 1 37 ? -14.310 -4.412 0.287 1.00 0.00 37 THR A C 12
ATOM 12514 O O . THR A 1 37 ? -14.077 -4.975 1.339 1.00 0.00 37 THR A O 12
ATOM 12525 N N . GLY A 1 38 ? -15.061 -3.345 0.172 1.00 0.00 38 GLY A N 12
ATOM 12526 C CA . GLY A 1 38 ? -15.719 -2.697 1.329 1.00 0.00 38 GLY A CA 12
ATOM 12527 C C . GLY A 1 38 ? -14.782 -1.765 2.109 1.00 0.00 38 GLY A C 12
ATOM 12528 O O . GLY A 1 38 ? -15.242 -0.834 2.742 1.00 0.00 38 GLY A O 12
ATOM 12532 N N . GLN A 1 39 ? -13.501 -2.038 2.042 1.00 0.00 39 GLN A N 12
ATOM 12533 C CA . GLN A 1 39 ? -12.490 -1.201 2.763 1.00 0.00 39 GLN A CA 12
ATOM 12534 C C . GLN A 1 39 ? -11.627 -0.343 1.833 1.00 0.00 39 GLN A C 12
ATOM 12535 O O . GLN A 1 39 ? -11.178 -0.799 0.799 1.00 0.00 39 GLN A O 12
ATOM 12549 N N . THR A 1 40 ? -11.435 0.881 2.257 1.00 0.00 40 THR A N 12
ATOM 12550 C CA . THR A 1 40 ? -10.618 1.881 1.494 1.00 0.00 40 THR A CA 12
ATOM 12551 C C . THR A 1 40 ? -9.201 1.916 2.086 1.00 0.00 40 THR A C 12
ATOM 12552 O O . THR A 1 40 ? -8.965 1.395 3.160 1.00 0.00 40 THR A O 12
ATOM 12563 N N . ALA A 1 41 ? -8.303 2.532 1.357 1.00 0.00 41 ALA A N 12
ATOM 12564 C CA . ALA A 1 41 ? -6.881 2.650 1.806 1.00 0.00 41 ALA A CA 12
ATOM 12565 C C . ALA A 1 41 ? -6.410 4.106 1.705 1.00 0.00 41 ALA A C 12
ATOM 12566 O O . ALA A 1 41 ? -7.125 4.961 1.219 1.00 0.00 41 ALA A O 12
ATOM 12573 N N . ALA A 1 42 ? -5.210 4.333 2.177 1.00 0.00 42 ALA A N 12
ATOM 12574 C CA . ALA A 1 42 ? -4.607 5.698 2.152 1.00 0.00 42 ALA A CA 12
ATOM 12575 C C . ALA A 1 42 ? -3.090 5.579 2.300 1.00 0.00 42 ALA A C 12
ATOM 12576 O O . ALA A 1 42 ? -2.611 5.026 3.270 1.00 0.00 42 ALA A O 12
ATOM 12583 N N . LEU A 1 43 ? -2.379 6.103 1.335 1.00 0.00 43 LEU A N 12
ATOM 12584 C CA . LEU A 1 43 ? -0.884 6.046 1.365 1.00 0.00 43 LEU A CA 12
ATOM 12585 C C . LEU A 1 43 ? -0.280 7.359 1.866 1.00 0.00 43 LEU A C 12
ATOM 12586 O O . LEU A 1 43 ? -0.698 8.424 1.462 1.00 0.00 43 LEU A O 12
ATOM 12602 N N . TYR A 1 44 ? 0.694 7.231 2.730 1.00 0.00 44 TYR A N 12
ATOM 12603 C CA . TYR A 1 44 ? 1.383 8.426 3.305 1.00 0.00 44 TYR A CA 12
ATOM 12604 C C . TYR A 1 44 ? 2.842 8.077 3.591 1.00 0.00 44 TYR A C 12
ATOM 12605 O O . TYR A 1 44 ? 3.168 7.010 4.078 1.00 0.00 44 TYR A O 12
ATOM 12623 N N . ASN A 1 45 ? 3.673 9.027 3.262 1.00 0.00 45 ASN A N 12
ATOM 12624 C CA . ASN A 1 45 ? 5.145 8.849 3.467 1.00 0.00 45 ASN A CA 12
ATOM 12625 C C . ASN A 1 45 ? 5.574 8.913 4.943 1.00 0.00 45 ASN A C 12
ATOM 12626 O O . ASN A 1 45 ? 6.704 8.601 5.263 1.00 0.00 45 ASN A O 12
ATOM 12637 N N . GLN A 1 46 ? 4.677 9.312 5.804 1.00 0.00 46 GLN A N 12
ATOM 12638 C CA . GLN A 1 46 ? 4.995 9.403 7.254 1.00 0.00 46 GLN A CA 12
ATOM 12639 C C . GLN A 1 46 ? 4.768 8.052 7.964 1.00 0.00 46 GLN A C 12
ATOM 12640 O O . GLN A 1 46 ? 3.684 7.788 8.451 1.00 0.00 46 GLN A O 12
ATOM 12654 N N . ALA A 1 47 ? 5.793 7.234 8.001 1.00 0.00 47 ALA A N 12
ATOM 12655 C CA . ALA A 1 47 ? 5.685 5.893 8.672 1.00 0.00 47 ALA A CA 12
ATOM 12656 C C . ALA A 1 47 ? 5.057 5.934 10.078 1.00 0.00 47 ALA A C 12
ATOM 12657 O O . ALA A 1 47 ? 4.935 6.975 10.698 1.00 0.00 47 ALA A O 12
ATOM 12664 N N . GLY A 1 48 ? 4.680 4.765 10.527 1.00 0.00 48 GLY A N 12
ATOM 12665 C CA . GLY A 1 48 ? 4.052 4.619 11.874 1.00 0.00 48 GLY A CA 12
ATOM 12666 C C . GLY A 1 48 ? 2.697 5.323 11.982 1.00 0.00 48 GLY A C 12
ATOM 12667 O O . GLY A 1 48 ? 2.321 5.738 13.061 1.00 0.00 48 GLY A O 12
ATOM 12671 N N . CYS A 1 49 ? 2.009 5.442 10.866 1.00 0.00 49 CYS A N 12
ATOM 12672 C CA . CYS A 1 49 ? 0.661 6.113 10.851 1.00 0.00 49 CYS A CA 12
ATOM 12673 C C . CYS A 1 49 ? 0.779 7.585 11.321 1.00 0.00 49 CYS A C 12
ATOM 12674 O O . CYS A 1 49 ? -0.210 8.188 11.693 1.00 0.00 49 CYS A O 12
ATOM 12681 N N . SER A 1 50 ? 1.976 8.121 11.287 1.00 0.00 50 SER A N 12
ATOM 12682 C CA . SER A 1 50 ? 2.198 9.537 11.735 1.00 0.00 50 SER A CA 12
ATOM 12683 C C . SER A 1 50 ? 2.080 10.639 10.667 1.00 0.00 50 SER A C 12
ATOM 12684 O O . SER A 1 50 ? 2.865 11.569 10.652 1.00 0.00 50 SER A O 12
ATOM 12692 N N . GLY A 1 51 ? 1.104 10.516 9.804 1.00 0.00 51 GLY A N 12
ATOM 12693 C CA . GLY A 1 51 ? 0.935 11.561 8.740 1.00 0.00 51 GLY A CA 12
ATOM 12694 C C . GLY A 1 51 ? -0.430 11.605 8.059 1.00 0.00 51 GLY A C 12
ATOM 12695 O O . GLY A 1 51 ? -1.377 10.963 8.469 1.00 0.00 51 GLY A O 12
ATOM 12699 N N . VAL A 1 52 ? -0.440 12.395 7.013 1.00 0.00 52 VAL A N 12
ATOM 12700 C CA . VAL A 1 52 ? -1.656 12.608 6.169 1.00 0.00 52 VAL A CA 12
ATOM 12701 C C . VAL A 1 52 ? -1.459 11.833 4.860 1.00 0.00 52 VAL A C 12
ATOM 12702 O O . VAL A 1 52 ? -0.354 11.722 4.363 1.00 0.00 52 VAL A O 12
ATOM 12715 N N . ALA A 1 53 ? -2.551 11.326 4.349 1.00 0.00 53 ALA A N 12
ATOM 12716 C CA . ALA A 1 53 ? -2.542 10.537 3.077 1.00 0.00 53 ALA A CA 12
ATOM 12717 C C . ALA A 1 53 ? -2.025 11.310 1.853 1.00 0.00 53 ALA A C 12
ATOM 12718 O O . ALA A 1 53 ? -1.661 12.467 1.939 1.00 0.00 53 ALA A O 12
ATOM 12725 N N . HIS A 1 54 ? -2.020 10.613 0.745 1.00 0.00 54 HIS A N 12
ATOM 12726 C CA . HIS A 1 54 ? -1.550 11.191 -0.549 1.00 0.00 54 HIS A CA 12
ATOM 12727 C C . HIS A 1 54 ? -2.253 10.455 -1.697 1.00 0.00 54 HIS A C 12
ATOM 12728 O O . HIS A 1 54 ? -2.782 11.073 -2.601 1.00 0.00 54 HIS A O 12
ATOM 12742 N N . THR A 1 55 ? -2.222 9.147 -1.611 1.00 0.00 55 THR A N 12
ATOM 12743 C CA . THR A 1 55 ? -2.862 8.279 -2.653 1.00 0.00 55 THR A CA 12
ATOM 12744 C C . THR A 1 55 ? -3.716 7.181 -2.000 1.00 0.00 55 THR A C 12
ATOM 12745 O O . THR A 1 55 ? -3.205 6.222 -1.454 1.00 0.00 55 THR A O 12
ATOM 12756 N N . ARG A 1 56 ? -5.007 7.377 -2.092 1.00 0.00 56 ARG A N 12
ATOM 12757 C CA . ARG A 1 56 ? -6.003 6.418 -1.518 1.00 0.00 56 ARG A CA 12
ATOM 12758 C C . ARG A 1 56 ? -6.510 5.447 -2.592 1.00 0.00 56 ARG A C 12
ATOM 12759 O O . ARG A 1 56 ? -6.428 5.739 -3.771 1.00 0.00 56 ARG A O 12
ATOM 12780 N N . PHE A 1 57 ? -7.013 4.322 -2.145 1.00 0.00 57 PHE A N 12
ATOM 12781 C CA . PHE A 1 57 ? -7.548 3.293 -3.093 1.00 0.00 57 PHE A CA 12
ATOM 12782 C C . PHE A 1 57 ? -8.992 2.915 -2.725 1.00 0.00 57 PHE A C 12
ATOM 12783 O O . PHE A 1 57 ? -9.232 2.220 -1.755 1.00 0.00 57 PHE A O 12
ATOM 12800 N N . GLY A 1 58 ? -9.902 3.402 -3.529 1.00 0.00 58 GLY A N 12
ATOM 12801 C CA . GLY A 1 58 ? -11.361 3.134 -3.328 1.00 0.00 58 GLY A CA 12
ATOM 12802 C C . GLY A 1 58 ? -11.809 1.989 -4.253 1.00 0.00 58 GLY A C 12
ATOM 12803 O O . GLY A 1 58 ? -12.942 1.552 -4.200 1.00 0.00 58 GLY A O 12
ATOM 12807 N N . SER A 1 59 ? -10.886 1.546 -5.074 1.00 0.00 59 SER A N 12
ATOM 12808 C CA . SER A 1 59 ? -11.144 0.438 -6.041 1.00 0.00 59 SER A CA 12
ATOM 12809 C C . SER A 1 59 ? -9.803 -0.233 -6.378 1.00 0.00 59 SER A C 12
ATOM 12810 O O . SER A 1 59 ? -8.803 0.441 -6.530 1.00 0.00 59 SER A O 12
ATOM 12818 N N . SER A 1 60 ? -9.835 -1.541 -6.478 1.00 0.00 60 SER A N 12
ATOM 12819 C CA . SER A 1 60 ? -8.638 -2.366 -6.801 1.00 0.00 60 SER A CA 12
ATOM 12820 C C . SER A 1 60 ? -7.653 -1.726 -7.799 1.00 0.00 60 SER A C 12
ATOM 12821 O O . SER A 1 60 ? -7.962 -1.578 -8.965 1.00 0.00 60 SER A O 12
ATOM 12829 N N . ALA A 1 61 ? -6.496 -1.365 -7.297 1.00 0.00 61 ALA A N 12
ATOM 12830 C CA . ALA A 1 61 ? -5.441 -0.736 -8.157 1.00 0.00 61 ALA A CA 12
ATOM 12831 C C . ALA A 1 61 ? -4.527 -1.863 -8.662 1.00 0.00 61 ALA A C 12
ATOM 12832 O O . ALA A 1 61 ? -4.760 -3.019 -8.363 1.00 0.00 61 ALA A O 12
ATOM 12839 N N . ARG A 1 62 ? -3.517 -1.501 -9.412 1.00 0.00 62 ARG A N 12
ATOM 12840 C CA . ARG A 1 62 ? -2.563 -2.514 -9.960 1.00 0.00 62 ARG A CA 12
ATOM 12841 C C . ARG A 1 62 ? -1.291 -1.852 -10.511 1.00 0.00 62 ARG A C 12
ATOM 12842 O O . ARG A 1 62 ? -0.889 -2.094 -11.634 1.00 0.00 62 ARG A O 12
ATOM 12863 N N . ALA A 1 63 ? -0.686 -1.028 -9.692 1.00 0.00 63 ALA A N 12
ATOM 12864 C CA . ALA A 1 63 ? 0.560 -0.326 -10.124 1.00 0.00 63 ALA A CA 12
ATOM 12865 C C . ALA A 1 63 ? 1.801 -1.183 -9.848 1.00 0.00 63 ALA A C 12
ATOM 12866 O O . ALA A 1 63 ? 1.746 -2.153 -9.121 1.00 0.00 63 ALA A O 12
ATOM 12873 N N . CYS A 1 64 ? 2.894 -0.795 -10.450 1.00 0.00 64 CYS A N 12
ATOM 12874 C CA . CYS A 1 64 ? 4.178 -1.539 -10.264 1.00 0.00 64 CYS A CA 12
ATOM 12875 C C . CYS A 1 64 ? 5.346 -0.545 -10.342 1.00 0.00 64 CYS A C 12
ATOM 12876 O O . CYS A 1 64 ? 6.499 -0.923 -10.415 1.00 0.00 64 CYS A O 12
ATOM 12883 N N . ASN A 1 65 ? 4.984 0.712 -10.317 1.00 0.00 65 ASN A N 12
ATOM 12884 C CA . ASN A 1 65 ? 5.960 1.834 -10.380 1.00 0.00 65 ASN A CA 12
ATOM 12885 C C . ASN A 1 65 ? 6.552 2.008 -8.964 1.00 0.00 65 ASN A C 12
ATOM 12886 O O . ASN A 1 65 ? 5.918 1.594 -8.013 1.00 0.00 65 ASN A O 12
ATOM 12897 N N . PRO A 1 66 ? 7.722 2.601 -8.841 1.00 0.00 66 PRO A N 12
ATOM 12898 C CA . PRO A 1 66 ? 8.391 2.790 -7.516 1.00 0.00 66 PRO A CA 12
ATOM 12899 C C . PRO A 1 66 ? 7.450 3.428 -6.480 1.00 0.00 66 PRO A C 12
ATOM 12900 O O . PRO A 1 66 ? 6.638 4.272 -6.807 1.00 0.00 66 PRO A O 12
ATOM 12911 N N . PHE A 1 67 ? 7.602 2.989 -5.256 1.00 0.00 67 PHE A N 12
ATOM 12912 C CA . PHE A 1 67 ? 6.765 3.507 -4.129 1.00 0.00 67 PHE A CA 12
ATOM 12913 C C . PHE A 1 67 ? 7.142 4.975 -3.866 1.00 0.00 67 PHE A C 12
ATOM 12914 O O . PHE A 1 67 ? 8.232 5.398 -4.202 1.00 0.00 67 PHE A O 12
ATOM 12931 N N . GLY A 1 68 ? 6.227 5.699 -3.276 1.00 0.00 68 GLY A N 12
ATOM 12932 C CA . GLY A 1 68 ? 6.469 7.145 -2.965 1.00 0.00 68 GLY A CA 12
ATOM 12933 C C . GLY A 1 68 ? 5.966 7.507 -1.569 1.00 0.00 68 GLY A C 12
ATOM 12934 O O . GLY A 1 68 ? 5.697 8.660 -1.292 1.00 0.00 68 GLY A O 12
ATOM 12938 N N . TRP A 1 69 ? 5.855 6.505 -0.734 1.00 0.00 69 TRP A N 12
ATOM 12939 C CA . TRP A 1 69 ? 5.374 6.708 0.669 1.00 0.00 69 TRP A CA 12
ATOM 12940 C C . TRP A 1 69 ? 6.242 5.848 1.601 1.00 0.00 69 TRP A C 12
ATOM 12941 O O . TRP A 1 69 ? 7.321 5.446 1.205 1.00 0.00 69 TRP A O 12
ATOM 12962 N N . LYS A 1 70 ? 5.779 5.584 2.800 1.00 0.00 70 LYS A N 12
ATOM 12963 C CA . LYS A 1 70 ? 6.580 4.752 3.747 1.00 0.00 70 LYS A CA 12
ATOM 12964 C C . LYS A 1 70 ? 5.653 3.776 4.483 1.00 0.00 70 LYS A C 12
ATOM 12965 O O . LYS A 1 70 ? 6.103 2.780 5.017 1.00 0.00 70 LYS A O 12
ATOM 12984 N N . SER A 1 71 ? 4.385 4.105 4.485 1.00 0.00 71 SER A N 12
ATOM 12985 C CA . SER A 1 71 ? 3.352 3.264 5.152 1.00 0.00 71 SER A CA 12
ATOM 12986 C C . SER A 1 71 ? 1.982 3.467 4.500 1.00 0.00 71 SER A C 12
ATOM 12987 O O . SER A 1 71 ? 1.782 4.353 3.688 1.00 0.00 71 SER A O 12
ATOM 12995 N N . ILE A 1 72 ? 1.086 2.610 4.910 1.00 0.00 72 ILE A N 12
ATOM 12996 C CA . ILE A 1 72 ? -0.316 2.616 4.403 1.00 0.00 72 ILE A CA 12
ATOM 12997 C C . ILE A 1 72 ? -1.323 2.413 5.538 1.00 0.00 72 ILE A C 12
ATOM 12998 O O . ILE A 1 72 ? -1.037 1.759 6.521 1.00 0.00 72 ILE A O 12
ATOM 13014 N N . PHE A 1 73 ? -2.472 3.002 5.336 1.00 0.00 73 PHE A N 12
ATOM 13015 C CA . PHE A 1 73 ? -3.596 2.918 6.323 1.00 0.00 73 PHE A CA 12
ATOM 13016 C C . PHE A 1 73 ? -4.758 2.264 5.574 1.00 0.00 73 PHE A C 12
ATOM 13017 O O . PHE A 1 73 ? -5.023 2.617 4.441 1.00 0.00 73 PHE A O 12
ATOM 13034 N N . ILE A 1 74 ? -5.414 1.336 6.226 1.00 0.00 74 ILE A N 12
ATOM 13035 C CA . ILE A 1 74 ? -6.570 0.623 5.594 1.00 0.00 74 ILE A CA 12
ATOM 13036 C C . ILE A 1 74 ? -7.717 0.444 6.603 1.00 0.00 74 ILE A C 12
ATOM 13037 O O . ILE A 1 74 ? -7.501 0.444 7.799 1.00 0.00 74 ILE A O 12
ATOM 13053 N N . GLN A 1 75 ? -8.908 0.300 6.069 1.00 0.00 75 GLN A N 12
ATOM 13054 C CA . GLN A 1 75 ? -10.132 0.114 6.912 1.00 0.00 75 GLN A CA 12
ATOM 13055 C C . GLN A 1 75 ? -10.388 -1.366 7.236 1.00 0.00 75 GLN A C 12
ATOM 13056 O O . GLN A 1 75 ? -9.720 -2.246 6.728 1.00 0.00 75 GLN A O 12
ATOM 13070 N N . CYS A 1 76 ? -11.363 -1.576 8.085 1.00 0.00 76 CYS A N 12
ATOM 13071 C CA . CYS A 1 76 ? -11.755 -2.954 8.518 1.00 0.00 76 CYS A CA 12
ATOM 13072 C C . CYS A 1 76 ? -13.036 -3.421 7.797 1.00 0.00 76 CYS A C 12
ATOM 13073 O O . CYS A 1 76 ? -13.929 -2.597 7.673 1.00 0.00 76 CYS A O 12
ATOM 13081 N N . SER A 1 1 ? -10.322 -5.953 1.400 1.00 0.00 1 SER A N 13
ATOM 13082 C CA . SER A 1 1 ? -9.339 -5.119 0.653 1.00 0.00 1 SER A CA 13
ATOM 13083 C C . SER A 1 1 ? -7.912 -5.419 1.118 1.00 0.00 1 SER A C 13
ATOM 13084 O O . SER A 1 1 ? -7.705 -5.915 2.209 1.00 0.00 1 SER A O 13
ATOM 13091 N N . ALA A 1 2 ? -6.968 -5.102 0.265 1.00 0.00 2 ALA A N 13
ATOM 13092 C CA . ALA A 1 2 ? -5.529 -5.342 0.593 1.00 0.00 2 ALA A CA 13
ATOM 13093 C C . ALA A 1 2 ? -4.608 -4.466 -0.260 1.00 0.00 2 ALA A C 13
ATOM 13094 O O . ALA A 1 2 ? -5.058 -3.776 -1.153 1.00 0.00 2 ALA A O 13
ATOM 13101 N N . PHE A 1 3 ? -3.338 -4.535 0.054 1.00 0.00 3 PHE A N 13
ATOM 13102 C CA . PHE A 1 3 ? -2.306 -3.742 -0.678 1.00 0.00 3 PHE A CA 13
ATOM 13103 C C . PHE A 1 3 ? -1.084 -4.640 -0.924 1.00 0.00 3 PHE A C 13
ATOM 13104 O O . PHE A 1 3 ? -0.247 -4.800 -0.056 1.00 0.00 3 PHE A O 13
ATOM 13121 N N . THR A 1 4 ? -1.014 -5.205 -2.105 1.00 0.00 4 THR A N 13
ATOM 13122 C CA . THR A 1 4 ? 0.136 -6.097 -2.445 1.00 0.00 4 THR A CA 13
ATOM 13123 C C . THR A 1 4 ? 1.324 -5.180 -2.747 1.00 0.00 4 THR A C 13
ATOM 13124 O O . THR A 1 4 ? 1.137 -4.068 -3.199 1.00 0.00 4 THR A O 13
ATOM 13135 N N . VAL A 1 5 ? 2.510 -5.666 -2.487 1.00 0.00 5 VAL A N 13
ATOM 13136 C CA . VAL A 1 5 ? 3.745 -4.857 -2.736 1.00 0.00 5 VAL A CA 13
ATOM 13137 C C . VAL A 1 5 ? 4.921 -5.776 -3.115 1.00 0.00 5 VAL A C 13
ATOM 13138 O O . VAL A 1 5 ? 4.938 -6.934 -2.744 1.00 0.00 5 VAL A O 13
ATOM 13151 N N . TRP A 1 6 ? 5.864 -5.233 -3.847 1.00 0.00 6 TRP A N 13
ATOM 13152 C CA . TRP A 1 6 ? 7.056 -6.000 -4.277 1.00 0.00 6 TRP A CA 13
ATOM 13153 C C . TRP A 1 6 ? 8.293 -5.115 -4.065 1.00 0.00 6 TRP A C 13
ATOM 13154 O O . TRP A 1 6 ? 8.247 -3.917 -4.270 1.00 0.00 6 TRP A O 13
ATOM 13175 N N . SER A 1 7 ? 9.364 -5.752 -3.658 1.00 0.00 7 SER A N 13
ATOM 13176 C CA . SER A 1 7 ? 10.653 -5.023 -3.398 1.00 0.00 7 SER A CA 13
ATOM 13177 C C . SER A 1 7 ? 11.329 -4.401 -4.639 1.00 0.00 7 SER A C 13
ATOM 13178 O O . SER A 1 7 ? 12.383 -3.806 -4.518 1.00 0.00 7 SER A O 13
ATOM 13186 N N . GLY A 1 8 ? 10.712 -4.552 -5.783 1.00 0.00 8 GLY A N 13
ATOM 13187 C CA . GLY A 1 8 ? 11.264 -3.990 -7.054 1.00 0.00 8 GLY A CA 13
ATOM 13188 C C . GLY A 1 8 ? 11.902 -5.052 -7.963 1.00 0.00 8 GLY A C 13
ATOM 13189 O O . GLY A 1 8 ? 12.337 -6.078 -7.479 1.00 0.00 8 GLY A O 13
ATOM 13193 N N . PRO A 1 9 ? 11.958 -4.786 -9.253 1.00 0.00 9 PRO A N 13
ATOM 13194 C CA . PRO A 1 9 ? 11.818 -3.427 -9.871 1.00 0.00 9 PRO A CA 13
ATOM 13195 C C . PRO A 1 9 ? 10.376 -2.901 -9.835 1.00 0.00 9 PRO A C 13
ATOM 13196 O O . PRO A 1 9 ? 10.124 -1.822 -9.333 1.00 0.00 9 PRO A O 13
ATOM 13207 N N . GLY A 1 10 ? 9.482 -3.690 -10.371 1.00 0.00 10 GLY A N 13
ATOM 13208 C CA . GLY A 1 10 ? 8.042 -3.317 -10.409 1.00 0.00 10 GLY A CA 13
ATOM 13209 C C . GLY A 1 10 ? 7.249 -4.198 -9.443 1.00 0.00 10 GLY A C 13
ATOM 13210 O O . GLY A 1 10 ? 7.600 -4.331 -8.286 1.00 0.00 10 GLY A O 13
ATOM 13214 N N . CYS A 1 11 ? 6.204 -4.768 -9.981 1.00 0.00 11 CYS A N 13
ATOM 13215 C CA . CYS A 1 11 ? 5.277 -5.670 -9.229 1.00 0.00 11 CYS A CA 13
ATOM 13216 C C . CYS A 1 11 ? 5.471 -7.113 -9.707 1.00 0.00 11 CYS A C 13
ATOM 13217 O O . CYS A 1 11 ? 4.599 -7.671 -10.349 1.00 0.00 11 CYS A O 13
ATOM 13224 N N . ASN A 1 12 ? 6.601 -7.692 -9.389 1.00 0.00 12 ASN A N 13
ATOM 13225 C CA . ASN A 1 12 ? 6.853 -9.101 -9.837 1.00 0.00 12 ASN A CA 13
ATOM 13226 C C . ASN A 1 12 ? 7.618 -9.909 -8.791 1.00 0.00 12 ASN A C 13
ATOM 13227 O O . ASN A 1 12 ? 7.179 -10.957 -8.361 1.00 0.00 12 ASN A O 13
ATOM 13238 N N . ASN A 1 13 ? 8.747 -9.356 -8.443 1.00 0.00 13 ASN A N 13
ATOM 13239 C CA . ASN A 1 13 ? 9.708 -9.916 -7.445 1.00 0.00 13 ASN A CA 13
ATOM 13240 C C . ASN A 1 13 ? 9.116 -10.417 -6.093 1.00 0.00 13 ASN A C 13
ATOM 13241 O O . ASN A 1 13 ? 8.312 -11.329 -6.088 1.00 0.00 13 ASN A O 13
ATOM 13252 N N . ARG A 1 14 ? 9.518 -9.835 -4.984 1.00 0.00 14 ARG A N 13
ATOM 13253 C CA . ARG A 1 14 ? 8.994 -10.266 -3.646 1.00 0.00 14 ARG A CA 13
ATOM 13254 C C . ARG A 1 14 ? 7.482 -10.040 -3.528 1.00 0.00 14 ARG A C 13
ATOM 13255 O O . ARG A 1 14 ? 7.025 -8.943 -3.288 1.00 0.00 14 ARG A O 13
ATOM 13276 N N . ALA A 1 15 ? 6.742 -11.099 -3.697 1.00 0.00 15 ALA A N 13
ATOM 13277 C CA . ALA A 1 15 ? 5.257 -11.004 -3.606 1.00 0.00 15 ALA A CA 13
ATOM 13278 C C . ALA A 1 15 ? 4.799 -10.958 -2.136 1.00 0.00 15 ALA A C 13
ATOM 13279 O O . ALA A 1 15 ? 4.436 -11.954 -1.542 1.00 0.00 15 ALA A O 13
ATOM 13286 N N . GLU A 1 16 ? 4.850 -9.759 -1.612 1.00 0.00 16 GLU A N 13
ATOM 13287 C CA . GLU A 1 16 ? 4.452 -9.465 -0.198 1.00 0.00 16 GLU A CA 13
ATOM 13288 C C . GLU A 1 16 ? 3.042 -8.843 -0.229 1.00 0.00 16 GLU A C 13
ATOM 13289 O O . GLU A 1 16 ? 2.612 -8.379 -1.267 1.00 0.00 16 GLU A O 13
ATOM 13301 N N . ARG A 1 17 ? 2.362 -8.849 0.894 1.00 0.00 17 ARG A N 13
ATOM 13302 C CA . ARG A 1 17 ? 0.981 -8.266 0.947 1.00 0.00 17 ARG A CA 13
ATOM 13303 C C . ARG A 1 17 ? 0.706 -7.519 2.263 1.00 0.00 17 ARG A C 13
ATOM 13304 O O . ARG A 1 17 ? 1.297 -7.805 3.287 1.00 0.00 17 ARG A O 13
ATOM 13325 N N . TYR A 1 18 ? -0.198 -6.575 2.162 1.00 0.00 18 TYR A N 13
ATOM 13326 C CA . TYR A 1 18 ? -0.619 -5.725 3.321 1.00 0.00 18 TYR A CA 13
ATOM 13327 C C . TYR A 1 18 ? -2.154 -5.584 3.349 1.00 0.00 18 TYR A C 13
ATOM 13328 O O . TYR A 1 18 ? -2.713 -4.616 2.868 1.00 0.00 18 TYR A O 13
ATOM 13346 N N . SER A 1 19 ? -2.779 -6.582 3.922 1.00 0.00 19 SER A N 13
ATOM 13347 C CA . SER A 1 19 ? -4.274 -6.624 4.049 1.00 0.00 19 SER A CA 13
ATOM 13348 C C . SER A 1 19 ? -4.686 -6.409 5.519 1.00 0.00 19 SER A C 13
ATOM 13349 O O . SER A 1 19 ? -5.843 -6.192 5.823 1.00 0.00 19 SER A O 13
ATOM 13357 N N . LYS A 1 20 ? -3.695 -6.485 6.371 1.00 0.00 20 LYS A N 13
ATOM 13358 C CA . LYS A 1 20 ? -3.861 -6.312 7.846 1.00 0.00 20 LYS A CA 13
ATOM 13359 C C . LYS A 1 20 ? -4.582 -5.009 8.257 1.00 0.00 20 LYS A C 13
ATOM 13360 O O . LYS A 1 20 ? -4.413 -3.968 7.650 1.00 0.00 20 LYS A O 13
ATOM 13379 N N . CYS A 1 21 ? -5.369 -5.151 9.296 1.00 0.00 21 CYS A N 13
ATOM 13380 C CA . CYS A 1 21 ? -6.178 -4.033 9.888 1.00 0.00 21 CYS A CA 13
ATOM 13381 C C . CYS A 1 21 ? -5.336 -2.849 10.371 1.00 0.00 21 CYS A C 13
ATOM 13382 O O . CYS A 1 21 ? -4.412 -3.028 11.140 1.00 0.00 21 CYS A O 13
ATOM 13389 N N . GLY A 1 22 ? -5.683 -1.676 9.907 1.00 0.00 22 GLY A N 13
ATOM 13390 C CA . GLY A 1 22 ? -4.932 -0.457 10.318 1.00 0.00 22 GLY A CA 13
ATOM 13391 C C . GLY A 1 22 ? -3.788 -0.221 9.342 1.00 0.00 22 GLY A C 13
ATOM 13392 O O . GLY A 1 22 ? -3.809 -0.740 8.241 1.00 0.00 22 GLY A O 13
ATOM 13396 N N . CYS A 1 23 ? -2.825 0.551 9.778 1.00 0.00 23 CYS A N 13
ATOM 13397 C CA . CYS A 1 23 ? -1.657 0.851 8.900 1.00 0.00 23 CYS A CA 13
ATOM 13398 C C . CYS A 1 23 ? -0.330 0.283 9.400 1.00 0.00 23 CYS A C 13
ATOM 13399 O O . CYS A 1 23 ? -0.181 -0.071 10.554 1.00 0.00 23 CYS A O 13
ATOM 13406 N N . SER A 1 24 ? 0.590 0.228 8.470 1.00 0.00 24 SER A N 13
ATOM 13407 C CA . SER A 1 24 ? 1.966 -0.291 8.740 1.00 0.00 24 SER A CA 13
ATOM 13408 C C . SER A 1 24 ? 2.922 0.208 7.646 1.00 0.00 24 SER A C 13
ATOM 13409 O O . SER A 1 24 ? 2.490 0.564 6.566 1.00 0.00 24 SER A O 13
ATOM 13417 N N . ALA A 1 25 ? 4.194 0.215 7.958 1.00 0.00 25 ALA A N 13
ATOM 13418 C CA . ALA A 1 25 ? 5.219 0.681 6.971 1.00 0.00 25 ALA A CA 13
ATOM 13419 C C . ALA A 1 25 ? 5.525 -0.424 5.949 1.00 0.00 25 ALA A C 13
ATOM 13420 O O . ALA A 1 25 ? 5.414 -1.596 6.256 1.00 0.00 25 ALA A O 13
ATOM 13427 N N . ILE A 1 26 ? 5.904 -0.003 4.766 1.00 0.00 26 ILE A N 13
ATOM 13428 C CA . ILE A 1 26 ? 6.232 -0.970 3.669 1.00 0.00 26 ILE A CA 13
ATOM 13429 C C . ILE A 1 26 ? 7.673 -0.745 3.210 1.00 0.00 26 ILE A C 13
ATOM 13430 O O . ILE A 1 26 ? 8.078 0.374 2.955 1.00 0.00 26 ILE A O 13
ATOM 13446 N N . HIS A 1 27 ? 8.395 -1.832 3.121 1.00 0.00 27 HIS A N 13
ATOM 13447 C CA . HIS A 1 27 ? 9.827 -1.792 2.685 1.00 0.00 27 HIS A CA 13
ATOM 13448 C C . HIS A 1 27 ? 9.919 -2.221 1.210 1.00 0.00 27 HIS A C 13
ATOM 13449 O O . HIS A 1 27 ? 10.969 -2.153 0.600 1.00 0.00 27 HIS A O 13
ATOM 13463 N N . GLN A 1 28 ? 8.793 -2.653 0.696 1.00 0.00 28 GLN A N 13
ATOM 13464 C CA . GLN A 1 28 ? 8.675 -3.112 -0.721 1.00 0.00 28 GLN A CA 13
ATOM 13465 C C . GLN A 1 28 ? 8.217 -1.933 -1.583 1.00 0.00 28 GLN A C 13
ATOM 13466 O O . GLN A 1 28 ? 7.148 -1.902 -2.165 1.00 0.00 28 GLN A O 13
ATOM 13480 N N . LYS A 1 29 ? 9.113 -0.992 -1.606 1.00 0.00 29 LYS A N 13
ATOM 13481 C CA . LYS A 1 29 ? 8.944 0.284 -2.361 1.00 0.00 29 LYS A CA 13
ATOM 13482 C C . LYS A 1 29 ? 9.163 0.176 -3.884 1.00 0.00 29 LYS A C 13
ATOM 13483 O O . LYS A 1 29 ? 9.205 1.180 -4.571 1.00 0.00 29 LYS A O 13
ATOM 13502 N N . GLY A 1 30 ? 9.293 -1.033 -4.368 1.00 0.00 30 GLY A N 13
ATOM 13503 C CA . GLY A 1 30 ? 9.513 -1.257 -5.830 1.00 0.00 30 GLY A CA 13
ATOM 13504 C C . GLY A 1 30 ? 8.244 -1.033 -6.658 1.00 0.00 30 GLY A C 13
ATOM 13505 O O . GLY A 1 30 ? 8.198 -0.166 -7.508 1.00 0.00 30 GLY A O 13
ATOM 13509 N N . GLY A 1 31 ? 7.260 -1.842 -6.366 1.00 0.00 31 GLY A N 13
ATOM 13510 C CA . GLY A 1 31 ? 5.942 -1.774 -7.068 1.00 0.00 31 GLY A CA 13
ATOM 13511 C C . GLY A 1 31 ? 4.855 -2.162 -6.068 1.00 0.00 31 GLY A C 13
ATOM 13512 O O . GLY A 1 31 ? 5.158 -2.761 -5.055 1.00 0.00 31 GLY A O 13
ATOM 13516 N N . TYR A 1 32 ? 3.622 -1.815 -6.349 1.00 0.00 32 TYR A N 13
ATOM 13517 C CA . TYR A 1 32 ? 2.520 -2.173 -5.398 1.00 0.00 32 TYR A CA 13
ATOM 13518 C C . TYR A 1 32 ? 1.104 -2.131 -5.983 1.00 0.00 32 TYR A C 13
ATOM 13519 O O . TYR A 1 32 ? 0.732 -1.207 -6.677 1.00 0.00 32 TYR A O 13
ATOM 13537 N N . ASP A 1 33 ? 0.348 -3.151 -5.675 1.00 0.00 33 ASP A N 13
ATOM 13538 C CA . ASP A 1 33 ? -1.053 -3.255 -6.162 1.00 0.00 33 ASP A CA 13
ATOM 13539 C C . ASP A 1 33 ? -1.992 -3.060 -4.968 1.00 0.00 33 ASP A C 13
ATOM 13540 O O . ASP A 1 33 ? -1.590 -3.194 -3.829 1.00 0.00 33 ASP A O 13
ATOM 13549 N N . PHE A 1 34 ? -3.218 -2.744 -5.284 1.00 0.00 34 PHE A N 13
ATOM 13550 C CA . PHE A 1 34 ? -4.260 -2.529 -4.246 1.00 0.00 34 PHE A CA 13
ATOM 13551 C C . PHE A 1 34 ? -5.473 -3.332 -4.707 1.00 0.00 34 PHE A C 13
ATOM 13552 O O . PHE A 1 34 ? -5.603 -3.636 -5.878 1.00 0.00 34 PHE A O 13
ATOM 13569 N N . SER A 1 35 ? -6.319 -3.649 -3.763 1.00 0.00 35 SER A N 13
ATOM 13570 C CA . SER A 1 35 ? -7.550 -4.430 -4.056 1.00 0.00 35 SER A CA 13
ATOM 13571 C C . SER A 1 35 ? -8.674 -3.844 -3.217 1.00 0.00 35 SER A C 13
ATOM 13572 O O . SER A 1 35 ? -8.588 -3.783 -2.006 1.00 0.00 35 SER A O 13
ATOM 13580 N N . TYR A 1 36 ? -9.694 -3.425 -3.915 1.00 0.00 36 TYR A N 13
ATOM 13581 C CA . TYR A 1 36 ? -10.885 -2.824 -3.259 1.00 0.00 36 TYR A CA 13
ATOM 13582 C C . TYR A 1 36 ? -11.978 -3.898 -3.307 1.00 0.00 36 TYR A C 13
ATOM 13583 O O . TYR A 1 36 ? -12.480 -4.231 -4.364 1.00 0.00 36 TYR A O 13
ATOM 13601 N N . THR A 1 37 ? -12.305 -4.402 -2.149 1.00 0.00 37 THR A N 13
ATOM 13602 C CA . THR A 1 37 ? -13.348 -5.463 -2.013 1.00 0.00 37 THR A CA 13
ATOM 13603 C C . THR A 1 37 ? -14.022 -5.260 -0.656 1.00 0.00 37 THR A C 13
ATOM 13604 O O . THR A 1 37 ? -15.233 -5.232 -0.551 1.00 0.00 37 THR A O 13
ATOM 13615 N N . GLY A 1 38 ? -13.183 -5.122 0.338 1.00 0.00 38 GLY A N 13
ATOM 13616 C CA . GLY A 1 38 ? -13.656 -4.910 1.731 1.00 0.00 38 GLY A CA 13
ATOM 13617 C C . GLY A 1 38 ? -13.941 -3.422 1.903 1.00 0.00 38 GLY A C 13
ATOM 13618 O O . GLY A 1 38 ? -15.082 -3.010 1.826 1.00 0.00 38 GLY A O 13
ATOM 13622 N N . GLN A 1 39 ? -12.890 -2.667 2.121 1.00 0.00 39 GLN A N 13
ATOM 13623 C CA . GLN A 1 39 ? -13.029 -1.189 2.309 1.00 0.00 39 GLN A CA 13
ATOM 13624 C C . GLN A 1 39 ? -11.964 -0.346 1.580 1.00 0.00 39 GLN A C 13
ATOM 13625 O O . GLN A 1 39 ? -11.125 -0.858 0.867 1.00 0.00 39 GLN A O 13
ATOM 13639 N N . THR A 1 40 ? -12.052 0.944 1.799 1.00 0.00 40 THR A N 13
ATOM 13640 C CA . THR A 1 40 ? -11.113 1.937 1.182 1.00 0.00 40 THR A CA 13
ATOM 13641 C C . THR A 1 40 ? -9.748 1.904 1.899 1.00 0.00 40 THR A C 13
ATOM 13642 O O . THR A 1 40 ? -9.598 1.266 2.924 1.00 0.00 40 THR A O 13
ATOM 13653 N N . ALA A 1 41 ? -8.793 2.594 1.326 1.00 0.00 41 ALA A N 13
ATOM 13654 C CA . ALA A 1 41 ? -7.413 2.659 1.908 1.00 0.00 41 ALA A CA 13
ATOM 13655 C C . ALA A 1 41 ? -6.748 3.994 1.550 1.00 0.00 41 ALA A C 13
ATOM 13656 O O . ALA A 1 41 ? -7.254 4.739 0.732 1.00 0.00 41 ALA A O 13
ATOM 13663 N N . ALA A 1 42 ? -5.627 4.248 2.180 1.00 0.00 42 ALA A N 13
ATOM 13664 C CA . ALA A 1 42 ? -4.871 5.515 1.930 1.00 0.00 42 ALA A CA 13
ATOM 13665 C C . ALA A 1 42 ? -3.369 5.352 2.199 1.00 0.00 42 ALA A C 13
ATOM 13666 O O . ALA A 1 42 ? -2.953 4.406 2.835 1.00 0.00 42 ALA A O 13
ATOM 13673 N N . LEU A 1 43 ? -2.606 6.292 1.699 1.00 0.00 43 LEU A N 13
ATOM 13674 C CA . LEU A 1 43 ? -1.119 6.297 1.859 1.00 0.00 43 LEU A CA 13
ATOM 13675 C C . LEU A 1 43 ? -0.728 7.447 2.773 1.00 0.00 43 LEU A C 13
ATOM 13676 O O . LEU A 1 43 ? -1.316 8.508 2.723 1.00 0.00 43 LEU A O 13
ATOM 13692 N N . TYR A 1 44 ? 0.268 7.187 3.572 1.00 0.00 44 TYR A N 13
ATOM 13693 C CA . TYR A 1 44 ? 0.788 8.192 4.539 1.00 0.00 44 TYR A CA 13
ATOM 13694 C C . TYR A 1 44 ? 2.300 8.302 4.364 1.00 0.00 44 TYR A C 13
ATOM 13695 O O . TYR A 1 44 ? 3.012 7.329 4.529 1.00 0.00 44 TYR A O 13
ATOM 13713 N N . ASN A 1 45 ? 2.743 9.491 4.037 1.00 0.00 45 ASN A N 13
ATOM 13714 C CA . ASN A 1 45 ? 4.205 9.742 3.832 1.00 0.00 45 ASN A CA 13
ATOM 13715 C C . ASN A 1 45 ? 5.023 9.496 5.114 1.00 0.00 45 ASN A C 13
ATOM 13716 O O . ASN A 1 45 ? 6.238 9.552 5.095 1.00 0.00 45 ASN A O 13
ATOM 13727 N N . GLN A 1 46 ? 4.319 9.229 6.183 1.00 0.00 46 GLN A N 13
ATOM 13728 C CA . GLN A 1 46 ? 4.952 8.964 7.502 1.00 0.00 46 GLN A CA 13
ATOM 13729 C C . GLN A 1 46 ? 4.445 7.620 8.037 1.00 0.00 46 GLN A C 13
ATOM 13730 O O . GLN A 1 46 ? 3.256 7.404 8.183 1.00 0.00 46 GLN A O 13
ATOM 13744 N N . ALA A 1 47 ? 5.405 6.767 8.297 1.00 0.00 47 ALA A N 13
ATOM 13745 C CA . ALA A 1 47 ? 5.175 5.385 8.828 1.00 0.00 47 ALA A CA 13
ATOM 13746 C C . ALA A 1 47 ? 4.039 5.284 9.857 1.00 0.00 47 ALA A C 13
ATOM 13747 O O . ALA A 1 47 ? 3.786 6.209 10.609 1.00 0.00 47 ALA A O 13
ATOM 13754 N N . GLY A 1 48 ? 3.396 4.143 9.842 1.00 0.00 48 GLY A N 13
ATOM 13755 C CA . GLY A 1 48 ? 2.262 3.876 10.777 1.00 0.00 48 GLY A CA 13
ATOM 13756 C C . GLY A 1 48 ? 1.218 4.996 10.716 1.00 0.00 48 GLY A C 13
ATOM 13757 O O . GLY A 1 48 ? 0.650 5.358 11.728 1.00 0.00 48 GLY A O 13
ATOM 13761 N N . CYS A 1 49 ? 1.012 5.494 9.517 1.00 0.00 49 CYS A N 13
ATOM 13762 C CA . CYS A 1 49 ? 0.035 6.598 9.243 1.00 0.00 49 CYS A CA 13
ATOM 13763 C C . CYS A 1 49 ? -0.030 7.640 10.367 1.00 0.00 49 CYS A C 13
ATOM 13764 O O . CYS A 1 49 ? -1.088 8.064 10.791 1.00 0.00 49 CYS A O 13
ATOM 13771 N N . SER A 1 50 ? 1.148 8.013 10.805 1.00 0.00 50 SER A N 13
ATOM 13772 C CA . SER A 1 50 ? 1.287 9.020 11.901 1.00 0.00 50 SER A CA 13
ATOM 13773 C C . SER A 1 50 ? 1.251 10.460 11.358 1.00 0.00 50 SER A C 13
ATOM 13774 O O . SER A 1 50 ? 2.006 11.315 11.782 1.00 0.00 50 SER A O 13
ATOM 13782 N N . GLY A 1 51 ? 0.357 10.675 10.427 1.00 0.00 51 GLY A N 13
ATOM 13783 C CA . GLY A 1 51 ? 0.198 12.023 9.802 1.00 0.00 51 GLY A CA 13
ATOM 13784 C C . GLY A 1 51 ? -1.172 12.134 9.135 1.00 0.00 51 GLY A C 13
ATOM 13785 O O . GLY A 1 51 ? -2.190 12.007 9.787 1.00 0.00 51 GLY A O 13
ATOM 13789 N N . VAL A 1 52 ? -1.142 12.370 7.846 1.00 0.00 52 VAL A N 13
ATOM 13790 C CA . VAL A 1 52 ? -2.396 12.509 7.042 1.00 0.00 52 VAL A CA 13
ATOM 13791 C C . VAL A 1 52 ? -2.222 11.767 5.710 1.00 0.00 52 VAL A C 13
ATOM 13792 O O . VAL A 1 52 ? -1.114 11.565 5.249 1.00 0.00 52 VAL A O 13
ATOM 13805 N N . ALA A 1 53 ? -3.335 11.384 5.137 1.00 0.00 53 ALA A N 13
ATOM 13806 C CA . ALA A 1 53 ? -3.305 10.653 3.838 1.00 0.00 53 ALA A CA 13
ATOM 13807 C C . ALA A 1 53 ? -2.815 11.532 2.676 1.00 0.00 53 ALA A C 13
ATOM 13808 O O . ALA A 1 53 ? -2.756 12.742 2.790 1.00 0.00 53 ALA A O 13
ATOM 13815 N N . HIS A 1 54 ? -2.481 10.872 1.597 1.00 0.00 54 HIS A N 13
ATOM 13816 C CA . HIS A 1 54 ? -1.981 11.559 0.365 1.00 0.00 54 HIS A CA 13
ATOM 13817 C C . HIS A 1 54 ? -2.751 10.980 -0.828 1.00 0.00 54 HIS A C 13
ATOM 13818 O O . HIS A 1 54 ? -3.474 11.685 -1.506 1.00 0.00 54 HIS A O 13
ATOM 13832 N N . THR A 1 55 ? -2.558 9.700 -1.030 1.00 0.00 55 THR A N 13
ATOM 13833 C CA . THR A 1 55 ? -3.222 8.954 -2.144 1.00 0.00 55 THR A CA 13
ATOM 13834 C C . THR A 1 55 ? -4.242 8.011 -1.503 1.00 0.00 55 THR A C 13
ATOM 13835 O O . THR A 1 55 ? -3.973 7.467 -0.451 1.00 0.00 55 THR A O 13
ATOM 13846 N N . ARG A 1 56 ? -5.377 7.839 -2.139 1.00 0.00 56 ARG A N 13
ATOM 13847 C CA . ARG A 1 56 ? -6.433 6.934 -1.574 1.00 0.00 56 ARG A CA 13
ATOM 13848 C C . ARG A 1 56 ? -6.991 5.992 -2.645 1.00 0.00 56 ARG A C 13
ATOM 13849 O O . ARG A 1 56 ? -7.422 6.433 -3.693 1.00 0.00 56 ARG A O 13
ATOM 13870 N N . PHE A 1 57 ? -6.962 4.718 -2.339 1.00 0.00 57 PHE A N 13
ATOM 13871 C CA . PHE A 1 57 ? -7.479 3.686 -3.292 1.00 0.00 57 PHE A CA 13
ATOM 13872 C C . PHE A 1 57 ? -8.941 3.342 -2.985 1.00 0.00 57 PHE A C 13
ATOM 13873 O O . PHE A 1 57 ? -9.296 3.112 -1.844 1.00 0.00 57 PHE A O 13
ATOM 13890 N N . GLY A 1 58 ? -9.732 3.319 -4.027 1.00 0.00 58 GLY A N 13
ATOM 13891 C CA . GLY A 1 58 ? -11.191 2.997 -3.918 1.00 0.00 58 GLY A CA 13
ATOM 13892 C C . GLY A 1 58 ? -11.557 1.921 -4.956 1.00 0.00 58 GLY A C 13
ATOM 13893 O O . GLY A 1 58 ? -12.716 1.609 -5.147 1.00 0.00 58 GLY A O 13
ATOM 13897 N N . SER A 1 59 ? -10.539 1.393 -5.589 1.00 0.00 59 SER A N 13
ATOM 13898 C CA . SER A 1 59 ? -10.696 0.335 -6.633 1.00 0.00 59 SER A CA 13
ATOM 13899 C C . SER A 1 59 ? -9.334 -0.353 -6.827 1.00 0.00 59 SER A C 13
ATOM 13900 O O . SER A 1 59 ? -8.332 0.336 -6.880 1.00 0.00 59 SER A O 13
ATOM 13908 N N . SER A 1 60 ? -9.321 -1.666 -6.916 1.00 0.00 60 SER A N 13
ATOM 13909 C CA . SER A 1 60 ? -8.052 -2.426 -7.110 1.00 0.00 60 SER A CA 13
ATOM 13910 C C . SER A 1 60 ? -7.141 -1.726 -8.139 1.00 0.00 60 SER A C 13
ATOM 13911 O O . SER A 1 60 ? -7.492 -1.596 -9.295 1.00 0.00 60 SER A O 13
ATOM 13919 N N . ALA A 1 61 ? -5.997 -1.300 -7.664 1.00 0.00 61 ALA A N 13
ATOM 13920 C CA . ALA A 1 61 ? -5.009 -0.590 -8.546 1.00 0.00 61 ALA A CA 13
ATOM 13921 C C . ALA A 1 61 ? -3.649 -1.294 -8.633 1.00 0.00 61 ALA A C 13
ATOM 13922 O O . ALA A 1 61 ? -2.882 -1.269 -7.693 1.00 0.00 61 ALA A O 13
ATOM 13929 N N . ARG A 1 62 ? -3.406 -1.891 -9.774 1.00 0.00 62 ARG A N 13
ATOM 13930 C CA . ARG A 1 62 ? -2.137 -2.631 -10.058 1.00 0.00 62 ARG A CA 13
ATOM 13931 C C . ARG A 1 62 ? -0.962 -1.693 -10.393 1.00 0.00 62 ARG A C 13
ATOM 13932 O O . ARG A 1 62 ? -0.568 -1.600 -11.540 1.00 0.00 62 ARG A O 13
ATOM 13953 N N . ALA A 1 63 ? -0.426 -1.020 -9.399 1.00 0.00 63 ALA A N 13
ATOM 13954 C CA . ALA A 1 63 ? 0.722 -0.101 -9.681 1.00 0.00 63 ALA A CA 13
ATOM 13955 C C . ALA A 1 63 ? 2.031 -0.887 -9.525 1.00 0.00 63 ALA A C 13
ATOM 13956 O O . ALA A 1 63 ? 2.076 -1.890 -8.837 1.00 0.00 63 ALA A O 13
ATOM 13963 N N . CYS A 1 64 ? 3.062 -0.413 -10.176 1.00 0.00 64 CYS A N 13
ATOM 13964 C CA . CYS A 1 64 ? 4.395 -1.094 -10.102 1.00 0.00 64 CYS A CA 13
ATOM 13965 C C . CYS A 1 64 ? 5.499 -0.025 -10.141 1.00 0.00 64 CYS A C 13
ATOM 13966 O O . CYS A 1 64 ? 6.649 -0.301 -10.421 1.00 0.00 64 CYS A O 13
ATOM 13973 N N . ASN A 1 65 ? 5.080 1.180 -9.847 1.00 0.00 65 ASN A N 13
ATOM 13974 C CA . ASN A 1 65 ? 5.977 2.367 -9.824 1.00 0.00 65 ASN A CA 13
ATOM 13975 C C . ASN A 1 65 ? 6.718 2.421 -8.472 1.00 0.00 65 ASN A C 13
ATOM 13976 O O . ASN A 1 65 ? 6.295 1.769 -7.537 1.00 0.00 65 ASN A O 13
ATOM 13987 N N . PRO A 1 66 ? 7.792 3.179 -8.389 1.00 0.00 66 PRO A N 13
ATOM 13988 C CA . PRO A 1 66 ? 8.477 3.457 -7.088 1.00 0.00 66 PRO A CA 13
ATOM 13989 C C . PRO A 1 66 ? 7.478 4.018 -6.059 1.00 0.00 66 PRO A C 13
ATOM 13990 O O . PRO A 1 66 ? 6.496 4.637 -6.427 1.00 0.00 66 PRO A O 13
ATOM 14001 N N . PHE A 1 67 ? 7.762 3.784 -4.802 1.00 0.00 67 PHE A N 13
ATOM 14002 C CA . PHE A 1 67 ? 6.863 4.277 -3.709 1.00 0.00 67 PHE A CA 13
ATOM 14003 C C . PHE A 1 67 ? 6.941 5.805 -3.603 1.00 0.00 67 PHE A C 13
ATOM 14004 O O . PHE A 1 67 ? 7.831 6.420 -4.159 1.00 0.00 67 PHE A O 13
ATOM 14021 N N . GLY A 1 68 ? 6.000 6.365 -2.886 1.00 0.00 68 GLY A N 13
ATOM 14022 C CA . GLY A 1 68 ? 5.957 7.849 -2.701 1.00 0.00 68 GLY A CA 13
ATOM 14023 C C . GLY A 1 68 ? 5.533 8.234 -1.283 1.00 0.00 68 GLY A C 13
ATOM 14024 O O . GLY A 1 68 ? 5.461 9.409 -0.974 1.00 0.00 68 GLY A O 13
ATOM 14028 N N . TRP A 1 69 ? 5.262 7.245 -0.463 1.00 0.00 69 TRP A N 13
ATOM 14029 C CA . TRP A 1 69 ? 4.836 7.522 0.947 1.00 0.00 69 TRP A CA 13
ATOM 14030 C C . TRP A 1 69 ? 5.740 6.729 1.916 1.00 0.00 69 TRP A C 13
ATOM 14031 O O . TRP A 1 69 ? 6.926 6.623 1.666 1.00 0.00 69 TRP A O 13
ATOM 14052 N N . LYS A 1 70 ? 5.186 6.200 2.984 1.00 0.00 70 LYS A N 13
ATOM 14053 C CA . LYS A 1 70 ? 5.999 5.416 3.965 1.00 0.00 70 LYS A CA 13
ATOM 14054 C C . LYS A 1 70 ? 5.156 4.279 4.580 1.00 0.00 70 LYS A C 13
ATOM 14055 O O . LYS A 1 70 ? 5.704 3.285 5.018 1.00 0.00 70 LYS A O 13
ATOM 14074 N N . SER A 1 71 ? 3.858 4.463 4.590 1.00 0.00 71 SER A N 13
ATOM 14075 C CA . SER A 1 71 ? 2.918 3.441 5.155 1.00 0.00 71 SER A CA 13
ATOM 14076 C C . SER A 1 71 ? 1.587 3.415 4.409 1.00 0.00 71 SER A C 13
ATOM 14077 O O . SER A 1 71 ? 1.204 4.361 3.750 1.00 0.00 71 SER A O 13
ATOM 14085 N N . ILE A 1 72 ? 0.940 2.290 4.563 1.00 0.00 72 ILE A N 13
ATOM 14086 C CA . ILE A 1 72 ? -0.381 2.028 3.930 1.00 0.00 72 ILE A CA 13
ATOM 14087 C C . ILE A 1 72 ? -1.402 1.770 5.038 1.00 0.00 72 ILE A C 13
ATOM 14088 O O . ILE A 1 72 ? -1.185 0.936 5.893 1.00 0.00 72 ILE A O 13
ATOM 14104 N N . PHE A 1 73 ? -2.476 2.510 4.980 1.00 0.00 73 PHE A N 13
ATOM 14105 C CA . PHE A 1 73 ? -3.578 2.391 5.974 1.00 0.00 73 PHE A CA 13
ATOM 14106 C C . PHE A 1 73 ? -4.736 1.637 5.322 1.00 0.00 73 PHE A C 13
ATOM 14107 O O . PHE A 1 73 ? -5.206 2.022 4.269 1.00 0.00 73 PHE A O 13
ATOM 14124 N N . ILE A 1 74 ? -5.153 0.586 5.981 1.00 0.00 74 ILE A N 13
ATOM 14125 C CA . ILE A 1 74 ? -6.276 -0.252 5.470 1.00 0.00 74 ILE A CA 13
ATOM 14126 C C . ILE A 1 74 ? -7.413 -0.067 6.476 1.00 0.00 74 ILE A C 13
ATOM 14127 O O . ILE A 1 74 ? -7.194 -0.126 7.672 1.00 0.00 74 ILE A O 13
ATOM 14143 N N . GLN A 1 75 ? -8.591 0.152 5.951 1.00 0.00 75 GLN A N 13
ATOM 14144 C CA . GLN A 1 75 ? -9.797 0.350 6.809 1.00 0.00 75 GLN A CA 13
ATOM 14145 C C . GLN A 1 75 ? -10.148 -0.951 7.553 1.00 0.00 75 GLN A C 13
ATOM 14146 O O . GLN A 1 75 ? -10.925 -1.751 7.066 1.00 0.00 75 GLN A O 13
ATOM 14160 N N . CYS A 1 76 ? -9.545 -1.105 8.709 1.00 0.00 76 CYS A N 13
ATOM 14161 C CA . CYS A 1 76 ? -9.745 -2.293 9.593 1.00 0.00 76 CYS A CA 13
ATOM 14162 C C . CYS A 1 76 ? -11.159 -2.910 9.526 1.00 0.00 76 CYS A C 13
ATOM 14163 O O . CYS A 1 76 ? -12.099 -2.152 9.704 1.00 0.00 76 CYS A O 13
ATOM 14171 N N . SER A 1 1 ? -9.457 -5.450 -0.638 1.00 0.00 1 SER A N 14
ATOM 14172 C CA . SER A 1 1 ? -8.971 -4.665 0.533 1.00 0.00 1 SER A CA 14
ATOM 14173 C C . SER A 1 1 ? -7.573 -5.166 0.938 1.00 0.00 1 SER A C 14
ATOM 14174 O O . SER A 1 1 ? -7.378 -5.697 2.016 1.00 0.00 1 SER A O 14
ATOM 14181 N N . ALA A 1 2 ? -6.632 -4.979 0.045 1.00 0.00 2 ALA A N 14
ATOM 14182 C CA . ALA A 1 2 ? -5.227 -5.421 0.311 1.00 0.00 2 ALA A CA 14
ATOM 14183 C C . ALA A 1 2 ? -4.231 -4.698 -0.605 1.00 0.00 2 ALA A C 14
ATOM 14184 O O . ALA A 1 2 ? -4.313 -4.798 -1.816 1.00 0.00 2 ALA A O 14
ATOM 14191 N N . PHE A 1 3 ? -3.321 -3.985 0.013 1.00 0.00 3 PHE A N 14
ATOM 14192 C CA . PHE A 1 3 ? -2.283 -3.234 -0.746 1.00 0.00 3 PHE A CA 14
ATOM 14193 C C . PHE A 1 3 ? -1.094 -4.167 -0.996 1.00 0.00 3 PHE A C 14
ATOM 14194 O O . PHE A 1 3 ? -0.191 -4.278 -0.189 1.00 0.00 3 PHE A O 14
ATOM 14211 N N . THR A 1 4 ? -1.150 -4.817 -2.132 1.00 0.00 4 THR A N 14
ATOM 14212 C CA . THR A 1 4 ? -0.062 -5.763 -2.518 1.00 0.00 4 THR A CA 14
ATOM 14213 C C . THR A 1 4 ? 1.146 -4.916 -2.900 1.00 0.00 4 THR A C 14
ATOM 14214 O O . THR A 1 4 ? 0.990 -3.792 -3.329 1.00 0.00 4 THR A O 14
ATOM 14225 N N . VAL A 1 5 ? 2.306 -5.489 -2.729 1.00 0.00 5 VAL A N 14
ATOM 14226 C CA . VAL A 1 5 ? 3.586 -4.788 -3.047 1.00 0.00 5 VAL A CA 14
ATOM 14227 C C . VAL A 1 5 ? 4.690 -5.814 -3.373 1.00 0.00 5 VAL A C 14
ATOM 14228 O O . VAL A 1 5 ? 4.635 -6.939 -2.912 1.00 0.00 5 VAL A O 14
ATOM 14241 N N . TRP A 1 6 ? 5.655 -5.398 -4.158 1.00 0.00 6 TRP A N 14
ATOM 14242 C CA . TRP A 1 6 ? 6.787 -6.281 -4.539 1.00 0.00 6 TRP A CA 14
ATOM 14243 C C . TRP A 1 6 ? 8.047 -5.398 -4.389 1.00 0.00 6 TRP A C 14
ATOM 14244 O O . TRP A 1 6 ? 7.975 -4.197 -4.562 1.00 0.00 6 TRP A O 14
ATOM 14265 N N . SER A 1 7 ? 9.164 -6.004 -4.072 1.00 0.00 7 SER A N 14
ATOM 14266 C CA . SER A 1 7 ? 10.455 -5.250 -3.892 1.00 0.00 7 SER A CA 14
ATOM 14267 C C . SER A 1 7 ? 10.973 -4.548 -5.155 1.00 0.00 7 SER A C 14
ATOM 14268 O O . SER A 1 7 ? 11.896 -3.760 -5.080 1.00 0.00 7 SER A O 14
ATOM 14276 N N . GLY A 1 8 ? 10.364 -4.855 -6.269 1.00 0.00 8 GLY A N 14
ATOM 14277 C CA . GLY A 1 8 ? 10.767 -4.244 -7.573 1.00 0.00 8 GLY A CA 14
ATOM 14278 C C . GLY A 1 8 ? 11.510 -5.274 -8.434 1.00 0.00 8 GLY A C 14
ATOM 14279 O O . GLY A 1 8 ? 12.032 -6.233 -7.902 1.00 0.00 8 GLY A O 14
ATOM 14283 N N . PRO A 1 9 ? 11.558 -5.063 -9.730 1.00 0.00 9 PRO A N 14
ATOM 14284 C CA . PRO A 1 9 ? 11.458 -3.730 -10.401 1.00 0.00 9 PRO A CA 14
ATOM 14285 C C . PRO A 1 9 ? 10.021 -3.202 -10.355 1.00 0.00 9 PRO A C 14
ATOM 14286 O O . PRO A 1 9 ? 9.774 -2.097 -9.911 1.00 0.00 9 PRO A O 14
ATOM 14297 N N . GLY A 1 10 ? 9.128 -4.034 -10.822 1.00 0.00 10 GLY A N 14
ATOM 14298 C CA . GLY A 1 10 ? 7.682 -3.688 -10.851 1.00 0.00 10 GLY A CA 14
ATOM 14299 C C . GLY A 1 10 ? 6.965 -4.584 -9.842 1.00 0.00 10 GLY A C 14
ATOM 14300 O O . GLY A 1 10 ? 7.307 -4.609 -8.675 1.00 0.00 10 GLY A O 14
ATOM 14304 N N . CYS A 1 11 ? 5.988 -5.293 -10.346 1.00 0.00 11 CYS A N 14
ATOM 14305 C CA . CYS A 1 11 ? 5.174 -6.226 -9.509 1.00 0.00 11 CYS A CA 14
ATOM 14306 C C . CYS A 1 11 ? 5.646 -7.674 -9.733 1.00 0.00 11 CYS A C 14
ATOM 14307 O O . CYS A 1 11 ? 4.853 -8.596 -9.786 1.00 0.00 11 CYS A O 14
ATOM 14314 N N . ASN A 1 12 ? 6.937 -7.826 -9.848 1.00 0.00 12 ASN A N 14
ATOM 14315 C CA . ASN A 1 12 ? 7.542 -9.176 -10.078 1.00 0.00 12 ASN A CA 14
ATOM 14316 C C . ASN A 1 12 ? 8.247 -9.528 -8.772 1.00 0.00 12 ASN A C 14
ATOM 14317 O O . ASN A 1 12 ? 7.636 -9.408 -7.730 1.00 0.00 12 ASN A O 14
ATOM 14328 N N . ASN A 1 13 ? 9.487 -9.946 -8.854 1.00 0.00 13 ASN A N 14
ATOM 14329 C CA . ASN A 1 13 ? 10.293 -10.312 -7.644 1.00 0.00 13 ASN A CA 14
ATOM 14330 C C . ASN A 1 13 ? 9.484 -11.006 -6.509 1.00 0.00 13 ASN A C 14
ATOM 14331 O O . ASN A 1 13 ? 8.615 -11.811 -6.785 1.00 0.00 13 ASN A O 14
ATOM 14342 N N . ARG A 1 14 ? 9.795 -10.677 -5.276 1.00 0.00 14 ARG A N 14
ATOM 14343 C CA . ARG A 1 14 ? 9.087 -11.272 -4.096 1.00 0.00 14 ARG A CA 14
ATOM 14344 C C . ARG A 1 14 ? 7.761 -10.532 -3.841 1.00 0.00 14 ARG A C 14
ATOM 14345 O O . ARG A 1 14 ? 7.659 -9.352 -4.116 1.00 0.00 14 ARG A O 14
ATOM 14366 N N . ALA A 1 15 ? 6.791 -11.246 -3.322 1.00 0.00 15 ALA A N 14
ATOM 14367 C CA . ALA A 1 15 ? 5.450 -10.641 -3.028 1.00 0.00 15 ALA A CA 14
ATOM 14368 C C . ALA A 1 15 ? 5.201 -10.450 -1.524 1.00 0.00 15 ALA A C 14
ATOM 14369 O O . ALA A 1 15 ? 5.741 -11.163 -0.698 1.00 0.00 15 ALA A O 14
ATOM 14376 N N . GLU A 1 16 ? 4.377 -9.474 -1.234 1.00 0.00 16 GLU A N 14
ATOM 14377 C CA . GLU A 1 16 ? 3.999 -9.127 0.175 1.00 0.00 16 GLU A CA 14
ATOM 14378 C C . GLU A 1 16 ? 2.736 -8.257 0.112 1.00 0.00 16 GLU A C 14
ATOM 14379 O O . GLU A 1 16 ? 2.605 -7.458 -0.790 1.00 0.00 16 GLU A O 14
ATOM 14391 N N . ARG A 1 17 ? 1.842 -8.433 1.055 1.00 0.00 17 ARG A N 14
ATOM 14392 C CA . ARG A 1 17 ? 0.580 -7.646 1.094 1.00 0.00 17 ARG A CA 14
ATOM 14393 C C . ARG A 1 17 ? 0.362 -6.904 2.414 1.00 0.00 17 ARG A C 14
ATOM 14394 O O . ARG A 1 17 ? 0.942 -7.233 3.431 1.00 0.00 17 ARG A O 14
ATOM 14415 N N . TYR A 1 18 ? -0.486 -5.909 2.321 1.00 0.00 18 TYR A N 14
ATOM 14416 C CA . TYR A 1 18 ? -0.844 -5.054 3.496 1.00 0.00 18 TYR A CA 14
ATOM 14417 C C . TYR A 1 18 ? -2.370 -4.871 3.521 1.00 0.00 18 TYR A C 14
ATOM 14418 O O . TYR A 1 18 ? -2.904 -3.912 2.998 1.00 0.00 18 TYR A O 14
ATOM 14436 N N . SER A 1 19 ? -3.012 -5.828 4.145 1.00 0.00 19 SER A N 14
ATOM 14437 C CA . SER A 1 19 ? -4.505 -5.840 4.282 1.00 0.00 19 SER A CA 14
ATOM 14438 C C . SER A 1 19 ? -4.931 -5.691 5.752 1.00 0.00 19 SER A C 14
ATOM 14439 O O . SER A 1 19 ? -6.100 -5.534 6.047 1.00 0.00 19 SER A O 14
ATOM 14447 N N . LYS A 1 20 ? -3.956 -5.750 6.625 1.00 0.00 20 LYS A N 14
ATOM 14448 C CA . LYS A 1 20 ? -4.196 -5.624 8.096 1.00 0.00 20 LYS A CA 14
ATOM 14449 C C . LYS A 1 20 ? -4.961 -4.330 8.426 1.00 0.00 20 LYS A C 14
ATOM 14450 O O . LYS A 1 20 ? -4.488 -3.254 8.116 1.00 0.00 20 LYS A O 14
ATOM 14469 N N . CYS A 1 21 ? -6.111 -4.486 9.039 1.00 0.00 21 CYS A N 14
ATOM 14470 C CA . CYS A 1 21 ? -6.956 -3.318 9.421 1.00 0.00 21 CYS A CA 14
ATOM 14471 C C . CYS A 1 21 ? -6.165 -2.382 10.348 1.00 0.00 21 CYS A C 14
ATOM 14472 O O . CYS A 1 21 ? -6.083 -2.608 11.541 1.00 0.00 21 CYS A O 14
ATOM 14479 N N . GLY A 1 22 ? -5.603 -1.356 9.760 1.00 0.00 22 GLY A N 14
ATOM 14480 C CA . GLY A 1 22 ? -4.804 -0.369 10.545 1.00 0.00 22 GLY A CA 14
ATOM 14481 C C . GLY A 1 22 ? -3.594 0.120 9.749 1.00 0.00 22 GLY A C 14
ATOM 14482 O O . GLY A 1 22 ? -3.394 -0.251 8.608 1.00 0.00 22 GLY A O 14
ATOM 14486 N N . CYS A 1 23 ? -2.825 0.950 10.407 1.00 0.00 23 CYS A N 14
ATOM 14487 C CA . CYS A 1 23 ? -1.595 1.536 9.796 1.00 0.00 23 CYS A CA 14
ATOM 14488 C C . CYS A 1 23 ? -0.445 0.521 9.857 1.00 0.00 23 CYS A C 14
ATOM 14489 O O . CYS A 1 23 ? -0.297 -0.188 10.833 1.00 0.00 23 CYS A O 14
ATOM 14496 N N . SER A 1 24 ? 0.334 0.489 8.804 1.00 0.00 24 SER A N 14
ATOM 14497 C CA . SER A 1 24 ? 1.495 -0.454 8.719 1.00 0.00 24 SER A CA 14
ATOM 14498 C C . SER A 1 24 ? 2.540 0.080 7.731 1.00 0.00 24 SER A C 14
ATOM 14499 O O . SER A 1 24 ? 2.191 0.545 6.664 1.00 0.00 24 SER A O 14
ATOM 14507 N N . ALA A 1 25 ? 3.790 -0.012 8.110 1.00 0.00 25 ALA A N 14
ATOM 14508 C CA . ALA A 1 25 ? 4.895 0.484 7.230 1.00 0.00 25 ALA A CA 14
ATOM 14509 C C . ALA A 1 25 ? 5.238 -0.500 6.101 1.00 0.00 25 ALA A C 14
ATOM 14510 O O . ALA A 1 25 ? 5.431 -1.676 6.341 1.00 0.00 25 ALA A O 14
ATOM 14517 N N . ILE A 1 26 ? 5.302 0.026 4.900 1.00 0.00 26 ILE A N 14
ATOM 14518 C CA . ILE A 1 26 ? 5.628 -0.814 3.702 1.00 0.00 26 ILE A CA 14
ATOM 14519 C C . ILE A 1 26 ? 7.156 -0.839 3.534 1.00 0.00 26 ILE A C 14
ATOM 14520 O O . ILE A 1 26 ? 7.805 0.176 3.699 1.00 0.00 26 ILE A O 14
ATOM 14536 N N . HIS A 1 27 ? 7.676 -1.998 3.211 1.00 0.00 27 HIS A N 14
ATOM 14537 C CA . HIS A 1 27 ? 9.155 -2.165 3.019 1.00 0.00 27 HIS A CA 14
ATOM 14538 C C . HIS A 1 27 ? 9.548 -2.297 1.542 1.00 0.00 27 HIS A C 14
ATOM 14539 O O . HIS A 1 27 ? 10.355 -1.537 1.045 1.00 0.00 27 HIS A O 14
ATOM 14553 N N . GLN A 1 28 ? 8.953 -3.267 0.902 1.00 0.00 28 GLN A N 14
ATOM 14554 C CA . GLN A 1 28 ? 9.215 -3.547 -0.545 1.00 0.00 28 GLN A CA 14
ATOM 14555 C C . GLN A 1 28 ? 8.478 -2.535 -1.451 1.00 0.00 28 GLN A C 14
ATOM 14556 O O . GLN A 1 28 ? 7.465 -2.803 -2.067 1.00 0.00 28 GLN A O 14
ATOM 14570 N N . LYS A 1 29 ? 9.071 -1.373 -1.478 1.00 0.00 29 LYS A N 14
ATOM 14571 C CA . LYS A 1 29 ? 8.585 -0.198 -2.264 1.00 0.00 29 LYS A CA 14
ATOM 14572 C C . LYS A 1 29 ? 8.761 -0.305 -3.799 1.00 0.00 29 LYS A C 14
ATOM 14573 O O . LYS A 1 29 ? 8.721 0.703 -4.477 1.00 0.00 29 LYS A O 14
ATOM 14592 N N . GLY A 1 30 ? 8.946 -1.497 -4.310 1.00 0.00 30 GLY A N 14
ATOM 14593 C CA . GLY A 1 30 ? 9.125 -1.677 -5.789 1.00 0.00 30 GLY A CA 14
ATOM 14594 C C . GLY A 1 30 ? 7.852 -1.350 -6.578 1.00 0.00 30 GLY A C 14
ATOM 14595 O O . GLY A 1 30 ? 7.761 -0.306 -7.191 1.00 0.00 30 GLY A O 14
ATOM 14599 N N . GLY A 1 31 ? 6.915 -2.264 -6.535 1.00 0.00 31 GLY A N 14
ATOM 14600 C CA . GLY A 1 31 ? 5.607 -2.098 -7.249 1.00 0.00 31 GLY A CA 14
ATOM 14601 C C . GLY A 1 31 ? 4.477 -2.397 -6.263 1.00 0.00 31 GLY A C 14
ATOM 14602 O O . GLY A 1 31 ? 4.757 -2.891 -5.190 1.00 0.00 31 GLY A O 14
ATOM 14606 N N . TYR A 1 32 ? 3.246 -2.094 -6.612 1.00 0.00 32 TYR A N 14
ATOM 14607 C CA . TYR A 1 32 ? 2.119 -2.378 -5.659 1.00 0.00 32 TYR A CA 14
ATOM 14608 C C . TYR A 1 32 ? 0.707 -2.416 -6.271 1.00 0.00 32 TYR A C 14
ATOM 14609 O O . TYR A 1 32 ? 0.312 -1.513 -6.984 1.00 0.00 32 TYR A O 14
ATOM 14627 N N . ASP A 1 33 ? -0.016 -3.464 -5.963 1.00 0.00 33 ASP A N 14
ATOM 14628 C CA . ASP A 1 33 ? -1.405 -3.626 -6.492 1.00 0.00 33 ASP A CA 14
ATOM 14629 C C . ASP A 1 33 ? -2.453 -3.574 -5.381 1.00 0.00 33 ASP A C 14
ATOM 14630 O O . ASP A 1 33 ? -2.656 -4.546 -4.676 1.00 0.00 33 ASP A O 14
ATOM 14639 N N . PHE A 1 34 ? -3.093 -2.442 -5.249 1.00 0.00 34 PHE A N 14
ATOM 14640 C CA . PHE A 1 34 ? -4.135 -2.318 -4.192 1.00 0.00 34 PHE A CA 14
ATOM 14641 C C . PHE A 1 34 ? -5.404 -3.004 -4.697 1.00 0.00 34 PHE A C 14
ATOM 14642 O O . PHE A 1 34 ? -5.639 -3.076 -5.887 1.00 0.00 34 PHE A O 14
ATOM 14659 N N . SER A 1 35 ? -6.166 -3.494 -3.756 1.00 0.00 35 SER A N 14
ATOM 14660 C CA . SER A 1 35 ? -7.443 -4.186 -4.057 1.00 0.00 35 SER A CA 14
ATOM 14661 C C . SER A 1 35 ? -8.491 -3.676 -3.071 1.00 0.00 35 SER A C 14
ATOM 14662 O O . SER A 1 35 ? -8.170 -3.349 -1.947 1.00 0.00 35 SER A O 14
ATOM 14670 N N . TYR A 1 36 ? -9.710 -3.622 -3.534 1.00 0.00 36 TYR A N 14
ATOM 14671 C CA . TYR A 1 36 ? -10.851 -3.145 -2.695 1.00 0.00 36 TYR A CA 14
ATOM 14672 C C . TYR A 1 36 ? -12.009 -4.147 -2.831 1.00 0.00 36 TYR A C 14
ATOM 14673 O O . TYR A 1 36 ? -12.092 -4.868 -3.807 1.00 0.00 36 TYR A O 14
ATOM 14691 N N . THR A 1 37 ? -12.867 -4.153 -1.843 1.00 0.00 37 THR A N 14
ATOM 14692 C CA . THR A 1 37 ? -14.046 -5.078 -1.857 1.00 0.00 37 THR A CA 14
ATOM 14693 C C . THR A 1 37 ? -15.073 -4.595 -0.824 1.00 0.00 37 THR A C 14
ATOM 14694 O O . THR A 1 37 ? -16.250 -4.876 -0.930 1.00 0.00 37 THR A O 14
ATOM 14705 N N . GLY A 1 38 ? -14.570 -3.875 0.144 1.00 0.00 38 GLY A N 14
ATOM 14706 C CA . GLY A 1 38 ? -15.411 -3.319 1.235 1.00 0.00 38 GLY A CA 14
ATOM 14707 C C . GLY A 1 38 ? -14.587 -2.315 2.041 1.00 0.00 38 GLY A C 14
ATOM 14708 O O . GLY A 1 38 ? -15.134 -1.420 2.657 1.00 0.00 38 GLY A O 14
ATOM 14712 N N . GLN A 1 39 ? -13.289 -2.505 2.004 1.00 0.00 39 GLN A N 14
ATOM 14713 C CA . GLN A 1 39 ? -12.348 -1.612 2.742 1.00 0.00 39 GLN A CA 14
ATOM 14714 C C . GLN A 1 39 ? -11.279 -0.963 1.858 1.00 0.00 39 GLN A C 14
ATOM 14715 O O . GLN A 1 39 ? -10.462 -1.619 1.241 1.00 0.00 39 GLN A O 14
ATOM 14729 N N . THR A 1 40 ? -11.347 0.343 1.849 1.00 0.00 40 THR A N 14
ATOM 14730 C CA . THR A 1 40 ? -10.408 1.201 1.059 1.00 0.00 40 THR A CA 14
ATOM 14731 C C . THR A 1 40 ? -9.116 1.416 1.861 1.00 0.00 40 THR A C 14
ATOM 14732 O O . THR A 1 40 ? -9.043 1.062 3.023 1.00 0.00 40 THR A O 14
ATOM 14743 N N . ALA A 1 41 ? -8.137 1.989 1.207 1.00 0.00 41 ALA A N 14
ATOM 14744 C CA . ALA A 1 41 ? -6.825 2.263 1.866 1.00 0.00 41 ALA A CA 14
ATOM 14745 C C . ALA A 1 41 ? -6.285 3.642 1.467 1.00 0.00 41 ALA A C 14
ATOM 14746 O O . ALA A 1 41 ? -6.677 4.209 0.463 1.00 0.00 41 ALA A O 14
ATOM 14753 N N . ALA A 1 42 ? -5.393 4.128 2.293 1.00 0.00 42 ALA A N 14
ATOM 14754 C CA . ALA A 1 42 ? -4.752 5.459 2.071 1.00 0.00 42 ALA A CA 14
ATOM 14755 C C . ALA A 1 42 ? -3.291 5.361 2.513 1.00 0.00 42 ALA A C 14
ATOM 14756 O O . ALA A 1 42 ? -3.004 4.851 3.577 1.00 0.00 42 ALA A O 14
ATOM 14763 N N . LEU A 1 43 ? -2.408 5.857 1.684 1.00 0.00 43 LEU A N 14
ATOM 14764 C CA . LEU A 1 43 ? -0.955 5.823 1.995 1.00 0.00 43 LEU A CA 14
ATOM 14765 C C . LEU A 1 43 ? -0.620 6.941 2.957 1.00 0.00 43 LEU A C 14
ATOM 14766 O O . LEU A 1 43 ? -1.422 7.815 3.209 1.00 0.00 43 LEU A O 14
ATOM 14782 N N . TYR A 1 44 ? 0.580 6.851 3.449 1.00 0.00 44 TYR A N 14
ATOM 14783 C CA . TYR A 1 44 ? 1.102 7.853 4.423 1.00 0.00 44 TYR A CA 14
ATOM 14784 C C . TYR A 1 44 ? 2.627 7.932 4.345 1.00 0.00 44 TYR A C 14
ATOM 14785 O O . TYR A 1 44 ? 3.298 6.929 4.500 1.00 0.00 44 TYR A O 14
ATOM 14803 N N . ASN A 1 45 ? 3.133 9.118 4.109 1.00 0.00 45 ASN A N 14
ATOM 14804 C CA . ASN A 1 45 ? 4.617 9.295 4.021 1.00 0.00 45 ASN A CA 14
ATOM 14805 C C . ASN A 1 45 ? 5.194 9.126 5.434 1.00 0.00 45 ASN A C 14
ATOM 14806 O O . ASN A 1 45 ? 6.314 8.686 5.595 1.00 0.00 45 ASN A O 14
ATOM 14817 N N . GLN A 1 46 ? 4.410 9.495 6.415 1.00 0.00 46 GLN A N 14
ATOM 14818 C CA . GLN A 1 46 ? 4.817 9.385 7.840 1.00 0.00 46 GLN A CA 14
ATOM 14819 C C . GLN A 1 46 ? 4.394 7.997 8.359 1.00 0.00 46 GLN A C 14
ATOM 14820 O O . GLN A 1 46 ? 3.211 7.730 8.466 1.00 0.00 46 GLN A O 14
ATOM 14834 N N . ALA A 1 47 ? 5.364 7.163 8.652 1.00 0.00 47 ALA A N 14
ATOM 14835 C CA . ALA A 1 47 ? 5.082 5.779 9.172 1.00 0.00 47 ALA A CA 14
ATOM 14836 C C . ALA A 1 47 ? 3.945 5.717 10.210 1.00 0.00 47 ALA A C 14
ATOM 14837 O O . ALA A 1 47 ? 3.793 6.609 11.023 1.00 0.00 47 ALA A O 14
ATOM 14844 N N . GLY A 1 48 ? 3.183 4.653 10.138 1.00 0.00 48 GLY A N 14
ATOM 14845 C CA . GLY A 1 48 ? 2.037 4.444 11.078 1.00 0.00 48 GLY A CA 14
ATOM 14846 C C . GLY A 1 48 ? 1.024 5.597 11.053 1.00 0.00 48 GLY A C 14
ATOM 14847 O O . GLY A 1 48 ? 0.546 6.010 12.092 1.00 0.00 48 GLY A O 14
ATOM 14851 N N . CYS A 1 49 ? 0.735 6.078 9.866 1.00 0.00 49 CYS A N 14
ATOM 14852 C CA . CYS A 1 49 ? -0.237 7.207 9.682 1.00 0.00 49 CYS A CA 14
ATOM 14853 C C . CYS A 1 49 ? 0.108 8.431 10.561 1.00 0.00 49 CYS A C 14
ATOM 14854 O O . CYS A 1 49 ? -0.776 9.161 10.969 1.00 0.00 49 CYS A O 14
ATOM 14861 N N . SER A 1 50 ? 1.377 8.636 10.829 1.00 0.00 50 SER A N 14
ATOM 14862 C CA . SER A 1 50 ? 1.786 9.803 11.680 1.00 0.00 50 SER A CA 14
ATOM 14863 C C . SER A 1 50 ? 1.851 11.129 10.894 1.00 0.00 50 SER A C 14
ATOM 14864 O O . SER A 1 50 ? 2.624 12.020 11.187 1.00 0.00 50 SER A O 14
ATOM 14872 N N . GLY A 1 51 ? 1.004 11.190 9.906 1.00 0.00 51 GLY A N 14
ATOM 14873 C CA . GLY A 1 51 ? 0.899 12.387 9.019 1.00 0.00 51 GLY A CA 14
ATOM 14874 C C . GLY A 1 51 ? -0.439 12.361 8.277 1.00 0.00 51 GLY A C 14
ATOM 14875 O O . GLY A 1 51 ? -1.361 11.672 8.670 1.00 0.00 51 GLY A O 14
ATOM 14879 N N . VAL A 1 52 ? -0.488 13.128 7.216 1.00 0.00 52 VAL A N 14
ATOM 14880 C CA . VAL A 1 52 ? -1.718 13.220 6.366 1.00 0.00 52 VAL A CA 14
ATOM 14881 C C . VAL A 1 52 ? -1.500 12.226 5.217 1.00 0.00 52 VAL A C 14
ATOM 14882 O O . VAL A 1 52 ? -0.379 12.049 4.777 1.00 0.00 52 VAL A O 14
ATOM 14895 N N . ALA A 1 53 ? -2.559 11.604 4.756 1.00 0.00 53 ALA A N 14
ATOM 14896 C CA . ALA A 1 53 ? -2.392 10.625 3.639 1.00 0.00 53 ALA A CA 14
ATOM 14897 C C . ALA A 1 53 ? -1.992 11.295 2.328 1.00 0.00 53 ALA A C 14
ATOM 14898 O O . ALA A 1 53 ? -2.359 12.421 2.052 1.00 0.00 53 ALA A O 14
ATOM 14905 N N . HIS A 1 54 ? -1.240 10.546 1.566 1.00 0.00 54 HIS A N 14
ATOM 14906 C CA . HIS A 1 54 ? -0.743 11.023 0.244 1.00 0.00 54 HIS A CA 14
ATOM 14907 C C . HIS A 1 54 ? -1.668 10.540 -0.884 1.00 0.00 54 HIS A C 14
ATOM 14908 O O . HIS A 1 54 ? -2.362 11.337 -1.488 1.00 0.00 54 HIS A O 14
ATOM 14922 N N . THR A 1 55 ? -1.649 9.251 -1.130 1.00 0.00 55 THR A N 14
ATOM 14923 C CA . THR A 1 55 ? -2.500 8.650 -2.207 1.00 0.00 55 THR A CA 14
ATOM 14924 C C . THR A 1 55 ? -3.589 7.758 -1.612 1.00 0.00 55 THR A C 14
ATOM 14925 O O . THR A 1 55 ? -3.308 6.777 -0.953 1.00 0.00 55 THR A O 14
ATOM 14936 N N . ARG A 1 56 ? -4.807 8.146 -1.880 1.00 0.00 56 ARG A N 14
ATOM 14937 C CA . ARG A 1 56 ? -6.000 7.396 -1.385 1.00 0.00 56 ARG A CA 14
ATOM 14938 C C . ARG A 1 56 ? -6.509 6.500 -2.522 1.00 0.00 56 ARG A C 14
ATOM 14939 O O . ARG A 1 56 ? -6.059 6.619 -3.646 1.00 0.00 56 ARG A O 14
ATOM 14960 N N . PHE A 1 57 ? -7.430 5.629 -2.198 1.00 0.00 57 PHE A N 14
ATOM 14961 C CA . PHE A 1 57 ? -8.005 4.697 -3.222 1.00 0.00 57 PHE A CA 14
ATOM 14962 C C . PHE A 1 57 ? -9.538 4.699 -3.171 1.00 0.00 57 PHE A C 14
ATOM 14963 O O . PHE A 1 57 ? -10.148 5.492 -2.481 1.00 0.00 57 PHE A O 14
ATOM 14980 N N . GLY A 1 58 ? -10.096 3.792 -3.930 1.00 0.00 58 GLY A N 14
ATOM 14981 C CA . GLY A 1 58 ? -11.576 3.620 -4.026 1.00 0.00 58 GLY A CA 14
ATOM 14982 C C . GLY A 1 58 ? -11.846 2.215 -4.577 1.00 0.00 58 GLY A C 14
ATOM 14983 O O . GLY A 1 58 ? -12.786 1.551 -4.185 1.00 0.00 58 GLY A O 14
ATOM 14987 N N . SER A 1 59 ? -10.982 1.825 -5.482 1.00 0.00 59 SER A N 14
ATOM 14988 C CA . SER A 1 59 ? -11.063 0.488 -6.144 1.00 0.00 59 SER A CA 14
ATOM 14989 C C . SER A 1 59 ? -9.638 -0.022 -6.418 1.00 0.00 59 SER A C 14
ATOM 14990 O O . SER A 1 59 ? -8.702 0.756 -6.455 1.00 0.00 59 SER A O 14
ATOM 14998 N N . SER A 1 60 ? -9.526 -1.316 -6.595 1.00 0.00 60 SER A N 14
ATOM 14999 C CA . SER A 1 60 ? -8.216 -1.971 -6.873 1.00 0.00 60 SER A CA 14
ATOM 15000 C C . SER A 1 60 ? -7.326 -1.208 -7.877 1.00 0.00 60 SER A C 14
ATOM 15001 O O . SER A 1 60 ? -7.692 -1.032 -9.023 1.00 0.00 60 SER A O 14
ATOM 15009 N N . ALA A 1 61 ? -6.185 -0.782 -7.395 1.00 0.00 61 ALA A N 14
ATOM 15010 C CA . ALA A 1 61 ? -5.207 -0.026 -8.240 1.00 0.00 61 ALA A CA 14
ATOM 15011 C C . ALA A 1 61 ? -3.942 -0.885 -8.422 1.00 0.00 61 ALA A C 14
ATOM 15012 O O . ALA A 1 61 ? -3.019 -0.811 -7.635 1.00 0.00 61 ALA A O 14
ATOM 15019 N N . ARG A 1 62 ? -3.948 -1.678 -9.467 1.00 0.00 62 ARG A N 14
ATOM 15020 C CA . ARG A 1 62 ? -2.798 -2.579 -9.782 1.00 0.00 62 ARG A CA 14
ATOM 15021 C C . ARG A 1 62 ? -1.571 -1.853 -10.378 1.00 0.00 62 ARG A C 14
ATOM 15022 O O . ARG A 1 62 ? -1.251 -2.009 -11.541 1.00 0.00 62 ARG A O 14
ATOM 15043 N N . ALA A 1 63 ? -0.922 -1.076 -9.548 1.00 0.00 63 ALA A N 14
ATOM 15044 C CA . ALA A 1 63 ? 0.290 -0.304 -9.976 1.00 0.00 63 ALA A CA 14
ATOM 15045 C C . ALA A 1 63 ? 1.601 -1.077 -9.747 1.00 0.00 63 ALA A C 14
ATOM 15046 O O . ALA A 1 63 ? 1.603 -2.090 -9.082 1.00 0.00 63 ALA A O 14
ATOM 15053 N N . CYS A 1 64 ? 2.690 -0.597 -10.297 1.00 0.00 64 CYS A N 14
ATOM 15054 C CA . CYS A 1 64 ? 4.000 -1.306 -10.104 1.00 0.00 64 CYS A CA 14
ATOM 15055 C C . CYS A 1 64 ? 5.177 -0.322 -10.045 1.00 0.00 64 CYS A C 14
ATOM 15056 O O . CYS A 1 64 ? 6.324 -0.726 -10.051 1.00 0.00 64 CYS A O 14
ATOM 15063 N N . ASN A 1 65 ? 4.864 0.948 -9.984 1.00 0.00 65 ASN A N 14
ATOM 15064 C CA . ASN A 1 65 ? 5.918 2.000 -9.918 1.00 0.00 65 ASN A CA 14
ATOM 15065 C C . ASN A 1 65 ? 6.509 2.032 -8.489 1.00 0.00 65 ASN A C 14
ATOM 15066 O O . ASN A 1 65 ? 5.852 1.599 -7.563 1.00 0.00 65 ASN A O 14
ATOM 15077 N N . PRO A 1 66 ? 7.714 2.532 -8.329 1.00 0.00 66 PRO A N 14
ATOM 15078 C CA . PRO A 1 66 ? 8.264 2.859 -6.980 1.00 0.00 66 PRO A CA 14
ATOM 15079 C C . PRO A 1 66 ? 7.506 4.062 -6.397 1.00 0.00 66 PRO A C 14
ATOM 15080 O O . PRO A 1 66 ? 6.942 4.842 -7.142 1.00 0.00 66 PRO A O 14
ATOM 15091 N N . PHE A 1 67 ? 7.514 4.176 -5.091 1.00 0.00 67 PHE A N 14
ATOM 15092 C CA . PHE A 1 67 ? 6.802 5.314 -4.431 1.00 0.00 67 PHE A CA 14
ATOM 15093 C C . PHE A 1 67 ? 7.598 5.932 -3.274 1.00 0.00 67 PHE A C 14
ATOM 15094 O O . PHE A 1 67 ? 8.785 5.697 -3.150 1.00 0.00 67 PHE A O 14
ATOM 15111 N N . GLY A 1 68 ? 6.910 6.705 -2.463 1.00 0.00 68 GLY A N 14
ATOM 15112 C CA . GLY A 1 68 ? 7.553 7.375 -1.291 1.00 0.00 68 GLY A CA 14
ATOM 15113 C C . GLY A 1 68 ? 6.674 7.333 -0.028 1.00 0.00 68 GLY A C 14
ATOM 15114 O O . GLY A 1 68 ? 6.793 8.209 0.807 1.00 0.00 68 GLY A O 14
ATOM 15118 N N . TRP A 1 69 ? 5.822 6.339 0.093 1.00 0.00 69 TRP A N 14
ATOM 15119 C CA . TRP A 1 69 ? 4.942 6.239 1.297 1.00 0.00 69 TRP A CA 14
ATOM 15120 C C . TRP A 1 69 ? 5.648 5.325 2.306 1.00 0.00 69 TRP A C 14
ATOM 15121 O O . TRP A 1 69 ? 6.099 4.258 1.942 1.00 0.00 69 TRP A O 14
ATOM 15142 N N . LYS A 1 70 ? 5.726 5.757 3.539 1.00 0.00 70 LYS A N 14
ATOM 15143 C CA . LYS A 1 70 ? 6.404 4.929 4.580 1.00 0.00 70 LYS A CA 14
ATOM 15144 C C . LYS A 1 70 ? 5.418 3.931 5.193 1.00 0.00 70 LYS A C 14
ATOM 15145 O O . LYS A 1 70 ? 5.846 2.971 5.799 1.00 0.00 70 LYS A O 14
ATOM 15164 N N . SER A 1 71 ? 4.142 4.186 5.017 1.00 0.00 71 SER A N 14
ATOM 15165 C CA . SER A 1 71 ? 3.087 3.283 5.572 1.00 0.00 71 SER A CA 14
ATOM 15166 C C . SER A 1 71 ? 1.754 3.388 4.823 1.00 0.00 71 SER A C 14
ATOM 15167 O O . SER A 1 71 ? 1.616 4.149 3.884 1.00 0.00 71 SER A O 14
ATOM 15175 N N . ILE A 1 72 ? 0.817 2.597 5.288 1.00 0.00 72 ILE A N 14
ATOM 15176 C CA . ILE A 1 72 ? -0.544 2.551 4.692 1.00 0.00 72 ILE A CA 14
ATOM 15177 C C . ILE A 1 72 ? -1.588 2.113 5.721 1.00 0.00 72 ILE A C 14
ATOM 15178 O O . ILE A 1 72 ? -1.343 1.252 6.545 1.00 0.00 72 ILE A O 14
ATOM 15194 N N . PHE A 1 73 ? -2.725 2.743 5.609 1.00 0.00 73 PHE A N 14
ATOM 15195 C CA . PHE A 1 73 ? -3.879 2.465 6.507 1.00 0.00 73 PHE A CA 14
ATOM 15196 C C . PHE A 1 73 ? -4.904 1.652 5.717 1.00 0.00 73 PHE A C 14
ATOM 15197 O O . PHE A 1 73 ? -5.191 1.974 4.580 1.00 0.00 73 PHE A O 14
ATOM 15214 N N . ILE A 1 74 ? -5.417 0.627 6.348 1.00 0.00 74 ILE A N 14
ATOM 15215 C CA . ILE A 1 74 ? -6.435 -0.251 5.692 1.00 0.00 74 ILE A CA 14
ATOM 15216 C C . ILE A 1 74 ? -7.671 -0.243 6.598 1.00 0.00 74 ILE A C 14
ATOM 15217 O O . ILE A 1 74 ? -7.558 -0.410 7.798 1.00 0.00 74 ILE A O 14
ATOM 15233 N N . GLN A 1 75 ? -8.814 -0.045 5.994 1.00 0.00 75 GLN A N 14
ATOM 15234 C CA . GLN A 1 75 ? -10.094 -0.021 6.771 1.00 0.00 75 GLN A CA 14
ATOM 15235 C C . GLN A 1 75 ? -10.484 -1.462 7.133 1.00 0.00 75 GLN A C 14
ATOM 15236 O O . GLN A 1 75 ? -9.851 -2.400 6.686 1.00 0.00 75 GLN A O 14
ATOM 15250 N N . CYS A 1 76 ? -11.511 -1.599 7.933 1.00 0.00 76 CYS A N 14
ATOM 15251 C CA . CYS A 1 76 ? -11.984 -2.959 8.353 1.00 0.00 76 CYS A CA 14
ATOM 15252 C C . CYS A 1 76 ? -13.487 -3.150 8.062 1.00 0.00 76 CYS A C 14
ATOM 15253 O O . CYS A 1 76 ? -13.867 -4.302 7.935 1.00 0.00 76 CYS A O 14
ATOM 15261 N N . SER A 1 1 ? -9.779 -5.466 0.439 1.00 0.00 1 SER A N 15
ATOM 15262 C CA . SER A 1 1 ? -9.024 -4.198 0.622 1.00 0.00 1 SER A CA 15
ATOM 15263 C C . SER A 1 1 ? -7.597 -4.558 1.057 1.00 0.00 1 SER A C 15
ATOM 15264 O O . SER A 1 1 ? -7.132 -4.166 2.109 1.00 0.00 1 SER A O 15
ATOM 15271 N N . ALA A 1 2 ? -6.947 -5.311 0.204 1.00 0.00 2 ALA A N 15
ATOM 15272 C CA . ALA A 1 2 ? -5.543 -5.757 0.472 1.00 0.00 2 ALA A CA 15
ATOM 15273 C C . ALA A 1 2 ? -4.549 -4.932 -0.349 1.00 0.00 2 ALA A C 15
ATOM 15274 O O . ALA A 1 2 ? -4.712 -4.799 -1.548 1.00 0.00 2 ALA A O 15
ATOM 15281 N N . PHE A 1 3 ? -3.555 -4.406 0.324 1.00 0.00 3 PHE A N 15
ATOM 15282 C CA . PHE A 1 3 ? -2.518 -3.578 -0.363 1.00 0.00 3 PHE A CA 15
ATOM 15283 C C . PHE A 1 3 ? -1.280 -4.435 -0.660 1.00 0.00 3 PHE A C 15
ATOM 15284 O O . PHE A 1 3 ? -0.402 -4.587 0.169 1.00 0.00 3 PHE A O 15
ATOM 15301 N N . THR A 1 4 ? -1.259 -4.973 -1.852 1.00 0.00 4 THR A N 15
ATOM 15302 C CA . THR A 1 4 ? -0.119 -5.834 -2.288 1.00 0.00 4 THR A CA 15
ATOM 15303 C C . THR A 1 4 ? 1.067 -4.930 -2.646 1.00 0.00 4 THR A C 15
ATOM 15304 O O . THR A 1 4 ? 0.885 -3.777 -2.986 1.00 0.00 4 THR A O 15
ATOM 15315 N N . VAL A 1 5 ? 2.244 -5.492 -2.553 1.00 0.00 5 VAL A N 15
ATOM 15316 C CA . VAL A 1 5 ? 3.509 -4.751 -2.863 1.00 0.00 5 VAL A CA 15
ATOM 15317 C C . VAL A 1 5 ? 4.591 -5.764 -3.282 1.00 0.00 5 VAL A C 15
ATOM 15318 O O . VAL A 1 5 ? 4.485 -6.941 -2.996 1.00 0.00 5 VAL A O 15
ATOM 15331 N N . TRP A 1 6 ? 5.597 -5.263 -3.952 1.00 0.00 6 TRP A N 15
ATOM 15332 C CA . TRP A 1 6 ? 6.730 -6.093 -4.429 1.00 0.00 6 TRP A CA 15
ATOM 15333 C C . TRP A 1 6 ? 7.974 -5.217 -4.180 1.00 0.00 6 TRP A C 15
ATOM 15334 O O . TRP A 1 6 ? 7.943 -4.036 -4.481 1.00 0.00 6 TRP A O 15
ATOM 15355 N N . SER A 1 7 ? 9.022 -5.812 -3.651 1.00 0.00 7 SER A N 15
ATOM 15356 C CA . SER A 1 7 ? 10.293 -5.061 -3.346 1.00 0.00 7 SER A CA 15
ATOM 15357 C C . SER A 1 7 ? 10.765 -4.080 -4.433 1.00 0.00 7 SER A C 15
ATOM 15358 O O . SER A 1 7 ? 11.155 -2.970 -4.131 1.00 0.00 7 SER A O 15
ATOM 15366 N N . GLY A 1 8 ? 10.712 -4.529 -5.658 1.00 0.00 8 GLY A N 15
ATOM 15367 C CA . GLY A 1 8 ? 11.133 -3.697 -6.826 1.00 0.00 8 GLY A CA 15
ATOM 15368 C C . GLY A 1 8 ? 11.739 -4.593 -7.912 1.00 0.00 8 GLY A C 15
ATOM 15369 O O . GLY A 1 8 ? 12.290 -5.628 -7.590 1.00 0.00 8 GLY A O 15
ATOM 15373 N N . PRO A 1 9 ? 11.641 -4.192 -9.161 1.00 0.00 9 PRO A N 15
ATOM 15374 C CA . PRO A 1 9 ? 11.348 -2.797 -9.612 1.00 0.00 9 PRO A CA 15
ATOM 15375 C C . PRO A 1 9 ? 9.850 -2.470 -9.518 1.00 0.00 9 PRO A C 15
ATOM 15376 O O . PRO A 1 9 ? 9.446 -1.591 -8.779 1.00 0.00 9 PRO A O 15
ATOM 15387 N N . GLY A 1 10 ? 9.082 -3.200 -10.283 1.00 0.00 10 GLY A N 15
ATOM 15388 C CA . GLY A 1 10 ? 7.608 -3.011 -10.310 1.00 0.00 10 GLY A CA 15
ATOM 15389 C C . GLY A 1 10 ? 6.921 -4.089 -9.477 1.00 0.00 10 GLY A C 15
ATOM 15390 O O . GLY A 1 10 ? 7.376 -4.437 -8.406 1.00 0.00 10 GLY A O 15
ATOM 15394 N N . CYS A 1 11 ? 5.838 -4.575 -10.022 1.00 0.00 11 CYS A N 15
ATOM 15395 C CA . CYS A 1 11 ? 5.019 -5.631 -9.369 1.00 0.00 11 CYS A CA 15
ATOM 15396 C C . CYS A 1 11 ? 5.479 -7.043 -9.768 1.00 0.00 11 CYS A C 15
ATOM 15397 O O . CYS A 1 11 ? 4.701 -7.867 -10.209 1.00 0.00 11 CYS A O 15
ATOM 15404 N N . ASN A 1 12 ? 6.752 -7.270 -9.590 1.00 0.00 12 ASN A N 15
ATOM 15405 C CA . ASN A 1 12 ? 7.372 -8.591 -9.925 1.00 0.00 12 ASN A CA 15
ATOM 15406 C C . ASN A 1 12 ? 8.197 -8.904 -8.676 1.00 0.00 12 ASN A C 15
ATOM 15407 O O . ASN A 1 12 ? 7.657 -8.814 -7.594 1.00 0.00 12 ASN A O 15
ATOM 15418 N N . ASN A 1 13 ? 9.450 -9.259 -8.829 1.00 0.00 13 ASN A N 15
ATOM 15419 C CA . ASN A 1 13 ? 10.338 -9.570 -7.657 1.00 0.00 13 ASN A CA 15
ATOM 15420 C C . ASN A 1 13 ? 9.647 -10.272 -6.454 1.00 0.00 13 ASN A C 15
ATOM 15421 O O . ASN A 1 13 ? 8.768 -11.093 -6.635 1.00 0.00 13 ASN A O 15
ATOM 15432 N N . ARG A 1 14 ? 10.079 -9.920 -5.266 1.00 0.00 14 ARG A N 15
ATOM 15433 C CA . ARG A 1 14 ? 9.517 -10.494 -4.002 1.00 0.00 14 ARG A CA 15
ATOM 15434 C C . ARG A 1 14 ? 8.059 -10.023 -3.880 1.00 0.00 14 ARG A C 15
ATOM 15435 O O . ARG A 1 14 ? 7.742 -8.948 -4.345 1.00 0.00 14 ARG A O 15
ATOM 15456 N N . ALA A 1 15 ? 7.219 -10.821 -3.268 1.00 0.00 15 ALA A N 15
ATOM 15457 C CA . ALA A 1 15 ? 5.776 -10.439 -3.105 1.00 0.00 15 ALA A CA 15
ATOM 15458 C C . ALA A 1 15 ? 5.354 -10.438 -1.630 1.00 0.00 15 ALA A C 15
ATOM 15459 O O . ALA A 1 15 ? 5.865 -11.203 -0.835 1.00 0.00 15 ALA A O 15
ATOM 15466 N N . GLU A 1 16 ? 4.425 -9.566 -1.324 1.00 0.00 16 GLU A N 15
ATOM 15467 C CA . GLU A 1 16 ? 3.898 -9.432 0.072 1.00 0.00 16 GLU A CA 15
ATOM 15468 C C . GLU A 1 16 ? 2.615 -8.585 0.053 1.00 0.00 16 GLU A C 15
ATOM 15469 O O . GLU A 1 16 ? 2.429 -7.767 -0.826 1.00 0.00 16 GLU A O 15
ATOM 15481 N N . ARG A 1 17 ? 1.774 -8.816 1.031 1.00 0.00 17 ARG A N 15
ATOM 15482 C CA . ARG A 1 17 ? 0.484 -8.069 1.154 1.00 0.00 17 ARG A CA 15
ATOM 15483 C C . ARG A 1 17 ? 0.377 -7.364 2.506 1.00 0.00 17 ARG A C 15
ATOM 15484 O O . ARG A 1 17 ? 0.967 -7.777 3.487 1.00 0.00 17 ARG A O 15
ATOM 15505 N N . TYR A 1 18 ? -0.389 -6.305 2.483 1.00 0.00 18 TYR A N 15
ATOM 15506 C CA . TYR A 1 18 ? -0.635 -5.471 3.694 1.00 0.00 18 TYR A CA 15
ATOM 15507 C C . TYR A 1 18 ? -2.141 -5.184 3.756 1.00 0.00 18 TYR A C 15
ATOM 15508 O O . TYR A 1 18 ? -2.607 -4.127 3.376 1.00 0.00 18 TYR A O 15
ATOM 15526 N N . SER A 1 19 ? -2.851 -6.170 4.240 1.00 0.00 19 SER A N 15
ATOM 15527 C CA . SER A 1 19 ? -4.339 -6.080 4.383 1.00 0.00 19 SER A CA 15
ATOM 15528 C C . SER A 1 19 ? -4.706 -5.836 5.860 1.00 0.00 19 SER A C 15
ATOM 15529 O O . SER A 1 19 ? -5.864 -5.891 6.231 1.00 0.00 19 SER A O 15
ATOM 15537 N N . LYS A 1 20 ? -3.694 -5.573 6.652 1.00 0.00 20 LYS A N 15
ATOM 15538 C CA . LYS A 1 20 ? -3.873 -5.312 8.115 1.00 0.00 20 LYS A CA 15
ATOM 15539 C C . LYS A 1 20 ? -4.806 -4.113 8.328 1.00 0.00 20 LYS A C 15
ATOM 15540 O O . LYS A 1 20 ? -4.700 -3.121 7.631 1.00 0.00 20 LYS A O 15
ATOM 15559 N N . CYS A 1 21 ? -5.690 -4.244 9.288 1.00 0.00 21 CYS A N 15
ATOM 15560 C CA . CYS A 1 21 ? -6.644 -3.131 9.572 1.00 0.00 21 CYS A CA 15
ATOM 15561 C C . CYS A 1 21 ? -5.924 -1.997 10.302 1.00 0.00 21 CYS A C 15
ATOM 15562 O O . CYS A 1 21 ? -4.916 -2.211 10.947 1.00 0.00 21 CYS A O 15
ATOM 15569 N N . GLY A 1 22 ? -6.477 -0.819 10.170 1.00 0.00 22 GLY A N 15
ATOM 15570 C CA . GLY A 1 22 ? -5.882 0.374 10.826 1.00 0.00 22 GLY A CA 15
ATOM 15571 C C . GLY A 1 22 ? -4.802 0.816 9.862 1.00 0.00 22 GLY A C 15
ATOM 15572 O O . GLY A 1 22 ? -5.083 1.571 8.954 1.00 0.00 22 GLY A O 15
ATOM 15576 N N . CYS A 1 23 ? -3.608 0.326 10.088 1.00 0.00 23 CYS A N 15
ATOM 15577 C CA . CYS A 1 23 ? -2.462 0.685 9.202 1.00 0.00 23 CYS A CA 15
ATOM 15578 C C . CYS A 1 23 ? -1.207 -0.147 9.506 1.00 0.00 23 CYS A C 15
ATOM 15579 O O . CYS A 1 23 ? -1.116 -0.781 10.541 1.00 0.00 23 CYS A O 15
ATOM 15586 N N . SER A 1 24 ? -0.275 -0.112 8.582 1.00 0.00 24 SER A N 15
ATOM 15587 C CA . SER A 1 24 ? 1.009 -0.874 8.731 1.00 0.00 24 SER A CA 15
ATOM 15588 C C . SER A 1 24 ? 2.110 -0.309 7.811 1.00 0.00 24 SER A C 15
ATOM 15589 O O . SER A 1 24 ? 1.840 0.074 6.691 1.00 0.00 24 SER A O 15
ATOM 15597 N N . ALA A 1 25 ? 3.321 -0.280 8.313 1.00 0.00 25 ALA A N 15
ATOM 15598 C CA . ALA A 1 25 ? 4.479 0.246 7.519 1.00 0.00 25 ALA A CA 15
ATOM 15599 C C . ALA A 1 25 ? 4.998 -0.797 6.513 1.00 0.00 25 ALA A C 15
ATOM 15600 O O . ALA A 1 25 ? 5.146 -1.956 6.848 1.00 0.00 25 ALA A O 15
ATOM 15607 N N . ILE A 1 26 ? 5.257 -0.340 5.310 1.00 0.00 26 ILE A N 15
ATOM 15608 C CA . ILE A 1 26 ? 5.768 -1.233 4.219 1.00 0.00 26 ILE A CA 15
ATOM 15609 C C . ILE A 1 26 ? 7.276 -0.988 4.052 1.00 0.00 26 ILE A C 15
ATOM 15610 O O . ILE A 1 26 ? 7.772 0.065 4.402 1.00 0.00 26 ILE A O 15
ATOM 15626 N N . HIS A 1 27 ? 7.949 -1.976 3.518 1.00 0.00 27 HIS A N 15
ATOM 15627 C CA . HIS A 1 27 ? 9.429 -1.890 3.291 1.00 0.00 27 HIS A CA 15
ATOM 15628 C C . HIS A 1 27 ? 9.745 -2.079 1.798 1.00 0.00 27 HIS A C 15
ATOM 15629 O O . HIS A 1 27 ? 10.799 -1.691 1.331 1.00 0.00 27 HIS A O 15
ATOM 15643 N N . GLN A 1 28 ? 8.809 -2.675 1.102 1.00 0.00 28 GLN A N 15
ATOM 15644 C CA . GLN A 1 28 ? 8.960 -2.934 -0.361 1.00 0.00 28 GLN A CA 15
ATOM 15645 C C . GLN A 1 28 ? 8.837 -1.624 -1.144 1.00 0.00 28 GLN A C 15
ATOM 15646 O O . GLN A 1 28 ? 7.753 -1.153 -1.435 1.00 0.00 28 GLN A O 15
ATOM 15660 N N . LYS A 1 29 ? 9.986 -1.082 -1.454 1.00 0.00 29 LYS A N 15
ATOM 15661 C CA . LYS A 1 29 ? 10.062 0.200 -2.215 1.00 0.00 29 LYS A CA 15
ATOM 15662 C C . LYS A 1 29 ? 10.101 -0.165 -3.712 1.00 0.00 29 LYS A C 15
ATOM 15663 O O . LYS A 1 29 ? 11.066 0.102 -4.404 1.00 0.00 29 LYS A O 15
ATOM 15682 N N . GLY A 1 30 ? 9.039 -0.781 -4.169 1.00 0.00 30 GLY A N 15
ATOM 15683 C CA . GLY A 1 30 ? 8.954 -1.187 -5.599 1.00 0.00 30 GLY A CA 15
ATOM 15684 C C . GLY A 1 30 ? 7.552 -0.958 -6.148 1.00 0.00 30 GLY A C 15
ATOM 15685 O O . GLY A 1 30 ? 7.077 0.159 -6.176 1.00 0.00 30 GLY A O 15
ATOM 15689 N N . GLY A 1 31 ? 6.945 -2.044 -6.555 1.00 0.00 31 GLY A N 15
ATOM 15690 C CA . GLY A 1 31 ? 5.562 -2.002 -7.133 1.00 0.00 31 GLY A CA 15
ATOM 15691 C C . GLY A 1 31 ? 4.506 -2.248 -6.062 1.00 0.00 31 GLY A C 15
ATOM 15692 O O . GLY A 1 31 ? 4.824 -2.736 -4.997 1.00 0.00 31 GLY A O 15
ATOM 15696 N N . TYR A 1 32 ? 3.280 -1.896 -6.368 1.00 0.00 32 TYR A N 15
ATOM 15697 C CA . TYR A 1 32 ? 2.171 -2.097 -5.382 1.00 0.00 32 TYR A CA 15
ATOM 15698 C C . TYR A 1 32 ? 0.764 -2.069 -5.975 1.00 0.00 32 TYR A C 15
ATOM 15699 O O . TYR A 1 32 ? 0.436 -1.231 -6.789 1.00 0.00 32 TYR A O 15
ATOM 15717 N N . ASP A 1 33 ? -0.034 -3.005 -5.538 1.00 0.00 33 ASP A N 15
ATOM 15718 C CA . ASP A 1 33 ? -1.441 -3.113 -6.010 1.00 0.00 33 ASP A CA 15
ATOM 15719 C C . ASP A 1 33 ? -2.368 -2.992 -4.796 1.00 0.00 33 ASP A C 15
ATOM 15720 O O . ASP A 1 33 ? -1.933 -3.086 -3.665 1.00 0.00 33 ASP A O 15
ATOM 15729 N N . PHE A 1 34 ? -3.624 -2.780 -5.088 1.00 0.00 34 PHE A N 15
ATOM 15730 C CA . PHE A 1 34 ? -4.659 -2.654 -4.026 1.00 0.00 34 PHE A CA 15
ATOM 15731 C C . PHE A 1 34 ? -5.815 -3.531 -4.505 1.00 0.00 34 PHE A C 15
ATOM 15732 O O . PHE A 1 34 ? -5.943 -3.770 -5.691 1.00 0.00 34 PHE A O 15
ATOM 15749 N N . SER A 1 35 ? -6.624 -3.994 -3.585 1.00 0.00 35 SER A N 15
ATOM 15750 C CA . SER A 1 35 ? -7.775 -4.857 -3.981 1.00 0.00 35 SER A CA 15
ATOM 15751 C C . SER A 1 35 ? -8.973 -4.646 -3.056 1.00 0.00 35 SER A C 15
ATOM 15752 O O . SER A 1 35 ? -9.171 -5.361 -2.094 1.00 0.00 35 SER A O 15
ATOM 15760 N N . TYR A 1 36 ? -9.727 -3.644 -3.420 1.00 0.00 36 TYR A N 15
ATOM 15761 C CA . TYR A 1 36 ? -10.964 -3.223 -2.690 1.00 0.00 36 TYR A CA 15
ATOM 15762 C C . TYR A 1 36 ? -11.917 -4.389 -2.387 1.00 0.00 36 TYR A C 15
ATOM 15763 O O . TYR A 1 36 ? -12.196 -5.208 -3.241 1.00 0.00 36 TYR A O 15
ATOM 15781 N N . THR A 1 37 ? -12.376 -4.407 -1.160 1.00 0.00 37 THR A N 15
ATOM 15782 C CA . THR A 1 37 ? -13.316 -5.463 -0.680 1.00 0.00 37 THR A CA 15
ATOM 15783 C C . THR A 1 37 ? -14.123 -4.801 0.441 1.00 0.00 37 THR A C 15
ATOM 15784 O O . THR A 1 37 ? -13.820 -4.942 1.612 1.00 0.00 37 THR A O 15
ATOM 15795 N N . GLY A 1 38 ? -15.138 -4.083 0.031 1.00 0.00 38 GLY A N 15
ATOM 15796 C CA . GLY A 1 38 ? -16.020 -3.372 0.992 1.00 0.00 38 GLY A CA 15
ATOM 15797 C C . GLY A 1 38 ? -15.272 -2.320 1.820 1.00 0.00 38 GLY A C 15
ATOM 15798 O O . GLY A 1 38 ? -15.759 -1.918 2.859 1.00 0.00 38 GLY A O 15
ATOM 15802 N N . GLN A 1 39 ? -14.117 -1.903 1.349 1.00 0.00 39 GLN A N 15
ATOM 15803 C CA . GLN A 1 39 ? -13.341 -0.878 2.113 1.00 0.00 39 GLN A CA 15
ATOM 15804 C C . GLN A 1 39 ? -12.308 -0.140 1.255 1.00 0.00 39 GLN A C 15
ATOM 15805 O O . GLN A 1 39 ? -11.921 -0.598 0.198 1.00 0.00 39 GLN A O 15
ATOM 15819 N N . THR A 1 40 ? -11.884 0.996 1.752 1.00 0.00 40 THR A N 15
ATOM 15820 C CA . THR A 1 40 ? -10.887 1.839 1.045 1.00 0.00 40 THR A CA 15
ATOM 15821 C C . THR A 1 40 ? -9.555 1.891 1.805 1.00 0.00 40 THR A C 15
ATOM 15822 O O . THR A 1 40 ? -9.426 1.324 2.875 1.00 0.00 40 THR A O 15
ATOM 15833 N N . ALA A 1 41 ? -8.606 2.575 1.214 1.00 0.00 41 ALA A N 15
ATOM 15834 C CA . ALA A 1 41 ? -7.252 2.715 1.834 1.00 0.00 41 ALA A CA 15
ATOM 15835 C C . ALA A 1 41 ? -6.631 4.086 1.530 1.00 0.00 41 ALA A C 15
ATOM 15836 O O . ALA A 1 41 ? -7.157 4.857 0.749 1.00 0.00 41 ALA A O 15
ATOM 15843 N N . ALA A 1 42 ? -5.519 4.328 2.175 1.00 0.00 42 ALA A N 15
ATOM 15844 C CA . ALA A 1 42 ? -4.759 5.608 2.020 1.00 0.00 42 ALA A CA 15
ATOM 15845 C C . ALA A 1 42 ? -3.282 5.369 2.351 1.00 0.00 42 ALA A C 15
ATOM 15846 O O . ALA A 1 42 ? -2.972 4.508 3.148 1.00 0.00 42 ALA A O 15
ATOM 15853 N N . LEU A 1 43 ? -2.415 6.138 1.736 1.00 0.00 43 LEU A N 15
ATOM 15854 C CA . LEU A 1 43 ? -0.947 6.001 1.972 1.00 0.00 43 LEU A CA 15
ATOM 15855 C C . LEU A 1 43 ? -0.410 7.153 2.812 1.00 0.00 43 LEU A C 15
ATOM 15856 O O . LEU A 1 43 ? -0.601 8.312 2.500 1.00 0.00 43 LEU A O 15
ATOM 15872 N N . TYR A 1 44 ? 0.255 6.756 3.859 1.00 0.00 44 TYR A N 15
ATOM 15873 C CA . TYR A 1 44 ? 0.874 7.700 4.824 1.00 0.00 44 TYR A CA 15
ATOM 15874 C C . TYR A 1 44 ? 2.391 7.670 4.640 1.00 0.00 44 TYR A C 15
ATOM 15875 O O . TYR A 1 44 ? 3.070 6.770 5.097 1.00 0.00 44 TYR A O 15
ATOM 15893 N N . ASN A 1 45 ? 2.867 8.682 3.957 1.00 0.00 45 ASN A N 15
ATOM 15894 C CA . ASN A 1 45 ? 4.329 8.819 3.679 1.00 0.00 45 ASN A CA 15
ATOM 15895 C C . ASN A 1 45 ? 5.149 8.940 4.971 1.00 0.00 45 ASN A C 15
ATOM 15896 O O . ASN A 1 45 ? 6.358 8.812 4.947 1.00 0.00 45 ASN A O 15
ATOM 15907 N N . GLN A 1 46 ? 4.464 9.185 6.058 1.00 0.00 46 GLN A N 15
ATOM 15908 C CA . GLN A 1 46 ? 5.150 9.322 7.374 1.00 0.00 46 GLN A CA 15
ATOM 15909 C C . GLN A 1 46 ? 5.155 7.951 8.057 1.00 0.00 46 GLN A C 15
ATOM 15910 O O . GLN A 1 46 ? 4.133 7.294 8.143 1.00 0.00 46 GLN A O 15
ATOM 15924 N N . ALA A 1 47 ? 6.319 7.569 8.514 1.00 0.00 47 ALA A N 15
ATOM 15925 C CA . ALA A 1 47 ? 6.497 6.258 9.209 1.00 0.00 47 ALA A CA 15
ATOM 15926 C C . ALA A 1 47 ? 5.537 6.094 10.392 1.00 0.00 47 ALA A C 15
ATOM 15927 O O . ALA A 1 47 ? 5.119 7.058 11.007 1.00 0.00 47 ALA A O 15
ATOM 15934 N N . GLY A 1 48 ? 5.219 4.853 10.655 1.00 0.00 48 GLY A N 15
ATOM 15935 C CA . GLY A 1 48 ? 4.296 4.523 11.779 1.00 0.00 48 GLY A CA 15
ATOM 15936 C C . GLY A 1 48 ? 2.895 5.091 11.547 1.00 0.00 48 GLY A C 15
ATOM 15937 O O . GLY A 1 48 ? 2.160 5.291 12.496 1.00 0.00 48 GLY A O 15
ATOM 15941 N N . CYS A 1 49 ? 2.571 5.339 10.296 1.00 0.00 49 CYS A N 15
ATOM 15942 C CA . CYS A 1 49 ? 1.227 5.895 9.924 1.00 0.00 49 CYS A CA 15
ATOM 15943 C C . CYS A 1 49 ? 0.951 7.259 10.584 1.00 0.00 49 CYS A C 15
ATOM 15944 O O . CYS A 1 49 ? -0.173 7.724 10.594 1.00 0.00 49 CYS A O 15
ATOM 15951 N N . SER A 1 50 ? 1.994 7.853 11.113 1.00 0.00 50 SER A N 15
ATOM 15952 C CA . SER A 1 50 ? 1.874 9.181 11.790 1.00 0.00 50 SER A CA 15
ATOM 15953 C C . SER A 1 50 ? 2.033 10.305 10.753 1.00 0.00 50 SER A C 15
ATOM 15954 O O . SER A 1 50 ? 2.954 11.098 10.814 1.00 0.00 50 SER A O 15
ATOM 15962 N N . GLY A 1 51 ? 1.108 10.327 9.827 1.00 0.00 51 GLY A N 15
ATOM 15963 C CA . GLY A 1 51 ? 1.120 11.354 8.742 1.00 0.00 51 GLY A CA 15
ATOM 15964 C C . GLY A 1 51 ? -0.289 11.726 8.288 1.00 0.00 51 GLY A C 15
ATOM 15965 O O . GLY A 1 51 ? -1.193 11.896 9.084 1.00 0.00 51 GLY A O 15
ATOM 15969 N N . VAL A 1 52 ? -0.400 11.835 6.991 1.00 0.00 52 VAL A N 15
ATOM 15970 C CA . VAL A 1 52 ? -1.683 12.189 6.309 1.00 0.00 52 VAL A CA 15
ATOM 15971 C C . VAL A 1 52 ? -1.775 11.281 5.070 1.00 0.00 52 VAL A C 15
ATOM 15972 O O . VAL A 1 52 ? -0.852 10.542 4.796 1.00 0.00 52 VAL A O 15
ATOM 15985 N N . ALA A 1 53 ? -2.868 11.347 4.356 1.00 0.00 53 ALA A N 15
ATOM 15986 C CA . ALA A 1 53 ? -3.024 10.498 3.136 1.00 0.00 53 ALA A CA 15
ATOM 15987 C C . ALA A 1 53 ? -2.450 11.233 1.916 1.00 0.00 53 ALA A C 15
ATOM 15988 O O . ALA A 1 53 ? -2.558 12.440 1.814 1.00 0.00 53 ALA A O 15
ATOM 15995 N N . HIS A 1 54 ? -1.858 10.471 1.032 1.00 0.00 54 HIS A N 15
ATOM 15996 C CA . HIS A 1 54 ? -1.246 11.030 -0.217 1.00 0.00 54 HIS A CA 15
ATOM 15997 C C . HIS A 1 54 ? -1.941 10.376 -1.415 1.00 0.00 54 HIS A C 15
ATOM 15998 O O . HIS A 1 54 ? -2.406 11.045 -2.316 1.00 0.00 54 HIS A O 15
ATOM 16012 N N . THR A 1 55 ? -1.975 9.068 -1.362 1.00 0.00 55 THR A N 15
ATOM 16013 C CA . THR A 1 55 ? -2.609 8.243 -2.432 1.00 0.00 55 THR A CA 15
ATOM 16014 C C . THR A 1 55 ? -3.681 7.376 -1.770 1.00 0.00 55 THR A C 15
ATOM 16015 O O . THR A 1 55 ? -3.381 6.604 -0.880 1.00 0.00 55 THR A O 15
ATOM 16026 N N . ARG A 1 56 ? -4.895 7.534 -2.229 1.00 0.00 56 ARG A N 15
ATOM 16027 C CA . ARG A 1 56 ? -6.039 6.751 -1.669 1.00 0.00 56 ARG A CA 15
ATOM 16028 C C . ARG A 1 56 ? -6.552 5.711 -2.667 1.00 0.00 56 ARG A C 15
ATOM 16029 O O . ARG A 1 56 ? -6.998 6.056 -3.745 1.00 0.00 56 ARG A O 15
ATOM 16050 N N . PHE A 1 57 ? -6.468 4.467 -2.266 1.00 0.00 57 PHE A N 15
ATOM 16051 C CA . PHE A 1 57 ? -6.935 3.346 -3.136 1.00 0.00 57 PHE A CA 15
ATOM 16052 C C . PHE A 1 57 ? -8.306 2.881 -2.630 1.00 0.00 57 PHE A C 15
ATOM 16053 O O . PHE A 1 57 ? -8.406 2.057 -1.740 1.00 0.00 57 PHE A O 15
ATOM 16070 N N . GLY A 1 58 ? -9.327 3.445 -3.224 1.00 0.00 58 GLY A N 15
ATOM 16071 C CA . GLY A 1 58 ? -10.727 3.093 -2.840 1.00 0.00 58 GLY A CA 15
ATOM 16072 C C . GLY A 1 58 ? -11.197 1.861 -3.624 1.00 0.00 58 GLY A C 15
ATOM 16073 O O . GLY A 1 58 ? -12.093 1.157 -3.197 1.00 0.00 58 GLY A O 15
ATOM 16077 N N . SER A 1 59 ? -10.561 1.651 -4.751 1.00 0.00 59 SER A N 15
ATOM 16078 C CA . SER A 1 59 ? -10.885 0.500 -5.646 1.00 0.00 59 SER A CA 15
ATOM 16079 C C . SER A 1 59 ? -9.579 -0.156 -6.121 1.00 0.00 59 SER A C 15
ATOM 16080 O O . SER A 1 59 ? -8.606 0.543 -6.338 1.00 0.00 59 SER A O 15
ATOM 16088 N N . SER A 1 60 ? -9.600 -1.464 -6.256 1.00 0.00 60 SER A N 15
ATOM 16089 C CA . SER A 1 60 ? -8.417 -2.256 -6.715 1.00 0.00 60 SER A CA 15
ATOM 16090 C C . SER A 1 60 ? -7.583 -1.491 -7.761 1.00 0.00 60 SER A C 15
ATOM 16091 O O . SER A 1 60 ? -8.116 -1.083 -8.777 1.00 0.00 60 SER A O 15
ATOM 16099 N N . ALA A 1 61 ? -6.315 -1.318 -7.484 1.00 0.00 61 ALA A N 15
ATOM 16100 C CA . ALA A 1 61 ? -5.415 -0.583 -8.432 1.00 0.00 61 ALA A CA 15
ATOM 16101 C C . ALA A 1 61 ? -4.061 -1.287 -8.566 1.00 0.00 61 ALA A C 15
ATOM 16102 O O . ALA A 1 61 ? -3.246 -1.219 -7.669 1.00 0.00 61 ALA A O 15
ATOM 16109 N N . ARG A 1 62 ? -3.873 -1.938 -9.687 1.00 0.00 62 ARG A N 15
ATOM 16110 C CA . ARG A 1 62 ? -2.614 -2.687 -9.997 1.00 0.00 62 ARG A CA 15
ATOM 16111 C C . ARG A 1 62 ? -1.449 -1.762 -10.396 1.00 0.00 62 ARG A C 15
ATOM 16112 O O . ARG A 1 62 ? -1.112 -1.680 -11.563 1.00 0.00 62 ARG A O 15
ATOM 16133 N N . ALA A 1 63 ? -0.860 -1.088 -9.436 1.00 0.00 63 ALA A N 15
ATOM 16134 C CA . ALA A 1 63 ? 0.280 -0.180 -9.780 1.00 0.00 63 ALA A CA 15
ATOM 16135 C C . ALA A 1 63 ? 1.614 -0.940 -9.687 1.00 0.00 63 ALA A C 15
ATOM 16136 O O . ALA A 1 63 ? 1.729 -1.907 -8.958 1.00 0.00 63 ALA A O 15
ATOM 16143 N N . CYS A 1 64 ? 2.587 -0.485 -10.436 1.00 0.00 64 CYS A N 15
ATOM 16144 C CA . CYS A 1 64 ? 3.937 -1.140 -10.433 1.00 0.00 64 CYS A CA 15
ATOM 16145 C C . CYS A 1 64 ? 5.020 -0.056 -10.546 1.00 0.00 64 CYS A C 15
ATOM 16146 O O . CYS A 1 64 ? 6.146 -0.318 -10.918 1.00 0.00 64 CYS A O 15
ATOM 16153 N N . ASN A 1 65 ? 4.625 1.147 -10.214 1.00 0.00 65 ASN A N 15
ATOM 16154 C CA . ASN A 1 65 ? 5.537 2.324 -10.256 1.00 0.00 65 ASN A CA 15
ATOM 16155 C C . ASN A 1 65 ? 6.401 2.256 -8.981 1.00 0.00 65 ASN A C 15
ATOM 16156 O O . ASN A 1 65 ? 6.050 1.515 -8.087 1.00 0.00 65 ASN A O 15
ATOM 16167 N N . PRO A 1 66 ? 7.487 2.996 -8.902 1.00 0.00 66 PRO A N 15
ATOM 16168 C CA . PRO A 1 66 ? 8.285 3.098 -7.641 1.00 0.00 66 PRO A CA 15
ATOM 16169 C C . PRO A 1 66 ? 7.392 3.570 -6.478 1.00 0.00 66 PRO A C 15
ATOM 16170 O O . PRO A 1 66 ? 6.458 4.321 -6.687 1.00 0.00 66 PRO A O 15
ATOM 16181 N N . PHE A 1 67 ? 7.709 3.114 -5.291 1.00 0.00 67 PHE A N 15
ATOM 16182 C CA . PHE A 1 67 ? 6.912 3.503 -4.081 1.00 0.00 67 PHE A CA 15
ATOM 16183 C C . PHE A 1 67 ? 7.107 5.001 -3.799 1.00 0.00 67 PHE A C 15
ATOM 16184 O O . PHE A 1 67 ? 7.919 5.649 -4.433 1.00 0.00 67 PHE A O 15
ATOM 16201 N N . GLY A 1 68 ? 6.358 5.509 -2.855 1.00 0.00 68 GLY A N 15
ATOM 16202 C CA . GLY A 1 68 ? 6.474 6.956 -2.503 1.00 0.00 68 GLY A CA 15
ATOM 16203 C C . GLY A 1 68 ? 5.914 7.259 -1.113 1.00 0.00 68 GLY A C 15
ATOM 16204 O O . GLY A 1 68 ? 5.811 8.414 -0.745 1.00 0.00 68 GLY A O 15
ATOM 16208 N N . TRP A 1 69 ? 5.566 6.225 -0.386 1.00 0.00 69 TRP A N 15
ATOM 16209 C CA . TRP A 1 69 ? 5.005 6.413 0.992 1.00 0.00 69 TRP A CA 15
ATOM 16210 C C . TRP A 1 69 ? 5.774 5.546 2.000 1.00 0.00 69 TRP A C 15
ATOM 16211 O O . TRP A 1 69 ? 6.787 4.972 1.646 1.00 0.00 69 TRP A O 15
ATOM 16232 N N . LYS A 1 70 ? 5.290 5.467 3.218 1.00 0.00 70 LYS A N 15
ATOM 16233 C CA . LYS A 1 70 ? 5.975 4.649 4.260 1.00 0.00 70 LYS A CA 15
ATOM 16234 C C . LYS A 1 70 ? 5.017 3.644 4.928 1.00 0.00 70 LYS A C 15
ATOM 16235 O O . LYS A 1 70 ? 5.460 2.634 5.440 1.00 0.00 70 LYS A O 15
ATOM 16254 N N . SER A 1 71 ? 3.743 3.947 4.903 1.00 0.00 71 SER A N 15
ATOM 16255 C CA . SER A 1 71 ? 2.709 3.051 5.516 1.00 0.00 71 SER A CA 15
ATOM 16256 C C . SER A 1 71 ? 1.394 3.099 4.734 1.00 0.00 71 SER A C 15
ATOM 16257 O O . SER A 1 71 ? 1.164 3.989 3.941 1.00 0.00 71 SER A O 15
ATOM 16265 N N . ILE A 1 72 ? 0.581 2.110 5.005 1.00 0.00 72 ILE A N 15
ATOM 16266 C CA . ILE A 1 72 ? -0.752 1.961 4.350 1.00 0.00 72 ILE A CA 15
ATOM 16267 C C . ILE A 1 72 ? -1.866 1.808 5.398 1.00 0.00 72 ILE A C 15
ATOM 16268 O O . ILE A 1 72 ? -1.920 0.844 6.132 1.00 0.00 72 ILE A O 15
ATOM 16284 N N . PHE A 1 73 ? -2.721 2.794 5.419 1.00 0.00 73 PHE A N 15
ATOM 16285 C CA . PHE A 1 73 ? -3.882 2.838 6.360 1.00 0.00 73 PHE A CA 15
ATOM 16286 C C . PHE A 1 73 ? -5.113 2.244 5.647 1.00 0.00 73 PHE A C 15
ATOM 16287 O O . PHE A 1 73 ? -5.507 2.749 4.614 1.00 0.00 73 PHE A O 15
ATOM 16304 N N . ILE A 1 74 ? -5.682 1.197 6.208 1.00 0.00 74 ILE A N 15
ATOM 16305 C CA . ILE A 1 74 ? -6.883 0.543 5.588 1.00 0.00 74 ILE A CA 15
ATOM 16306 C C . ILE A 1 74 ? -7.959 0.383 6.668 1.00 0.00 74 ILE A C 15
ATOM 16307 O O . ILE A 1 74 ? -7.695 -0.142 7.731 1.00 0.00 74 ILE A O 15
ATOM 16323 N N . GLN A 1 75 ? -9.142 0.843 6.354 1.00 0.00 75 GLN A N 15
ATOM 16324 C CA . GLN A 1 75 ? -10.300 0.772 7.291 1.00 0.00 75 GLN A CA 15
ATOM 16325 C C . GLN A 1 75 ? -10.971 -0.618 7.368 1.00 0.00 75 GLN A C 15
ATOM 16326 O O . GLN A 1 75 ? -12.023 -0.748 7.960 1.00 0.00 75 GLN A O 15
ATOM 16340 N N . CYS A 1 76 ? -10.318 -1.584 6.766 1.00 0.00 76 CYS A N 15
ATOM 16341 C CA . CYS A 1 76 ? -10.745 -3.029 6.676 1.00 0.00 76 CYS A CA 15
ATOM 16342 C C . CYS A 1 76 ? -12.269 -3.330 6.716 1.00 0.00 76 CYS A C 15
ATOM 16343 O O . CYS A 1 76 ? -12.878 -3.219 7.767 1.00 0.00 76 CYS A O 15
ATOM 16351 N N . SER A 1 1 ? -10.033 -5.399 0.597 1.00 0.00 1 SER A N 16
ATOM 16352 C CA . SER A 1 1 ? -9.251 -4.193 0.971 1.00 0.00 1 SER A CA 16
ATOM 16353 C C . SER A 1 1 ? -7.841 -4.660 1.363 1.00 0.00 1 SER A C 16
ATOM 16354 O O . SER A 1 1 ? -7.573 -4.934 2.519 1.00 0.00 1 SER A O 16
ATOM 16361 N N . ALA A 1 2 ? -6.978 -4.742 0.379 1.00 0.00 2 ALA A N 16
ATOM 16362 C CA . ALA A 1 2 ? -5.575 -5.189 0.648 1.00 0.00 2 ALA A CA 16
ATOM 16363 C C . ALA A 1 2 ? -4.549 -4.528 -0.275 1.00 0.00 2 ALA A C 16
ATOM 16364 O O . ALA A 1 2 ? -4.660 -4.615 -1.484 1.00 0.00 2 ALA A O 16
ATOM 16371 N N . PHE A 1 3 ? -3.583 -3.886 0.338 1.00 0.00 3 PHE A N 16
ATOM 16372 C CA . PHE A 1 3 ? -2.508 -3.199 -0.430 1.00 0.00 3 PHE A CA 16
ATOM 16373 C C . PHE A 1 3 ? -1.368 -4.214 -0.658 1.00 0.00 3 PHE A C 16
ATOM 16374 O O . PHE A 1 3 ? -0.615 -4.509 0.250 1.00 0.00 3 PHE A O 16
ATOM 16391 N N . THR A 1 4 ? -1.278 -4.713 -1.867 1.00 0.00 4 THR A N 16
ATOM 16392 C CA . THR A 1 4 ? -0.217 -5.716 -2.215 1.00 0.00 4 THR A CA 16
ATOM 16393 C C . THR A 1 4 ? 0.991 -4.991 -2.805 1.00 0.00 4 THR A C 16
ATOM 16394 O O . THR A 1 4 ? 0.821 -4.101 -3.612 1.00 0.00 4 THR A O 16
ATOM 16405 N N . VAL A 1 5 ? 2.176 -5.378 -2.402 1.00 0.00 5 VAL A N 16
ATOM 16406 C CA . VAL A 1 5 ? 3.408 -4.710 -2.940 1.00 0.00 5 VAL A CA 16
ATOM 16407 C C . VAL A 1 5 ? 4.515 -5.732 -3.216 1.00 0.00 5 VAL A C 16
ATOM 16408 O O . VAL A 1 5 ? 4.477 -6.842 -2.723 1.00 0.00 5 VAL A O 16
ATOM 16421 N N . TRP A 1 6 ? 5.469 -5.309 -4.008 1.00 0.00 6 TRP A N 16
ATOM 16422 C CA . TRP A 1 6 ? 6.623 -6.164 -4.381 1.00 0.00 6 TRP A CA 16
ATOM 16423 C C . TRP A 1 6 ? 7.880 -5.322 -4.070 1.00 0.00 6 TRP A C 16
ATOM 16424 O O . TRP A 1 6 ? 7.887 -4.131 -4.317 1.00 0.00 6 TRP A O 16
ATOM 16445 N N . SER A 1 7 ? 8.903 -5.956 -3.543 1.00 0.00 7 SER A N 16
ATOM 16446 C CA . SER A 1 7 ? 10.176 -5.230 -3.192 1.00 0.00 7 SER A CA 16
ATOM 16447 C C . SER A 1 7 ? 10.842 -4.444 -4.341 1.00 0.00 7 SER A C 16
ATOM 16448 O O . SER A 1 7 ? 11.471 -3.433 -4.098 1.00 0.00 7 SER A O 16
ATOM 16456 N N . GLY A 1 8 ? 10.685 -4.927 -5.548 1.00 0.00 8 GLY A N 16
ATOM 16457 C CA . GLY A 1 8 ? 11.277 -4.260 -6.754 1.00 0.00 8 GLY A CA 16
ATOM 16458 C C . GLY A 1 8 ? 11.793 -5.291 -7.768 1.00 0.00 8 GLY A C 16
ATOM 16459 O O . GLY A 1 8 ? 12.231 -6.348 -7.359 1.00 0.00 8 GLY A O 16
ATOM 16463 N N . PRO A 1 9 ? 11.748 -4.987 -9.051 1.00 0.00 9 PRO A N 16
ATOM 16464 C CA . PRO A 1 9 ? 11.656 -3.608 -9.642 1.00 0.00 9 PRO A CA 16
ATOM 16465 C C . PRO A 1 9 ? 10.262 -2.988 -9.477 1.00 0.00 9 PRO A C 16
ATOM 16466 O O . PRO A 1 9 ? 10.099 -1.995 -8.795 1.00 0.00 9 PRO A O 16
ATOM 16477 N N . GLY A 1 10 ? 9.307 -3.599 -10.124 1.00 0.00 10 GLY A N 16
ATOM 16478 C CA . GLY A 1 10 ? 7.900 -3.127 -10.062 1.00 0.00 10 GLY A CA 16
ATOM 16479 C C . GLY A 1 10 ? 7.134 -4.233 -9.352 1.00 0.00 10 GLY A C 16
ATOM 16480 O O . GLY A 1 10 ? 7.495 -4.635 -8.264 1.00 0.00 10 GLY A O 16
ATOM 16484 N N . CYS A 1 11 ? 6.102 -4.686 -10.007 1.00 0.00 11 CYS A N 16
ATOM 16485 C CA . CYS A 1 11 ? 5.227 -5.770 -9.474 1.00 0.00 11 CYS A CA 16
ATOM 16486 C C . CYS A 1 11 ? 5.663 -7.083 -10.141 1.00 0.00 11 CYS A C 16
ATOM 16487 O O . CYS A 1 11 ? 4.970 -7.603 -10.997 1.00 0.00 11 CYS A O 16
ATOM 16494 N N . ASN A 1 12 ? 6.801 -7.592 -9.736 1.00 0.00 12 ASN A N 16
ATOM 16495 C CA . ASN A 1 12 ? 7.301 -8.870 -10.348 1.00 0.00 12 ASN A CA 16
ATOM 16496 C C . ASN A 1 12 ? 7.914 -9.810 -9.303 1.00 0.00 12 ASN A C 16
ATOM 16497 O O . ASN A 1 12 ? 7.555 -10.967 -9.196 1.00 0.00 12 ASN A O 16
ATOM 16508 N N . ASN A 1 13 ? 8.834 -9.236 -8.582 1.00 0.00 13 ASN A N 16
ATOM 16509 C CA . ASN A 1 13 ? 9.609 -9.896 -7.491 1.00 0.00 13 ASN A CA 16
ATOM 16510 C C . ASN A 1 13 ? 8.772 -10.515 -6.332 1.00 0.00 13 ASN A C 16
ATOM 16511 O O . ASN A 1 13 ? 7.772 -11.165 -6.571 1.00 0.00 13 ASN A O 16
ATOM 16522 N N . ARG A 1 14 ? 9.203 -10.296 -5.108 1.00 0.00 14 ARG A N 16
ATOM 16523 C CA . ARG A 1 14 ? 8.492 -10.840 -3.903 1.00 0.00 14 ARG A CA 16
ATOM 16524 C C . ARG A 1 14 ? 7.047 -10.368 -3.831 1.00 0.00 14 ARG A C 16
ATOM 16525 O O . ARG A 1 14 ? 6.752 -9.232 -4.135 1.00 0.00 14 ARG A O 16
ATOM 16546 N N . ALA A 1 15 ? 6.201 -11.270 -3.419 1.00 0.00 15 ALA A N 16
ATOM 16547 C CA . ALA A 1 15 ? 4.745 -10.962 -3.297 1.00 0.00 15 ALA A CA 16
ATOM 16548 C C . ALA A 1 15 ? 4.366 -10.639 -1.843 1.00 0.00 15 ALA A C 16
ATOM 16549 O O . ALA A 1 15 ? 3.883 -11.482 -1.110 1.00 0.00 15 ALA A O 16
ATOM 16556 N N . GLU A 1 16 ? 4.608 -9.407 -1.474 1.00 0.00 16 GLU A N 16
ATOM 16557 C CA . GLU A 1 16 ? 4.291 -8.936 -0.087 1.00 0.00 16 GLU A CA 16
ATOM 16558 C C . GLU A 1 16 ? 2.855 -8.394 -0.054 1.00 0.00 16 GLU A C 16
ATOM 16559 O O . GLU A 1 16 ? 2.276 -8.141 -1.094 1.00 0.00 16 GLU A O 16
ATOM 16571 N N . ARG A 1 17 ? 2.318 -8.225 1.131 1.00 0.00 17 ARG A N 16
ATOM 16572 C CA . ARG A 1 17 ? 0.917 -7.705 1.259 1.00 0.00 17 ARG A CA 16
ATOM 16573 C C . ARG A 1 17 ? 0.692 -6.948 2.578 1.00 0.00 17 ARG A C 16
ATOM 16574 O O . ARG A 1 17 ? 1.385 -7.156 3.555 1.00 0.00 17 ARG A O 16
ATOM 16595 N N . TYR A 1 18 ? -0.294 -6.085 2.534 1.00 0.00 18 TYR A N 16
ATOM 16596 C CA . TYR A 1 18 ? -0.692 -5.240 3.700 1.00 0.00 18 TYR A CA 16
ATOM 16597 C C . TYR A 1 18 ? -2.229 -5.196 3.707 1.00 0.00 18 TYR A C 16
ATOM 16598 O O . TYR A 1 18 ? -2.848 -4.181 3.444 1.00 0.00 18 TYR A O 16
ATOM 16616 N N . SER A 1 19 ? -2.785 -6.342 4.016 1.00 0.00 19 SER A N 16
ATOM 16617 C CA . SER A 1 19 ? -4.271 -6.508 4.075 1.00 0.00 19 SER A CA 16
ATOM 16618 C C . SER A 1 19 ? -4.835 -6.226 5.475 1.00 0.00 19 SER A C 16
ATOM 16619 O O . SER A 1 19 ? -6.020 -5.986 5.608 1.00 0.00 19 SER A O 16
ATOM 16627 N N . LYS A 1 20 ? -3.985 -6.261 6.473 1.00 0.00 20 LYS A N 16
ATOM 16628 C CA . LYS A 1 20 ? -4.447 -5.999 7.870 1.00 0.00 20 LYS A CA 16
ATOM 16629 C C . LYS A 1 20 ? -5.125 -4.628 7.993 1.00 0.00 20 LYS A C 16
ATOM 16630 O O . LYS A 1 20 ? -4.592 -3.620 7.568 1.00 0.00 20 LYS A O 16
ATOM 16649 N N . CYS A 1 21 ? -6.294 -4.659 8.580 1.00 0.00 21 CYS A N 16
ATOM 16650 C CA . CYS A 1 21 ? -7.098 -3.426 8.786 1.00 0.00 21 CYS A CA 16
ATOM 16651 C C . CYS A 1 21 ? -6.382 -2.434 9.716 1.00 0.00 21 CYS A C 16
ATOM 16652 O O . CYS A 1 21 ? -6.064 -2.772 10.839 1.00 0.00 21 CYS A O 16
ATOM 16659 N N . GLY A 1 22 ? -6.154 -1.244 9.215 1.00 0.00 22 GLY A N 16
ATOM 16660 C CA . GLY A 1 22 ? -5.469 -0.186 10.019 1.00 0.00 22 GLY A CA 16
ATOM 16661 C C . GLY A 1 22 ? -4.063 0.187 9.532 1.00 0.00 22 GLY A C 16
ATOM 16662 O O . GLY A 1 22 ? -3.612 -0.202 8.470 1.00 0.00 22 GLY A O 16
ATOM 16666 N N . CYS A 1 23 ? -3.440 0.954 10.387 1.00 0.00 23 CYS A N 16
ATOM 16667 C CA . CYS A 1 23 ? -2.054 1.490 10.201 1.00 0.00 23 CYS A CA 16
ATOM 16668 C C . CYS A 1 23 ? -1.011 0.374 9.978 1.00 0.00 23 CYS A C 16
ATOM 16669 O O . CYS A 1 23 ? -0.970 -0.580 10.731 1.00 0.00 23 CYS A O 16
ATOM 16676 N N . SER A 1 24 ? -0.205 0.526 8.953 1.00 0.00 24 SER A N 16
ATOM 16677 C CA . SER A 1 24 ? 0.851 -0.493 8.636 1.00 0.00 24 SER A CA 16
ATOM 16678 C C . SER A 1 24 ? 1.944 0.107 7.727 1.00 0.00 24 SER A C 16
ATOM 16679 O O . SER A 1 24 ? 1.661 0.552 6.632 1.00 0.00 24 SER A O 16
ATOM 16687 N N . ALA A 1 25 ? 3.163 0.096 8.209 1.00 0.00 25 ALA A N 16
ATOM 16688 C CA . ALA A 1 25 ? 4.318 0.651 7.429 1.00 0.00 25 ALA A CA 16
ATOM 16689 C C . ALA A 1 25 ? 4.847 -0.311 6.352 1.00 0.00 25 ALA A C 16
ATOM 16690 O O . ALA A 1 25 ? 5.173 -1.450 6.625 1.00 0.00 25 ALA A O 16
ATOM 16697 N N . ILE A 1 26 ? 4.906 0.208 5.154 1.00 0.00 26 ILE A N 16
ATOM 16698 C CA . ILE A 1 26 ? 5.397 -0.557 3.964 1.00 0.00 26 ILE A CA 16
ATOM 16699 C C . ILE A 1 26 ? 6.925 -0.373 3.904 1.00 0.00 26 ILE A C 16
ATOM 16700 O O . ILE A 1 26 ? 7.441 0.610 4.400 1.00 0.00 26 ILE A O 16
ATOM 16716 N N . HIS A 1 27 ? 7.601 -1.320 3.301 1.00 0.00 27 HIS A N 16
ATOM 16717 C CA . HIS A 1 27 ? 9.094 -1.236 3.187 1.00 0.00 27 HIS A CA 16
ATOM 16718 C C . HIS A 1 27 ? 9.565 -1.683 1.792 1.00 0.00 27 HIS A C 16
ATOM 16719 O O . HIS A 1 27 ? 10.722 -1.529 1.450 1.00 0.00 27 HIS A O 16
ATOM 16733 N N . GLN A 1 28 ? 8.653 -2.225 1.026 1.00 0.00 28 GLN A N 16
ATOM 16734 C CA . GLN A 1 28 ? 8.988 -2.701 -0.349 1.00 0.00 28 GLN A CA 16
ATOM 16735 C C . GLN A 1 28 ? 9.098 -1.513 -1.306 1.00 0.00 28 GLN A C 16
ATOM 16736 O O . GLN A 1 28 ? 8.101 -0.938 -1.695 1.00 0.00 28 GLN A O 16
ATOM 16750 N N . LYS A 1 29 ? 10.317 -1.185 -1.650 1.00 0.00 29 LYS A N 16
ATOM 16751 C CA . LYS A 1 29 ? 10.588 -0.050 -2.575 1.00 0.00 29 LYS A CA 16
ATOM 16752 C C . LYS A 1 29 ? 10.596 -0.578 -4.021 1.00 0.00 29 LYS A C 16
ATOM 16753 O O . LYS A 1 29 ? 11.595 -0.510 -4.713 1.00 0.00 29 LYS A O 16
ATOM 16772 N N . GLY A 1 30 ? 9.461 -1.097 -4.428 1.00 0.00 30 GLY A N 16
ATOM 16773 C CA . GLY A 1 30 ? 9.315 -1.654 -5.810 1.00 0.00 30 GLY A CA 16
ATOM 16774 C C . GLY A 1 30 ? 7.945 -1.344 -6.412 1.00 0.00 30 GLY A C 16
ATOM 16775 O O . GLY A 1 30 ? 7.679 -0.213 -6.761 1.00 0.00 30 GLY A O 16
ATOM 16779 N N . GLY A 1 31 ? 7.127 -2.363 -6.518 1.00 0.00 31 GLY A N 16
ATOM 16780 C CA . GLY A 1 31 ? 5.750 -2.207 -7.087 1.00 0.00 31 GLY A CA 16
ATOM 16781 C C . GLY A 1 31 ? 4.736 -2.103 -5.948 1.00 0.00 31 GLY A C 16
ATOM 16782 O O . GLY A 1 31 ? 5.060 -2.394 -4.812 1.00 0.00 31 GLY A O 16
ATOM 16786 N N . TYR A 1 32 ? 3.536 -1.691 -6.282 1.00 0.00 32 TYR A N 16
ATOM 16787 C CA . TYR A 1 32 ? 2.464 -1.551 -5.239 1.00 0.00 32 TYR A CA 16
ATOM 16788 C C . TYR A 1 32 ? 1.114 -1.893 -5.852 1.00 0.00 32 TYR A C 16
ATOM 16789 O O . TYR A 1 32 ? 0.980 -1.965 -7.053 1.00 0.00 32 TYR A O 16
ATOM 16807 N N . ASP A 1 33 ? 0.132 -2.103 -5.027 1.00 0.00 33 ASP A N 16
ATOM 16808 C CA . ASP A 1 33 ? -1.219 -2.445 -5.550 1.00 0.00 33 ASP A CA 16
ATOM 16809 C C . ASP A 1 33 ? -2.212 -2.371 -4.407 1.00 0.00 33 ASP A C 16
ATOM 16810 O O . ASP A 1 33 ? -1.828 -2.374 -3.258 1.00 0.00 33 ASP A O 16
ATOM 16819 N N . PHE A 1 34 ? -3.458 -2.306 -4.786 1.00 0.00 34 PHE A N 16
ATOM 16820 C CA . PHE A 1 34 ? -4.564 -2.245 -3.800 1.00 0.00 34 PHE A CA 16
ATOM 16821 C C . PHE A 1 34 ? -5.643 -3.162 -4.357 1.00 0.00 34 PHE A C 16
ATOM 16822 O O . PHE A 1 34 ? -5.690 -3.403 -5.549 1.00 0.00 34 PHE A O 16
ATOM 16839 N N . SER A 1 35 ? -6.473 -3.652 -3.476 1.00 0.00 35 SER A N 16
ATOM 16840 C CA . SER A 1 35 ? -7.570 -4.559 -3.914 1.00 0.00 35 SER A CA 16
ATOM 16841 C C . SER A 1 35 ? -8.823 -4.269 -3.099 1.00 0.00 35 SER A C 16
ATOM 16842 O O . SER A 1 35 ? -9.009 -4.781 -2.012 1.00 0.00 35 SER A O 16
ATOM 16850 N N . TYR A 1 36 ? -9.647 -3.435 -3.679 1.00 0.00 36 TYR A N 16
ATOM 16851 C CA . TYR A 1 36 ? -10.931 -3.031 -3.036 1.00 0.00 36 TYR A CA 16
ATOM 16852 C C . TYR A 1 36 ? -11.963 -4.150 -3.232 1.00 0.00 36 TYR A C 16
ATOM 16853 O O . TYR A 1 36 ? -11.907 -4.881 -4.202 1.00 0.00 36 TYR A O 16
ATOM 16871 N N . THR A 1 37 ? -12.874 -4.233 -2.296 1.00 0.00 37 THR A N 16
ATOM 16872 C CA . THR A 1 37 ? -13.956 -5.268 -2.342 1.00 0.00 37 THR A CA 16
ATOM 16873 C C . THR A 1 37 ? -14.935 -5.006 -1.190 1.00 0.00 37 THR A C 16
ATOM 16874 O O . THR A 1 37 ? -16.079 -5.417 -1.241 1.00 0.00 37 THR A O 16
ATOM 16885 N N . GLY A 1 38 ? -14.439 -4.324 -0.190 1.00 0.00 38 GLY A N 16
ATOM 16886 C CA . GLY A 1 38 ? -15.257 -3.984 1.006 1.00 0.00 38 GLY A CA 16
ATOM 16887 C C . GLY A 1 38 ? -14.816 -2.624 1.537 1.00 0.00 38 GLY A C 16
ATOM 16888 O O . GLY A 1 38 ? -15.636 -1.744 1.725 1.00 0.00 38 GLY A O 16
ATOM 16892 N N . GLN A 1 39 ? -13.530 -2.499 1.763 1.00 0.00 39 GLN A N 16
ATOM 16893 C CA . GLN A 1 39 ? -12.968 -1.217 2.290 1.00 0.00 39 GLN A CA 16
ATOM 16894 C C . GLN A 1 39 ? -11.896 -0.588 1.396 1.00 0.00 39 GLN A C 16
ATOM 16895 O O . GLN A 1 39 ? -11.286 -1.236 0.568 1.00 0.00 39 GLN A O 16
ATOM 16909 N N . THR A 1 40 ? -11.724 0.689 1.630 1.00 0.00 40 THR A N 16
ATOM 16910 C CA . THR A 1 40 ? -10.745 1.537 0.900 1.00 0.00 40 THR A CA 16
ATOM 16911 C C . THR A 1 40 ? -9.389 1.550 1.636 1.00 0.00 40 THR A C 16
ATOM 16912 O O . THR A 1 40 ? -9.127 0.717 2.483 1.00 0.00 40 THR A O 16
ATOM 16923 N N . ALA A 1 41 ? -8.578 2.511 1.270 1.00 0.00 41 ALA A N 16
ATOM 16924 C CA . ALA A 1 41 ? -7.222 2.677 1.881 1.00 0.00 41 ALA A CA 16
ATOM 16925 C C . ALA A 1 41 ? -6.750 4.134 1.767 1.00 0.00 41 ALA A C 16
ATOM 16926 O O . ALA A 1 41 ? -7.418 4.961 1.178 1.00 0.00 41 ALA A O 16
ATOM 16933 N N . ALA A 1 42 ? -5.604 4.390 2.346 1.00 0.00 42 ALA A N 16
ATOM 16934 C CA . ALA A 1 42 ? -4.997 5.759 2.328 1.00 0.00 42 ALA A CA 16
ATOM 16935 C C . ALA A 1 42 ? -3.497 5.623 2.594 1.00 0.00 42 ALA A C 16
ATOM 16936 O O . ALA A 1 42 ? -3.105 4.957 3.528 1.00 0.00 42 ALA A O 16
ATOM 16943 N N . LEU A 1 43 ? -2.693 6.259 1.778 1.00 0.00 43 LEU A N 16
ATOM 16944 C CA . LEU A 1 43 ? -1.214 6.186 1.947 1.00 0.00 43 LEU A CA 16
ATOM 16945 C C . LEU A 1 43 ? -0.753 7.337 2.813 1.00 0.00 43 LEU A C 16
ATOM 16946 O O . LEU A 1 43 ? -1.389 8.366 2.883 1.00 0.00 43 LEU A O 16
ATOM 16962 N N . TYR A 1 44 ? 0.366 7.093 3.432 1.00 0.00 44 TYR A N 16
ATOM 16963 C CA . TYR A 1 44 ? 0.995 8.090 4.342 1.00 0.00 44 TYR A CA 16
ATOM 16964 C C . TYR A 1 44 ? 2.508 8.109 4.123 1.00 0.00 44 TYR A C 16
ATOM 16965 O O . TYR A 1 44 ? 3.176 7.111 4.300 1.00 0.00 44 TYR A O 16
ATOM 16983 N N . ASN A 1 45 ? 2.995 9.262 3.743 1.00 0.00 45 ASN A N 16
ATOM 16984 C CA . ASN A 1 45 ? 4.459 9.449 3.484 1.00 0.00 45 ASN A CA 16
ATOM 16985 C C . ASN A 1 45 ? 5.344 9.236 4.718 1.00 0.00 45 ASN A C 16
ATOM 16986 O O . ASN A 1 45 ? 6.554 9.227 4.597 1.00 0.00 45 ASN A O 16
ATOM 16997 N N . GLN A 1 46 ? 4.723 9.072 5.861 1.00 0.00 46 GLN A N 16
ATOM 16998 C CA . GLN A 1 46 ? 5.496 8.860 7.124 1.00 0.00 46 GLN A CA 16
ATOM 16999 C C . GLN A 1 46 ? 5.162 7.490 7.720 1.00 0.00 46 GLN A C 16
ATOM 17000 O O . GLN A 1 46 ? 4.011 7.209 7.999 1.00 0.00 46 GLN A O 16
ATOM 17014 N N . ALA A 1 47 ? 6.187 6.689 7.886 1.00 0.00 47 ALA A N 16
ATOM 17015 C CA . ALA A 1 47 ? 6.046 5.309 8.463 1.00 0.00 47 ALA A CA 16
ATOM 17016 C C . ALA A 1 47 ? 5.053 5.226 9.635 1.00 0.00 47 ALA A C 16
ATOM 17017 O O . ALA A 1 47 ? 4.924 6.149 10.418 1.00 0.00 47 ALA A O 16
ATOM 17024 N N . GLY A 1 48 ? 4.387 4.102 9.700 1.00 0.00 48 GLY A N 16
ATOM 17025 C CA . GLY A 1 48 ? 3.382 3.856 10.778 1.00 0.00 48 GLY A CA 16
ATOM 17026 C C . GLY A 1 48 ? 2.277 4.912 10.742 1.00 0.00 48 GLY A C 16
ATOM 17027 O O . GLY A 1 48 ? 1.869 5.404 11.776 1.00 0.00 48 GLY A O 16
ATOM 17031 N N . CYS A 1 49 ? 1.846 5.214 9.540 1.00 0.00 49 CYS A N 16
ATOM 17032 C CA . CYS A 1 49 ? 0.766 6.225 9.279 1.00 0.00 49 CYS A CA 16
ATOM 17033 C C . CYS A 1 49 ? 0.934 7.516 10.112 1.00 0.00 49 CYS A C 16
ATOM 17034 O O . CYS A 1 49 ? -0.030 8.209 10.377 1.00 0.00 49 CYS A O 16
ATOM 17041 N N . SER A 1 50 ? 2.157 7.802 10.495 1.00 0.00 50 SER A N 16
ATOM 17042 C CA . SER A 1 50 ? 2.443 9.026 11.312 1.00 0.00 50 SER A CA 16
ATOM 17043 C C . SER A 1 50 ? 2.681 10.250 10.408 1.00 0.00 50 SER A C 16
ATOM 17044 O O . SER A 1 50 ? 3.589 11.031 10.618 1.00 0.00 50 SER A O 16
ATOM 17052 N N . GLY A 1 51 ? 1.832 10.369 9.418 1.00 0.00 51 GLY A N 16
ATOM 17053 C CA . GLY A 1 51 ? 1.916 11.496 8.442 1.00 0.00 51 GLY A CA 16
ATOM 17054 C C . GLY A 1 51 ? 0.518 11.933 8.012 1.00 0.00 51 GLY A C 16
ATOM 17055 O O . GLY A 1 51 ? -0.449 11.736 8.723 1.00 0.00 51 GLY A O 16
ATOM 17059 N N . VAL A 1 52 ? 0.474 12.517 6.841 1.00 0.00 52 VAL A N 16
ATOM 17060 C CA . VAL A 1 52 ? -0.811 13.010 6.252 1.00 0.00 52 VAL A CA 16
ATOM 17061 C C . VAL A 1 52 ? -1.144 12.108 5.055 1.00 0.00 52 VAL A C 16
ATOM 17062 O O . VAL A 1 52 ? -0.247 11.585 4.419 1.00 0.00 52 VAL A O 16
ATOM 17075 N N . ALA A 1 53 ? -2.416 11.942 4.776 1.00 0.00 53 ALA A N 16
ATOM 17076 C CA . ALA A 1 53 ? -2.799 11.075 3.622 1.00 0.00 53 ALA A CA 16
ATOM 17077 C C . ALA A 1 53 ? -2.334 11.704 2.307 1.00 0.00 53 ALA A C 16
ATOM 17078 O O . ALA A 1 53 ? -2.140 12.903 2.232 1.00 0.00 53 ALA A O 16
ATOM 17085 N N . HIS A 1 54 ? -2.171 10.872 1.310 1.00 0.00 54 HIS A N 16
ATOM 17086 C CA . HIS A 1 54 ? -1.717 11.372 -0.022 1.00 0.00 54 HIS A CA 16
ATOM 17087 C C . HIS A 1 54 ? -2.440 10.639 -1.159 1.00 0.00 54 HIS A C 16
ATOM 17088 O O . HIS A 1 54 ? -2.903 11.274 -2.087 1.00 0.00 54 HIS A O 16
ATOM 17102 N N . THR A 1 55 ? -2.524 9.334 -1.061 1.00 0.00 55 THR A N 16
ATOM 17103 C CA . THR A 1 55 ? -3.213 8.542 -2.131 1.00 0.00 55 THR A CA 16
ATOM 17104 C C . THR A 1 55 ? -4.112 7.452 -1.541 1.00 0.00 55 THR A C 16
ATOM 17105 O O . THR A 1 55 ? -3.653 6.563 -0.853 1.00 0.00 55 THR A O 16
ATOM 17116 N N . ARG A 1 56 ? -5.380 7.572 -1.844 1.00 0.00 56 ARG A N 16
ATOM 17117 C CA . ARG A 1 56 ? -6.405 6.599 -1.357 1.00 0.00 56 ARG A CA 16
ATOM 17118 C C . ARG A 1 56 ? -6.835 5.681 -2.507 1.00 0.00 56 ARG A C 16
ATOM 17119 O O . ARG A 1 56 ? -6.608 5.992 -3.661 1.00 0.00 56 ARG A O 16
ATOM 17140 N N . PHE A 1 57 ? -7.443 4.576 -2.151 1.00 0.00 57 PHE A N 16
ATOM 17141 C CA . PHE A 1 57 ? -7.916 3.593 -3.177 1.00 0.00 57 PHE A CA 16
ATOM 17142 C C . PHE A 1 57 ? -9.287 3.036 -2.788 1.00 0.00 57 PHE A C 16
ATOM 17143 O O . PHE A 1 57 ? -9.501 2.663 -1.651 1.00 0.00 57 PHE A O 16
ATOM 17160 N N . GLY A 1 58 ? -10.164 3.004 -3.758 1.00 0.00 58 GLY A N 16
ATOM 17161 C CA . GLY A 1 58 ? -11.554 2.487 -3.555 1.00 0.00 58 GLY A CA 16
ATOM 17162 C C . GLY A 1 58 ? -11.894 1.501 -4.682 1.00 0.00 58 GLY A C 16
ATOM 17163 O O . GLY A 1 58 ? -13.042 1.158 -4.885 1.00 0.00 58 GLY A O 16
ATOM 17167 N N . SER A 1 59 ? -10.865 1.079 -5.378 1.00 0.00 59 SER A N 16
ATOM 17168 C CA . SER A 1 59 ? -11.006 0.118 -6.514 1.00 0.00 59 SER A CA 16
ATOM 17169 C C . SER A 1 59 ? -9.622 -0.485 -6.806 1.00 0.00 59 SER A C 16
ATOM 17170 O O . SER A 1 59 ? -8.685 0.255 -7.043 1.00 0.00 59 SER A O 16
ATOM 17178 N N . SER A 1 60 ? -9.540 -1.796 -6.773 1.00 0.00 60 SER A N 16
ATOM 17179 C CA . SER A 1 60 ? -8.268 -2.538 -7.038 1.00 0.00 60 SER A CA 16
ATOM 17180 C C . SER A 1 60 ? -7.395 -1.869 -8.123 1.00 0.00 60 SER A C 16
ATOM 17181 O O . SER A 1 60 ? -7.785 -1.813 -9.274 1.00 0.00 60 SER A O 16
ATOM 17189 N N . ALA A 1 61 ? -6.247 -1.384 -7.714 1.00 0.00 61 ALA A N 16
ATOM 17190 C CA . ALA A 1 61 ? -5.301 -0.703 -8.661 1.00 0.00 61 ALA A CA 16
ATOM 17191 C C . ALA A 1 61 ? -3.906 -1.348 -8.587 1.00 0.00 61 ALA A C 16
ATOM 17192 O O . ALA A 1 61 ? -3.233 -1.224 -7.586 1.00 0.00 61 ALA A O 16
ATOM 17199 N N . ARG A 1 62 ? -3.520 -2.012 -9.651 1.00 0.00 62 ARG A N 16
ATOM 17200 C CA . ARG A 1 62 ? -2.192 -2.699 -9.733 1.00 0.00 62 ARG A CA 16
ATOM 17201 C C . ARG A 1 62 ? -1.039 -1.804 -10.219 1.00 0.00 62 ARG A C 16
ATOM 17202 O O . ARG A 1 62 ? -0.825 -1.653 -11.408 1.00 0.00 62 ARG A O 16
ATOM 17223 N N . ALA A 1 63 ? -0.332 -1.239 -9.273 1.00 0.00 63 ALA A N 16
ATOM 17224 C CA . ALA A 1 63 ? 0.826 -0.346 -9.601 1.00 0.00 63 ALA A CA 16
ATOM 17225 C C . ALA A 1 63 ? 2.151 -1.143 -9.685 1.00 0.00 63 ALA A C 16
ATOM 17226 O O . ALA A 1 63 ? 2.266 -2.229 -9.147 1.00 0.00 63 ALA A O 16
ATOM 17233 N N . CYS A 1 64 ? 3.125 -0.588 -10.361 1.00 0.00 64 CYS A N 16
ATOM 17234 C CA . CYS A 1 64 ? 4.455 -1.275 -10.504 1.00 0.00 64 CYS A CA 16
ATOM 17235 C C . CYS A 1 64 ? 5.546 -0.200 -10.666 1.00 0.00 64 CYS A C 16
ATOM 17236 O O . CYS A 1 64 ? 6.662 -0.477 -11.062 1.00 0.00 64 CYS A O 16
ATOM 17243 N N . ASN A 1 65 ? 5.157 1.006 -10.338 1.00 0.00 65 ASN A N 16
ATOM 17244 C CA . ASN A 1 65 ? 6.039 2.204 -10.413 1.00 0.00 65 ASN A CA 16
ATOM 17245 C C . ASN A 1 65 ? 6.799 2.354 -9.076 1.00 0.00 65 ASN A C 16
ATOM 17246 O O . ASN A 1 65 ? 6.427 1.709 -8.116 1.00 0.00 65 ASN A O 16
ATOM 17257 N N . PRO A 1 66 ? 7.827 3.181 -9.033 1.00 0.00 66 PRO A N 16
ATOM 17258 C CA . PRO A 1 66 ? 8.535 3.526 -7.759 1.00 0.00 66 PRO A CA 16
ATOM 17259 C C . PRO A 1 66 ? 7.559 3.954 -6.647 1.00 0.00 66 PRO A C 16
ATOM 17260 O O . PRO A 1 66 ? 6.407 4.248 -6.912 1.00 0.00 66 PRO A O 16
ATOM 17271 N N . PHE A 1 67 ? 8.052 3.981 -5.434 1.00 0.00 67 PHE A N 16
ATOM 17272 C CA . PHE A 1 67 ? 7.193 4.378 -4.274 1.00 0.00 67 PHE A CA 16
ATOM 17273 C C . PHE A 1 67 ? 6.836 5.873 -4.313 1.00 0.00 67 PHE A C 16
ATOM 17274 O O . PHE A 1 67 ? 7.239 6.600 -5.199 1.00 0.00 67 PHE A O 16
ATOM 17291 N N . GLY A 1 68 ? 6.075 6.265 -3.326 1.00 0.00 68 GLY A N 16
ATOM 17292 C CA . GLY A 1 68 ? 5.623 7.679 -3.188 1.00 0.00 68 GLY A CA 16
ATOM 17293 C C . GLY A 1 68 ? 5.185 7.955 -1.744 1.00 0.00 68 GLY A C 16
ATOM 17294 O O . GLY A 1 68 ? 4.882 9.085 -1.410 1.00 0.00 68 GLY A O 16
ATOM 17298 N N . TRP A 1 69 ? 5.160 6.921 -0.932 1.00 0.00 69 TRP A N 16
ATOM 17299 C CA . TRP A 1 69 ? 4.746 7.062 0.505 1.00 0.00 69 TRP A CA 16
ATOM 17300 C C . TRP A 1 69 ? 5.688 6.201 1.378 1.00 0.00 69 TRP A C 16
ATOM 17301 O O . TRP A 1 69 ? 6.798 5.927 0.963 1.00 0.00 69 TRP A O 16
ATOM 17322 N N . LYS A 1 70 ? 5.242 5.799 2.549 1.00 0.00 70 LYS A N 16
ATOM 17323 C CA . LYS A 1 70 ? 6.080 4.964 3.455 1.00 0.00 70 LYS A CA 16
ATOM 17324 C C . LYS A 1 70 ? 5.197 3.902 4.133 1.00 0.00 70 LYS A C 16
ATOM 17325 O O . LYS A 1 70 ? 5.603 2.767 4.281 1.00 0.00 70 LYS A O 16
ATOM 17344 N N . SER A 1 71 ? 4.021 4.329 4.518 1.00 0.00 71 SER A N 16
ATOM 17345 C CA . SER A 1 71 ? 3.021 3.445 5.198 1.00 0.00 71 SER A CA 16
ATOM 17346 C C . SER A 1 71 ? 1.637 3.580 4.565 1.00 0.00 71 SER A C 16
ATOM 17347 O O . SER A 1 71 ? 1.443 4.356 3.651 1.00 0.00 71 SER A O 16
ATOM 17355 N N . ILE A 1 72 ? 0.723 2.807 5.093 1.00 0.00 72 ILE A N 16
ATOM 17356 C CA . ILE A 1 72 ? -0.686 2.800 4.605 1.00 0.00 72 ILE A CA 16
ATOM 17357 C C . ILE A 1 72 ? -1.650 2.430 5.735 1.00 0.00 72 ILE A C 16
ATOM 17358 O O . ILE A 1 72 ? -1.328 1.661 6.619 1.00 0.00 72 ILE A O 16
ATOM 17374 N N . PHE A 1 73 ? -2.815 3.015 5.641 1.00 0.00 73 PHE A N 16
ATOM 17375 C CA . PHE A 1 73 ? -3.896 2.782 6.639 1.00 0.00 73 PHE A CA 16
ATOM 17376 C C . PHE A 1 73 ? -5.097 2.197 5.890 1.00 0.00 73 PHE A C 16
ATOM 17377 O O . PHE A 1 73 ? -5.509 2.725 4.873 1.00 0.00 73 PHE A O 16
ATOM 17394 N N . ILE A 1 74 ? -5.607 1.120 6.428 1.00 0.00 74 ILE A N 16
ATOM 17395 C CA . ILE A 1 74 ? -6.786 0.424 5.824 1.00 0.00 74 ILE A CA 16
ATOM 17396 C C . ILE A 1 74 ? -7.947 0.589 6.820 1.00 0.00 74 ILE A C 16
ATOM 17397 O O . ILE A 1 74 ? -7.714 0.733 8.005 1.00 0.00 74 ILE A O 16
ATOM 17413 N N . GLN A 1 75 ? -9.162 0.567 6.327 1.00 0.00 75 GLN A N 16
ATOM 17414 C CA . GLN A 1 75 ? -10.344 0.721 7.243 1.00 0.00 75 GLN A CA 16
ATOM 17415 C C . GLN A 1 75 ? -10.517 -0.596 8.032 1.00 0.00 75 GLN A C 16
ATOM 17416 O O . GLN A 1 75 ? -9.575 -1.354 8.131 1.00 0.00 75 GLN A O 16
ATOM 17430 N N . CYS A 1 76 ? -11.696 -0.824 8.564 1.00 0.00 76 CYS A N 16
ATOM 17431 C CA . CYS A 1 76 ? -12.046 -2.050 9.361 1.00 0.00 76 CYS A CA 16
ATOM 17432 C C . CYS A 1 76 ? -11.100 -2.337 10.553 1.00 0.00 76 CYS A C 16
ATOM 17433 O O . CYS A 1 76 ? -11.139 -3.453 11.048 1.00 0.00 76 CYS A O 16
ATOM 17441 N N . SER A 1 1 ? -9.661 -5.471 0.919 1.00 0.00 1 SER A N 17
ATOM 17442 C CA . SER A 1 1 ? -8.818 -4.255 1.067 1.00 0.00 1 SER A CA 17
ATOM 17443 C C . SER A 1 1 ? -7.365 -4.723 1.270 1.00 0.00 1 SER A C 17
ATOM 17444 O O . SER A 1 1 ? -6.750 -4.450 2.283 1.00 0.00 1 SER A O 17
ATOM 17451 N N . ALA A 1 2 ? -6.860 -5.424 0.284 1.00 0.00 2 ALA A N 17
ATOM 17452 C CA . ALA A 1 2 ? -5.455 -5.943 0.358 1.00 0.00 2 ALA A CA 17
ATOM 17453 C C . ALA A 1 2 ? -4.472 -5.072 -0.420 1.00 0.00 2 ALA A C 17
ATOM 17454 O O . ALA A 1 2 ? -4.751 -4.691 -1.540 1.00 0.00 2 ALA A O 17
ATOM 17461 N N . PHE A 1 3 ? -3.352 -4.790 0.202 1.00 0.00 3 PHE A N 17
ATOM 17462 C CA . PHE A 1 3 ? -2.304 -3.944 -0.446 1.00 0.00 3 PHE A CA 17
ATOM 17463 C C . PHE A 1 3 ? -1.096 -4.836 -0.808 1.00 0.00 3 PHE A C 17
ATOM 17464 O O . PHE A 1 3 ? -0.195 -5.015 -0.014 1.00 0.00 3 PHE A O 17
ATOM 17481 N N . THR A 1 4 ? -1.113 -5.364 -2.011 1.00 0.00 4 THR A N 17
ATOM 17482 C CA . THR A 1 4 ? -0.003 -6.259 -2.485 1.00 0.00 4 THR A CA 17
ATOM 17483 C C . THR A 1 4 ? 1.192 -5.439 -2.969 1.00 0.00 4 THR A C 17
ATOM 17484 O O . THR A 1 4 ? 1.019 -4.492 -3.705 1.00 0.00 4 THR A O 17
ATOM 17495 N N . VAL A 1 5 ? 2.370 -5.824 -2.547 1.00 0.00 5 VAL A N 17
ATOM 17496 C CA . VAL A 1 5 ? 3.611 -5.092 -2.954 1.00 0.00 5 VAL A CA 17
ATOM 17497 C C . VAL A 1 5 ? 4.756 -6.071 -3.295 1.00 0.00 5 VAL A C 17
ATOM 17498 O O . VAL A 1 5 ? 4.883 -7.125 -2.697 1.00 0.00 5 VAL A O 17
ATOM 17511 N N . TRP A 1 6 ? 5.550 -5.671 -4.259 1.00 0.00 6 TRP A N 17
ATOM 17512 C CA . TRP A 1 6 ? 6.716 -6.467 -4.739 1.00 0.00 6 TRP A CA 17
ATOM 17513 C C . TRP A 1 6 ? 7.966 -5.641 -4.374 1.00 0.00 6 TRP A C 17
ATOM 17514 O O . TRP A 1 6 ? 7.919 -4.430 -4.457 1.00 0.00 6 TRP A O 17
ATOM 17535 N N . SER A 1 7 ? 9.039 -6.292 -3.988 1.00 0.00 7 SER A N 17
ATOM 17536 C CA . SER A 1 7 ? 10.301 -5.564 -3.606 1.00 0.00 7 SER A CA 17
ATOM 17537 C C . SER A 1 7 ? 10.983 -4.774 -4.736 1.00 0.00 7 SER A C 17
ATOM 17538 O O . SER A 1 7 ? 11.892 -4.010 -4.470 1.00 0.00 7 SER A O 17
ATOM 17546 N N . GLY A 1 8 ? 10.534 -4.971 -5.950 1.00 0.00 8 GLY A N 17
ATOM 17547 C CA . GLY A 1 8 ? 11.120 -4.254 -7.126 1.00 0.00 8 GLY A CA 17
ATOM 17548 C C . GLY A 1 8 ? 11.702 -5.198 -8.184 1.00 0.00 8 GLY A C 17
ATOM 17549 O O . GLY A 1 8 ? 12.089 -6.302 -7.857 1.00 0.00 8 GLY A O 17
ATOM 17553 N N . PRO A 1 9 ? 11.762 -4.749 -9.422 1.00 0.00 9 PRO A N 17
ATOM 17554 C CA . PRO A 1 9 ? 11.562 -3.328 -9.856 1.00 0.00 9 PRO A CA 17
ATOM 17555 C C . PRO A 1 9 ? 10.083 -2.910 -9.835 1.00 0.00 9 PRO A C 17
ATOM 17556 O O . PRO A 1 9 ? 9.692 -2.038 -9.081 1.00 0.00 9 PRO A O 17
ATOM 17567 N N . GLY A 1 10 ? 9.311 -3.551 -10.671 1.00 0.00 10 GLY A N 17
ATOM 17568 C CA . GLY A 1 10 ? 7.859 -3.254 -10.756 1.00 0.00 10 GLY A CA 17
ATOM 17569 C C . GLY A 1 10 ? 7.085 -4.151 -9.789 1.00 0.00 10 GLY A C 17
ATOM 17570 O O . GLY A 1 10 ? 7.479 -4.352 -8.656 1.00 0.00 10 GLY A O 17
ATOM 17574 N N . CYS A 1 11 ? 6.001 -4.659 -10.308 1.00 0.00 11 CYS A N 17
ATOM 17575 C CA . CYS A 1 11 ? 5.076 -5.562 -9.559 1.00 0.00 11 CYS A CA 17
ATOM 17576 C C . CYS A 1 11 ? 5.243 -7.008 -10.057 1.00 0.00 11 CYS A C 17
ATOM 17577 O O . CYS A 1 11 ? 4.326 -7.558 -10.638 1.00 0.00 11 CYS A O 17
ATOM 17584 N N . ASN A 1 12 ? 6.392 -7.598 -9.827 1.00 0.00 12 ASN A N 17
ATOM 17585 C CA . ASN A 1 12 ? 6.599 -9.010 -10.306 1.00 0.00 12 ASN A CA 17
ATOM 17586 C C . ASN A 1 12 ? 7.401 -9.882 -9.332 1.00 0.00 12 ASN A C 17
ATOM 17587 O O . ASN A 1 12 ? 6.915 -10.896 -8.872 1.00 0.00 12 ASN A O 17
ATOM 17598 N N . ASN A 1 13 ? 8.602 -9.437 -9.069 1.00 0.00 13 ASN A N 17
ATOM 17599 C CA . ASN A 1 13 ? 9.581 -10.112 -8.152 1.00 0.00 13 ASN A CA 17
ATOM 17600 C C . ASN A 1 13 ? 9.011 -10.893 -6.929 1.00 0.00 13 ASN A C 17
ATOM 17601 O O . ASN A 1 13 ? 8.500 -11.981 -7.118 1.00 0.00 13 ASN A O 17
ATOM 17612 N N . ARG A 1 14 ? 9.101 -10.367 -5.729 1.00 0.00 14 ARG A N 17
ATOM 17613 C CA . ARG A 1 14 ? 8.563 -11.090 -4.525 1.00 0.00 14 ARG A CA 17
ATOM 17614 C C . ARG A 1 14 ? 7.027 -11.079 -4.516 1.00 0.00 14 ARG A C 17
ATOM 17615 O O . ARG A 1 14 ? 6.411 -10.802 -5.525 1.00 0.00 14 ARG A O 17
ATOM 17636 N N . ALA A 1 15 ? 6.441 -11.384 -3.386 1.00 0.00 15 ALA A N 17
ATOM 17637 C CA . ALA A 1 15 ? 4.946 -11.396 -3.292 1.00 0.00 15 ALA A CA 17
ATOM 17638 C C . ALA A 1 15 ? 4.460 -11.057 -1.875 1.00 0.00 15 ALA A C 17
ATOM 17639 O O . ALA A 1 15 ? 3.780 -11.841 -1.238 1.00 0.00 15 ALA A O 17
ATOM 17646 N N . GLU A 1 16 ? 4.824 -9.884 -1.419 1.00 0.00 16 GLU A N 17
ATOM 17647 C CA . GLU A 1 16 ? 4.401 -9.447 -0.050 1.00 0.00 16 GLU A CA 17
ATOM 17648 C C . GLU A 1 16 ? 2.963 -8.918 -0.153 1.00 0.00 16 GLU A C 17
ATOM 17649 O O . GLU A 1 16 ? 2.570 -8.427 -1.193 1.00 0.00 16 GLU A O 17
ATOM 17661 N N . ARG A 1 17 ? 2.219 -9.035 0.921 1.00 0.00 17 ARG A N 17
ATOM 17662 C CA . ARG A 1 17 ? 0.801 -8.556 0.921 1.00 0.00 17 ARG A CA 17
ATOM 17663 C C . ARG A 1 17 ? 0.396 -7.997 2.293 1.00 0.00 17 ARG A C 17
ATOM 17664 O O . ARG A 1 17 ? 0.369 -8.704 3.282 1.00 0.00 17 ARG A O 17
ATOM 17685 N N . TYR A 1 18 ? 0.090 -6.725 2.283 1.00 0.00 18 TYR A N 17
ATOM 17686 C CA . TYR A 1 18 ? -0.330 -5.991 3.513 1.00 0.00 18 TYR A CA 17
ATOM 17687 C C . TYR A 1 18 ? -1.863 -5.925 3.522 1.00 0.00 18 TYR A C 17
ATOM 17688 O O . TYR A 1 18 ? -2.467 -4.896 3.284 1.00 0.00 18 TYR A O 17
ATOM 17706 N N . SER A 1 19 ? -2.439 -7.067 3.801 1.00 0.00 19 SER A N 17
ATOM 17707 C CA . SER A 1 19 ? -3.927 -7.192 3.858 1.00 0.00 19 SER A CA 17
ATOM 17708 C C . SER A 1 19 ? -4.486 -6.708 5.204 1.00 0.00 19 SER A C 17
ATOM 17709 O O . SER A 1 19 ? -5.675 -6.494 5.334 1.00 0.00 19 SER A O 17
ATOM 17717 N N . LYS A 1 20 ? -3.606 -6.552 6.161 1.00 0.00 20 LYS A N 17
ATOM 17718 C CA . LYS A 1 20 ? -4.003 -6.087 7.520 1.00 0.00 20 LYS A CA 17
ATOM 17719 C C . LYS A 1 20 ? -4.553 -4.654 7.468 1.00 0.00 20 LYS A C 17
ATOM 17720 O O . LYS A 1 20 ? -3.967 -3.786 6.851 1.00 0.00 20 LYS A O 17
ATOM 17739 N N . CYS A 1 21 ? -5.669 -4.465 8.127 1.00 0.00 21 CYS A N 17
ATOM 17740 C CA . CYS A 1 21 ? -6.340 -3.130 8.179 1.00 0.00 21 CYS A CA 17
ATOM 17741 C C . CYS A 1 21 ? -5.494 -2.049 8.872 1.00 0.00 21 CYS A C 17
ATOM 17742 O O . CYS A 1 21 ? -4.427 -2.320 9.390 1.00 0.00 21 CYS A O 17
ATOM 17749 N N . GLY A 1 22 ? -6.020 -0.847 8.849 1.00 0.00 22 GLY A N 17
ATOM 17750 C CA . GLY A 1 22 ? -5.326 0.314 9.478 1.00 0.00 22 GLY A CA 17
ATOM 17751 C C . GLY A 1 22 ? -4.034 0.653 8.736 1.00 0.00 22 GLY A C 17
ATOM 17752 O O . GLY A 1 22 ? -3.845 0.244 7.606 1.00 0.00 22 GLY A O 17
ATOM 17756 N N . CYS A 1 23 ? -3.191 1.391 9.414 1.00 0.00 23 CYS A N 17
ATOM 17757 C CA . CYS A 1 23 ? -1.881 1.815 8.838 1.00 0.00 23 CYS A CA 17
ATOM 17758 C C . CYS A 1 23 ? -0.695 0.954 9.259 1.00 0.00 23 CYS A C 17
ATOM 17759 O O . CYS A 1 23 ? -0.435 0.755 10.430 1.00 0.00 23 CYS A O 17
ATOM 17766 N N . SER A 1 24 ? -0.018 0.471 8.244 1.00 0.00 24 SER A N 17
ATOM 17767 C CA . SER A 1 24 ? 1.185 -0.400 8.432 1.00 0.00 24 SER A CA 17
ATOM 17768 C C . SER A 1 24 ? 2.343 0.109 7.562 1.00 0.00 24 SER A C 17
ATOM 17769 O O . SER A 1 24 ? 2.146 0.434 6.407 1.00 0.00 24 SER A O 17
ATOM 17777 N N . ALA A 1 25 ? 3.516 0.153 8.143 1.00 0.00 25 ALA A N 17
ATOM 17778 C CA . ALA A 1 25 ? 4.720 0.633 7.395 1.00 0.00 25 ALA A CA 17
ATOM 17779 C C . ALA A 1 25 ? 5.228 -0.495 6.491 1.00 0.00 25 ALA A C 17
ATOM 17780 O O . ALA A 1 25 ? 5.619 -1.549 6.957 1.00 0.00 25 ALA A O 17
ATOM 17787 N N . ILE A 1 26 ? 5.195 -0.218 5.214 1.00 0.00 26 ILE A N 17
ATOM 17788 C CA . ILE A 1 26 ? 5.651 -1.207 4.191 1.00 0.00 26 ILE A CA 17
ATOM 17789 C C . ILE A 1 26 ? 7.174 -1.175 4.023 1.00 0.00 26 ILE A C 17
ATOM 17790 O O . ILE A 1 26 ? 7.782 -0.124 3.993 1.00 0.00 26 ILE A O 17
ATOM 17806 N N . HIS A 1 27 ? 7.722 -2.358 3.920 1.00 0.00 27 HIS A N 17
ATOM 17807 C CA . HIS A 1 27 ? 9.193 -2.549 3.743 1.00 0.00 27 HIS A CA 17
ATOM 17808 C C . HIS A 1 27 ? 9.317 -3.264 2.395 1.00 0.00 27 HIS A C 17
ATOM 17809 O O . HIS A 1 27 ? 9.836 -4.360 2.288 1.00 0.00 27 HIS A O 17
ATOM 17823 N N . GLN A 1 28 ? 8.815 -2.582 1.395 1.00 0.00 28 GLN A N 17
ATOM 17824 C CA . GLN A 1 28 ? 8.834 -3.118 0.002 1.00 0.00 28 GLN A CA 17
ATOM 17825 C C . GLN A 1 28 ? 9.064 -1.964 -0.995 1.00 0.00 28 GLN A C 17
ATOM 17826 O O . GLN A 1 28 ? 8.139 -1.256 -1.337 1.00 0.00 28 GLN A O 17
ATOM 17840 N N . LYS A 1 29 ? 10.290 -1.809 -1.427 1.00 0.00 29 LYS A N 17
ATOM 17841 C CA . LYS A 1 29 ? 10.662 -0.734 -2.394 1.00 0.00 29 LYS A CA 17
ATOM 17842 C C . LYS A 1 29 ? 10.576 -1.180 -3.866 1.00 0.00 29 LYS A C 17
ATOM 17843 O O . LYS A 1 29 ? 11.563 -1.177 -4.578 1.00 0.00 29 LYS A O 17
ATOM 17862 N N . GLY A 1 30 ? 9.394 -1.555 -4.283 1.00 0.00 30 GLY A N 17
ATOM 17863 C CA . GLY A 1 30 ? 9.203 -2.004 -5.701 1.00 0.00 30 GLY A CA 17
ATOM 17864 C C . GLY A 1 30 ? 7.854 -1.582 -6.274 1.00 0.00 30 GLY A C 17
ATOM 17865 O O . GLY A 1 30 ? 7.640 -0.414 -6.523 1.00 0.00 30 GLY A O 17
ATOM 17869 N N . GLY A 1 31 ? 6.994 -2.552 -6.469 1.00 0.00 31 GLY A N 17
ATOM 17870 C CA . GLY A 1 31 ? 5.627 -2.289 -7.024 1.00 0.00 31 GLY A CA 17
ATOM 17871 C C . GLY A 1 31 ? 4.611 -2.233 -5.880 1.00 0.00 31 GLY A C 17
ATOM 17872 O O . GLY A 1 31 ? 4.924 -2.625 -4.771 1.00 0.00 31 GLY A O 17
ATOM 17876 N N . TYR A 1 32 ? 3.424 -1.750 -6.173 1.00 0.00 32 TYR A N 17
ATOM 17877 C CA . TYR A 1 32 ? 2.361 -1.652 -5.113 1.00 0.00 32 TYR A CA 17
ATOM 17878 C C . TYR A 1 32 ? 0.993 -1.863 -5.751 1.00 0.00 32 TYR A C 17
ATOM 17879 O O . TYR A 1 32 ? 0.780 -1.495 -6.883 1.00 0.00 32 TYR A O 17
ATOM 17897 N N . ASP A 1 33 ? 0.085 -2.447 -5.022 1.00 0.00 33 ASP A N 17
ATOM 17898 C CA . ASP A 1 33 ? -1.278 -2.696 -5.568 1.00 0.00 33 ASP A CA 17
ATOM 17899 C C . ASP A 1 33 ? -2.260 -2.684 -4.411 1.00 0.00 33 ASP A C 17
ATOM 17900 O O . ASP A 1 33 ? -1.878 -2.963 -3.294 1.00 0.00 33 ASP A O 17
ATOM 17909 N N . PHE A 1 34 ? -3.485 -2.364 -4.726 1.00 0.00 34 PHE A N 17
ATOM 17910 C CA . PHE A 1 34 ? -4.555 -2.326 -3.694 1.00 0.00 34 PHE A CA 17
ATOM 17911 C C . PHE A 1 34 ? -5.688 -3.184 -4.254 1.00 0.00 34 PHE A C 17
ATOM 17912 O O . PHE A 1 34 ? -5.770 -3.380 -5.452 1.00 0.00 34 PHE A O 17
ATOM 17929 N N . SER A 1 35 ? -6.528 -3.673 -3.379 1.00 0.00 35 SER A N 17
ATOM 17930 C CA . SER A 1 35 ? -7.663 -4.524 -3.836 1.00 0.00 35 SER A CA 17
ATOM 17931 C C . SER A 1 35 ? -8.889 -4.266 -2.971 1.00 0.00 35 SER A C 17
ATOM 17932 O O . SER A 1 35 ? -9.071 -4.859 -1.925 1.00 0.00 35 SER A O 17
ATOM 17940 N N . TYR A 1 36 ? -9.691 -3.362 -3.468 1.00 0.00 36 TYR A N 17
ATOM 17941 C CA . TYR A 1 36 ? -10.948 -2.972 -2.771 1.00 0.00 36 TYR A CA 17
ATOM 17942 C C . TYR A 1 36 ? -11.973 -4.113 -2.870 1.00 0.00 36 TYR A C 17
ATOM 17943 O O . TYR A 1 36 ? -11.960 -4.888 -3.807 1.00 0.00 36 TYR A O 17
ATOM 17961 N N . THR A 1 37 ? -12.825 -4.163 -1.880 1.00 0.00 37 THR A N 17
ATOM 17962 C CA . THR A 1 37 ? -13.900 -5.201 -1.802 1.00 0.00 37 THR A CA 17
ATOM 17963 C C . THR A 1 37 ? -14.818 -4.854 -0.620 1.00 0.00 37 THR A C 17
ATOM 17964 O O . THR A 1 37 ? -16.008 -5.104 -0.666 1.00 0.00 37 THR A O 17
ATOM 17975 N N . GLY A 1 38 ? -14.214 -4.288 0.395 1.00 0.00 38 GLY A N 17
ATOM 17976 C CA . GLY A 1 38 ? -14.950 -3.882 1.627 1.00 0.00 38 GLY A CA 17
ATOM 17977 C C . GLY A 1 38 ? -14.741 -2.384 1.858 1.00 0.00 38 GLY A C 17
ATOM 17978 O O . GLY A 1 38 ? -15.678 -1.611 1.799 1.00 0.00 38 GLY A O 17
ATOM 17982 N N . GLN A 1 39 ? -13.504 -2.032 2.113 1.00 0.00 39 GLN A N 17
ATOM 17983 C CA . GLN A 1 39 ? -13.127 -0.603 2.364 1.00 0.00 39 GLN A CA 17
ATOM 17984 C C . GLN A 1 39 ? -11.987 -0.103 1.476 1.00 0.00 39 GLN A C 17
ATOM 17985 O O . GLN A 1 39 ? -11.297 -0.873 0.838 1.00 0.00 39 GLN A O 17
ATOM 17999 N N . THR A 1 40 ? -11.841 1.199 1.479 1.00 0.00 40 THR A N 17
ATOM 18000 C CA . THR A 1 40 ? -10.788 1.875 0.680 1.00 0.00 40 THR A CA 17
ATOM 18001 C C . THR A 1 40 ? -9.547 2.064 1.555 1.00 0.00 40 THR A C 17
ATOM 18002 O O . THR A 1 40 ? -9.581 1.819 2.747 1.00 0.00 40 THR A O 17
ATOM 18013 N N . ALA A 1 41 ? -8.490 2.500 0.921 1.00 0.00 41 ALA A N 17
ATOM 18014 C CA . ALA A 1 41 ? -7.206 2.735 1.643 1.00 0.00 41 ALA A CA 17
ATOM 18015 C C . ALA A 1 41 ? -6.716 4.159 1.368 1.00 0.00 41 ALA A C 17
ATOM 18016 O O . ALA A 1 41 ? -7.336 4.902 0.630 1.00 0.00 41 ALA A O 17
ATOM 18023 N N . ALA A 1 42 ? -5.607 4.484 1.979 1.00 0.00 42 ALA A N 17
ATOM 18024 C CA . ALA A 1 42 ? -4.990 5.834 1.826 1.00 0.00 42 ALA A CA 17
ATOM 18025 C C . ALA A 1 42 ? -3.508 5.706 2.205 1.00 0.00 42 ALA A C 17
ATOM 18026 O O . ALA A 1 42 ? -3.221 5.137 3.239 1.00 0.00 42 ALA A O 17
ATOM 18033 N N . LEU A 1 43 ? -2.606 6.217 1.400 1.00 0.00 43 LEU A N 17
ATOM 18034 C CA . LEU A 1 43 ? -1.160 6.103 1.761 1.00 0.00 43 LEU A CA 17
ATOM 18035 C C . LEU A 1 43 ? -0.838 7.209 2.743 1.00 0.00 43 LEU A C 17
ATOM 18036 O O . LEU A 1 43 ? -1.551 8.183 2.864 1.00 0.00 43 LEU A O 17
ATOM 18052 N N . TYR A 1 44 ? 0.257 6.985 3.404 1.00 0.00 44 TYR A N 17
ATOM 18053 C CA . TYR A 1 44 ? 0.776 7.930 4.427 1.00 0.00 44 TYR A CA 17
ATOM 18054 C C . TYR A 1 44 ? 2.283 8.044 4.238 1.00 0.00 44 TYR A C 17
ATOM 18055 O O . TYR A 1 44 ? 3.029 7.139 4.563 1.00 0.00 44 TYR A O 17
ATOM 18073 N N . ASN A 1 45 ? 2.672 9.174 3.705 1.00 0.00 45 ASN A N 17
ATOM 18074 C CA . ASN A 1 45 ? 4.113 9.457 3.445 1.00 0.00 45 ASN A CA 17
ATOM 18075 C C . ASN A 1 45 ? 4.973 9.310 4.708 1.00 0.00 45 ASN A C 17
ATOM 18076 O O . ASN A 1 45 ? 6.161 9.077 4.610 1.00 0.00 45 ASN A O 17
ATOM 18087 N N . GLN A 1 46 ? 4.343 9.448 5.846 1.00 0.00 46 GLN A N 17
ATOM 18088 C CA . GLN A 1 46 ? 5.051 9.327 7.153 1.00 0.00 46 GLN A CA 17
ATOM 18089 C C . GLN A 1 46 ? 4.893 7.901 7.699 1.00 0.00 46 GLN A C 17
ATOM 18090 O O . GLN A 1 46 ? 3.815 7.338 7.665 1.00 0.00 46 GLN A O 17
ATOM 18104 N N . ALA A 1 47 ? 5.996 7.380 8.177 1.00 0.00 47 ALA A N 17
ATOM 18105 C CA . ALA A 1 47 ? 6.061 6.004 8.760 1.00 0.00 47 ALA A CA 17
ATOM 18106 C C . ALA A 1 47 ? 4.868 5.678 9.664 1.00 0.00 47 ALA A C 17
ATOM 18107 O O . ALA A 1 47 ? 4.645 6.337 10.660 1.00 0.00 47 ALA A O 17
ATOM 18114 N N . GLY A 1 48 ? 4.142 4.664 9.265 1.00 0.00 48 GLY A N 17
ATOM 18115 C CA . GLY A 1 48 ? 2.939 4.201 10.026 1.00 0.00 48 GLY A CA 17
ATOM 18116 C C . GLY A 1 48 ? 2.043 5.348 10.508 1.00 0.00 48 GLY A C 17
ATOM 18117 O O . GLY A 1 48 ? 2.039 5.663 11.683 1.00 0.00 48 GLY A O 17
ATOM 18121 N N . CYS A 1 49 ? 1.319 5.931 9.583 1.00 0.00 49 CYS A N 17
ATOM 18122 C CA . CYS A 1 49 ? 0.390 7.068 9.897 1.00 0.00 49 CYS A CA 17
ATOM 18123 C C . CYS A 1 49 ? 0.943 8.165 10.833 1.00 0.00 49 CYS A C 17
ATOM 18124 O O . CYS A 1 49 ? 0.177 8.842 11.493 1.00 0.00 49 CYS A O 17
ATOM 18131 N N . SER A 1 50 ? 2.246 8.332 10.878 1.00 0.00 50 SER A N 17
ATOM 18132 C CA . SER A 1 50 ? 2.830 9.390 11.773 1.00 0.00 50 SER A CA 17
ATOM 18133 C C . SER A 1 50 ? 2.798 10.784 11.124 1.00 0.00 50 SER A C 17
ATOM 18134 O O . SER A 1 50 ? 3.654 11.619 11.348 1.00 0.00 50 SER A O 17
ATOM 18142 N N . GLY A 1 51 ? 1.779 10.971 10.328 1.00 0.00 51 GLY A N 17
ATOM 18143 C CA . GLY A 1 51 ? 1.566 12.255 9.603 1.00 0.00 51 GLY A CA 17
ATOM 18144 C C . GLY A 1 51 ? 0.114 12.359 9.127 1.00 0.00 51 GLY A C 17
ATOM 18145 O O . GLY A 1 51 ? -0.818 12.165 9.884 1.00 0.00 51 GLY A O 17
ATOM 18149 N N . VAL A 1 52 ? -0.001 12.667 7.861 1.00 0.00 52 VAL A N 17
ATOM 18150 C CA . VAL A 1 52 ? -1.321 12.821 7.172 1.00 0.00 52 VAL A CA 17
ATOM 18151 C C . VAL A 1 52 ? -1.277 11.917 5.928 1.00 0.00 52 VAL A C 17
ATOM 18152 O O . VAL A 1 52 ? -0.210 11.518 5.499 1.00 0.00 52 VAL A O 17
ATOM 18165 N N . ALA A 1 53 ? -2.429 11.616 5.379 1.00 0.00 53 ALA A N 17
ATOM 18166 C CA . ALA A 1 53 ? -2.474 10.743 4.165 1.00 0.00 53 ALA A CA 17
ATOM 18167 C C . ALA A 1 53 ? -1.895 11.471 2.939 1.00 0.00 53 ALA A C 17
ATOM 18168 O O . ALA A 1 53 ? -1.436 12.593 3.045 1.00 0.00 53 ALA A O 17
ATOM 18175 N N . HIS A 1 54 ? -1.938 10.808 1.809 1.00 0.00 54 HIS A N 17
ATOM 18176 C CA . HIS A 1 54 ? -1.407 11.407 0.547 1.00 0.00 54 HIS A CA 17
ATOM 18177 C C . HIS A 1 54 ? -2.223 10.872 -0.639 1.00 0.00 54 HIS A C 17
ATOM 18178 O O . HIS A 1 54 ? -2.849 11.638 -1.347 1.00 0.00 54 HIS A O 17
ATOM 18192 N N . THR A 1 55 ? -2.187 9.574 -0.814 1.00 0.00 55 THR A N 17
ATOM 18193 C CA . THR A 1 55 ? -2.936 8.913 -1.933 1.00 0.00 55 THR A CA 17
ATOM 18194 C C . THR A 1 55 ? -4.195 8.223 -1.381 1.00 0.00 55 THR A C 17
ATOM 18195 O O . THR A 1 55 ? -4.342 8.077 -0.184 1.00 0.00 55 THR A O 17
ATOM 18206 N N . ARG A 1 56 ? -5.057 7.832 -2.287 1.00 0.00 56 ARG A N 17
ATOM 18207 C CA . ARG A 1 56 ? -6.343 7.139 -1.944 1.00 0.00 56 ARG A CA 17
ATOM 18208 C C . ARG A 1 56 ? -6.647 6.054 -2.987 1.00 0.00 56 ARG A C 17
ATOM 18209 O O . ARG A 1 56 ? -6.355 6.225 -4.156 1.00 0.00 56 ARG A O 17
ATOM 18230 N N . PHE A 1 57 ? -7.226 4.971 -2.524 1.00 0.00 57 PHE A N 17
ATOM 18231 C CA . PHE A 1 57 ? -7.588 3.829 -3.425 1.00 0.00 57 PHE A CA 17
ATOM 18232 C C . PHE A 1 57 ? -9.063 3.459 -3.217 1.00 0.00 57 PHE A C 17
ATOM 18233 O O . PHE A 1 57 ? -9.411 2.783 -2.267 1.00 0.00 57 PHE A O 17
ATOM 18250 N N . GLY A 1 58 ? -9.887 3.921 -4.124 1.00 0.00 58 GLY A N 17
ATOM 18251 C CA . GLY A 1 58 ? -11.353 3.638 -4.048 1.00 0.00 58 GLY A CA 17
ATOM 18252 C C . GLY A 1 58 ? -11.676 2.256 -4.631 1.00 0.00 58 GLY A C 17
ATOM 18253 O O . GLY A 1 58 ? -12.668 1.650 -4.271 1.00 0.00 58 GLY A O 17
ATOM 18257 N N . SER A 1 59 ? -10.820 1.804 -5.513 1.00 0.00 59 SER A N 17
ATOM 18258 C CA . SER A 1 59 ? -11.004 0.470 -6.168 1.00 0.00 59 SER A CA 17
ATOM 18259 C C . SER A 1 59 ? -9.652 -0.175 -6.513 1.00 0.00 59 SER A C 17
ATOM 18260 O O . SER A 1 59 ? -8.704 0.532 -6.797 1.00 0.00 59 SER A O 17
ATOM 18268 N N . SER A 1 60 ? -9.613 -1.491 -6.469 1.00 0.00 60 SER A N 17
ATOM 18269 C CA . SER A 1 60 ? -8.386 -2.292 -6.779 1.00 0.00 60 SER A CA 17
ATOM 18270 C C . SER A 1 60 ? -7.519 -1.637 -7.873 1.00 0.00 60 SER A C 17
ATOM 18271 O O . SER A 1 60 ? -7.953 -1.517 -9.003 1.00 0.00 60 SER A O 17
ATOM 18279 N N . ALA A 1 61 ? -6.329 -1.238 -7.497 1.00 0.00 61 ALA A N 17
ATOM 18280 C CA . ALA A 1 61 ? -5.390 -0.582 -8.467 1.00 0.00 61 ALA A CA 17
ATOM 18281 C C . ALA A 1 61 ? -3.998 -1.233 -8.437 1.00 0.00 61 ALA A C 17
ATOM 18282 O O . ALA A 1 61 ? -3.261 -1.068 -7.485 1.00 0.00 61 ALA A O 17
ATOM 18289 N N . ARG A 1 62 ? -3.690 -1.952 -9.489 1.00 0.00 62 ARG A N 17
ATOM 18290 C CA . ARG A 1 62 ? -2.377 -2.653 -9.623 1.00 0.00 62 ARG A CA 17
ATOM 18291 C C . ARG A 1 62 ? -1.252 -1.731 -10.118 1.00 0.00 62 ARG A C 17
ATOM 18292 O O . ARG A 1 62 ? -1.001 -1.637 -11.306 1.00 0.00 62 ARG A O 17
ATOM 18313 N N . ALA A 1 63 ? -0.608 -1.073 -9.185 1.00 0.00 63 ALA A N 17
ATOM 18314 C CA . ALA A 1 63 ? 0.511 -0.147 -9.548 1.00 0.00 63 ALA A CA 17
ATOM 18315 C C . ALA A 1 63 ? 1.866 -0.894 -9.550 1.00 0.00 63 ALA A C 17
ATOM 18316 O O . ALA A 1 63 ? 1.983 -1.974 -9.003 1.00 0.00 63 ALA A O 17
ATOM 18323 N N . CYS A 1 64 ? 2.864 -0.309 -10.166 1.00 0.00 64 CYS A N 17
ATOM 18324 C CA . CYS A 1 64 ? 4.215 -0.967 -10.213 1.00 0.00 64 CYS A CA 17
ATOM 18325 C C . CYS A 1 64 ? 5.323 0.099 -10.223 1.00 0.00 64 CYS A C 17
ATOM 18326 O O . CYS A 1 64 ? 6.478 -0.194 -10.463 1.00 0.00 64 CYS A O 17
ATOM 18333 N N . ASN A 1 65 ? 4.923 1.317 -9.952 1.00 0.00 65 ASN A N 17
ATOM 18334 C CA . ASN A 1 65 ? 5.860 2.477 -9.911 1.00 0.00 65 ASN A CA 17
ATOM 18335 C C . ASN A 1 65 ? 6.784 2.342 -8.679 1.00 0.00 65 ASN A C 17
ATOM 18336 O O . ASN A 1 65 ? 6.476 1.568 -7.794 1.00 0.00 65 ASN A O 17
ATOM 18347 N N . PRO A 1 66 ? 7.875 3.078 -8.635 1.00 0.00 66 PRO A N 17
ATOM 18348 C CA . PRO A 1 66 ? 8.687 3.238 -7.386 1.00 0.00 66 PRO A CA 17
ATOM 18349 C C . PRO A 1 66 ? 7.796 3.711 -6.221 1.00 0.00 66 PRO A C 17
ATOM 18350 O O . PRO A 1 66 ? 6.688 4.162 -6.441 1.00 0.00 66 PRO A O 17
ATOM 18361 N N . PHE A 1 67 ? 8.298 3.603 -5.013 1.00 0.00 67 PHE A N 17
ATOM 18362 C CA . PHE A 1 67 ? 7.489 4.039 -3.829 1.00 0.00 67 PHE A CA 17
ATOM 18363 C C . PHE A 1 67 ? 7.294 5.565 -3.836 1.00 0.00 67 PHE A C 17
ATOM 18364 O O . PHE A 1 67 ? 7.850 6.272 -4.654 1.00 0.00 67 PHE A O 17
ATOM 18381 N N . GLY A 1 68 ? 6.496 6.011 -2.904 1.00 0.00 68 GLY A N 17
ATOM 18382 C CA . GLY A 1 68 ? 6.191 7.464 -2.757 1.00 0.00 68 GLY A CA 17
ATOM 18383 C C . GLY A 1 68 ? 5.678 7.749 -1.341 1.00 0.00 68 GLY A C 17
ATOM 18384 O O . GLY A 1 68 ? 5.431 8.890 -1.000 1.00 0.00 68 GLY A O 17
ATOM 18388 N N . TRP A 1 69 ? 5.531 6.702 -0.561 1.00 0.00 69 TRP A N 17
ATOM 18389 C CA . TRP A 1 69 ? 5.037 6.848 0.843 1.00 0.00 69 TRP A CA 17
ATOM 18390 C C . TRP A 1 69 ? 5.768 5.841 1.749 1.00 0.00 69 TRP A C 17
ATOM 18391 O O . TRP A 1 69 ? 6.654 5.142 1.296 1.00 0.00 69 TRP A O 17
ATOM 18412 N N . LYS A 1 70 ? 5.376 5.800 3.000 1.00 0.00 70 LYS A N 17
ATOM 18413 C CA . LYS A 1 70 ? 5.989 4.875 3.996 1.00 0.00 70 LYS A CA 17
ATOM 18414 C C . LYS A 1 70 ? 5.004 3.809 4.501 1.00 0.00 70 LYS A C 17
ATOM 18415 O O . LYS A 1 70 ? 5.392 2.671 4.678 1.00 0.00 70 LYS A O 17
ATOM 18434 N N . SER A 1 71 ? 3.770 4.204 4.712 1.00 0.00 71 SER A N 17
ATOM 18435 C CA . SER A 1 71 ? 2.720 3.253 5.209 1.00 0.00 71 SER A CA 17
ATOM 18436 C C . SER A 1 71 ? 1.408 3.322 4.428 1.00 0.00 71 SER A C 17
ATOM 18437 O O . SER A 1 71 ? 1.171 4.249 3.680 1.00 0.00 71 SER A O 17
ATOM 18445 N N . ILE A 1 72 ? 0.604 2.312 4.652 1.00 0.00 72 ILE A N 17
ATOM 18446 C CA . ILE A 1 72 ? -0.725 2.192 3.987 1.00 0.00 72 ILE A CA 17
ATOM 18447 C C . ILE A 1 72 ? -1.848 2.023 5.018 1.00 0.00 72 ILE A C 17
ATOM 18448 O O . ILE A 1 72 ? -1.935 1.025 5.707 1.00 0.00 72 ILE A O 17
ATOM 18464 N N . PHE A 1 73 ? -2.669 3.036 5.081 1.00 0.00 73 PHE A N 17
ATOM 18465 C CA . PHE A 1 73 ? -3.829 3.051 6.021 1.00 0.00 73 PHE A CA 17
ATOM 18466 C C . PHE A 1 73 ? -5.059 2.466 5.322 1.00 0.00 73 PHE A C 17
ATOM 18467 O O . PHE A 1 73 ? -5.253 2.676 4.141 1.00 0.00 73 PHE A O 17
ATOM 18484 N N . ILE A 1 74 ? -5.849 1.745 6.077 1.00 0.00 74 ILE A N 17
ATOM 18485 C CA . ILE A 1 74 ? -7.088 1.123 5.515 1.00 0.00 74 ILE A CA 17
ATOM 18486 C C . ILE A 1 74 ? -8.221 1.375 6.521 1.00 0.00 74 ILE A C 17
ATOM 18487 O O . ILE A 1 74 ? -8.061 1.158 7.708 1.00 0.00 74 ILE A O 17
ATOM 18503 N N . GLN A 1 75 ? -9.333 1.827 5.995 1.00 0.00 75 GLN A N 17
ATOM 18504 C CA . GLN A 1 75 ? -10.541 2.132 6.829 1.00 0.00 75 GLN A CA 17
ATOM 18505 C C . GLN A 1 75 ? -11.075 0.908 7.590 1.00 0.00 75 GLN A C 17
ATOM 18506 O O . GLN A 1 75 ? -11.511 1.037 8.718 1.00 0.00 75 GLN A O 17
ATOM 18520 N N . CYS A 1 76 ? -11.017 -0.233 6.944 1.00 0.00 76 CYS A N 17
ATOM 18521 C CA . CYS A 1 76 ? -11.488 -1.542 7.511 1.00 0.00 76 CYS A CA 17
ATOM 18522 C C . CYS A 1 76 ? -13.012 -1.642 7.753 1.00 0.00 76 CYS A C 17
ATOM 18523 O O . CYS A 1 76 ? -13.499 -2.751 7.609 1.00 0.00 76 CYS A O 17
ATOM 18531 N N . SER A 1 1 ? -10.000 -5.405 -0.124 1.00 0.00 1 SER A N 18
ATOM 18532 C CA . SER A 1 1 ? -9.159 -4.395 0.574 1.00 0.00 1 SER A CA 18
ATOM 18533 C C . SER A 1 1 ? -7.758 -4.997 0.771 1.00 0.00 1 SER A C 18
ATOM 18534 O O . SER A 1 1 ? -7.518 -5.684 1.747 1.00 0.00 1 SER A O 18
ATOM 18541 N N . ALA A 1 2 ? -6.869 -4.728 -0.157 1.00 0.00 2 ALA A N 18
ATOM 18542 C CA . ALA A 1 2 ? -5.482 -5.283 -0.032 1.00 0.00 2 ALA A CA 18
ATOM 18543 C C . ALA A 1 2 ? -4.433 -4.578 -0.904 1.00 0.00 2 ALA A C 18
ATOM 18544 O O . ALA A 1 2 ? -4.571 -4.540 -2.111 1.00 0.00 2 ALA A O 18
ATOM 18551 N N . PHE A 1 3 ? -3.423 -4.044 -0.258 1.00 0.00 3 PHE A N 18
ATOM 18552 C CA . PHE A 1 3 ? -2.320 -3.331 -0.967 1.00 0.00 3 PHE A CA 18
ATOM 18553 C C . PHE A 1 3 ? -1.121 -4.272 -1.158 1.00 0.00 3 PHE A C 18
ATOM 18554 O O . PHE A 1 3 ? -0.195 -4.280 -0.369 1.00 0.00 3 PHE A O 18
ATOM 18571 N N . THR A 1 4 ? -1.171 -5.052 -2.207 1.00 0.00 4 THR A N 18
ATOM 18572 C CA . THR A 1 4 ? -0.053 -6.000 -2.494 1.00 0.00 4 THR A CA 18
ATOM 18573 C C . THR A 1 4 ? 1.170 -5.154 -2.875 1.00 0.00 4 THR A C 18
ATOM 18574 O O . THR A 1 4 ? 1.015 -4.068 -3.395 1.00 0.00 4 THR A O 18
ATOM 18585 N N . VAL A 1 5 ? 2.342 -5.669 -2.602 1.00 0.00 5 VAL A N 18
ATOM 18586 C CA . VAL A 1 5 ? 3.613 -4.937 -2.924 1.00 0.00 5 VAL A CA 18
ATOM 18587 C C . VAL A 1 5 ? 4.704 -5.982 -3.243 1.00 0.00 5 VAL A C 18
ATOM 18588 O O . VAL A 1 5 ? 4.621 -7.107 -2.789 1.00 0.00 5 VAL A O 18
ATOM 18601 N N . TRP A 1 6 ? 5.689 -5.586 -4.011 1.00 0.00 6 TRP A N 18
ATOM 18602 C CA . TRP A 1 6 ? 6.805 -6.494 -4.390 1.00 0.00 6 TRP A CA 18
ATOM 18603 C C . TRP A 1 6 ? 8.090 -5.665 -4.180 1.00 0.00 6 TRP A C 18
ATOM 18604 O O . TRP A 1 6 ? 8.106 -4.488 -4.484 1.00 0.00 6 TRP A O 18
ATOM 18625 N N . SER A 1 7 ? 9.125 -6.297 -3.673 1.00 0.00 7 SER A N 18
ATOM 18626 C CA . SER A 1 7 ? 10.431 -5.598 -3.411 1.00 0.00 7 SER A CA 18
ATOM 18627 C C . SER A 1 7 ? 10.965 -4.758 -4.581 1.00 0.00 7 SER A C 18
ATOM 18628 O O . SER A 1 7 ? 11.430 -3.652 -4.383 1.00 0.00 7 SER A O 18
ATOM 18636 N N . GLY A 1 8 ? 10.879 -5.316 -5.759 1.00 0.00 8 GLY A N 18
ATOM 18637 C CA . GLY A 1 8 ? 11.355 -4.624 -6.996 1.00 0.00 8 GLY A CA 18
ATOM 18638 C C . GLY A 1 8 ? 11.807 -5.657 -8.036 1.00 0.00 8 GLY A C 18
ATOM 18639 O O . GLY A 1 8 ? 12.143 -6.766 -7.670 1.00 0.00 8 GLY A O 18
ATOM 18643 N N . PRO A 1 9 ? 11.817 -5.285 -9.297 1.00 0.00 9 PRO A N 18
ATOM 18644 C CA . PRO A 1 9 ? 11.731 -3.880 -9.798 1.00 0.00 9 PRO A CA 18
ATOM 18645 C C . PRO A 1 9 ? 10.270 -3.409 -9.817 1.00 0.00 9 PRO A C 18
ATOM 18646 O O . PRO A 1 9 ? 9.899 -2.472 -9.135 1.00 0.00 9 PRO A O 18
ATOM 18657 N N . GLY A 1 10 ? 9.495 -4.098 -10.613 1.00 0.00 10 GLY A N 18
ATOM 18658 C CA . GLY A 1 10 ? 8.053 -3.782 -10.753 1.00 0.00 10 GLY A CA 18
ATOM 18659 C C . GLY A 1 10 ? 7.260 -4.563 -9.702 1.00 0.00 10 GLY A C 18
ATOM 18660 O O . GLY A 1 10 ? 7.561 -4.524 -8.524 1.00 0.00 10 GLY A O 18
ATOM 18664 N N . CYS A 1 11 ? 6.266 -5.248 -10.197 1.00 0.00 11 CYS A N 18
ATOM 18665 C CA . CYS A 1 11 ? 5.358 -6.083 -9.364 1.00 0.00 11 CYS A CA 18
ATOM 18666 C C . CYS A 1 11 ? 5.671 -7.569 -9.604 1.00 0.00 11 CYS A C 18
ATOM 18667 O O . CYS A 1 11 ? 4.795 -8.375 -9.854 1.00 0.00 11 CYS A O 18
ATOM 18674 N N . ASN A 1 12 ? 6.938 -7.877 -9.512 1.00 0.00 12 ASN A N 18
ATOM 18675 C CA . ASN A 1 12 ? 7.423 -9.278 -9.719 1.00 0.00 12 ASN A CA 18
ATOM 18676 C C . ASN A 1 12 ? 8.096 -9.708 -8.412 1.00 0.00 12 ASN A C 18
ATOM 18677 O O . ASN A 1 12 ? 7.479 -9.572 -7.378 1.00 0.00 12 ASN A O 18
ATOM 18688 N N . ASN A 1 13 ? 9.310 -10.207 -8.472 1.00 0.00 13 ASN A N 18
ATOM 18689 C CA . ASN A 1 13 ? 10.062 -10.652 -7.247 1.00 0.00 13 ASN A CA 18
ATOM 18690 C C . ASN A 1 13 ? 9.186 -11.307 -6.142 1.00 0.00 13 ASN A C 18
ATOM 18691 O O . ASN A 1 13 ? 8.265 -12.036 -6.452 1.00 0.00 13 ASN A O 18
ATOM 18702 N N . ARG A 1 14 ? 9.495 -11.034 -4.894 1.00 0.00 14 ARG A N 18
ATOM 18703 C CA . ARG A 1 14 ? 8.716 -11.609 -3.750 1.00 0.00 14 ARG A CA 18
ATOM 18704 C C . ARG A 1 14 ? 7.384 -10.861 -3.578 1.00 0.00 14 ARG A C 18
ATOM 18705 O O . ARG A 1 14 ? 7.337 -9.653 -3.710 1.00 0.00 14 ARG A O 18
ATOM 18726 N N . ALA A 1 15 ? 6.345 -11.604 -3.287 1.00 0.00 15 ALA A N 18
ATOM 18727 C CA . ALA A 1 15 ? 4.989 -10.998 -3.093 1.00 0.00 15 ALA A CA 18
ATOM 18728 C C . ALA A 1 15 ? 4.650 -10.898 -1.603 1.00 0.00 15 ALA A C 18
ATOM 18729 O O . ALA A 1 15 ? 4.799 -11.850 -0.861 1.00 0.00 15 ALA A O 18
ATOM 18736 N N . GLU A 1 16 ? 4.203 -9.727 -1.227 1.00 0.00 16 GLU A N 18
ATOM 18737 C CA . GLU A 1 16 ? 3.819 -9.436 0.190 1.00 0.00 16 GLU A CA 18
ATOM 18738 C C . GLU A 1 16 ? 2.508 -8.647 0.114 1.00 0.00 16 GLU A C 18
ATOM 18739 O O . GLU A 1 16 ? 2.465 -7.569 -0.445 1.00 0.00 16 GLU A O 18
ATOM 18751 N N . ARG A 1 17 ? 1.478 -9.217 0.684 1.00 0.00 17 ARG A N 18
ATOM 18752 C CA . ARG A 1 17 ? 0.131 -8.564 0.678 1.00 0.00 17 ARG A CA 18
ATOM 18753 C C . ARG A 1 17 ? -0.185 -7.808 1.983 1.00 0.00 17 ARG A C 18
ATOM 18754 O O . ARG A 1 17 ? -0.128 -8.379 3.055 1.00 0.00 17 ARG A O 18
ATOM 18775 N N . TYR A 1 18 ? -0.508 -6.543 1.841 1.00 0.00 18 TYR A N 18
ATOM 18776 C CA . TYR A 1 18 ? -0.844 -5.682 3.020 1.00 0.00 18 TYR A CA 18
ATOM 18777 C C . TYR A 1 18 ? -2.374 -5.518 3.061 1.00 0.00 18 TYR A C 18
ATOM 18778 O O . TYR A 1 18 ? -2.908 -4.528 2.603 1.00 0.00 18 TYR A O 18
ATOM 18796 N N . SER A 1 19 ? -3.033 -6.506 3.614 1.00 0.00 19 SER A N 18
ATOM 18797 C CA . SER A 1 19 ? -4.532 -6.481 3.720 1.00 0.00 19 SER A CA 18
ATOM 18798 C C . SER A 1 19 ? -4.971 -6.208 5.165 1.00 0.00 19 SER A C 18
ATOM 18799 O O . SER A 1 19 ? -6.089 -5.794 5.406 1.00 0.00 19 SER A O 18
ATOM 18807 N N . LYS A 1 20 ? -4.063 -6.455 6.074 1.00 0.00 20 LYS A N 18
ATOM 18808 C CA . LYS A 1 20 ? -4.305 -6.254 7.537 1.00 0.00 20 LYS A CA 18
ATOM 18809 C C . LYS A 1 20 ? -4.888 -4.863 7.864 1.00 0.00 20 LYS A C 18
ATOM 18810 O O . LYS A 1 20 ? -4.483 -3.866 7.298 1.00 0.00 20 LYS A O 18
ATOM 18829 N N . CYS A 1 21 ? -5.829 -4.861 8.780 1.00 0.00 21 CYS A N 18
ATOM 18830 C CA . CYS A 1 21 ? -6.506 -3.596 9.221 1.00 0.00 21 CYS A CA 18
ATOM 18831 C C . CYS A 1 21 ? -5.504 -2.633 9.876 1.00 0.00 21 CYS A C 18
ATOM 18832 O O . CYS A 1 21 ? -4.425 -3.035 10.269 1.00 0.00 21 CYS A O 18
ATOM 18839 N N . GLY A 1 22 ? -5.895 -1.386 9.975 1.00 0.00 22 GLY A N 18
ATOM 18840 C CA . GLY A 1 22 ? -5.003 -0.353 10.591 1.00 0.00 22 GLY A CA 18
ATOM 18841 C C . GLY A 1 22 ? -3.900 -0.045 9.573 1.00 0.00 22 GLY A C 18
ATOM 18842 O O . GLY A 1 22 ? -4.143 -0.170 8.388 1.00 0.00 22 GLY A O 18
ATOM 18846 N N . CYS A 1 23 ? -2.733 0.344 10.034 1.00 0.00 23 CYS A N 18
ATOM 18847 C CA . CYS A 1 23 ? -1.635 0.650 9.065 1.00 0.00 23 CYS A CA 18
ATOM 18848 C C . CYS A 1 23 ? -0.319 -0.043 9.397 1.00 0.00 23 CYS A C 18
ATOM 18849 O O . CYS A 1 23 ? -0.040 -0.373 10.533 1.00 0.00 23 CYS A O 18
ATOM 18856 N N . SER A 1 24 ? 0.445 -0.233 8.349 1.00 0.00 24 SER A N 18
ATOM 18857 C CA . SER A 1 24 ? 1.781 -0.896 8.454 1.00 0.00 24 SER A CA 18
ATOM 18858 C C . SER A 1 24 ? 2.752 -0.227 7.474 1.00 0.00 24 SER A C 18
ATOM 18859 O O . SER A 1 24 ? 2.338 0.289 6.453 1.00 0.00 24 SER A O 18
ATOM 18867 N N . ALA A 1 25 ? 4.014 -0.262 7.817 1.00 0.00 25 ALA A N 18
ATOM 18868 C CA . ALA A 1 25 ? 5.058 0.359 6.947 1.00 0.00 25 ALA A CA 18
ATOM 18869 C C . ALA A 1 25 ? 5.429 -0.539 5.761 1.00 0.00 25 ALA A C 18
ATOM 18870 O O . ALA A 1 25 ? 5.811 -1.679 5.947 1.00 0.00 25 ALA A O 18
ATOM 18877 N N . ILE A 1 26 ? 5.308 0.009 4.574 1.00 0.00 26 ILE A N 18
ATOM 18878 C CA . ILE A 1 26 ? 5.646 -0.780 3.348 1.00 0.00 26 ILE A CA 18
ATOM 18879 C C . ILE A 1 26 ? 7.164 -0.754 3.165 1.00 0.00 26 ILE A C 18
ATOM 18880 O O . ILE A 1 26 ? 7.754 0.294 2.984 1.00 0.00 26 ILE A O 18
ATOM 18896 N N . HIS A 1 27 ? 7.742 -1.925 3.220 1.00 0.00 27 HIS A N 18
ATOM 18897 C CA . HIS A 1 27 ? 9.223 -2.066 3.061 1.00 0.00 27 HIS A CA 18
ATOM 18898 C C . HIS A 1 27 ? 9.581 -2.343 1.596 1.00 0.00 27 HIS A C 18
ATOM 18899 O O . HIS A 1 27 ? 10.675 -2.037 1.160 1.00 0.00 27 HIS A O 18
ATOM 18913 N N . GLN A 1 28 ? 8.642 -2.913 0.882 1.00 0.00 28 GLN A N 18
ATOM 18914 C CA . GLN A 1 28 ? 8.854 -3.236 -0.563 1.00 0.00 28 GLN A CA 18
ATOM 18915 C C . GLN A 1 28 ? 8.674 -1.946 -1.366 1.00 0.00 28 GLN A C 18
ATOM 18916 O O . GLN A 1 28 ? 7.561 -1.517 -1.600 1.00 0.00 28 GLN A O 18
ATOM 18930 N N . LYS A 1 29 ? 9.781 -1.373 -1.763 1.00 0.00 29 LYS A N 18
ATOM 18931 C CA . LYS A 1 29 ? 9.755 -0.100 -2.556 1.00 0.00 29 LYS A CA 18
ATOM 18932 C C . LYS A 1 29 ? 9.703 -0.382 -4.076 1.00 0.00 29 LYS A C 18
ATOM 18933 O O . LYS A 1 29 ? 9.916 0.504 -4.881 1.00 0.00 29 LYS A O 18
ATOM 18952 N N . GLY A 1 30 ? 9.416 -1.610 -4.431 1.00 0.00 30 GLY A N 18
ATOM 18953 C CA . GLY A 1 30 ? 9.343 -1.995 -5.875 1.00 0.00 30 GLY A CA 18
ATOM 18954 C C . GLY A 1 30 ? 8.041 -1.568 -6.554 1.00 0.00 30 GLY A C 18
ATOM 18955 O O . GLY A 1 30 ? 7.953 -0.485 -7.097 1.00 0.00 30 GLY A O 18
ATOM 18959 N N . GLY A 1 31 ? 7.073 -2.449 -6.499 1.00 0.00 31 GLY A N 18
ATOM 18960 C CA . GLY A 1 31 ? 5.736 -2.187 -7.116 1.00 0.00 31 GLY A CA 18
ATOM 18961 C C . GLY A 1 31 ? 4.616 -2.487 -6.128 1.00 0.00 31 GLY A C 18
ATOM 18962 O O . GLY A 1 31 ? 4.872 -3.044 -5.081 1.00 0.00 31 GLY A O 18
ATOM 18966 N N . TYR A 1 32 ? 3.408 -2.104 -6.475 1.00 0.00 32 TYR A N 18
ATOM 18967 C CA . TYR A 1 32 ? 2.252 -2.363 -5.557 1.00 0.00 32 TYR A CA 18
ATOM 18968 C C . TYR A 1 32 ? 0.869 -2.278 -6.224 1.00 0.00 32 TYR A C 18
ATOM 18969 O O . TYR A 1 32 ? 0.604 -1.380 -6.995 1.00 0.00 32 TYR A O 18
ATOM 18987 N N . ASP A 1 33 ? 0.020 -3.222 -5.904 1.00 0.00 33 ASP A N 18
ATOM 18988 C CA . ASP A 1 33 ? -1.363 -3.259 -6.475 1.00 0.00 33 ASP A CA 18
ATOM 18989 C C . ASP A 1 33 ? -2.385 -3.186 -5.339 1.00 0.00 33 ASP A C 18
ATOM 18990 O O . ASP A 1 33 ? -2.247 -3.922 -4.385 1.00 0.00 33 ASP A O 18
ATOM 18999 N N . PHE A 1 34 ? -3.370 -2.328 -5.453 1.00 0.00 34 PHE A N 18
ATOM 19000 C CA . PHE A 1 34 ? -4.386 -2.252 -4.355 1.00 0.00 34 PHE A CA 18
ATOM 19001 C C . PHE A 1 34 ? -5.614 -3.015 -4.844 1.00 0.00 34 PHE A C 18
ATOM 19002 O O . PHE A 1 34 ? -5.769 -3.233 -6.031 1.00 0.00 34 PHE A O 18
ATOM 19019 N N . SER A 1 35 ? -6.451 -3.405 -3.919 1.00 0.00 35 SER A N 18
ATOM 19020 C CA . SER A 1 35 ? -7.682 -4.153 -4.297 1.00 0.00 35 SER A CA 18
ATOM 19021 C C . SER A 1 35 ? -8.796 -3.789 -3.326 1.00 0.00 35 SER A C 18
ATOM 19022 O O . SER A 1 35 ? -8.965 -4.418 -2.304 1.00 0.00 35 SER A O 18
ATOM 19030 N N . TYR A 1 36 ? -9.518 -2.764 -3.697 1.00 0.00 36 TYR A N 18
ATOM 19031 C CA . TYR A 1 36 ? -10.659 -2.268 -2.872 1.00 0.00 36 TYR A CA 18
ATOM 19032 C C . TYR A 1 36 ? -11.825 -3.252 -3.040 1.00 0.00 36 TYR A C 18
ATOM 19033 O O . TYR A 1 36 ? -12.085 -3.682 -4.147 1.00 0.00 36 TYR A O 18
ATOM 19051 N N . THR A 1 37 ? -12.495 -3.579 -1.958 1.00 0.00 37 THR A N 18
ATOM 19052 C CA . THR A 1 37 ? -13.644 -4.539 -2.064 1.00 0.00 37 THR A CA 18
ATOM 19053 C C . THR A 1 37 ? -14.693 -4.209 -1.001 1.00 0.00 37 THR A C 18
ATOM 19054 O O . THR A 1 37 ? -15.877 -4.175 -1.279 1.00 0.00 37 THR A O 18
ATOM 19065 N N . GLY A 1 38 ? -14.200 -3.975 0.185 1.00 0.00 38 GLY A N 18
ATOM 19066 C CA . GLY A 1 38 ? -15.069 -3.637 1.345 1.00 0.00 38 GLY A CA 18
ATOM 19067 C C . GLY A 1 38 ? -14.462 -2.444 2.074 1.00 0.00 38 GLY A C 18
ATOM 19068 O O . GLY A 1 38 ? -15.173 -1.541 2.472 1.00 0.00 38 GLY A O 18
ATOM 19072 N N . GLN A 1 39 ? -13.159 -2.484 2.223 1.00 0.00 39 GLN A N 18
ATOM 19073 C CA . GLN A 1 39 ? -12.434 -1.380 2.919 1.00 0.00 39 GLN A CA 18
ATOM 19074 C C . GLN A 1 39 ? -11.459 -0.622 2.016 1.00 0.00 39 GLN A C 18
ATOM 19075 O O . GLN A 1 39 ? -10.694 -1.201 1.271 1.00 0.00 39 GLN A O 18
ATOM 19089 N N . THR A 1 40 ? -11.542 0.680 2.138 1.00 0.00 40 THR A N 18
ATOM 19090 C CA . THR A 1 40 ? -10.678 1.613 1.351 1.00 0.00 40 THR A CA 18
ATOM 19091 C C . THR A 1 40 ? -9.321 1.702 2.061 1.00 0.00 40 THR A C 18
ATOM 19092 O O . THR A 1 40 ? -9.173 1.238 3.177 1.00 0.00 40 THR A O 18
ATOM 19103 N N . ALA A 1 41 ? -8.367 2.297 1.390 1.00 0.00 41 ALA A N 18
ATOM 19104 C CA . ALA A 1 41 ? -7.003 2.444 1.978 1.00 0.00 41 ALA A CA 18
ATOM 19105 C C . ALA A 1 41 ? -6.369 3.782 1.604 1.00 0.00 41 ALA A C 18
ATOM 19106 O O . ALA A 1 41 ? -6.384 4.186 0.459 1.00 0.00 41 ALA A O 18
ATOM 19113 N N . ALA A 1 42 ? -5.830 4.415 2.613 1.00 0.00 42 ALA A N 18
ATOM 19114 C CA . ALA A 1 42 ? -5.154 5.738 2.462 1.00 0.00 42 ALA A CA 18
ATOM 19115 C C . ALA A 1 42 ? -3.654 5.427 2.500 1.00 0.00 42 ALA A C 18
ATOM 19116 O O . ALA A 1 42 ? -3.255 4.519 3.203 1.00 0.00 42 ALA A O 18
ATOM 19123 N N . LEU A 1 43 ? -2.862 6.168 1.766 1.00 0.00 43 LEU A N 18
ATOM 19124 C CA . LEU A 1 43 ? -1.393 5.904 1.756 1.00 0.00 43 LEU A CA 18
ATOM 19125 C C . LEU A 1 43 ? -0.647 7.027 2.486 1.00 0.00 43 LEU A C 18
ATOM 19126 O O . LEU A 1 43 ? -0.387 8.079 1.935 1.00 0.00 43 LEU A O 18
ATOM 19142 N N . TYR A 1 44 ? -0.323 6.755 3.719 1.00 0.00 44 TYR A N 18
ATOM 19143 C CA . TYR A 1 44 ? 0.405 7.747 4.565 1.00 0.00 44 TYR A CA 18
ATOM 19144 C C . TYR A 1 44 ? 1.900 7.874 4.224 1.00 0.00 44 TYR A C 18
ATOM 19145 O O . TYR A 1 44 ? 2.619 6.898 4.120 1.00 0.00 44 TYR A O 18
ATOM 19163 N N . ASN A 1 45 ? 2.314 9.106 4.059 1.00 0.00 45 ASN A N 18
ATOM 19164 C CA . ASN A 1 45 ? 3.739 9.410 3.727 1.00 0.00 45 ASN A CA 18
ATOM 19165 C C . ASN A 1 45 ? 4.496 9.710 5.042 1.00 0.00 45 ASN A C 18
ATOM 19166 O O . ASN A 1 45 ? 5.469 10.438 5.063 1.00 0.00 45 ASN A O 18
ATOM 19177 N N . GLN A 1 46 ? 4.010 9.126 6.110 1.00 0.00 46 GLN A N 18
ATOM 19178 C CA . GLN A 1 46 ? 4.625 9.303 7.461 1.00 0.00 46 GLN A CA 18
ATOM 19179 C C . GLN A 1 46 ? 4.440 8.009 8.263 1.00 0.00 46 GLN A C 18
ATOM 19180 O O . GLN A 1 46 ? 3.439 7.328 8.135 1.00 0.00 46 GLN A O 18
ATOM 19194 N N . ALA A 1 47 ? 5.432 7.724 9.066 1.00 0.00 47 ALA A N 18
ATOM 19195 C CA . ALA A 1 47 ? 5.428 6.499 9.923 1.00 0.00 47 ALA A CA 18
ATOM 19196 C C . ALA A 1 47 ? 4.154 6.317 10.757 1.00 0.00 47 ALA A C 18
ATOM 19197 O O . ALA A 1 47 ? 3.582 7.267 11.256 1.00 0.00 47 ALA A O 18
ATOM 19204 N N . GLY A 1 48 ? 3.769 5.070 10.858 1.00 0.00 48 GLY A N 18
ATOM 19205 C CA . GLY A 1 48 ? 2.549 4.666 11.632 1.00 0.00 48 GLY A CA 18
ATOM 19206 C C . GLY A 1 48 ? 1.308 5.496 11.293 1.00 0.00 48 GLY A C 18
ATOM 19207 O O . GLY A 1 48 ? 0.486 5.741 12.153 1.00 0.00 48 GLY A O 18
ATOM 19211 N N . CYS A 1 49 ? 1.224 5.898 10.047 1.00 0.00 49 CYS A N 18
ATOM 19212 C CA . CYS A 1 49 ? 0.079 6.719 9.539 1.00 0.00 49 CYS A CA 18
ATOM 19213 C C . CYS A 1 49 ? -0.368 7.824 10.513 1.00 0.00 49 CYS A C 18
ATOM 19214 O O . CYS A 1 49 ? -1.546 8.051 10.717 1.00 0.00 49 CYS A O 18
ATOM 19221 N N . SER A 1 50 ? 0.612 8.482 11.081 1.00 0.00 50 SER A N 18
ATOM 19222 C CA . SER A 1 50 ? 0.337 9.586 12.055 1.00 0.00 50 SER A CA 18
ATOM 19223 C C . SER A 1 50 ? 0.430 10.983 11.410 1.00 0.00 50 SER A C 18
ATOM 19224 O O . SER A 1 50 ? 1.056 11.879 11.945 1.00 0.00 50 SER A O 18
ATOM 19232 N N . GLY A 1 51 ? -0.201 11.128 10.272 1.00 0.00 51 GLY A N 18
ATOM 19233 C CA . GLY A 1 51 ? -0.180 12.445 9.558 1.00 0.00 51 GLY A CA 18
ATOM 19234 C C . GLY A 1 51 ? -1.320 12.551 8.545 1.00 0.00 51 GLY A C 18
ATOM 19235 O O . GLY A 1 51 ? -2.467 12.325 8.879 1.00 0.00 51 GLY A O 18
ATOM 19239 N N . VAL A 1 52 ? -0.955 12.900 7.337 1.00 0.00 52 VAL A N 18
ATOM 19240 C CA . VAL A 1 52 ? -1.918 13.055 6.218 1.00 0.00 52 VAL A CA 18
ATOM 19241 C C . VAL A 1 52 ? -1.586 12.082 5.079 1.00 0.00 52 VAL A C 18
ATOM 19242 O O . VAL A 1 52 ? -0.430 11.855 4.772 1.00 0.00 52 VAL A O 18
ATOM 19255 N N . ALA A 1 53 ? -2.618 11.534 4.487 1.00 0.00 53 ALA A N 18
ATOM 19256 C CA . ALA A 1 53 ? -2.422 10.569 3.362 1.00 0.00 53 ALA A CA 18
ATOM 19257 C C . ALA A 1 53 ? -2.180 11.325 2.052 1.00 0.00 53 ALA A C 18
ATOM 19258 O O . ALA A 1 53 ? -2.618 12.447 1.884 1.00 0.00 53 ALA A O 18
ATOM 19265 N N . HIS A 1 54 ? -1.479 10.665 1.170 1.00 0.00 54 HIS A N 18
ATOM 19266 C CA . HIS A 1 54 ? -1.132 11.222 -0.160 1.00 0.00 54 HIS A CA 18
ATOM 19267 C C . HIS A 1 54 ? -1.925 10.555 -1.290 1.00 0.00 54 HIS A C 18
ATOM 19268 O O . HIS A 1 54 ? -2.297 11.224 -2.235 1.00 0.00 54 HIS A O 18
ATOM 19282 N N . THR A 1 55 ? -2.162 9.269 -1.173 1.00 0.00 55 THR A N 18
ATOM 19283 C CA . THR A 1 55 ? -2.931 8.542 -2.236 1.00 0.00 55 THR A CA 18
ATOM 19284 C C . THR A 1 55 ? -3.929 7.540 -1.642 1.00 0.00 55 THR A C 18
ATOM 19285 O O . THR A 1 55 ? -3.560 6.666 -0.885 1.00 0.00 55 THR A O 18
ATOM 19296 N N . ARG A 1 56 ? -5.175 7.702 -2.008 1.00 0.00 56 ARG A N 18
ATOM 19297 C CA . ARG A 1 56 ? -6.253 6.793 -1.507 1.00 0.00 56 ARG A CA 18
ATOM 19298 C C . ARG A 1 56 ? -6.596 5.780 -2.603 1.00 0.00 56 ARG A C 18
ATOM 19299 O O . ARG A 1 56 ? -6.253 5.984 -3.752 1.00 0.00 56 ARG A O 18
ATOM 19320 N N . PHE A 1 57 ? -7.263 4.717 -2.221 1.00 0.00 57 PHE A N 18
ATOM 19321 C CA . PHE A 1 57 ? -7.643 3.664 -3.214 1.00 0.00 57 PHE A CA 18
ATOM 19322 C C . PHE A 1 57 ? -9.066 3.134 -2.991 1.00 0.00 57 PHE A C 18
ATOM 19323 O O . PHE A 1 57 ? -9.285 2.213 -2.226 1.00 0.00 57 PHE A O 18
ATOM 19340 N N . GLY A 1 58 ? -9.989 3.751 -3.685 1.00 0.00 58 GLY A N 18
ATOM 19341 C CA . GLY A 1 58 ? -11.431 3.359 -3.596 1.00 0.00 58 GLY A CA 18
ATOM 19342 C C . GLY A 1 58 ? -11.765 2.379 -4.732 1.00 0.00 58 GLY A C 18
ATOM 19343 O O . GLY A 1 58 ? -12.919 2.152 -5.039 1.00 0.00 58 GLY A O 18
ATOM 19347 N N . SER A 1 59 ? -10.726 1.834 -5.316 1.00 0.00 59 SER A N 18
ATOM 19348 C CA . SER A 1 59 ? -10.850 0.857 -6.441 1.00 0.00 59 SER A CA 18
ATOM 19349 C C . SER A 1 59 ? -9.454 0.266 -6.694 1.00 0.00 59 SER A C 18
ATOM 19350 O O . SER A 1 59 ? -8.478 0.993 -6.669 1.00 0.00 59 SER A O 18
ATOM 19358 N N . SER A 1 60 ? -9.395 -1.025 -6.925 1.00 0.00 60 SER A N 18
ATOM 19359 C CA . SER A 1 60 ? -8.096 -1.720 -7.189 1.00 0.00 60 SER A CA 18
ATOM 19360 C C . SER A 1 60 ? -7.192 -0.949 -8.174 1.00 0.00 60 SER A C 18
ATOM 19361 O O . SER A 1 60 ? -7.635 -0.560 -9.237 1.00 0.00 60 SER A O 18
ATOM 19369 N N . ALA A 1 61 ? -5.956 -0.755 -7.780 1.00 0.00 61 ALA A N 18
ATOM 19370 C CA . ALA A 1 61 ? -4.970 -0.020 -8.642 1.00 0.00 61 ALA A CA 18
ATOM 19371 C C . ALA A 1 61 ? -3.675 -0.833 -8.793 1.00 0.00 61 ALA A C 18
ATOM 19372 O O . ALA A 1 61 ? -2.810 -0.791 -7.943 1.00 0.00 61 ALA A O 18
ATOM 19379 N N . ARG A 1 62 ? -3.599 -1.547 -9.889 1.00 0.00 62 ARG A N 18
ATOM 19380 C CA . ARG A 1 62 ? -2.424 -2.411 -10.221 1.00 0.00 62 ARG A CA 18
ATOM 19381 C C . ARG A 1 62 ? -1.142 -1.657 -10.625 1.00 0.00 62 ARG A C 18
ATOM 19382 O O . ARG A 1 62 ? -0.755 -1.664 -11.779 1.00 0.00 62 ARG A O 18
ATOM 19403 N N . ALA A 1 63 ? -0.516 -1.025 -9.661 1.00 0.00 63 ALA A N 18
ATOM 19404 C CA . ALA A 1 63 ? 0.742 -0.268 -9.952 1.00 0.00 63 ALA A CA 18
ATOM 19405 C C . ALA A 1 63 ? 1.971 -1.176 -9.754 1.00 0.00 63 ALA A C 18
ATOM 19406 O O . ALA A 1 63 ? 1.882 -2.207 -9.114 1.00 0.00 63 ALA A O 18
ATOM 19413 N N . CYS A 1 64 ? 3.086 -0.773 -10.311 1.00 0.00 64 CYS A N 18
ATOM 19414 C CA . CYS A 1 64 ? 4.342 -1.582 -10.177 1.00 0.00 64 CYS A CA 18
ATOM 19415 C C . CYS A 1 64 ? 5.563 -0.661 -10.035 1.00 0.00 64 CYS A C 18
ATOM 19416 O O . CYS A 1 64 ? 6.645 -1.108 -9.709 1.00 0.00 64 CYS A O 18
ATOM 19423 N N . ASN A 1 65 ? 5.357 0.607 -10.280 1.00 0.00 65 ASN A N 18
ATOM 19424 C CA . ASN A 1 65 ? 6.458 1.609 -10.177 1.00 0.00 65 ASN A CA 18
ATOM 19425 C C . ASN A 1 65 ? 6.830 1.834 -8.693 1.00 0.00 65 ASN A C 18
ATOM 19426 O O . ASN A 1 65 ? 6.010 1.587 -7.830 1.00 0.00 65 ASN A O 18
ATOM 19437 N N . PRO A 1 66 ? 8.038 2.287 -8.424 1.00 0.00 66 PRO A N 18
ATOM 19438 C CA . PRO A 1 66 ? 8.468 2.670 -7.044 1.00 0.00 66 PRO A CA 18
ATOM 19439 C C . PRO A 1 66 ? 7.622 3.822 -6.474 1.00 0.00 66 PRO A C 18
ATOM 19440 O O . PRO A 1 66 ? 6.756 4.356 -7.141 1.00 0.00 66 PRO A O 18
ATOM 19451 N N . PHE A 1 67 ? 7.912 4.160 -5.243 1.00 0.00 67 PHE A N 18
ATOM 19452 C CA . PHE A 1 67 ? 7.177 5.261 -4.544 1.00 0.00 67 PHE A CA 18
ATOM 19453 C C . PHE A 1 67 ? 8.027 5.811 -3.384 1.00 0.00 67 PHE A C 18
ATOM 19454 O O . PHE A 1 67 ? 9.201 5.510 -3.296 1.00 0.00 67 PHE A O 18
ATOM 19471 N N . GLY A 1 68 ? 7.413 6.597 -2.532 1.00 0.00 68 GLY A N 18
ATOM 19472 C CA . GLY A 1 68 ? 8.142 7.187 -1.366 1.00 0.00 68 GLY A CA 18
ATOM 19473 C C . GLY A 1 68 ? 7.199 7.421 -0.180 1.00 0.00 68 GLY A C 18
ATOM 19474 O O . GLY A 1 68 ? 7.087 8.528 0.311 1.00 0.00 68 GLY A O 18
ATOM 19478 N N . TRP A 1 69 ? 6.553 6.363 0.241 1.00 0.00 69 TRP A N 18
ATOM 19479 C CA . TRP A 1 69 ? 5.597 6.427 1.391 1.00 0.00 69 TRP A CA 18
ATOM 19480 C C . TRP A 1 69 ? 6.211 5.700 2.589 1.00 0.00 69 TRP A C 18
ATOM 19481 O O . TRP A 1 69 ? 7.148 4.938 2.444 1.00 0.00 69 TRP A O 18
ATOM 19502 N N . LYS A 1 70 ? 5.651 5.965 3.740 1.00 0.00 70 LYS A N 18
ATOM 19503 C CA . LYS A 1 70 ? 6.142 5.332 5.004 1.00 0.00 70 LYS A CA 18
ATOM 19504 C C . LYS A 1 70 ? 5.241 4.169 5.405 1.00 0.00 70 LYS A C 18
ATOM 19505 O O . LYS A 1 70 ? 5.730 3.119 5.772 1.00 0.00 70 LYS A O 18
ATOM 19524 N N . SER A 1 71 ? 3.955 4.403 5.318 1.00 0.00 71 SER A N 18
ATOM 19525 C CA . SER A 1 71 ? 2.949 3.356 5.682 1.00 0.00 71 SER A CA 18
ATOM 19526 C C . SER A 1 71 ? 1.612 3.566 4.982 1.00 0.00 71 SER A C 18
ATOM 19527 O O . SER A 1 71 ? 1.330 4.620 4.452 1.00 0.00 71 SER A O 18
ATOM 19535 N N . ILE A 1 72 ? 0.839 2.515 5.028 1.00 0.00 72 ILE A N 18
ATOM 19536 C CA . ILE A 1 72 ? -0.516 2.504 4.401 1.00 0.00 72 ILE A CA 18
ATOM 19537 C C . ILE A 1 72 ? -1.576 2.091 5.415 1.00 0.00 72 ILE A C 18
ATOM 19538 O O . ILE A 1 72 ? -1.426 1.089 6.085 1.00 0.00 72 ILE A O 18
ATOM 19554 N N . PHE A 1 73 ? -2.607 2.892 5.476 1.00 0.00 73 PHE A N 18
ATOM 19555 C CA . PHE A 1 73 ? -3.738 2.634 6.407 1.00 0.00 73 PHE A CA 18
ATOM 19556 C C . PHE A 1 73 ? -4.854 1.974 5.599 1.00 0.00 73 PHE A C 18
ATOM 19557 O O . PHE A 1 73 ? -5.025 2.246 4.425 1.00 0.00 73 PHE A O 18
ATOM 19574 N N . ILE A 1 74 ? -5.573 1.124 6.279 1.00 0.00 74 ILE A N 18
ATOM 19575 C CA . ILE A 1 74 ? -6.710 0.381 5.663 1.00 0.00 74 ILE A CA 18
ATOM 19576 C C . ILE A 1 74 ? -7.782 0.323 6.755 1.00 0.00 74 ILE A C 18
ATOM 19577 O O . ILE A 1 74 ? -7.470 0.072 7.904 1.00 0.00 74 ILE A O 18
ATOM 19593 N N . GLN A 1 75 ? -9.011 0.558 6.365 1.00 0.00 75 GLN A N 18
ATOM 19594 C CA . GLN A 1 75 ? -10.132 0.529 7.356 1.00 0.00 75 GLN A CA 18
ATOM 19595 C C . GLN A 1 75 ? -10.246 -0.844 8.026 1.00 0.00 75 GLN A C 18
ATOM 19596 O O . GLN A 1 75 ? -9.927 -1.859 7.436 1.00 0.00 75 GLN A O 18
ATOM 19610 N N . CYS A 1 76 ? -10.701 -0.809 9.251 1.00 0.00 76 CYS A N 18
ATOM 19611 C CA . CYS A 1 76 ? -10.878 -2.048 10.062 1.00 0.00 76 CYS A CA 18
ATOM 19612 C C . CYS A 1 76 ? -12.372 -2.404 10.185 1.00 0.00 76 CYS A C 18
ATOM 19613 O O . CYS A 1 76 ? -13.158 -1.473 10.253 1.00 0.00 76 CYS A O 18
ATOM 19621 N N . SER A 1 1 ? -8.459 -2.584 1.139 1.00 0.00 1 SER A N 19
ATOM 19622 C CA . SER A 1 1 ? -8.658 -3.933 1.730 1.00 0.00 1 SER A CA 19
ATOM 19623 C C . SER A 1 1 ? -7.351 -4.735 1.659 1.00 0.00 1 SER A C 19
ATOM 19624 O O . SER A 1 1 ? -7.050 -5.472 2.579 1.00 0.00 1 SER A O 19
ATOM 19631 N N . ALA A 1 2 ? -6.612 -4.575 0.584 1.00 0.00 2 ALA A N 19
ATOM 19632 C CA . ALA A 1 2 ? -5.323 -5.323 0.446 1.00 0.00 2 ALA A CA 19
ATOM 19633 C C . ALA A 1 2 ? -4.335 -4.669 -0.524 1.00 0.00 2 ALA A C 19
ATOM 19634 O O . ALA A 1 2 ? -4.524 -4.687 -1.727 1.00 0.00 2 ALA A O 19
ATOM 19641 N N . PHE A 1 3 ? -3.305 -4.104 0.059 1.00 0.00 3 PHE A N 19
ATOM 19642 C CA . PHE A 1 3 ? -2.234 -3.422 -0.723 1.00 0.00 3 PHE A CA 19
ATOM 19643 C C . PHE A 1 3 ? -1.050 -4.375 -0.936 1.00 0.00 3 PHE A C 19
ATOM 19644 O O . PHE A 1 3 ? -0.171 -4.477 -0.100 1.00 0.00 3 PHE A O 19
ATOM 19661 N N . THR A 1 4 ? -1.070 -5.051 -2.059 1.00 0.00 4 THR A N 19
ATOM 19662 C CA . THR A 1 4 ? 0.030 -6.011 -2.388 1.00 0.00 4 THR A CA 19
ATOM 19663 C C . THR A 1 4 ? 1.228 -5.164 -2.823 1.00 0.00 4 THR A C 19
ATOM 19664 O O . THR A 1 4 ? 1.035 -4.107 -3.388 1.00 0.00 4 THR A O 19
ATOM 19675 N N . VAL A 1 5 ? 2.419 -5.639 -2.552 1.00 0.00 5 VAL A N 19
ATOM 19676 C CA . VAL A 1 5 ? 3.647 -4.874 -2.942 1.00 0.00 5 VAL A CA 19
ATOM 19677 C C . VAL A 1 5 ? 4.811 -5.841 -3.237 1.00 0.00 5 VAL A C 19
ATOM 19678 O O . VAL A 1 5 ? 5.057 -6.744 -2.461 1.00 0.00 5 VAL A O 19
ATOM 19691 N N . TRP A 1 6 ? 5.495 -5.648 -4.340 1.00 0.00 6 TRP A N 19
ATOM 19692 C CA . TRP A 1 6 ? 6.642 -6.525 -4.698 1.00 0.00 6 TRP A CA 19
ATOM 19693 C C . TRP A 1 6 ? 7.898 -5.692 -4.379 1.00 0.00 6 TRP A C 19
ATOM 19694 O O . TRP A 1 6 ? 7.840 -4.476 -4.431 1.00 0.00 6 TRP A O 19
ATOM 19715 N N . SER A 1 7 ? 8.993 -6.342 -4.063 1.00 0.00 7 SER A N 19
ATOM 19716 C CA . SER A 1 7 ? 10.251 -5.583 -3.737 1.00 0.00 7 SER A CA 19
ATOM 19717 C C . SER A 1 7 ? 10.806 -4.798 -4.943 1.00 0.00 7 SER A C 19
ATOM 19718 O O . SER A 1 7 ? 11.700 -3.987 -4.790 1.00 0.00 7 SER A O 19
ATOM 19726 N N . GLY A 1 8 ? 10.250 -5.065 -6.098 1.00 0.00 8 GLY A N 19
ATOM 19727 C CA . GLY A 1 8 ? 10.669 -4.388 -7.363 1.00 0.00 8 GLY A CA 19
ATOM 19728 C C . GLY A 1 8 ? 11.427 -5.337 -8.301 1.00 0.00 8 GLY A C 19
ATOM 19729 O O . GLY A 1 8 ? 11.934 -6.349 -7.857 1.00 0.00 8 GLY A O 19
ATOM 19733 N N . PRO A 1 9 ? 11.502 -4.991 -9.570 1.00 0.00 9 PRO A N 19
ATOM 19734 C CA . PRO A 1 9 ? 11.242 -3.622 -10.116 1.00 0.00 9 PRO A CA 19
ATOM 19735 C C . PRO A 1 9 ? 9.742 -3.296 -10.147 1.00 0.00 9 PRO A C 19
ATOM 19736 O O . PRO A 1 9 ? 9.300 -2.335 -9.546 1.00 0.00 9 PRO A O 19
ATOM 19747 N N . GLY A 1 10 ? 9.018 -4.123 -10.856 1.00 0.00 10 GLY A N 19
ATOM 19748 C CA . GLY A 1 10 ? 7.543 -3.949 -10.986 1.00 0.00 10 GLY A CA 19
ATOM 19749 C C . GLY A 1 10 ? 6.838 -4.994 -10.124 1.00 0.00 10 GLY A C 19
ATOM 19750 O O . GLY A 1 10 ? 7.181 -5.176 -8.971 1.00 0.00 10 GLY A O 19
ATOM 19754 N N . CYS A 1 11 ? 5.873 -5.642 -10.724 1.00 0.00 11 CYS A N 19
ATOM 19755 C CA . CYS A 1 11 ? 5.081 -6.699 -10.027 1.00 0.00 11 CYS A CA 19
ATOM 19756 C C . CYS A 1 11 ? 5.473 -8.052 -10.646 1.00 0.00 11 CYS A C 19
ATOM 19757 O O . CYS A 1 11 ? 4.713 -8.646 -11.390 1.00 0.00 11 CYS A O 19
ATOM 19764 N N . ASN A 1 12 ? 6.658 -8.506 -10.322 1.00 0.00 12 ASN A N 19
ATOM 19765 C CA . ASN A 1 12 ? 7.149 -9.816 -10.874 1.00 0.00 12 ASN A CA 19
ATOM 19766 C C . ASN A 1 12 ? 7.908 -10.596 -9.800 1.00 0.00 12 ASN A C 19
ATOM 19767 O O . ASN A 1 12 ? 7.654 -11.758 -9.549 1.00 0.00 12 ASN A O 19
ATOM 19778 N N . ASN A 1 13 ? 8.829 -9.878 -9.222 1.00 0.00 13 ASN A N 19
ATOM 19779 C CA . ASN A 1 13 ? 9.734 -10.351 -8.140 1.00 0.00 13 ASN A CA 19
ATOM 19780 C C . ASN A 1 13 ? 9.001 -10.893 -6.887 1.00 0.00 13 ASN A C 19
ATOM 19781 O O . ASN A 1 13 ? 7.844 -11.259 -6.949 1.00 0.00 13 ASN A O 19
ATOM 19792 N N . ARG A 1 14 ? 9.705 -10.933 -5.781 1.00 0.00 14 ARG A N 19
ATOM 19793 C CA . ARG A 1 14 ? 9.110 -11.433 -4.495 1.00 0.00 14 ARG A CA 19
ATOM 19794 C C . ARG A 1 14 ? 8.080 -10.408 -3.982 1.00 0.00 14 ARG A C 19
ATOM 19795 O O . ARG A 1 14 ? 7.976 -9.337 -4.551 1.00 0.00 14 ARG A O 19
ATOM 19816 N N . ALA A 1 15 ? 7.351 -10.739 -2.940 1.00 0.00 15 ALA A N 19
ATOM 19817 C CA . ALA A 1 15 ? 6.333 -9.764 -2.422 1.00 0.00 15 ALA A CA 19
ATOM 19818 C C . ALA A 1 15 ? 5.934 -9.912 -0.946 1.00 0.00 15 ALA A C 19
ATOM 19819 O O . ALA A 1 15 ? 6.381 -10.782 -0.225 1.00 0.00 15 ALA A O 19
ATOM 19826 N N . GLU A 1 16 ? 5.071 -8.994 -0.591 1.00 0.00 16 GLU A N 19
ATOM 19827 C CA . GLU A 1 16 ? 4.477 -8.854 0.770 1.00 0.00 16 GLU A CA 19
ATOM 19828 C C . GLU A 1 16 ? 3.086 -8.246 0.543 1.00 0.00 16 GLU A C 19
ATOM 19829 O O . GLU A 1 16 ? 2.935 -7.392 -0.309 1.00 0.00 16 GLU A O 19
ATOM 19841 N N . ARG A 1 17 ? 2.112 -8.692 1.296 1.00 0.00 17 ARG A N 19
ATOM 19842 C CA . ARG A 1 17 ? 0.727 -8.149 1.135 1.00 0.00 17 ARG A CA 19
ATOM 19843 C C . ARG A 1 17 ? 0.234 -7.538 2.449 1.00 0.00 17 ARG A C 19
ATOM 19844 O O . ARG A 1 17 ? 0.326 -8.147 3.498 1.00 0.00 17 ARG A O 19
ATOM 19865 N N . TYR A 1 18 ? -0.277 -6.340 2.321 1.00 0.00 18 TYR A N 19
ATOM 19866 C CA . TYR A 1 18 ? -0.812 -5.589 3.492 1.00 0.00 18 TYR A CA 19
ATOM 19867 C C . TYR A 1 18 ? -2.344 -5.640 3.449 1.00 0.00 18 TYR A C 19
ATOM 19868 O O . TYR A 1 18 ? -3.020 -4.655 3.218 1.00 0.00 18 TYR A O 19
ATOM 19886 N N . SER A 1 19 ? -2.831 -6.835 3.676 1.00 0.00 19 SER A N 19
ATOM 19887 C CA . SER A 1 19 ? -4.306 -7.094 3.683 1.00 0.00 19 SER A CA 19
ATOM 19888 C C . SER A 1 19 ? -4.879 -6.822 5.077 1.00 0.00 19 SER A C 19
ATOM 19889 O O . SER A 1 19 ? -6.080 -6.735 5.253 1.00 0.00 19 SER A O 19
ATOM 19897 N N . LYS A 1 20 ? -3.983 -6.696 6.022 1.00 0.00 20 LYS A N 19
ATOM 19898 C CA . LYS A 1 20 ? -4.349 -6.424 7.440 1.00 0.00 20 LYS A CA 19
ATOM 19899 C C . LYS A 1 20 ? -5.136 -5.104 7.512 1.00 0.00 20 LYS A C 19
ATOM 19900 O O . LYS A 1 20 ? -4.677 -4.077 7.052 1.00 0.00 20 LYS A O 19
ATOM 19919 N N . CYS A 1 21 ? -6.309 -5.183 8.090 1.00 0.00 21 CYS A N 19
ATOM 19920 C CA . CYS A 1 21 ? -7.173 -3.972 8.219 1.00 0.00 21 CYS A CA 19
ATOM 19921 C C . CYS A 1 21 ? -6.542 -2.996 9.226 1.00 0.00 21 CYS A C 19
ATOM 19922 O O . CYS A 1 21 ? -6.283 -3.355 10.358 1.00 0.00 21 CYS A O 19
ATOM 19929 N N . GLY A 1 22 ? -6.313 -1.790 8.766 1.00 0.00 22 GLY A N 19
ATOM 19930 C CA . GLY A 1 22 ? -5.701 -0.726 9.625 1.00 0.00 22 GLY A CA 19
ATOM 19931 C C . GLY A 1 22 ? -4.387 -0.220 9.016 1.00 0.00 22 GLY A C 19
ATOM 19932 O O . GLY A 1 22 ? -4.079 -0.508 7.875 1.00 0.00 22 GLY A O 19
ATOM 19936 N N . CYS A 1 23 ? -3.652 0.524 9.809 1.00 0.00 23 CYS A N 19
ATOM 19937 C CA . CYS A 1 23 ? -2.347 1.081 9.335 1.00 0.00 23 CYS A CA 19
ATOM 19938 C C . CYS A 1 23 ? -1.220 0.045 9.357 1.00 0.00 23 CYS A C 19
ATOM 19939 O O . CYS A 1 23 ? -1.181 -0.813 10.217 1.00 0.00 23 CYS A O 19
ATOM 19946 N N . SER A 1 24 ? -0.339 0.168 8.395 1.00 0.00 24 SER A N 19
ATOM 19947 C CA . SER A 1 24 ? 0.821 -0.770 8.286 1.00 0.00 24 SER A CA 19
ATOM 19948 C C . SER A 1 24 ? 1.936 -0.153 7.432 1.00 0.00 24 SER A C 19
ATOM 19949 O O . SER A 1 24 ? 1.678 0.346 6.355 1.00 0.00 24 SER A O 19
ATOM 19957 N N . ALA A 1 25 ? 3.143 -0.210 7.934 1.00 0.00 25 ALA A N 19
ATOM 19958 C CA . ALA A 1 25 ? 4.312 0.361 7.196 1.00 0.00 25 ALA A CA 19
ATOM 19959 C C . ALA A 1 25 ? 4.793 -0.575 6.080 1.00 0.00 25 ALA A C 19
ATOM 19960 O O . ALA A 1 25 ? 4.863 -1.775 6.262 1.00 0.00 25 ALA A O 19
ATOM 19967 N N . ILE A 1 26 ? 5.109 0.023 4.955 1.00 0.00 26 ILE A N 19
ATOM 19968 C CA . ILE A 1 26 ? 5.595 -0.755 3.771 1.00 0.00 26 ILE A CA 19
ATOM 19969 C C . ILE A 1 26 ? 7.118 -0.584 3.700 1.00 0.00 26 ILE A C 19
ATOM 19970 O O . ILE A 1 26 ? 7.632 0.463 4.047 1.00 0.00 26 ILE A O 19
ATOM 19986 N N . HIS A 1 27 ? 7.788 -1.617 3.253 1.00 0.00 27 HIS A N 19
ATOM 19987 C CA . HIS A 1 27 ? 9.282 -1.579 3.137 1.00 0.00 27 HIS A CA 19
ATOM 19988 C C . HIS A 1 27 ? 9.704 -1.943 1.706 1.00 0.00 27 HIS A C 19
ATOM 19989 O O . HIS A 1 27 ? 10.783 -1.596 1.266 1.00 0.00 27 HIS A O 19
ATOM 20003 N N . GLN A 1 28 ? 8.826 -2.636 1.028 1.00 0.00 28 GLN A N 19
ATOM 20004 C CA . GLN A 1 28 ? 9.082 -3.073 -0.377 1.00 0.00 28 GLN A CA 19
ATOM 20005 C C . GLN A 1 28 ? 8.953 -1.884 -1.332 1.00 0.00 28 GLN A C 19
ATOM 20006 O O . GLN A 1 28 ? 7.863 -1.491 -1.696 1.00 0.00 28 GLN A O 19
ATOM 20020 N N . LYS A 1 29 ? 10.093 -1.359 -1.697 1.00 0.00 29 LYS A N 19
ATOM 20021 C CA . LYS A 1 29 ? 10.179 -0.194 -2.621 1.00 0.00 29 LYS A CA 19
ATOM 20022 C C . LYS A 1 29 ? 10.266 -0.677 -4.079 1.00 0.00 29 LYS A C 19
ATOM 20023 O O . LYS A 1 29 ? 11.242 -0.450 -4.768 1.00 0.00 29 LYS A O 19
ATOM 20042 N N . GLY A 1 30 ? 9.216 -1.339 -4.492 1.00 0.00 30 GLY A N 19
ATOM 20043 C CA . GLY A 1 30 ? 9.136 -1.879 -5.884 1.00 0.00 30 GLY A CA 19
ATOM 20044 C C . GLY A 1 30 ? 7.828 -1.471 -6.548 1.00 0.00 30 GLY A C 19
ATOM 20045 O O . GLY A 1 30 ? 7.666 -0.330 -6.934 1.00 0.00 30 GLY A O 19
ATOM 20049 N N . GLY A 1 31 ? 6.941 -2.427 -6.655 1.00 0.00 31 GLY A N 19
ATOM 20050 C CA . GLY A 1 31 ? 5.603 -2.196 -7.282 1.00 0.00 31 GLY A CA 19
ATOM 20051 C C . GLY A 1 31 ? 4.503 -2.503 -6.262 1.00 0.00 31 GLY A C 19
ATOM 20052 O O . GLY A 1 31 ? 4.800 -3.021 -5.204 1.00 0.00 31 GLY A O 19
ATOM 20056 N N . TYR A 1 32 ? 3.272 -2.173 -6.584 1.00 0.00 32 TYR A N 19
ATOM 20057 C CA . TYR A 1 32 ? 2.149 -2.450 -5.629 1.00 0.00 32 TYR A CA 19
ATOM 20058 C C . TYR A 1 32 ? 0.741 -2.453 -6.245 1.00 0.00 32 TYR A C 19
ATOM 20059 O O . TYR A 1 32 ? 0.363 -1.535 -6.946 1.00 0.00 32 TYR A O 19
ATOM 20077 N N . ASP A 1 33 ? 0.002 -3.496 -5.953 1.00 0.00 33 ASP A N 19
ATOM 20078 C CA . ASP A 1 33 ? -1.389 -3.643 -6.479 1.00 0.00 33 ASP A CA 19
ATOM 20079 C C . ASP A 1 33 ? -2.419 -3.601 -5.350 1.00 0.00 33 ASP A C 19
ATOM 20080 O O . ASP A 1 33 ? -2.559 -4.550 -4.602 1.00 0.00 33 ASP A O 19
ATOM 20089 N N . PHE A 1 34 ? -3.112 -2.496 -5.260 1.00 0.00 34 PHE A N 19
ATOM 20090 C CA . PHE A 1 34 ? -4.149 -2.346 -4.201 1.00 0.00 34 PHE A CA 19
ATOM 20091 C C . PHE A 1 34 ? -5.431 -3.053 -4.648 1.00 0.00 34 PHE A C 19
ATOM 20092 O O . PHE A 1 34 ? -5.649 -3.260 -5.826 1.00 0.00 34 PHE A O 19
ATOM 20109 N N . SER A 1 35 ? -6.229 -3.394 -3.669 1.00 0.00 35 SER A N 19
ATOM 20110 C CA . SER A 1 35 ? -7.523 -4.086 -3.926 1.00 0.00 35 SER A CA 19
ATOM 20111 C C . SER A 1 35 ? -8.569 -3.563 -2.946 1.00 0.00 35 SER A C 19
ATOM 20112 O O . SER A 1 35 ? -8.348 -3.519 -1.751 1.00 0.00 35 SER A O 19
ATOM 20120 N N . TYR A 1 36 ? -9.678 -3.182 -3.518 1.00 0.00 36 TYR A N 19
ATOM 20121 C CA . TYR A 1 36 ? -10.836 -2.638 -2.750 1.00 0.00 36 TYR A CA 19
ATOM 20122 C C . TYR A 1 36 ? -11.973 -3.665 -2.849 1.00 0.00 36 TYR A C 19
ATOM 20123 O O . TYR A 1 36 ? -12.099 -4.329 -3.861 1.00 0.00 36 TYR A O 19
ATOM 20141 N N . THR A 1 37 ? -12.767 -3.773 -1.812 1.00 0.00 37 THR A N 19
ATOM 20142 C CA . THR A 1 37 ? -13.901 -4.756 -1.845 1.00 0.00 37 THR A CA 19
ATOM 20143 C C . THR A 1 37 ? -14.898 -4.431 -0.730 1.00 0.00 37 THR A C 19
ATOM 20144 O O . THR A 1 37 ? -16.089 -4.628 -0.876 1.00 0.00 37 THR A O 19
ATOM 20155 N N . GLY A 1 38 ? -14.353 -3.943 0.350 1.00 0.00 38 GLY A N 19
ATOM 20156 C CA . GLY A 1 38 ? -15.168 -3.566 1.537 1.00 0.00 38 GLY A CA 19
ATOM 20157 C C . GLY A 1 38 ? -14.402 -2.552 2.387 1.00 0.00 38 GLY A C 19
ATOM 20158 O O . GLY A 1 38 ? -14.960 -1.991 3.311 1.00 0.00 38 GLY A O 19
ATOM 20162 N N . GLN A 1 39 ? -13.147 -2.348 2.053 1.00 0.00 39 GLN A N 19
ATOM 20163 C CA . GLN A 1 39 ? -12.305 -1.379 2.815 1.00 0.00 39 GLN A CA 19
ATOM 20164 C C . GLN A 1 39 ? -11.540 -0.394 1.925 1.00 0.00 39 GLN A C 19
ATOM 20165 O O . GLN A 1 39 ? -10.904 -0.778 0.963 1.00 0.00 39 GLN A O 19
ATOM 20179 N N . THR A 1 40 ? -11.641 0.857 2.302 1.00 0.00 40 THR A N 19
ATOM 20180 C CA . THR A 1 40 ? -10.962 1.969 1.563 1.00 0.00 40 THR A CA 19
ATOM 20181 C C . THR A 1 40 ? -9.504 2.008 2.050 1.00 0.00 40 THR A C 19
ATOM 20182 O O . THR A 1 40 ? -9.148 1.283 2.960 1.00 0.00 40 THR A O 19
ATOM 20193 N N . ALA A 1 41 ? -8.698 2.839 1.440 1.00 0.00 41 ALA A N 19
ATOM 20194 C CA . ALA A 1 41 ? -7.266 2.941 1.854 1.00 0.00 41 ALA A CA 19
ATOM 20195 C C . ALA A 1 41 ? -6.730 4.365 1.726 1.00 0.00 41 ALA A C 19
ATOM 20196 O O . ALA A 1 41 ? -7.265 5.185 1.005 1.00 0.00 41 ALA A O 19
ATOM 20203 N N . ALA A 1 42 ? -5.669 4.586 2.457 1.00 0.00 42 ALA A N 19
ATOM 20204 C CA . ALA A 1 42 ? -4.976 5.908 2.487 1.00 0.00 42 ALA A CA 19
ATOM 20205 C C . ALA A 1 42 ? -3.478 5.616 2.550 1.00 0.00 42 ALA A C 19
ATOM 20206 O O . ALA A 1 42 ? -3.079 4.646 3.161 1.00 0.00 42 ALA A O 19
ATOM 20213 N N . LEU A 1 43 ? -2.692 6.455 1.926 1.00 0.00 43 LEU A N 19
ATOM 20214 C CA . LEU A 1 43 ? -1.208 6.258 1.920 1.00 0.00 43 LEU A CA 19
ATOM 20215 C C . LEU A 1 43 ? -0.476 7.397 2.621 1.00 0.00 43 LEU A C 19
ATOM 20216 O O . LEU A 1 43 ? -0.200 8.428 2.038 1.00 0.00 43 LEU A O 19
ATOM 20232 N N . TYR A 1 44 ? -0.180 7.153 3.869 1.00 0.00 44 TYR A N 19
ATOM 20233 C CA . TYR A 1 44 ? 0.536 8.163 4.697 1.00 0.00 44 TYR A CA 19
ATOM 20234 C C . TYR A 1 44 ? 2.054 8.059 4.531 1.00 0.00 44 TYR A C 19
ATOM 20235 O O . TYR A 1 44 ? 2.626 6.986 4.530 1.00 0.00 44 TYR A O 19
ATOM 20253 N N . ASN A 1 45 ? 2.641 9.219 4.396 1.00 0.00 45 ASN A N 19
ATOM 20254 C CA . ASN A 1 45 ? 4.119 9.345 4.219 1.00 0.00 45 ASN A CA 19
ATOM 20255 C C . ASN A 1 45 ? 4.827 9.404 5.582 1.00 0.00 45 ASN A C 19
ATOM 20256 O O . ASN A 1 45 ? 6.027 9.599 5.642 1.00 0.00 45 ASN A O 19
ATOM 20267 N N . GLN A 1 46 ? 4.061 9.233 6.633 1.00 0.00 46 GLN A N 19
ATOM 20268 C CA . GLN A 1 46 ? 4.620 9.268 8.021 1.00 0.00 46 GLN A CA 19
ATOM 20269 C C . GLN A 1 46 ? 4.462 7.910 8.705 1.00 0.00 46 GLN A C 19
ATOM 20270 O O . GLN A 1 46 ? 3.542 7.165 8.426 1.00 0.00 46 GLN A O 19
ATOM 20284 N N . ALA A 1 47 ? 5.389 7.651 9.591 1.00 0.00 47 ALA A N 19
ATOM 20285 C CA . ALA A 1 47 ? 5.409 6.375 10.368 1.00 0.00 47 ALA A CA 19
ATOM 20286 C C . ALA A 1 47 ? 4.108 6.173 11.150 1.00 0.00 47 ALA A C 19
ATOM 20287 O O . ALA A 1 47 ? 3.626 7.076 11.809 1.00 0.00 47 ALA A O 19
ATOM 20294 N N . GLY A 1 48 ? 3.586 4.980 11.037 1.00 0.00 48 GLY A N 19
ATOM 20295 C CA . GLY A 1 48 ? 2.316 4.623 11.743 1.00 0.00 48 GLY A CA 19
ATOM 20296 C C . GLY A 1 48 ? 1.154 5.511 11.285 1.00 0.00 48 GLY A C 19
ATOM 20297 O O . GLY A 1 48 ? 0.248 5.795 12.046 1.00 0.00 48 GLY A O 19
ATOM 20301 N N . CYS A 1 49 ? 1.235 5.917 10.041 1.00 0.00 49 CYS A N 19
ATOM 20302 C CA . CYS A 1 49 ? 0.201 6.789 9.404 1.00 0.00 49 CYS A CA 19
ATOM 20303 C C . CYS A 1 49 ? -0.059 8.099 10.172 1.00 0.00 49 CYS A C 19
ATOM 20304 O O . CYS A 1 49 ? -1.155 8.630 10.154 1.00 0.00 49 CYS A O 19
ATOM 20311 N N . SER A 1 50 ? 0.974 8.578 10.822 1.00 0.00 50 SER A N 19
ATOM 20312 C CA . SER A 1 50 ? 0.878 9.845 11.615 1.00 0.00 50 SER A CA 19
ATOM 20313 C C . SER A 1 50 ? 1.250 11.038 10.710 1.00 0.00 50 SER A C 19
ATOM 20314 O O . SER A 1 50 ? 2.182 11.774 10.978 1.00 0.00 50 SER A O 19
ATOM 20322 N N . GLY A 1 51 ? 0.493 11.185 9.650 1.00 0.00 51 GLY A N 19
ATOM 20323 C CA . GLY A 1 51 ? 0.729 12.294 8.673 1.00 0.00 51 GLY A CA 19
ATOM 20324 C C . GLY A 1 51 ? -0.516 12.562 7.832 1.00 0.00 51 GLY A C 19
ATOM 20325 O O . GLY A 1 51 ? -1.630 12.403 8.293 1.00 0.00 51 GLY A O 19
ATOM 20329 N N . VAL A 1 52 ? -0.264 12.966 6.612 1.00 0.00 52 VAL A N 19
ATOM 20330 C CA . VAL A 1 52 ? -1.327 13.279 5.625 1.00 0.00 52 VAL A CA 19
ATOM 20331 C C . VAL A 1 52 ? -1.291 12.211 4.519 1.00 0.00 52 VAL A C 19
ATOM 20332 O O . VAL A 1 52 ? -0.228 11.762 4.131 1.00 0.00 52 VAL A O 19
ATOM 20345 N N . ALA A 1 53 ? -2.452 11.835 4.047 1.00 0.00 53 ALA A N 19
ATOM 20346 C CA . ALA A 1 53 ? -2.526 10.802 2.970 1.00 0.00 53 ALA A CA 19
ATOM 20347 C C . ALA A 1 53 ? -2.230 11.431 1.603 1.00 0.00 53 ALA A C 19
ATOM 20348 O O . ALA A 1 53 ? -2.924 12.328 1.164 1.00 0.00 53 ALA A O 19
ATOM 20355 N N . HIS A 1 54 ? -1.194 10.932 0.979 1.00 0.00 54 HIS A N 19
ATOM 20356 C CA . HIS A 1 54 ? -0.773 11.434 -0.364 1.00 0.00 54 HIS A CA 19
ATOM 20357 C C . HIS A 1 54 ? -1.659 10.821 -1.459 1.00 0.00 54 HIS A C 19
ATOM 20358 O O . HIS A 1 54 ? -1.980 11.483 -2.428 1.00 0.00 54 HIS A O 19
ATOM 20372 N N . THR A 1 55 ? -2.025 9.577 -1.266 1.00 0.00 55 THR A N 19
ATOM 20373 C CA . THR A 1 55 ? -2.889 8.866 -2.258 1.00 0.00 55 THR A CA 19
ATOM 20374 C C . THR A 1 55 ? -3.831 7.895 -1.534 1.00 0.00 55 THR A C 19
ATOM 20375 O O . THR A 1 55 ? -3.417 7.153 -0.665 1.00 0.00 55 THR A O 19
ATOM 20386 N N . ARG A 1 56 ? -5.079 7.938 -1.926 1.00 0.00 56 ARG A N 19
ATOM 20387 C CA . ARG A 1 56 ? -6.126 7.056 -1.322 1.00 0.00 56 ARG A CA 19
ATOM 20388 C C . ARG A 1 56 ? -6.715 6.157 -2.414 1.00 0.00 56 ARG A C 19
ATOM 20389 O O . ARG A 1 56 ? -6.768 6.552 -3.563 1.00 0.00 56 ARG A O 19
ATOM 20410 N N . PHE A 1 57 ? -7.139 4.980 -2.022 1.00 0.00 57 PHE A N 19
ATOM 20411 C CA . PHE A 1 57 ? -7.737 4.020 -3.002 1.00 0.00 57 PHE A CA 19
ATOM 20412 C C . PHE A 1 57 ? -9.149 3.607 -2.579 1.00 0.00 57 PHE A C 19
ATOM 20413 O O . PHE A 1 57 ? -9.387 3.249 -1.441 1.00 0.00 57 PHE A O 19
ATOM 20430 N N . GLY A 1 58 ? -10.030 3.677 -3.541 1.00 0.00 58 GLY A N 19
ATOM 20431 C CA . GLY A 1 58 ? -11.466 3.311 -3.348 1.00 0.00 58 GLY A CA 19
ATOM 20432 C C . GLY A 1 58 ? -11.810 2.176 -4.328 1.00 0.00 58 GLY A C 19
ATOM 20433 O O . GLY A 1 58 ? -12.917 1.674 -4.334 1.00 0.00 58 GLY A O 19
ATOM 20437 N N . SER A 1 59 ? -10.831 1.819 -5.127 1.00 0.00 59 SER A N 19
ATOM 20438 C CA . SER A 1 59 ? -10.964 0.737 -6.152 1.00 0.00 59 SER A CA 19
ATOM 20439 C C . SER A 1 59 ? -9.566 0.157 -6.423 1.00 0.00 59 SER A C 19
ATOM 20440 O O . SER A 1 59 ? -8.609 0.905 -6.488 1.00 0.00 59 SER A O 19
ATOM 20448 N N . SER A 1 60 ? -9.491 -1.148 -6.564 1.00 0.00 60 SER A N 19
ATOM 20449 C CA . SER A 1 60 ? -8.203 -1.863 -6.839 1.00 0.00 60 SER A CA 19
ATOM 20450 C C . SER A 1 60 ? -7.278 -1.080 -7.794 1.00 0.00 60 SER A C 19
ATOM 20451 O O . SER A 1 60 ? -7.654 -0.798 -8.916 1.00 0.00 60 SER A O 19
ATOM 20459 N N . ALA A 1 61 ? -6.104 -0.760 -7.311 1.00 0.00 61 ALA A N 19
ATOM 20460 C CA . ALA A 1 61 ? -5.102 0.004 -8.130 1.00 0.00 61 ALA A CA 19
ATOM 20461 C C . ALA A 1 61 ? -3.851 -0.861 -8.359 1.00 0.00 61 ALA A C 19
ATOM 20462 O O . ALA A 1 61 ? -2.904 -0.801 -7.599 1.00 0.00 61 ALA A O 19
ATOM 20469 N N . ARG A 1 62 ? -3.893 -1.638 -9.414 1.00 0.00 62 ARG A N 19
ATOM 20470 C CA . ARG A 1 62 ? -2.760 -2.544 -9.775 1.00 0.00 62 ARG A CA 19
ATOM 20471 C C . ARG A 1 62 ? -1.520 -1.830 -10.362 1.00 0.00 62 ARG A C 19
ATOM 20472 O O . ARG A 1 62 ? -1.219 -1.961 -11.534 1.00 0.00 62 ARG A O 19
ATOM 20493 N N . ALA A 1 63 ? -0.837 -1.094 -9.521 1.00 0.00 63 ALA A N 19
ATOM 20494 C CA . ALA A 1 63 ? 0.389 -0.346 -9.956 1.00 0.00 63 ALA A CA 19
ATOM 20495 C C . ALA A 1 63 ? 1.681 -1.162 -9.770 1.00 0.00 63 ALA A C 19
ATOM 20496 O O . ALA A 1 63 ? 1.700 -2.132 -9.043 1.00 0.00 63 ALA A O 19
ATOM 20503 N N . CYS A 1 64 ? 2.738 -0.757 -10.431 1.00 0.00 64 CYS A N 19
ATOM 20504 C CA . CYS A 1 64 ? 4.033 -1.500 -10.295 1.00 0.00 64 CYS A CA 19
ATOM 20505 C C . CYS A 1 64 ? 5.210 -0.522 -10.430 1.00 0.00 64 CYS A C 19
ATOM 20506 O O . CYS A 1 64 ? 6.247 -0.830 -10.984 1.00 0.00 64 CYS A O 19
ATOM 20513 N N . ASN A 1 65 ? 4.977 0.650 -9.896 1.00 0.00 65 ASN A N 19
ATOM 20514 C CA . ASN A 1 65 ? 5.965 1.760 -9.900 1.00 0.00 65 ASN A CA 19
ATOM 20515 C C . ASN A 1 65 ? 6.464 1.964 -8.454 1.00 0.00 65 ASN A C 19
ATOM 20516 O O . ASN A 1 65 ? 5.815 1.499 -7.539 1.00 0.00 65 ASN A O 19
ATOM 20527 N N . PRO A 1 66 ? 7.580 2.637 -8.263 1.00 0.00 66 PRO A N 19
ATOM 20528 C CA . PRO A 1 66 ? 8.049 3.045 -6.901 1.00 0.00 66 PRO A CA 19
ATOM 20529 C C . PRO A 1 66 ? 7.077 4.045 -6.240 1.00 0.00 66 PRO A C 19
ATOM 20530 O O . PRO A 1 66 ? 6.114 4.472 -6.848 1.00 0.00 66 PRO A O 19
ATOM 20541 N N . PHE A 1 67 ? 7.372 4.382 -5.008 1.00 0.00 67 PHE A N 19
ATOM 20542 C CA . PHE A 1 67 ? 6.520 5.345 -4.235 1.00 0.00 67 PHE A CA 19
ATOM 20543 C C . PHE A 1 67 ? 7.294 5.928 -3.037 1.00 0.00 67 PHE A C 19
ATOM 20544 O O . PHE A 1 67 ? 8.503 5.806 -2.966 1.00 0.00 67 PHE A O 19
ATOM 20561 N N . GLY A 1 68 ? 6.569 6.543 -2.132 1.00 0.00 68 GLY A N 19
ATOM 20562 C CA . GLY A 1 68 ? 7.196 7.152 -0.921 1.00 0.00 68 GLY A CA 19
ATOM 20563 C C . GLY A 1 68 ? 6.193 7.256 0.236 1.00 0.00 68 GLY A C 19
ATOM 20564 O O . GLY A 1 68 ? 5.969 8.330 0.759 1.00 0.00 68 GLY A O 19
ATOM 20568 N N . TRP A 1 69 ? 5.622 6.133 0.596 1.00 0.00 69 TRP A N 19
ATOM 20569 C CA . TRP A 1 69 ? 4.622 6.088 1.715 1.00 0.00 69 TRP A CA 19
ATOM 20570 C C . TRP A 1 69 ? 5.240 5.249 2.836 1.00 0.00 69 TRP A C 19
ATOM 20571 O O . TRP A 1 69 ? 5.672 4.137 2.599 1.00 0.00 69 TRP A O 19
ATOM 20592 N N . LYS A 1 70 ? 5.264 5.801 4.025 1.00 0.00 70 LYS A N 19
ATOM 20593 C CA . LYS A 1 70 ? 5.852 5.066 5.184 1.00 0.00 70 LYS A CA 19
ATOM 20594 C C . LYS A 1 70 ? 4.818 4.096 5.768 1.00 0.00 70 LYS A C 19
ATOM 20595 O O . LYS A 1 70 ? 5.152 3.297 6.620 1.00 0.00 70 LYS A O 19
ATOM 20614 N N . SER A 1 71 ? 3.601 4.205 5.288 1.00 0.00 71 SER A N 19
ATOM 20615 C CA . SER A 1 71 ? 2.485 3.325 5.755 1.00 0.00 71 SER A CA 19
ATOM 20616 C C . SER A 1 71 ? 1.204 3.545 4.956 1.00 0.00 71 SER A C 19
ATOM 20617 O O . SER A 1 71 ? 1.049 4.518 4.241 1.00 0.00 71 SER A O 19
ATOM 20625 N N . ILE A 1 72 ? 0.329 2.591 5.136 1.00 0.00 72 ILE A N 19
ATOM 20626 C CA . ILE A 1 72 ? -0.997 2.588 4.459 1.00 0.00 72 ILE A CA 19
ATOM 20627 C C . ILE A 1 72 ? -2.092 2.243 5.471 1.00 0.00 72 ILE A C 19
ATOM 20628 O O . ILE A 1 72 ? -2.062 1.204 6.103 1.00 0.00 72 ILE A O 19
ATOM 20644 N N . PHE A 1 73 ? -3.027 3.150 5.580 1.00 0.00 73 PHE A N 19
ATOM 20645 C CA . PHE A 1 73 ? -4.177 2.981 6.518 1.00 0.00 73 PHE A CA 19
ATOM 20646 C C . PHE A 1 73 ? -5.406 2.490 5.750 1.00 0.00 73 PHE A C 19
ATOM 20647 O O . PHE A 1 73 ? -6.013 3.230 5.000 1.00 0.00 73 PHE A O 19
ATOM 20664 N N . ILE A 1 74 ? -5.719 1.240 5.978 1.00 0.00 74 ILE A N 19
ATOM 20665 C CA . ILE A 1 74 ? -6.890 0.590 5.314 1.00 0.00 74 ILE A CA 19
ATOM 20666 C C . ILE A 1 74 ? -8.021 0.468 6.341 1.00 0.00 74 ILE A C 19
ATOM 20667 O O . ILE A 1 74 ? -7.773 0.300 7.519 1.00 0.00 74 ILE A O 19
ATOM 20683 N N . GLN A 1 75 ? -9.234 0.562 5.858 1.00 0.00 75 GLN A N 19
ATOM 20684 C CA . GLN A 1 75 ? -10.427 0.456 6.751 1.00 0.00 75 GLN A CA 19
ATOM 20685 C C . GLN A 1 75 ? -10.589 -1.003 7.203 1.00 0.00 75 GLN A C 19
ATOM 20686 O O . GLN A 1 75 ? -9.722 -1.815 6.936 1.00 0.00 75 GLN A O 19
ATOM 20700 N N . CYS A 1 76 ? -11.675 -1.305 7.869 1.00 0.00 76 CYS A N 19
ATOM 20701 C CA . CYS A 1 76 ? -11.899 -2.708 8.339 1.00 0.00 76 CYS A CA 19
ATOM 20702 C C . CYS A 1 76 ? -13.369 -3.112 8.138 1.00 0.00 76 CYS A C 19
ATOM 20703 O O . CYS A 1 76 ? -13.567 -4.250 7.746 1.00 0.00 76 CYS A O 19
ATOM 20711 N N . SER A 1 1 ? -9.950 -7.058 0.223 1.00 0.00 1 SER A N 20
ATOM 20712 C CA . SER A 1 1 ? -9.305 -5.728 0.039 1.00 0.00 1 SER A CA 20
ATOM 20713 C C . SER A 1 1 ? -7.910 -5.781 0.671 1.00 0.00 1 SER A C 20
ATOM 20714 O O . SER A 1 1 ? -7.786 -6.124 1.833 1.00 0.00 1 SER A O 20
ATOM 20721 N N . ALA A 1 2 ? -6.907 -5.438 -0.100 1.00 0.00 2 ALA A N 20
ATOM 20722 C CA . ALA A 1 2 ? -5.504 -5.464 0.431 1.00 0.00 2 ALA A CA 20
ATOM 20723 C C . ALA A 1 2 ? -4.493 -4.837 -0.539 1.00 0.00 2 ALA A C 20
ATOM 20724 O O . ALA A 1 2 ? -4.608 -4.990 -1.739 1.00 0.00 2 ALA A O 20
ATOM 20731 N N . PHE A 1 3 ? -3.536 -4.149 0.038 1.00 0.00 3 PHE A N 20
ATOM 20732 C CA . PHE A 1 3 ? -2.456 -3.469 -0.737 1.00 0.00 3 PHE A CA 20
ATOM 20733 C C . PHE A 1 3 ? -1.196 -4.347 -0.879 1.00 0.00 3 PHE A C 20
ATOM 20734 O O . PHE A 1 3 ? -0.434 -4.493 0.058 1.00 0.00 3 PHE A O 20
ATOM 20751 N N . THR A 1 4 ? -1.020 -4.906 -2.051 1.00 0.00 4 THR A N 20
ATOM 20752 C CA . THR A 1 4 ? 0.169 -5.778 -2.320 1.00 0.00 4 THR A CA 20
ATOM 20753 C C . THR A 1 4 ? 1.362 -4.860 -2.634 1.00 0.00 4 THR A C 20
ATOM 20754 O O . THR A 1 4 ? 1.177 -3.719 -3.014 1.00 0.00 4 THR A O 20
ATOM 20765 N N . VAL A 1 5 ? 2.546 -5.394 -2.469 1.00 0.00 5 VAL A N 20
ATOM 20766 C CA . VAL A 1 5 ? 3.803 -4.618 -2.728 1.00 0.00 5 VAL A CA 20
ATOM 20767 C C . VAL A 1 5 ? 4.983 -5.532 -3.106 1.00 0.00 5 VAL A C 20
ATOM 20768 O O . VAL A 1 5 ? 5.331 -6.416 -2.350 1.00 0.00 5 VAL A O 20
ATOM 20781 N N . TRP A 1 6 ? 5.573 -5.307 -4.255 1.00 0.00 6 TRP A N 20
ATOM 20782 C CA . TRP A 1 6 ? 6.727 -6.124 -4.703 1.00 0.00 6 TRP A CA 20
ATOM 20783 C C . TRP A 1 6 ? 7.963 -5.316 -4.282 1.00 0.00 6 TRP A C 20
ATOM 20784 O O . TRP A 1 6 ? 7.911 -4.100 -4.301 1.00 0.00 6 TRP A O 20
ATOM 20805 N N . SER A 1 7 ? 9.033 -5.988 -3.922 1.00 0.00 7 SER A N 20
ATOM 20806 C CA . SER A 1 7 ? 10.269 -5.247 -3.493 1.00 0.00 7 SER A CA 20
ATOM 20807 C C . SER A 1 7 ? 10.822 -4.337 -4.605 1.00 0.00 7 SER A C 20
ATOM 20808 O O . SER A 1 7 ? 11.615 -3.455 -4.342 1.00 0.00 7 SER A O 20
ATOM 20816 N N . GLY A 1 8 ? 10.373 -4.591 -5.810 1.00 0.00 8 GLY A N 20
ATOM 20817 C CA . GLY A 1 8 ? 10.803 -3.800 -7.000 1.00 0.00 8 GLY A CA 20
ATOM 20818 C C . GLY A 1 8 ? 11.570 -4.656 -8.019 1.00 0.00 8 GLY A C 20
ATOM 20819 O O . GLY A 1 8 ? 12.043 -5.724 -7.680 1.00 0.00 8 GLY A O 20
ATOM 20823 N N . PRO A 1 9 ? 11.686 -4.172 -9.239 1.00 0.00 9 PRO A N 20
ATOM 20824 C CA . PRO A 1 9 ? 11.347 -2.774 -9.657 1.00 0.00 9 PRO A CA 20
ATOM 20825 C C . PRO A 1 9 ? 9.826 -2.579 -9.749 1.00 0.00 9 PRO A C 20
ATOM 20826 O O . PRO A 1 9 ? 9.260 -1.744 -9.068 1.00 0.00 9 PRO A O 20
ATOM 20837 N N . GLY A 1 10 ? 9.225 -3.369 -10.599 1.00 0.00 10 GLY A N 20
ATOM 20838 C CA . GLY A 1 10 ? 7.756 -3.310 -10.803 1.00 0.00 10 GLY A CA 20
ATOM 20839 C C . GLY A 1 10 ? 7.061 -4.327 -9.899 1.00 0.00 10 GLY A C 20
ATOM 20840 O O . GLY A 1 10 ? 7.508 -4.618 -8.807 1.00 0.00 10 GLY A O 20
ATOM 20844 N N . CYS A 1 11 ? 5.975 -4.826 -10.419 1.00 0.00 11 CYS A N 20
ATOM 20845 C CA . CYS A 1 11 ? 5.123 -5.838 -9.727 1.00 0.00 11 CYS A CA 20
ATOM 20846 C C . CYS A 1 11 ? 5.440 -7.201 -10.355 1.00 0.00 11 CYS A C 20
ATOM 20847 O O . CYS A 1 11 ? 4.604 -7.794 -11.010 1.00 0.00 11 CYS A O 20
ATOM 20854 N N . ASN A 1 12 ? 6.647 -7.663 -10.138 1.00 0.00 12 ASN A N 20
ATOM 20855 C CA . ASN A 1 12 ? 7.060 -8.984 -10.723 1.00 0.00 12 ASN A CA 20
ATOM 20856 C C . ASN A 1 12 ? 7.840 -9.857 -9.739 1.00 0.00 12 ASN A C 20
ATOM 20857 O O . ASN A 1 12 ? 7.550 -11.024 -9.560 1.00 0.00 12 ASN A O 20
ATOM 20868 N N . ASN A 1 13 ? 8.816 -9.222 -9.148 1.00 0.00 13 ASN A N 20
ATOM 20869 C CA . ASN A 1 13 ? 9.738 -9.826 -8.143 1.00 0.00 13 ASN A CA 20
ATOM 20870 C C . ASN A 1 13 ? 9.031 -10.435 -6.906 1.00 0.00 13 ASN A C 20
ATOM 20871 O O . ASN A 1 13 ? 7.900 -10.872 -6.984 1.00 0.00 13 ASN A O 20
ATOM 20882 N N . ARG A 1 14 ? 9.717 -10.459 -5.788 1.00 0.00 14 ARG A N 20
ATOM 20883 C CA . ARG A 1 14 ? 9.117 -11.023 -4.535 1.00 0.00 14 ARG A CA 20
ATOM 20884 C C . ARG A 1 14 ? 8.098 -9.998 -4.013 1.00 0.00 14 ARG A C 20
ATOM 20885 O O . ARG A 1 14 ? 8.152 -8.853 -4.419 1.00 0.00 14 ARG A O 20
ATOM 20906 N N . ALA A 1 15 ? 7.207 -10.408 -3.143 1.00 0.00 15 ALA A N 20
ATOM 20907 C CA . ALA A 1 15 ? 6.195 -9.435 -2.615 1.00 0.00 15 ALA A CA 20
ATOM 20908 C C . ALA A 1 15 ? 5.648 -9.779 -1.226 1.00 0.00 15 ALA A C 20
ATOM 20909 O O . ALA A 1 15 ? 5.958 -10.802 -0.649 1.00 0.00 15 ALA A O 20
ATOM 20916 N N . GLU A 1 16 ? 4.835 -8.865 -0.755 1.00 0.00 16 GLU A N 20
ATOM 20917 C CA . GLU A 1 16 ? 4.172 -8.974 0.579 1.00 0.00 16 GLU A CA 20
ATOM 20918 C C . GLU A 1 16 ? 2.799 -8.289 0.453 1.00 0.00 16 GLU A C 20
ATOM 20919 O O . GLU A 1 16 ? 2.621 -7.428 -0.386 1.00 0.00 16 GLU A O 20
ATOM 20931 N N . ARG A 1 17 ? 1.875 -8.692 1.289 1.00 0.00 17 ARG A N 20
ATOM 20932 C CA . ARG A 1 17 ? 0.501 -8.101 1.266 1.00 0.00 17 ARG A CA 20
ATOM 20933 C C . ARG A 1 17 ? 0.209 -7.363 2.578 1.00 0.00 17 ARG A C 20
ATOM 20934 O O . ARG A 1 17 ? 0.637 -7.776 3.640 1.00 0.00 17 ARG A O 20
ATOM 20955 N N . TYR A 1 18 ? -0.519 -6.283 2.440 1.00 0.00 18 TYR A N 20
ATOM 20956 C CA . TYR A 1 18 ? -0.910 -5.431 3.607 1.00 0.00 18 TYR A CA 20
ATOM 20957 C C . TYR A 1 18 ? -2.434 -5.265 3.608 1.00 0.00 18 TYR A C 20
ATOM 20958 O O . TYR A 1 18 ? -2.974 -4.407 2.937 1.00 0.00 18 TYR A O 20
ATOM 20976 N N . SER A 1 19 ? -3.073 -6.112 4.375 1.00 0.00 19 SER A N 20
ATOM 20977 C CA . SER A 1 19 ? -4.567 -6.103 4.504 1.00 0.00 19 SER A CA 20
ATOM 20978 C C . SER A 1 19 ? -4.967 -5.718 5.942 1.00 0.00 19 SER A C 20
ATOM 20979 O O . SER A 1 19 ? -6.132 -5.520 6.230 1.00 0.00 19 SER A O 20
ATOM 20987 N N . LYS A 1 20 ? -3.973 -5.628 6.792 1.00 0.00 20 LYS A N 20
ATOM 20988 C CA . LYS A 1 20 ? -4.164 -5.270 8.228 1.00 0.00 20 LYS A CA 20
ATOM 20989 C C . LYS A 1 20 ? -5.029 -4.013 8.421 1.00 0.00 20 LYS A C 20
ATOM 20990 O O . LYS A 1 20 ? -4.716 -2.958 7.901 1.00 0.00 20 LYS A O 20
ATOM 21009 N N . CYS A 1 21 ? -6.093 -4.179 9.170 1.00 0.00 21 CYS A N 20
ATOM 21010 C CA . CYS A 1 21 ? -7.027 -3.046 9.446 1.00 0.00 21 CYS A CA 20
ATOM 21011 C C . CYS A 1 21 ? -6.371 -2.059 10.422 1.00 0.00 21 CYS A C 20
ATOM 21012 O O . CYS A 1 21 ? -6.496 -2.181 11.626 1.00 0.00 21 CYS A O 20
ATOM 21019 N N . GLY A 1 22 ? -5.683 -1.104 9.853 1.00 0.00 22 GLY A N 20
ATOM 21020 C CA . GLY A 1 22 ? -4.989 -0.070 10.673 1.00 0.00 22 GLY A CA 20
ATOM 21021 C C . GLY A 1 22 ? -3.820 0.542 9.902 1.00 0.00 22 GLY A C 20
ATOM 21022 O O . GLY A 1 22 ? -3.691 0.355 8.707 1.00 0.00 22 GLY A O 20
ATOM 21026 N N . CYS A 1 23 ? -3.013 1.261 10.643 1.00 0.00 23 CYS A N 20
ATOM 21027 C CA . CYS A 1 23 ? -1.807 1.946 10.081 1.00 0.00 23 CYS A CA 20
ATOM 21028 C C . CYS A 1 23 ? -0.650 0.930 10.071 1.00 0.00 23 CYS A C 20
ATOM 21029 O O . CYS A 1 23 ? -0.193 0.515 11.120 1.00 0.00 23 CYS A O 20
ATOM 21036 N N . SER A 1 24 ? -0.217 0.563 8.889 1.00 0.00 24 SER A N 20
ATOM 21037 C CA . SER A 1 24 ? 0.901 -0.424 8.734 1.00 0.00 24 SER A CA 20
ATOM 21038 C C . SER A 1 24 ? 2.060 0.113 7.879 1.00 0.00 24 SER A C 20
ATOM 21039 O O . SER A 1 24 ? 1.846 0.660 6.816 1.00 0.00 24 SER A O 20
ATOM 21047 N N . ALA A 1 25 ? 3.256 -0.072 8.383 1.00 0.00 25 ALA A N 20
ATOM 21048 C CA . ALA A 1 25 ? 4.486 0.394 7.670 1.00 0.00 25 ALA A CA 20
ATOM 21049 C C . ALA A 1 25 ? 4.922 -0.603 6.588 1.00 0.00 25 ALA A C 20
ATOM 21050 O O . ALA A 1 25 ? 5.268 -1.734 6.871 1.00 0.00 25 ALA A O 20
ATOM 21057 N N . ILE A 1 26 ? 4.882 -0.126 5.369 1.00 0.00 26 ILE A N 20
ATOM 21058 C CA . ILE A 1 26 ? 5.274 -0.952 4.187 1.00 0.00 26 ILE A CA 20
ATOM 21059 C C . ILE A 1 26 ? 6.803 -0.982 4.066 1.00 0.00 26 ILE A C 20
ATOM 21060 O O . ILE A 1 26 ? 7.456 0.035 4.207 1.00 0.00 26 ILE A O 20
ATOM 21076 N N . HIS A 1 27 ? 7.311 -2.162 3.808 1.00 0.00 27 HIS A N 20
ATOM 21077 C CA . HIS A 1 27 ? 8.787 -2.367 3.661 1.00 0.00 27 HIS A CA 20
ATOM 21078 C C . HIS A 1 27 ? 9.177 -2.597 2.192 1.00 0.00 27 HIS A C 20
ATOM 21079 O O . HIS A 1 27 ? 10.255 -2.216 1.779 1.00 0.00 27 HIS A O 20
ATOM 21093 N N . GLN A 1 28 ? 8.286 -3.212 1.452 1.00 0.00 28 GLN A N 20
ATOM 21094 C CA . GLN A 1 28 ? 8.542 -3.498 0.004 1.00 0.00 28 GLN A CA 20
ATOM 21095 C C . GLN A 1 28 ? 8.285 -2.214 -0.789 1.00 0.00 28 GLN A C 20
ATOM 21096 O O . GLN A 1 28 ? 7.187 -1.920 -1.222 1.00 0.00 28 GLN A O 20
ATOM 21110 N N . LYS A 1 29 ? 9.361 -1.493 -0.936 1.00 0.00 29 LYS A N 20
ATOM 21111 C CA . LYS A 1 29 ? 9.370 -0.197 -1.663 1.00 0.00 29 LYS A CA 20
ATOM 21112 C C . LYS A 1 29 ? 9.678 -0.384 -3.156 1.00 0.00 29 LYS A C 20
ATOM 21113 O O . LYS A 1 29 ? 10.672 0.099 -3.665 1.00 0.00 29 LYS A O 20
ATOM 21132 N N . GLY A 1 30 ? 8.793 -1.094 -3.807 1.00 0.00 30 GLY A N 20
ATOM 21133 C CA . GLY A 1 30 ? 8.944 -1.366 -5.269 1.00 0.00 30 GLY A CA 20
ATOM 21134 C C . GLY A 1 30 ? 7.611 -1.151 -5.981 1.00 0.00 30 GLY A C 20
ATOM 21135 O O . GLY A 1 30 ? 7.127 -0.037 -6.047 1.00 0.00 30 GLY A O 20
ATOM 21139 N N . GLY A 1 31 ? 7.059 -2.226 -6.489 1.00 0.00 31 GLY A N 20
ATOM 21140 C CA . GLY A 1 31 ? 5.748 -2.149 -7.216 1.00 0.00 31 GLY A CA 20
ATOM 21141 C C . GLY A 1 31 ? 4.612 -2.310 -6.205 1.00 0.00 31 GLY A C 20
ATOM 21142 O O . GLY A 1 31 ? 4.868 -2.716 -5.090 1.00 0.00 31 GLY A O 20
ATOM 21146 N N . TYR A 1 32 ? 3.398 -1.984 -6.588 1.00 0.00 32 TYR A N 20
ATOM 21147 C CA . TYR A 1 32 ? 2.263 -2.134 -5.618 1.00 0.00 32 TYR A CA 20
ATOM 21148 C C . TYR A 1 32 ? 0.854 -2.159 -6.211 1.00 0.00 32 TYR A C 20
ATOM 21149 O O . TYR A 1 32 ? 0.461 -1.307 -6.983 1.00 0.00 32 TYR A O 20
ATOM 21167 N N . ASP A 1 33 ? 0.139 -3.166 -5.794 1.00 0.00 33 ASP A N 20
ATOM 21168 C CA . ASP A 1 33 ? -1.263 -3.393 -6.236 1.00 0.00 33 ASP A CA 20
ATOM 21169 C C . ASP A 1 33 ? -2.191 -3.173 -5.044 1.00 0.00 33 ASP A C 20
ATOM 21170 O O . ASP A 1 33 ? -1.748 -3.072 -3.917 1.00 0.00 33 ASP A O 20
ATOM 21179 N N . PHE A 1 34 ? -3.459 -3.099 -5.350 1.00 0.00 34 PHE A N 20
ATOM 21180 C CA . PHE A 1 34 ? -4.484 -2.900 -4.292 1.00 0.00 34 PHE A CA 20
ATOM 21181 C C . PHE A 1 34 ? -5.763 -3.605 -4.730 1.00 0.00 34 PHE A C 20
ATOM 21182 O O . PHE A 1 34 ? -5.995 -3.819 -5.905 1.00 0.00 34 PHE A O 20
ATOM 21199 N N . SER A 1 35 ? -6.541 -3.948 -3.739 1.00 0.00 35 SER A N 20
ATOM 21200 C CA . SER A 1 35 ? -7.841 -4.641 -3.958 1.00 0.00 35 SER A CA 20
ATOM 21201 C C . SER A 1 35 ? -8.838 -3.983 -3.019 1.00 0.00 35 SER A C 20
ATOM 21202 O O . SER A 1 35 ? -8.472 -3.558 -1.942 1.00 0.00 35 SER A O 20
ATOM 21210 N N . TYR A 1 36 ? -10.064 -3.924 -3.464 1.00 0.00 36 TYR A N 20
ATOM 21211 C CA . TYR A 1 36 ? -11.164 -3.303 -2.665 1.00 0.00 36 TYR A CA 20
ATOM 21212 C C . TYR A 1 36 ? -12.403 -4.211 -2.693 1.00 0.00 36 TYR A C 20
ATOM 21213 O O . TYR A 1 36 ? -12.658 -4.852 -3.696 1.00 0.00 36 TYR A O 20
ATOM 21231 N N . THR A 1 37 ? -13.135 -4.239 -1.604 1.00 0.00 37 THR A N 20
ATOM 21232 C CA . THR A 1 37 ? -14.366 -5.095 -1.539 1.00 0.00 37 THR A CA 20
ATOM 21233 C C . THR A 1 37 ? -15.161 -4.843 -0.250 1.00 0.00 37 THR A C 20
ATOM 21234 O O . THR A 1 37 ? -16.376 -4.889 -0.263 1.00 0.00 37 THR A O 20
ATOM 21245 N N . GLY A 1 38 ? -14.448 -4.586 0.819 1.00 0.00 38 GLY A N 20
ATOM 21246 C CA . GLY A 1 38 ? -15.100 -4.325 2.140 1.00 0.00 38 GLY A CA 20
ATOM 21247 C C . GLY A 1 38 ? -14.479 -3.116 2.844 1.00 0.00 38 GLY A C 20
ATOM 21248 O O . GLY A 1 38 ? -15.031 -2.628 3.811 1.00 0.00 38 GLY A O 20
ATOM 21252 N N . GLN A 1 39 ? -13.351 -2.670 2.344 1.00 0.00 39 GLN A N 20
ATOM 21253 C CA . GLN A 1 39 ? -12.664 -1.497 2.956 1.00 0.00 39 GLN A CA 20
ATOM 21254 C C . GLN A 1 39 ? -11.732 -0.737 2.010 1.00 0.00 39 GLN A C 20
ATOM 21255 O O . GLN A 1 39 ? -11.088 -1.309 1.151 1.00 0.00 39 GLN A O 20
ATOM 21269 N N . THR A 1 40 ? -11.714 0.552 2.231 1.00 0.00 40 THR A N 20
ATOM 21270 C CA . THR A 1 40 ? -10.877 1.499 1.430 1.00 0.00 40 THR A CA 20
ATOM 21271 C C . THR A 1 40 ? -9.460 1.534 2.021 1.00 0.00 40 THR A C 20
ATOM 21272 O O . THR A 1 40 ? -9.229 1.058 3.116 1.00 0.00 40 THR A O 20
ATOM 21283 N N . ALA A 1 41 ? -8.560 2.104 1.263 1.00 0.00 41 ALA A N 20
ATOM 21284 C CA . ALA A 1 41 ? -7.135 2.219 1.697 1.00 0.00 41 ALA A CA 20
ATOM 21285 C C . ALA A 1 41 ? -6.590 3.609 1.357 1.00 0.00 41 ALA A C 20
ATOM 21286 O O . ALA A 1 41 ? -7.107 4.282 0.486 1.00 0.00 41 ALA A O 20
ATOM 21293 N N . ALA A 1 42 ? -5.555 3.990 2.064 1.00 0.00 42 ALA A N 20
ATOM 21294 C CA . ALA A 1 42 ? -4.928 5.329 1.831 1.00 0.00 42 ALA A CA 20
ATOM 21295 C C . ALA A 1 42 ? -3.457 5.353 2.256 1.00 0.00 42 ALA A C 20
ATOM 21296 O O . ALA A 1 42 ? -3.117 4.921 3.337 1.00 0.00 42 ALA A O 20
ATOM 21303 N N . LEU A 1 43 ? -2.633 5.867 1.378 1.00 0.00 43 LEU A N 20
ATOM 21304 C CA . LEU A 1 43 ? -1.165 5.963 1.649 1.00 0.00 43 LEU A CA 20
ATOM 21305 C C . LEU A 1 43 ? -0.805 7.308 2.261 1.00 0.00 43 LEU A C 20
ATOM 21306 O O . LEU A 1 43 ? -1.568 8.250 2.208 1.00 0.00 43 LEU A O 20
ATOM 21322 N N . TYR A 1 44 ? 0.375 7.307 2.818 1.00 0.00 44 TYR A N 20
ATOM 21323 C CA . TYR A 1 44 ? 0.976 8.490 3.480 1.00 0.00 44 TYR A CA 20
ATOM 21324 C C . TYR A 1 44 ? 2.462 8.213 3.739 1.00 0.00 44 TYR A C 20
ATOM 21325 O O . TYR A 1 44 ? 2.847 7.152 4.193 1.00 0.00 44 TYR A O 20
ATOM 21343 N N . ASN A 1 45 ? 3.242 9.214 3.421 1.00 0.00 45 ASN A N 20
ATOM 21344 C CA . ASN A 1 45 ? 4.730 9.166 3.583 1.00 0.00 45 ASN A CA 20
ATOM 21345 C C . ASN A 1 45 ? 5.230 9.103 5.035 1.00 0.00 45 ASN A C 20
ATOM 21346 O O . ASN A 1 45 ? 6.414 9.272 5.256 1.00 0.00 45 ASN A O 20
ATOM 21357 N N . GLN A 1 46 ? 4.353 8.865 5.983 1.00 0.00 46 GLN A N 20
ATOM 21358 C CA . GLN A 1 46 ? 4.808 8.804 7.409 1.00 0.00 46 GLN A CA 20
ATOM 21359 C C . GLN A 1 46 ? 4.288 7.576 8.161 1.00 0.00 46 GLN A C 20
ATOM 21360 O O . GLN A 1 46 ? 3.101 7.443 8.390 1.00 0.00 46 GLN A O 20
ATOM 21374 N N . ALA A 1 47 ? 5.215 6.720 8.515 1.00 0.00 47 ALA A N 20
ATOM 21375 C CA . ALA A 1 47 ? 4.905 5.459 9.270 1.00 0.00 47 ALA A CA 20
ATOM 21376 C C . ALA A 1 47 ? 3.842 5.677 10.371 1.00 0.00 47 ALA A C 20
ATOM 21377 O O . ALA A 1 47 ? 3.763 6.740 10.962 1.00 0.00 47 ALA A O 20
ATOM 21384 N N . GLY A 1 48 ? 3.054 4.656 10.603 1.00 0.00 48 GLY A N 20
ATOM 21385 C CA . GLY A 1 48 ? 1.978 4.724 11.644 1.00 0.00 48 GLY A CA 20
ATOM 21386 C C . GLY A 1 48 ? 1.053 5.937 11.463 1.00 0.00 48 GLY A C 20
ATOM 21387 O O . GLY A 1 48 ? 0.738 6.614 12.423 1.00 0.00 48 GLY A O 20
ATOM 21391 N N . CYS A 1 49 ? 0.657 6.162 10.232 1.00 0.00 49 CYS A N 20
ATOM 21392 C CA . CYS A 1 49 ? -0.250 7.304 9.863 1.00 0.00 49 CYS A CA 20
ATOM 21393 C C . CYS A 1 49 ? 0.086 8.630 10.564 1.00 0.00 49 CYS A C 20
ATOM 21394 O O . CYS A 1 49 ? -0.792 9.394 10.921 1.00 0.00 49 CYS A O 20
ATOM 21401 N N . SER A 1 50 ? 1.365 8.861 10.733 1.00 0.00 50 SER A N 20
ATOM 21402 C CA . SER A 1 50 ? 1.831 10.118 11.400 1.00 0.00 50 SER A CA 20
ATOM 21403 C C . SER A 1 50 ? 2.176 11.176 10.334 1.00 0.00 50 SER A C 20
ATOM 21404 O O . SER A 1 50 ? 3.172 11.870 10.430 1.00 0.00 50 SER A O 20
ATOM 21412 N N . GLY A 1 51 ? 1.321 11.260 9.344 1.00 0.00 51 GLY A N 20
ATOM 21413 C CA . GLY A 1 51 ? 1.517 12.239 8.224 1.00 0.00 51 GLY A CA 20
ATOM 21414 C C . GLY A 1 51 ? 0.231 12.533 7.447 1.00 0.00 51 GLY A C 20
ATOM 21415 O O . GLY A 1 51 ? -0.861 12.234 7.892 1.00 0.00 51 GLY A O 20
ATOM 21419 N N . VAL A 1 52 ? 0.432 13.117 6.289 1.00 0.00 52 VAL A N 20
ATOM 21420 C CA . VAL A 1 52 ? -0.698 13.485 5.374 1.00 0.00 52 VAL A CA 20
ATOM 21421 C C . VAL A 1 52 ? -0.833 12.370 4.324 1.00 0.00 52 VAL A C 20
ATOM 21422 O O . VAL A 1 52 ? 0.137 11.695 4.034 1.00 0.00 52 VAL A O 20
ATOM 21435 N N . ALA A 1 53 ? -2.019 12.207 3.789 1.00 0.00 53 ALA A N 20
ATOM 21436 C CA . ALA A 1 53 ? -2.236 11.143 2.759 1.00 0.00 53 ALA A CA 20
ATOM 21437 C C . ALA A 1 53 ? -1.974 11.643 1.336 1.00 0.00 53 ALA A C 20
ATOM 21438 O O . ALA A 1 53 ? -2.263 12.777 1.006 1.00 0.00 53 ALA A O 20
ATOM 21445 N N . HIS A 1 54 ? -1.428 10.753 0.545 1.00 0.00 54 HIS A N 20
ATOM 21446 C CA . HIS A 1 54 ? -1.090 11.041 -0.874 1.00 0.00 54 HIS A CA 20
ATOM 21447 C C . HIS A 1 54 ? -1.941 10.255 -1.882 1.00 0.00 54 HIS A C 20
ATOM 21448 O O . HIS A 1 54 ? -2.522 10.855 -2.767 1.00 0.00 54 HIS A O 20
ATOM 21462 N N . THR A 1 55 ? -1.994 8.951 -1.729 1.00 0.00 55 THR A N 20
ATOM 21463 C CA . THR A 1 55 ? -2.796 8.110 -2.680 1.00 0.00 55 THR A CA 20
ATOM 21464 C C . THR A 1 55 ? -3.876 7.256 -2.002 1.00 0.00 55 THR A C 20
ATOM 21465 O O . THR A 1 55 ? -3.579 6.265 -1.363 1.00 0.00 55 THR A O 20
ATOM 21476 N N . ARG A 1 56 ? -5.104 7.680 -2.179 1.00 0.00 56 ARG A N 20
ATOM 21477 C CA . ARG A 1 56 ? -6.270 6.956 -1.587 1.00 0.00 56 ARG A CA 20
ATOM 21478 C C . ARG A 1 56 ? -6.870 6.017 -2.642 1.00 0.00 56 ARG A C 20
ATOM 21479 O O . ARG A 1 56 ? -7.345 6.469 -3.667 1.00 0.00 56 ARG A O 20
ATOM 21500 N N . PHE A 1 57 ? -6.831 4.739 -2.361 1.00 0.00 57 PHE A N 20
ATOM 21501 C CA . PHE A 1 57 ? -7.388 3.735 -3.319 1.00 0.00 57 PHE A CA 20
ATOM 21502 C C . PHE A 1 57 ? -8.859 3.443 -2.997 1.00 0.00 57 PHE A C 20
ATOM 21503 O O . PHE A 1 57 ? -9.165 2.802 -2.009 1.00 0.00 57 PHE A O 20
ATOM 21520 N N . GLY A 1 58 ? -9.719 3.930 -3.855 1.00 0.00 58 GLY A N 20
ATOM 21521 C CA . GLY A 1 58 ? -11.190 3.725 -3.676 1.00 0.00 58 GLY A CA 20
ATOM 21522 C C . GLY A 1 58 ? -11.578 2.319 -4.158 1.00 0.00 58 GLY A C 20
ATOM 21523 O O . GLY A 1 58 ? -12.513 1.725 -3.657 1.00 0.00 58 GLY A O 20
ATOM 21527 N N . SER A 1 59 ? -10.829 1.844 -5.122 1.00 0.00 59 SER A N 20
ATOM 21528 C CA . SER A 1 59 ? -11.061 0.491 -5.712 1.00 0.00 59 SER A CA 20
ATOM 21529 C C . SER A 1 59 ? -9.711 -0.127 -6.119 1.00 0.00 59 SER A C 20
ATOM 21530 O O . SER A 1 59 ? -8.745 0.594 -6.281 1.00 0.00 59 SER A O 20
ATOM 21538 N N . SER A 1 60 ? -9.691 -1.433 -6.264 1.00 0.00 60 SER A N 20
ATOM 21539 C CA . SER A 1 60 ? -8.457 -2.182 -6.663 1.00 0.00 60 SER A CA 20
ATOM 21540 C C . SER A 1 60 ? -7.579 -1.417 -7.673 1.00 0.00 60 SER A C 20
ATOM 21541 O O . SER A 1 60 ? -8.046 -1.020 -8.723 1.00 0.00 60 SER A O 20
ATOM 21549 N N . ALA A 1 61 ? -6.334 -1.240 -7.309 1.00 0.00 61 ALA A N 20
ATOM 21550 C CA . ALA A 1 61 ? -5.358 -0.513 -8.186 1.00 0.00 61 ALA A CA 20
ATOM 21551 C C . ALA A 1 61 ? -4.035 -1.289 -8.284 1.00 0.00 61 ALA A C 20
ATOM 21552 O O . ALA A 1 61 ? -3.220 -1.239 -7.384 1.00 0.00 61 ALA A O 20
ATOM 21559 N N . ARG A 1 62 ? -3.878 -1.980 -9.386 1.00 0.00 62 ARG A N 20
ATOM 21560 C CA . ARG A 1 62 ? -2.649 -2.800 -9.652 1.00 0.00 62 ARG A CA 20
ATOM 21561 C C . ARG A 1 62 ? -1.468 -2.002 -10.253 1.00 0.00 62 ARG A C 20
ATOM 21562 O O . ARG A 1 62 ? -1.091 -2.189 -11.394 1.00 0.00 62 ARG A O 20
ATOM 21583 N N . ALA A 1 63 ? -0.906 -1.128 -9.455 1.00 0.00 63 ALA A N 20
ATOM 21584 C CA . ALA A 1 63 ? 0.250 -0.298 -9.933 1.00 0.00 63 ALA A CA 20
ATOM 21585 C C . ALA A 1 63 ? 1.586 -1.053 -9.780 1.00 0.00 63 ALA A C 20
ATOM 21586 O O . ALA A 1 63 ? 1.650 -2.089 -9.144 1.00 0.00 63 ALA A O 20
ATOM 21593 N N . CYS A 1 64 ? 2.620 -0.510 -10.373 1.00 0.00 64 CYS A N 20
ATOM 21594 C CA . CYS A 1 64 ? 3.973 -1.153 -10.297 1.00 0.00 64 CYS A CA 20
ATOM 21595 C C . CYS A 1 64 ? 5.072 -0.077 -10.315 1.00 0.00 64 CYS A C 20
ATOM 21596 O O . CYS A 1 64 ? 6.241 -0.378 -10.456 1.00 0.00 64 CYS A O 20
ATOM 21603 N N . ASN A 1 65 ? 4.662 1.157 -10.168 1.00 0.00 65 ASN A N 20
ATOM 21604 C CA . ASN A 1 65 ? 5.615 2.308 -10.163 1.00 0.00 65 ASN A CA 20
ATOM 21605 C C . ASN A 1 65 ? 6.486 2.210 -8.888 1.00 0.00 65 ASN A C 20
ATOM 21606 O O . ASN A 1 65 ? 6.125 1.476 -7.990 1.00 0.00 65 ASN A O 20
ATOM 21617 N N . PRO A 1 66 ? 7.591 2.921 -8.819 1.00 0.00 66 PRO A N 20
ATOM 21618 C CA . PRO A 1 66 ? 8.401 3.007 -7.566 1.00 0.00 66 PRO A CA 20
ATOM 21619 C C . PRO A 1 66 ? 7.544 3.539 -6.404 1.00 0.00 66 PRO A C 20
ATOM 21620 O O . PRO A 1 66 ? 6.658 4.346 -6.611 1.00 0.00 66 PRO A O 20
ATOM 21631 N N . PHE A 1 67 ? 7.843 3.066 -5.218 1.00 0.00 67 PHE A N 20
ATOM 21632 C CA . PHE A 1 67 ? 7.088 3.497 -3.994 1.00 0.00 67 PHE A CA 20
ATOM 21633 C C . PHE A 1 67 ? 7.235 5.009 -3.797 1.00 0.00 67 PHE A C 20
ATOM 21634 O O . PHE A 1 67 ? 8.124 5.626 -4.354 1.00 0.00 67 PHE A O 20
ATOM 21651 N N . GLY A 1 68 ? 6.353 5.553 -3.004 1.00 0.00 68 GLY A N 20
ATOM 21652 C CA . GLY A 1 68 ? 6.393 7.018 -2.733 1.00 0.00 68 GLY A CA 20
ATOM 21653 C C . GLY A 1 68 ? 5.798 7.337 -1.370 1.00 0.00 68 GLY A C 20
ATOM 21654 O O . GLY A 1 68 ? 5.431 8.472 -1.131 1.00 0.00 68 GLY A O 20
ATOM 21658 N N . TRP A 1 69 ? 5.708 6.343 -0.516 1.00 0.00 69 TRP A N 20
ATOM 21659 C CA . TRP A 1 69 ? 5.132 6.581 0.851 1.00 0.00 69 TRP A CA 20
ATOM 21660 C C . TRP A 1 69 ? 5.980 5.883 1.922 1.00 0.00 69 TRP A C 20
ATOM 21661 O O . TRP A 1 69 ? 7.153 5.643 1.709 1.00 0.00 69 TRP A O 20
ATOM 21682 N N . LYS A 1 70 ? 5.370 5.583 3.045 1.00 0.00 70 LYS A N 20
ATOM 21683 C CA . LYS A 1 70 ? 6.085 4.899 4.162 1.00 0.00 70 LYS A CA 20
ATOM 21684 C C . LYS A 1 70 ? 5.135 3.876 4.802 1.00 0.00 70 LYS A C 20
ATOM 21685 O O . LYS A 1 70 ? 5.559 2.841 5.281 1.00 0.00 70 LYS A O 20
ATOM 21704 N N . SER A 1 71 ? 3.871 4.218 4.781 1.00 0.00 71 SER A N 20
ATOM 21705 C CA . SER A 1 71 ? 2.809 3.344 5.366 1.00 0.00 71 SER A CA 20
ATOM 21706 C C . SER A 1 71 ? 1.430 3.563 4.728 1.00 0.00 71 SER A C 20
ATOM 21707 O O . SER A 1 71 ? 1.178 4.565 4.085 1.00 0.00 71 SER A O 20
ATOM 21715 N N . ILE A 1 72 ? 0.591 2.581 4.958 1.00 0.00 72 ILE A N 20
ATOM 21716 C CA . ILE A 1 72 ? -0.812 2.561 4.437 1.00 0.00 72 ILE A CA 20
ATOM 21717 C C . ILE A 1 72 ? -1.831 2.261 5.542 1.00 0.00 72 ILE A C 20
ATOM 21718 O O . ILE A 1 72 ? -1.572 1.477 6.434 1.00 0.00 72 ILE A O 20
ATOM 21734 N N . PHE A 1 73 ? -2.963 2.905 5.432 1.00 0.00 73 PHE A N 20
ATOM 21735 C CA . PHE A 1 73 ? -4.066 2.716 6.428 1.00 0.00 73 PHE A CA 20
ATOM 21736 C C . PHE A 1 73 ? -5.245 2.044 5.724 1.00 0.00 73 PHE A C 20
ATOM 21737 O O . PHE A 1 73 ? -5.634 2.469 4.654 1.00 0.00 73 PHE A O 20
ATOM 21754 N N . ILE A 1 74 ? -5.772 1.018 6.346 1.00 0.00 74 ILE A N 20
ATOM 21755 C CA . ILE A 1 74 ? -6.935 0.284 5.750 1.00 0.00 74 ILE A CA 20
ATOM 21756 C C . ILE A 1 74 ? -7.942 -0.034 6.865 1.00 0.00 74 ILE A C 20
ATOM 21757 O O . ILE A 1 74 ? -7.563 -0.266 7.996 1.00 0.00 74 ILE A O 20
ATOM 21773 N N . GLN A 1 75 ? -9.199 -0.026 6.501 1.00 0.00 75 GLN A N 20
ATOM 21774 C CA . GLN A 1 75 ? -10.297 -0.318 7.475 1.00 0.00 75 GLN A CA 20
ATOM 21775 C C . GLN A 1 75 ? -10.617 -1.817 7.566 1.00 0.00 75 GLN A C 20
ATOM 21776 O O . GLN A 1 75 ? -10.156 -2.606 6.765 1.00 0.00 75 GLN A O 20
ATOM 21790 N N . CYS A 1 76 ? -11.404 -2.166 8.551 1.00 0.00 76 CYS A N 20
ATOM 21791 C CA . CYS A 1 76 ? -11.805 -3.590 8.764 1.00 0.00 76 CYS A CA 20
ATOM 21792 C C . CYS A 1 76 ? -12.931 -4.028 7.804 1.00 0.00 76 CYS A C 20
ATOM 21793 O O . CYS A 1 76 ? -13.153 -5.228 7.748 1.00 0.00 76 CYS A O 20
#

CATH classification: 2.60.20.30

InterPro domains:
  IPR011024 Gamma-crystallin-like [SSF49695] (27-102)
  IPR015201 Antimicrobial protein MiAMP1 [PF09117] (27-102)
  IPR015791 Antimicrobial/protein inhibitor, gamma-crystallin-like [G3DSA:2.60.20.30] (27-102)

Nearest PDB structures (foldseek):
  1c01-assembly1_A  TM=9.556E-01  e=3.327E-12  Macadamia integrifolia
  4ni3-assembly1_A  TM=6.913E-01  e=1.364E+00  Fusarium graminearum
  2dad-assembly1_A  TM=5.371E-01  e=6.304E-01  Homo sapiens
  3qk3-assembly1_A  TM=6.364E-01  e=4.109E+00  Homo sapiens
  1c01-assembly1_A  TM=9.711E-01  e=6.021E-13  Macadamia integrifolia

Secondary structure (DSSP, 8-state):
-EEEE-SSSSSSS--EEE-SSEEEE----S-EEEE-BSB-EEEESSGGG-S-EEEEESS---B-S----SEEEE--

Radius of gyration: 10.89 Å; Cα contacts (8 Å, |Δi|>4): 234; chains: 1; bounding box: 28×24×22 Å

Sequence (76 aa):
SAFTVWSGPGCNNRAERYSKCGCSAIHQKGGYDFSYTGQTAALYNQAGCSGVAHTRFGSSARACNPFGWKSIFIQCSAFTVWSGPGCNNRAERYSKCGCSAIHQKGGYDFSYTGQTAALYNQAGCSGVAHTRFGSSARACNPFGWKSIFIQCSAFTVWSGPGCNNRAERYSKCGCSAIHQKGGYDFSYTGQTAALYNQAGCSGVAHTRFGSSARACNPFGWKSIFIQCSAFTVWSGPGCNNRAERYSKCGCSAIHQKGGYDFSYTGQTAALYNQAGCSGVAHTRFGSSARACNPFGWKSIFIQCSAFTVWSGPGCNNRAERYSKCGCSAIHQKGGYDFSYTGQTAALYNQAGCSGVAHTRFGSSARACNPFGWKSIFIQCSAFTVWSGPGCNNRAERYSKCGCSAIHQKGGYDFSYTGQTAALYNQAGCSGVAHTRFGSSARACNPFGWKSIFIQCSAFTVWSGPGCNNRAERYSKCGCSAIHQKGGYDFSYTGQTAALYNQAGCSGVAHTRFGSSARACNPFGWKSIFIQCSAFTVWSGPGCNNRAERYSKCGCSAIHQKGGYDFSYTGQTAALYNQAGCSGVAHTRFGSSARACNPFGWKSIFIQCSAFTVWSGPGCNNRAERYSKCGCSAIHQKGGYDFSYTGQTAALYNQAGCSGVAHTRFGSSARACNPFGWKSIFIQCSAFTVWSGPGCNNRAERYSKCGCSAIHQKGGYDFSYTGQTAALYNQAGCSGVAHTRFGSSARACNPFGWKSIFIQCSAFTVWSGPGCNNRAERYSKCGCSAIHQKGGYDFSYTGQTAALYNQAGCSGVAHTRFGSSARACNPFGWKSIFIQCSAFTVWSGPGCNNRAERYSKCGCSAIHQKGGYDFSYTGQTAALYNQAGCSGVAHTRFGSSARACNPFGWKSIFIQCSAFTVWSGPGCNNRAERYSKCGCSAIHQKGGYDFSYTGQTAALYNQAGCSGVAHTRFGSSARACNPFGWKSIFIQCSAFTVWSGPGCNNRAERYSKCGCSAIHQKGGYDFSYTGQTAALYNQAGCSGVAHTRFGSSARACNPFGWKSIFIQCSAFTVWSGPGCNNRAERYSKCGCSAIHQKGGYDFSYTGQTAALYNQAGCSGVAHTRFGSSARACNPFGWKSIFIQCSAFTVWSGPGCNNRAERYSKCGCSAIHQKGGYDFSYTGQTAALYNQAGCSGVAHTRFGSSARACNPFGWKSIFIQCSAFTVWSGPGCNNRAERYSKCGCSAIHQKGGYDFSYTGQTAALYNQAGCSGVAHTRFGSSARACNPFGWKSIFIQCSAFTVWSGPGCNNRAERYSKCGCSAIHQKGGYDFSYTGQTAALYNQAGCSGVAHTRFGSSARACNPFGWKSIFIQCSAFTVWSGPGCNNRAERYSKCGCSAIHQKGGYDFSYTGQTAALYNQAGCSGVAHTRFGSSARACNPFGWKSIFIQCSAFTVWSGPGCNNRAERYSKCGCSAIHQKGGYDFSYTGQTAALYNQAGCSGVAHTRFGSSARACNPFGWKSIFIQC